Protein AF-A0A2V0P5Z2-F1 (afdb_monomer)

Radius of gyration: 37.92 Å; Cα contacts (8 Å, |Δi|>4): 625; chains: 1; bounding box: 126×94×120 Å

Organism: NCBI:txid307507

Secondary structure (DSSP, 8-state):
----------PPPP--------------------PPPP----------------------------------PPP--------PPP-PPPPHHHHHHHHHHHHHT--SHHHHHHHHHHHGGG--HHHHHHHHHHHHHHHHHHHHHHHHHHHHHHHHHHHHHHHHHHHHHHHHHTT---------------------THHHHHHHHHTTS------------------S-THHHHHHHHHHHHHTSPPPPPP------------------HHHHHHHHHHHHHHHHHHHHHHHHHHHHHHHHHHHHHHHHH-TTT--HHHHHHHHHHHHHHT-TT-TTHHHHHHHHHHTGGGS-HHHHHHHHHHHHHH-SSS---PPTTHHHHHHHHHGGGGGGS-HHHHHHHHHHHHHHT----HHHHHHHHHHHGGGTTTS-HHHHHHHHHHHHHHT-PPPHHHHHHHHHHHHTTGGG--HHHHHHHHHHHHHHT----HHHHHHHHHHHHHHTTTS-HHHHHHHHHHHHHHTPPPPHHHHHHHHHHHGGGGGGS-HHHHHHHHHHHHHTT----HHHHHHHHHHHHHHGGG--HHHHHHHHHHHHH--SSPPPHHHHHHHHHHHHHHHTT--HHHHHHHHHHHHHTT----HHHHHHHHHHHHHHHHTT---HHHHHHHHHHHHTTHHHHTT-HHHHHHHHHHHHHHHHHHHHHHHHHHHHHHHHHHHHHHHHTT--S-----------------------S--PPPPS--TTS----------------

Sequence (782 aa):
MAAASNEPAGAPRVWPCSGRSDAAAAAAAQQQRTPPPLGEGDGPGSASGSRDGSGAAAARGGGAAGPRANRPSPPRTPRAGGGAPSAGPAGPADAARQLTQAIRRTDSIGELQGLWEARGHEANAYHLSAVCGQLVALSASQGARARARRRDRAQRARREQAQQQQRQRLKEAGRQPWEEEDGSSGGGGGGAVGGEEWKAALAAAEALHGGGGSGSGSRSGSGSGAEESEGSDADEAWRQQLDSWPPAPAQPQRKQRQEQQPQASAPKAVAPAAAAAAAAAEAADAAAEEAAERAALHRVAADVAARAASDLRSVDDHALASLIYCLARLGRRADRSLGPLASEAAARMGRLTPQMMANIVWGLGKLAAPAPPPLPPGWGAAFAAASGPRLGEFTPQGLANSAWGLAKLGIDPGPEWWAALWAASAPRLAAAAPGEQAMLVYAAARLGASPPDGWADAFLDASCDRLGEYRAQELSMVIWGLAGLGLQPHKAWLMAFFVVTMGAMTSASTQDLSIWLYSLARLGFRPSGVWLKAFVTATHPRLPAFSPPELSNLLWSVARMGWAPPLKYWERALEAAEAAFPYANAQDLAVTAYAVASLEAGLPPQSWLRSLELHSRPVLARASDVQLGNLGWAMRRLGHPVSLTWIEAFAEAGRRLLGARRYRRVPLAMTLYGADAWGNTASGAPWWEAFLSAARGRLQQLRSDAGHEAAEAMRRAEAEAAANTGGGGERGGGSGSDGGGGGRDGDEGYGFEIGEVEAPSWDPCAPRQLQAAGPTGESGPD

Nearest PDB structures (foldseek):
  8fni-assembly1_6  TM=7.933E-01  e=6.322E-09  Trypanosoma brucei
  8apn-assembly1_AN  TM=7.263E-01  e=1.505E-04  Polytomella magna
  7rdr-assembly1_A  TM=1.718E-01  e=7.700E-03  unidentified
  8qah-assembly1_A  TM=1.587E-01  e=8.343E+00  synthetic construct

Solvent-accessible surface area (backbone atoms only — not comparable to full-atom values): 47668 Å² total; per-residue (Å²): 132,92,88,86,83,88,83,92,86,83,80,86,83,84,79,82,91,80,90,82,80,91,86,85,90,84,88,87,80,90,86,86,86,85,82,87,83,91,83,86,87,83,84,89,81,88,79,90,88,78,88,86,86,89,80,85,86,87,79,90,84,88,84,90,89,84,83,91,82,86,88,85,86,87,90,85,87,83,91,81,90,77,78,79,84,76,80,68,85,70,51,74,73,50,50,50,51,49,50,44,49,51,50,67,64,46,90,45,64,65,54,46,44,52,50,42,71,75,49,41,88,76,55,48,28,70,41,51,29,40,48,28,53,39,54,54,50,53,51,51,51,50,54,50,54,52,51,48,55,52,51,52,51,52,52,48,52,50,52,51,52,52,52,49,52,51,54,46,53,52,53,54,66,73,60,65,76,88,79,85,81,86,77,88,84,84,85,87,85,90,79,91,84,82,85,70,77,69,60,65,64,51,62,66,60,64,74,77,70,83,87,84,83,91,85,90,80,93,80,89,83,89,81,82,89,83,79,98,63,84,62,56,63,66,50,47,55,46,52,53,53,60,67,67,53,78,75,81,80,78,77,82,76,82,75,86,74,86,80,87,86,90,84,84,90,82,93,87,71,65,67,68,55,52,53,52,50,50,55,48,48,58,54,47,51,57,48,52,49,54,51,49,54,47,49,52,51,56,48,50,56,48,50,58,40,45,55,44,52,73,44,55,86,65,43,42,72,64,24,53,25,34,47,44,32,32,39,33,75,72,60,53,53,87,45,82,33,50,37,58,49,44,41,53,47,49,79,44,38,77,76,52,52,57,65,39,51,17,38,33,39,28,13,50,16,67,29,14,72,98,51,62,59,63,65,53,90,62,45,54,57,47,48,30,69,49,41,34,91,43,38,73,75,36,50,62,63,28,52,15,31,34,44,32,8,30,37,46,55,71,46,80,59,53,70,70,36,50,53,34,46,49,68,49,39,52,92,40,44,71,78,38,54,60,63,31,56,17,28,38,42,30,16,26,31,67,66,69,53,79,73,57,67,76,47,50,51,49,46,50,59,44,40,38,88,45,51,81,76,41,51,55,68,32,49,30,31,35,46,40,11,30,41,56,62,67,56,80,76,55,71,67,40,52,52,44,50,50,58,43,46,64,76,39,50,82,76,41,52,60,62,34,55,19,40,48,49,30,20,32,30,65,67,68,50,74,78,54,70,70,56,52,50,52,49,47,67,49,40,60,88,44,40,81,73,45,51,39,65,33,45,18,34,40,44,33,19,37,36,66,55,73,53,78,71,59,66,73,56,49,54,48,48,50,54,30,45,56,73,30,40,90,78,39,52,45,61,29,50,14,41,32,39,32,17,56,48,66,38,88,74,68,82,78,54,77,65,49,56,53,51,49,50,64,48,46,43,79,36,34,73,73,43,54,43,56,33,46,7,30,37,27,34,15,42,50,68,64,67,57,89,75,53,62,76,43,52,52,36,48,47,49,31,48,48,53,34,56,76,68,63,60,58,53,63,67,27,50,51,30,30,48,60,14,52,68,73,45,43,93,76,47,63,92,38,70,74,47,57,52,42,52,51,52,50,53,53,50,49,52,48,51,51,50,53,52,50,51,51,51,57,48,53,50,53,50,53,52,50,52,52,48,57,70,62,69,75,77,84,83,87,83,89,80,87,86,84,86,86,87,86,84,89,87,86,89,87,86,88,90,80,90,68,94,78,82,77,80,76,73,95,72,67,91,82,65,81,78,83,74,81,74,86,70,84,91,73,93,76,85,85,136

Structure (mmCIF, N/CA/C/O backbone):
data_AF-A0A2V0P5Z2-F1
#
_entry.id   AF-A0A2V0P5Z2-F1
#
loop_
_atom_site.group_PDB
_atom_site.id
_atom_site.type_symbol
_atom_site.label_atom_id
_atom_site.label_alt_id
_atom_site.label_comp_id
_atom_site.label_asym_id
_atom_site.label_entity_id
_atom_site.label_seq_id
_atom_site.pdbx_PDB_ins_code
_atom_site.Cartn_x
_atom_site.Cartn_y
_atom_site.Cartn_z
_atom_site.occupancy
_atom_site.B_iso_or_equiv
_atom_site.auth_seq_id
_atom_site.auth_comp_id
_atom_site.auth_asym_id
_atom_site.auth_atom_id
_atom_site.pdbx_PDB_model_num
ATOM 1 N N . MET A 1 1 ? -59.021 13.163 12.895 1.00 30.86 1 MET A N 1
ATOM 2 C CA . MET A 1 1 ? -60.250 12.498 12.403 1.00 30.86 1 MET A CA 1
ATOM 3 C C . MET A 1 1 ? -59.914 11.788 11.101 1.00 30.86 1 MET A C 1
ATOM 5 O O . MET A 1 1 ? -59.070 12.309 10.386 1.00 30.86 1 MET A O 1
ATOM 9 N N . ALA A 1 2 ? -60.589 10.665 10.825 1.00 27.66 2 ALA A N 1
ATOM 10 C CA . ALA A 1 2 ? -60.346 9.719 9.722 1.00 27.66 2 ALA A CA 1
ATOM 11 C C . ALA A 1 2 ? -59.011 8.941 9.786 1.00 27.66 2 ALA A C 1
ATOM 13 O O . ALA A 1 2 ? -57.970 9.477 10.157 1.00 27.66 2 ALA A O 1
ATOM 14 N N . ALA A 1 3 ? -59.091 7.649 9.454 1.00 25.69 3 ALA A N 1
ATOM 15 C CA . ALA A 1 3 ? -58.014 6.662 9.490 1.00 25.69 3 ALA A CA 1
ATOM 16 C C . ALA A 1 3 ? -58.238 5.598 8.397 1.00 25.69 3 ALA A C 1
ATOM 18 O O . ALA A 1 3 ? -59.387 5.301 8.072 1.00 25.69 3 ALA A O 1
ATOM 19 N N . ALA A 1 4 ? -57.148 5.026 7.881 1.00 26.20 4 ALA A N 1
ATOM 20 C CA . ALA A 1 4 ? -57.052 3.750 7.156 1.00 26.20 4 ALA A CA 1
ATOM 21 C C . ALA A 1 4 ? -55.549 3.360 7.169 1.00 26.20 4 ALA A C 1
ATOM 23 O O . ALA A 1 4 ? -54.737 4.250 6.930 1.00 26.20 4 ALA A O 1
ATOM 24 N N . SER A 1 5 ? -55.023 2.183 7.541 1.00 24.61 5 SER A N 1
ATOM 25 C CA . SER A 1 5 ? -55.452 0.765 7.593 1.00 24.61 5 SER A CA 1
ATOM 26 C C . SER A 1 5 ? -54.817 -0.082 6.475 1.00 24.61 5 SER A C 1
ATOM 28 O O . SER A 1 5 ? -55.279 -0.007 5.344 1.00 24.61 5 SER A O 1
ATOM 30 N N . ASN A 1 6 ? -53.848 -0.932 6.870 1.00 26.91 6 ASN A N 1
ATOM 31 C CA . ASN A 1 6 ? -53.291 -2.136 6.201 1.00 26.91 6 ASN A CA 1
ATOM 32 C C . ASN A 1 6 ? -52.620 -1.952 4.810 1.00 26.91 6 ASN A C 1
ATOM 34 O O . ASN A 1 6 ? -52.986 -1.069 4.050 1.00 26.91 6 ASN A O 1
ATOM 38 N N . GLU A 1 7 ? -51.618 -2.729 4.371 1.00 24.59 7 GLU A N 1
ATOM 39 C CA . GLU A 1 7 ? -50.823 -3.850 4.931 1.00 24.59 7 GLU A CA 1
ATOM 40 C C . GLU A 1 7 ? -49.477 -3.947 4.148 1.00 24.59 7 GLU A C 1
ATOM 42 O O . GLU A 1 7 ? -49.393 -3.395 3.047 1.00 24.59 7 GLU A O 1
ATOM 47 N N . PRO A 1 8 ? -48.416 -4.628 4.639 1.00 26.66 8 PRO A N 1
ATOM 48 C CA . PRO A 1 8 ? -47.143 -4.746 3.919 1.00 26.66 8 PRO A CA 1
ATOM 49 C C . PRO A 1 8 ? -47.066 -6.007 3.036 1.00 26.66 8 PRO A C 1
ATOM 51 O O . PRO A 1 8 ? -47.303 -7.122 3.498 1.00 26.66 8 PRO A O 1
ATOM 54 N N . ALA A 1 9 ? -46.640 -5.852 1.780 1.00 26.53 9 ALA A N 1
ATOM 55 C CA . ALA A 1 9 ? -46.439 -6.962 0.844 1.00 26.53 9 ALA A CA 1
ATOM 56 C C . ALA A 1 9 ? -44.948 -7.286 0.616 1.00 26.53 9 ALA A C 1
ATOM 58 O O . ALA A 1 9 ? -44.145 -6.383 0.400 1.00 26.53 9 ALA A O 1
ATOM 59 N N . GLY A 1 10 ? -44.610 -8.582 0.545 1.00 26.11 10 GLY A N 1
ATOM 60 C CA . GLY A 1 10 ? -43.397 -9.064 -0.138 1.00 26.11 10 GLY A CA 1
ATOM 61 C C . GLY A 1 10 ? -42.277 -9.642 0.736 1.00 26.11 10 GLY A C 1
ATOM 62 O O . GLY A 1 10 ? -41.238 -9.015 0.918 1.00 26.11 10 GLY A O 1
ATOM 63 N N . ALA A 1 11 ? -42.428 -10.894 1.179 1.00 24.72 11 ALA A N 1
ATOM 64 C CA . ALA A 1 11 ? -41.295 -11.717 1.620 1.00 24.72 11 ALA A CA 1
ATOM 65 C C . ALA A 1 11 ? -40.436 -12.180 0.411 1.00 24.72 11 ALA A C 1
ATOM 67 O O . ALA A 1 11 ? -40.974 -12.340 -0.691 1.00 24.72 11 ALA A O 1
ATOM 68 N N . PRO A 1 12 ? -39.119 -12.425 0.577 1.00 26.59 12 PRO A N 1
ATOM 69 C CA . PRO A 1 12 ? -38.240 -12.816 -0.526 1.00 26.59 12 PRO A CA 1
ATOM 70 C C . PRO A 1 12 ? -38.544 -14.232 -1.042 1.00 26.59 12 PRO A C 1
ATOM 72 O O . PRO A 1 12 ? -38.685 -15.183 -0.272 1.00 26.59 12 PRO A O 1
ATOM 75 N N . ARG A 1 13 ? -38.606 -14.388 -2.371 1.00 24.47 13 ARG A N 1
ATOM 76 C CA . ARG A 1 13 ? -38.825 -15.688 -3.022 1.00 24.47 13 ARG A CA 1
ATOM 77 C C . ARG A 1 13 ? -37.565 -16.552 -2.990 1.00 24.47 13 ARG A C 1
ATOM 79 O O . ARG A 1 13 ? -36.585 -16.246 -3.665 1.00 24.47 13 ARG A O 1
ATOM 86 N N . VAL A 1 14 ? -37.651 -17.688 -2.305 1.00 22.72 14 VAL A N 1
ATOM 87 C CA . VAL A 1 14 ? -36.762 -18.837 -2.525 1.00 22.72 14 VAL A CA 1
ATOM 88 C C . VAL A 1 14 ? -37.014 -19.386 -3.934 1.00 22.72 14 VAL A C 1
ATOM 90 O O . VAL A 1 14 ? -38.163 -19.652 -4.286 1.00 22.72 14 VAL A O 1
ATOM 93 N N . TRP A 1 15 ? -35.959 -19.579 -4.730 1.00 23.31 15 TRP A N 1
ATOM 94 C CA . TRP A 1 15 ? -36.026 -20.323 -5.995 1.00 23.31 15 TRP A CA 1
ATOM 95 C C . TRP A 1 15 ? -35.365 -21.703 -5.840 1.00 23.31 15 TRP A C 1
ATOM 97 O O . TRP A 1 15 ? -34.299 -21.795 -5.227 1.00 23.31 15 TRP A O 1
ATOM 107 N N . PRO A 1 16 ? -35.987 -22.784 -6.348 1.00 23.67 16 PRO A N 1
ATOM 108 C CA . PRO A 1 16 ? -35.537 -24.148 -6.098 1.00 23.67 16 PRO A CA 1
ATOM 109 C C . PRO A 1 16 ? -34.416 -24.596 -7.043 1.00 23.67 16 PRO A C 1
ATOM 111 O O . PRO A 1 16 ? -34.325 -24.174 -8.196 1.00 23.67 16 PRO A O 1
ATOM 114 N N . CYS A 1 17 ? -33.607 -25.541 -6.563 1.00 21.44 17 CYS A N 1
ATOM 115 C CA . CYS A 1 17 ? -32.619 -26.237 -7.378 1.00 21.44 17 CYS A CA 1
ATOM 116 C C . CYS A 1 17 ? -33.284 -27.092 -8.469 1.00 21.44 17 CYS A C 1
ATOM 118 O O . CYS A 1 17 ? -34.134 -27.934 -8.186 1.00 21.44 17 CYS A O 1
ATOM 120 N N . SER A 1 18 ? -32.791 -26.963 -9.698 1.00 26.23 18 SER A N 1
ATOM 121 C CA . SER A 1 18 ? -32.773 -28.036 -10.694 1.00 26.23 18 SER A CA 1
ATOM 122 C C . SER A 1 18 ? -31.436 -27.937 -11.446 1.00 26.23 18 SER A C 1
ATOM 124 O O . SER A 1 18 ? -30.923 -26.841 -11.636 1.00 26.23 18 SER A O 1
ATOM 126 N N . GLY A 1 19 ? -30.764 -29.015 -11.839 1.00 23.06 19 GLY A N 1
ATOM 127 C CA . GLY A 1 19 ? -31.220 -30.404 -11.878 1.00 23.06 19 GLY A CA 1
ATOM 128 C C . GLY A 1 19 ? -31.117 -30.968 -13.292 1.00 23.06 19 GLY A C 1
ATOM 129 O O . GLY A 1 19 ? -32.121 -31.405 -13.845 1.00 23.06 19 GLY A O 1
ATOM 130 N N . ARG A 1 20 ? -29.919 -30.931 -13.889 1.00 24.16 20 ARG A N 1
ATOM 131 C CA . ARG A 1 20 ? -29.569 -31.724 -15.076 1.00 24.16 20 ARG A CA 1
ATOM 132 C C . ARG A 1 20 ? -28.164 -32.282 -14.914 1.00 24.16 20 ARG A C 1
ATOM 134 O O . ARG A 1 20 ? -27.252 -31.552 -14.536 1.00 24.16 20 ARG A O 1
ATOM 141 N N . SER A 1 21 ? -28.036 -33.571 -15.188 1.00 24.64 21 SER A N 1
ATOM 142 C CA . SER A 1 21 ? -26.803 -34.337 -15.110 1.00 24.64 21 SER A CA 1
ATOM 143 C C . SER A 1 21 ? -26.369 -34.820 -16.502 1.00 24.64 21 SER A C 1
ATOM 145 O O . SER A 1 21 ? -27.167 -34.847 -17.437 1.00 24.64 21 SER A O 1
ATOM 147 N N . ASP A 1 22 ? -25.093 -35.196 -16.588 1.00 24.23 22 ASP A N 1
ATOM 148 C CA . ASP A 1 22 ? -24.509 -36.211 -17.478 1.00 24.23 22 ASP A CA 1
ATOM 149 C C . ASP A 1 22 ? -24.645 -36.089 -19.010 1.00 24.23 22 ASP A C 1
ATOM 151 O O . ASP A 1 22 ? -25.578 -36.605 -19.620 1.00 24.23 22 ASP A O 1
ATOM 155 N N . ALA A 1 23 ? -23.587 -35.556 -19.639 1.00 23.64 23 ALA A N 1
ATOM 156 C CA . ALA A 1 23 ? -22.873 -36.143 -20.792 1.00 23.64 23 ALA A CA 1
ATOM 157 C C . ALA A 1 23 ? -21.680 -35.232 -21.174 1.00 23.64 23 ALA A C 1
ATOM 159 O O . ALA A 1 23 ? -21.851 -34.023 -21.263 1.00 23.64 23 ALA A O 1
ATOM 160 N N . ALA A 1 24 ? -20.458 -35.699 -21.445 1.00 23.81 24 ALA A N 1
ATOM 161 C CA . ALA A 1 24 ? -19.879 -37.035 -21.307 1.00 23.81 24 ALA A CA 1
ATOM 162 C C . ALA A 1 24 ? -18.352 -36.911 -21.107 1.00 23.81 24 ALA A C 1
ATOM 164 O O . ALA A 1 24 ? -17.729 -35.998 -21.646 1.00 23.81 24 ALA A O 1
ATOM 165 N N . ALA A 1 25 ? -17.740 -37.851 -20.384 1.00 22.34 25 ALA A N 1
ATOM 166 C CA . ALA A 1 25 ? -16.286 -37.959 -20.263 1.00 22.34 25 ALA A CA 1
ATOM 167 C C . ALA A 1 25 ? -15.772 -39.163 -21.066 1.00 22.34 25 ALA A C 1
ATOM 169 O O . ALA A 1 25 ? -16.118 -40.298 -20.744 1.00 22.34 25 ALA A O 1
ATOM 170 N N . ALA A 1 26 ? -14.925 -38.930 -22.074 1.00 23.44 26 ALA A N 1
ATOM 171 C CA . ALA A 1 26 ? -14.080 -39.960 -22.684 1.00 23.44 26 ALA A CA 1
ATOM 172 C C . ALA A 1 26 ? -12.935 -39.346 -23.513 1.00 23.44 26 ALA A C 1
ATOM 174 O O . ALA A 1 26 ? -13.143 -38.368 -24.222 1.00 23.44 26 ALA A O 1
ATOM 175 N N . ALA A 1 27 ? -11.779 -40.024 -23.486 1.00 24.31 27 ALA A N 1
ATOM 176 C CA . ALA A 1 27 ? -10.583 -39.856 -24.330 1.00 24.31 27 ALA A CA 1
ATOM 177 C C . ALA A 1 27 ? -9.482 -38.881 -23.857 1.00 24.31 27 ALA A C 1
ATOM 179 O O . ALA A 1 27 ? -9.258 -37.818 -24.428 1.00 24.31 27 ALA A O 1
ATOM 180 N N . ALA A 1 28 ? -8.671 -39.353 -22.905 1.00 25.16 28 ALA A N 1
ATOM 181 C CA . ALA A 1 28 ? -7.282 -38.926 -22.749 1.00 25.16 28 ALA A CA 1
ATOM 182 C C . ALA A 1 28 ? -6.345 -40.133 -22.941 1.00 25.16 28 ALA A C 1
ATOM 184 O O . ALA A 1 28 ? -6.258 -40.986 -22.061 1.00 25.16 28 ALA A O 1
ATOM 185 N N . ALA A 1 29 ? -5.640 -40.207 -24.076 1.00 25.81 29 ALA A N 1
ATOM 186 C CA . ALA A 1 29 ? -4.463 -41.063 -24.253 1.00 25.81 29 ALA A CA 1
ATOM 187 C C . ALA A 1 29 ? -3.629 -40.641 -25.479 1.00 25.81 29 ALA A C 1
ATOM 189 O O . ALA A 1 29 ? -4.153 -40.554 -26.579 1.00 25.81 29 ALA A O 1
ATOM 190 N N . GLN A 1 30 ? -2.322 -40.458 -25.257 1.00 25.78 30 GLN A N 1
ATOM 191 C CA . GLN A 1 30 ? -1.213 -40.638 -26.212 1.00 25.78 30 GLN A CA 1
ATOM 192 C C . GLN A 1 30 ? -1.325 -40.029 -27.631 1.00 25.78 30 GLN A C 1
ATOM 194 O O . GLN A 1 30 ? -1.974 -40.585 -28.507 1.00 25.78 30 GLN A O 1
ATOM 199 N N . GLN A 1 31 ? -0.411 -39.102 -27.948 1.00 25.53 31 GLN A N 1
ATOM 200 C CA . GLN A 1 31 ? 0.793 -39.486 -28.711 1.00 25.53 31 GLN A CA 1
ATOM 201 C C . GLN A 1 31 ? 1.901 -38.422 -28.665 1.00 25.53 31 GLN A C 1
ATOM 203 O O . GLN A 1 31 ? 1.671 -37.245 -28.405 1.00 25.53 31 GLN A O 1
ATOM 208 N N . GLN A 1 32 ? 3.137 -38.879 -28.873 1.00 25.58 32 GLN A N 1
ATOM 209 C CA . GLN A 1 32 ? 4.336 -38.048 -28.980 1.00 25.58 32 GLN A CA 1
ATOM 210 C C . GLN A 1 32 ? 4.684 -37.787 -30.458 1.00 25.58 32 GLN A C 1
ATOM 212 O O . GLN A 1 32 ? 4.374 -38.615 -31.307 1.00 25.58 32 GLN A O 1
ATOM 217 N N . ARG A 1 33 ? 5.533 -36.768 -30.673 1.00 25.36 33 ARG A N 1
ATOM 218 C CA . ARG A 1 33 ? 6.494 -36.571 -31.788 1.00 25.36 33 ARG A CA 1
ATOM 219 C C . ARG A 1 33 ? 6.094 -35.705 -32.999 1.00 25.36 33 ARG A C 1
ATOM 221 O O . ARG A 1 33 ? 5.306 -36.090 -33.849 1.00 25.36 33 ARG A O 1
ATOM 228 N N . THR A 1 34 ? 6.935 -34.674 -33.154 1.00 25.95 34 THR A N 1
ATOM 229 C CA . THR A 1 34 ? 7.553 -34.141 -34.393 1.00 25.95 34 THR A CA 1
ATOM 230 C C . THR A 1 34 ? 6.724 -33.300 -35.383 1.00 25.95 34 THR A C 1
ATOM 232 O O . THR A 1 34 ? 5.545 -33.565 -35.584 1.00 25.95 34 THR A O 1
ATOM 235 N N . PRO A 1 35 ? 7.345 -32.269 -36.003 1.00 30.67 35 PRO A N 1
ATOM 236 C CA . PRO A 1 35 ? 6.670 -31.314 -36.886 1.00 30.67 35 PRO A CA 1
ATOM 237 C C . PRO A 1 35 ? 6.638 -31.772 -38.360 1.00 30.67 35 PRO A C 1
ATOM 239 O O . PRO A 1 35 ? 7.496 -32.560 -38.769 1.00 30.67 35 PRO A O 1
ATOM 242 N N . PRO A 1 36 ? 5.717 -31.238 -39.185 1.00 30.66 36 PRO A N 1
ATOM 243 C CA . PRO A 1 36 ? 5.724 -31.439 -40.632 1.00 30.66 36 PRO A CA 1
ATOM 244 C C . PRO A 1 36 ? 6.744 -30.520 -41.350 1.00 30.66 36 PRO A C 1
ATOM 246 O O . PRO A 1 36 ? 7.078 -29.451 -40.830 1.00 30.66 36 PRO A O 1
ATOM 249 N N . PRO A 1 37 ? 7.248 -30.917 -42.536 1.00 32.16 37 PRO A N 1
ATOM 250 C CA . PRO A 1 37 ? 8.268 -30.184 -43.287 1.00 32.16 37 PRO A CA 1
ATOM 251 C C . PRO A 1 37 ? 7.693 -29.210 -44.334 1.00 32.16 37 PRO A C 1
ATOM 253 O O . PRO A 1 37 ? 6.498 -29.189 -44.618 1.00 32.16 37 PRO A O 1
ATOM 256 N N . LEU A 1 38 ? 8.597 -28.437 -44.944 1.00 32.28 38 LEU A N 1
ATOM 257 C CA . LEU A 1 38 ? 8.357 -27.621 -46.139 1.00 32.28 38 LEU A CA 1
ATOM 258 C C . LEU A 1 38 ? 8.023 -28.491 -47.367 1.00 32.28 38 LEU A C 1
ATOM 260 O O . LEU A 1 38 ? 8.607 -29.560 -47.542 1.00 32.28 38 LEU A O 1
ATOM 264 N N . GLY A 1 39 ? 7.160 -27.978 -48.247 1.00 26.83 39 GLY A N 1
ATOM 265 C CA . GLY A 1 39 ? 6.868 -28.531 -49.572 1.00 26.83 39 GLY A CA 1
ATOM 266 C C . GLY A 1 39 ? 6.406 -27.424 -50.525 1.00 26.83 39 GLY A C 1
ATOM 267 O O . GLY A 1 39 ? 5.594 -26.583 -50.146 1.00 26.83 39 GLY A O 1
ATOM 268 N N . GLU A 1 40 ? 6.981 -27.393 -51.725 1.00 26.55 40 GLU A N 1
ATOM 269 C CA . GLU A 1 40 ? 6.747 -26.391 -52.778 1.00 26.55 40 GLU A CA 1
ATOM 270 C C . GLU A 1 40 ? 5.553 -26.777 -53.676 1.00 26.55 40 GLU A C 1
ATOM 272 O O . GLU A 1 40 ? 5.169 -27.946 -53.703 1.00 26.55 40 GLU A O 1
ATOM 277 N N . GLY A 1 41 ? 5.034 -25.839 -54.484 1.00 25.53 41 GLY A N 1
ATOM 278 C CA . GLY A 1 41 ? 4.288 -26.203 -55.702 1.00 25.53 41 GLY A CA 1
ATOM 279 C C . GLY A 1 41 ? 3.150 -25.271 -56.139 1.00 25.53 41 GLY A C 1
ATOM 280 O O . GLY A 1 41 ? 2.101 -25.240 -55.512 1.00 25.53 41 GLY A O 1
ATOM 281 N N . ASP A 1 42 ? 3.366 -24.631 -57.292 1.00 26.06 42 ASP A N 1
ATOM 282 C CA . ASP A 1 42 ? 2.381 -24.260 -58.326 1.00 26.06 42 ASP A CA 1
ATOM 283 C C . ASP A 1 42 ? 1.435 -23.040 -58.167 1.00 26.06 42 ASP A C 1
ATOM 285 O O . ASP A 1 42 ? 0.475 -23.006 -57.401 1.00 26.06 42 ASP A O 1
ATOM 289 N N . GLY A 1 43 ? 1.677 -22.046 -59.040 1.00 24.38 43 GLY A N 1
ATOM 290 C CA . GLY A 1 43 ? 0.657 -21.134 -59.591 1.00 24.38 43 GLY A CA 1
ATOM 291 C C . GLY A 1 43 ? 0.028 -21.719 -60.878 1.00 24.38 43 GLY A C 1
ATOM 292 O O . GLY A 1 43 ? 0.122 -22.933 -61.053 1.00 24.38 43 GLY A O 1
ATOM 293 N N . PRO A 1 44 ? -0.550 -20.931 -61.825 1.00 38.06 44 PRO A N 1
ATOM 294 C CA . PRO A 1 44 ? -0.265 -19.512 -62.117 1.00 38.06 44 PRO A CA 1
ATOM 295 C C . PRO A 1 44 ? -1.508 -18.618 -62.404 1.00 38.06 44 PRO A C 1
ATOM 297 O O . PRO A 1 44 ? -2.632 -19.103 -62.475 1.00 38.06 44 PRO A O 1
ATOM 300 N N . GLY A 1 45 ? -1.298 -17.317 -62.690 1.00 25.45 45 GLY A N 1
ATOM 301 C CA . GLY A 1 45 ? -2.273 -16.511 -63.459 1.00 25.45 45 GLY A CA 1
ATOM 302 C C . GLY A 1 45 ? -2.289 -14.983 -63.247 1.00 25.45 45 GLY A C 1
ATOM 303 O O . GLY A 1 45 ? -2.978 -14.517 -62.356 1.00 25.45 45 GLY A O 1
ATOM 304 N N . SER A 1 46 ? -1.581 -14.233 -64.115 1.00 26.30 46 SER A N 1
ATOM 305 C CA . SER A 1 46 ? -1.972 -12.956 -64.800 1.00 26.30 46 SER A CA 1
ATOM 306 C C . SER A 1 46 ? -2.912 -11.909 -64.134 1.00 26.30 46 SER A C 1
ATOM 308 O O . SER A 1 46 ? -3.962 -12.269 -63.629 1.00 26.30 46 SER A O 1
ATOM 310 N N . ALA A 1 47 ? -2.741 -10.577 -64.275 1.00 25.69 47 ALA A N 1
ATOM 311 C CA . ALA A 1 47 ? -1.754 -9.738 -64.994 1.00 25.69 47 ALA A CA 1
ATOM 312 C C . ALA A 1 47 ? -1.870 -8.226 -64.610 1.00 25.69 47 ALA A C 1
ATOM 314 O O . ALA A 1 47 ? -2.900 -7.830 -64.085 1.00 25.69 47 ALA A O 1
ATOM 315 N N . SER A 1 48 ? -0.842 -7.411 -64.950 1.00 26.41 48 SER A N 1
ATOM 316 C CA . SER A 1 48 ? -0.827 -5.935 -65.242 1.00 26.41 48 SER A CA 1
ATOM 317 C C . SER A 1 48 ? -1.660 -4.948 -64.381 1.00 26.41 48 SER A C 1
ATOM 319 O O . SER A 1 48 ? -2.870 -5.088 -64.319 1.00 26.41 48 SER A O 1
ATOM 321 N N . GLY A 1 49 ? -1.176 -3.824 -63.819 1.00 25.94 49 GLY A N 1
ATOM 322 C CA . GLY A 1 49 ? 0.091 -3.047 -63.842 1.00 25.94 49 GLY A CA 1
ATOM 323 C C . GLY A 1 49 ? -0.033 -1.870 -62.823 1.00 25.94 49 GLY A C 1
ATOM 324 O O . GLY A 1 49 ? -0.946 -1.912 -62.010 1.00 25.94 49 GLY A O 1
ATOM 325 N N . SER A 1 50 ? 0.768 -0.791 -62.762 1.00 26.58 50 SER A N 1
ATOM 326 C CA . SER A 1 50 ? 1.970 -0.335 -63.491 1.00 26.58 50 SER A CA 1
ATOM 327 C C . SER A 1 50 ? 2.712 0.789 -62.722 1.00 26.58 50 SER A C 1
ATOM 329 O O . SER A 1 50 ? 2.069 1.502 -61.966 1.00 26.58 50 SER A O 1
ATOM 331 N N . ARG A 1 51 ? 4.018 0.966 -63.005 1.00 30.56 51 ARG A N 1
ATOM 332 C CA . ARG A 1 51 ? 4.790 2.226 -63.267 1.00 30.56 51 ARG A CA 1
ATOM 333 C C . ARG A 1 51 ? 4.276 3.588 -62.726 1.00 30.56 51 ARG A C 1
ATOM 335 O O . ARG A 1 51 ? 3.093 3.868 -62.826 1.00 30.56 51 ARG A O 1
ATOM 342 N N . ASP A 1 52 ? 5.102 4.527 -62.243 1.00 30.44 52 ASP A N 1
ATOM 343 C CA . ASP A 1 52 ? 6.547 4.841 -62.430 1.00 30.44 52 ASP A CA 1
ATOM 344 C C . ASP A 1 52 ? 7.253 5.129 -61.068 1.00 30.44 52 ASP A C 1
ATOM 346 O O . ASP A 1 52 ? 6.579 5.207 -60.049 1.00 30.44 52 ASP A O 1
ATOM 350 N N . GLY A 1 53 ? 8.576 5.319 -60.912 1.00 28.78 53 GLY A N 1
ATOM 351 C CA . GLY A 1 53 ? 9.726 5.231 -61.825 1.00 28.78 53 GLY A CA 1
ATOM 352 C C . GLY A 1 53 ? 11.016 5.866 -61.231 1.00 28.78 53 GLY A C 1
ATOM 353 O O . GLY A 1 53 ? 10.946 6.668 -60.304 1.00 28.78 53 GLY A O 1
ATOM 354 N N . SER A 1 54 ? 12.173 5.554 -61.845 1.00 29.97 54 SER A N 1
ATOM 355 C CA . SER A 1 54 ? 13.560 6.082 -61.657 1.00 29.97 54 SER A CA 1
ATOM 356 C C . SER A 1 54 ? 14.475 5.408 -60.598 1.00 29.97 54 SER A C 1
ATOM 358 O O . SER A 1 54 ? 14.039 5.118 -59.493 1.00 29.97 54 SER A O 1
ATOM 360 N N . GLY A 1 55 ? 15.761 5.105 -60.871 1.00 26.55 55 GLY A N 1
ATOM 361 C CA . GLY A 1 55 ? 16.527 5.147 -62.135 1.00 26.55 55 GLY A CA 1
ATOM 362 C C . GLY A 1 55 ? 17.981 4.618 -61.995 1.00 26.55 55 GLY A C 1
ATOM 363 O O . GLY A 1 55 ? 18.498 4.576 -60.888 1.00 26.55 55 GLY A O 1
ATOM 364 N N . ALA A 1 56 ? 18.619 4.250 -63.126 1.00 28.69 56 ALA A N 1
ATOM 365 C CA . ALA A 1 56 ? 20.029 3.813 -63.326 1.00 28.69 56 ALA A CA 1
ATOM 366 C C . ALA A 1 56 ? 20.519 2.557 -62.538 1.00 28.69 56 ALA A C 1
ATOM 368 O O . ALA A 1 56 ? 20.653 2.586 -61.324 1.00 28.69 56 ALA A O 1
ATOM 369 N N . ALA A 1 57 ? 20.747 1.368 -63.124 1.00 28.20 57 ALA A N 1
ATOM 370 C CA . ALA A 1 57 ? 21.639 0.967 -64.239 1.00 28.20 57 ALA A CA 1
ATOM 371 C C . ALA A 1 57 ? 23.144 1.149 -63.911 1.00 28.20 57 ALA A C 1
ATOM 373 O O . ALA A 1 57 ? 23.624 2.272 -63.875 1.00 28.20 57 ALA A O 1
ATOM 374 N N . ALA A 1 58 ? 23.889 0.093 -63.542 1.00 31.23 58 ALA A N 1
ATOM 375 C CA . ALA A 1 58 ? 24.555 -0.922 -64.399 1.00 31.23 58 ALA A CA 1
ATOM 376 C C . ALA A 1 58 ? 26.095 -0.666 -64.437 1.00 31.23 58 ALA A C 1
ATOM 378 O O . ALA A 1 58 ? 26.512 0.466 -64.248 1.00 31.23 58 ALA A O 1
ATOM 379 N N . ALA A 1 59 ? 27.009 -1.631 -64.633 1.00 29.23 59 ALA A N 1
ATOM 380 C CA . ALA A 1 59 ? 26.874 -2.964 -65.225 1.00 29.23 59 ALA A CA 1
ATOM 381 C C . ALA A 1 59 ? 27.990 -3.961 -64.793 1.00 29.23 59 ALA A C 1
ATOM 383 O O . ALA A 1 59 ? 29.096 -3.523 -64.515 1.00 29.23 59 ALA A O 1
ATOM 384 N N . ARG A 1 60 ? 27.681 -5.277 -64.875 1.00 30.02 60 ARG A N 1
ATOM 385 C CA . ARG A 1 60 ? 28.487 -6.441 -65.378 1.00 30.02 60 ARG A CA 1
ATOM 386 C C . ARG A 1 60 ? 29.952 -6.627 -64.906 1.00 30.02 60 ARG A C 1
ATOM 388 O O . ARG A 1 60 ? 30.732 -5.695 -64.913 1.00 30.02 60 ARG A O 1
ATOM 395 N N . GLY A 1 61 ? 30.463 -7.832 -64.632 1.00 26.95 61 GLY A N 1
ATOM 396 C CA . GLY A 1 61 ? 29.958 -9.224 -64.613 1.00 26.95 61 GLY A CA 1
ATOM 397 C C . GLY A 1 61 ? 30.909 -10.058 -63.715 1.00 26.95 61 GLY A C 1
ATOM 398 O O . GLY A 1 61 ? 31.822 -9.487 -63.137 1.00 26.95 61 GLY A O 1
ATOM 399 N N . GLY A 1 62 ? 30.806 -11.369 -63.483 1.00 27.70 62 GLY A N 1
ATOM 400 C CA . GLY A 1 62 ? 30.169 -12.469 -64.211 1.00 27.70 62 GLY A CA 1
ATOM 401 C C . GLY A 1 62 ? 31.211 -13.593 -64.385 1.00 27.70 62 GLY A C 1
ATOM 402 O O . GLY A 1 62 ? 32.268 -13.327 -64.944 1.00 27.70 62 GLY A O 1
ATOM 403 N N . GLY A 1 63 ? 30.952 -14.823 -63.915 1.00 28.55 63 GLY A N 1
ATOM 404 C CA . GLY A 1 63 ? 31.868 -15.964 -64.124 1.00 28.55 63 GLY A CA 1
ATOM 405 C C . GLY A 1 63 ? 31.975 -16.946 -62.949 1.00 28.55 63 GLY A C 1
ATOM 406 O O . GLY A 1 63 ? 32.552 -16.630 -61.916 1.00 28.55 63 GLY A O 1
ATOM 407 N N . ALA A 1 64 ? 31.420 -18.144 -63.136 1.00 29.77 64 ALA A N 1
ATOM 408 C CA . ALA A 1 64 ? 31.414 -19.270 -62.199 1.00 29.77 64 ALA A CA 1
ATOM 409 C C . ALA A 1 64 ? 32.810 -19.822 -61.827 1.00 29.77 64 ALA A C 1
ATOM 411 O O . ALA A 1 64 ? 33.765 -19.678 -62.588 1.00 29.77 64 ALA A O 1
ATOM 412 N N . ALA A 1 65 ? 32.897 -20.554 -60.706 1.00 29.52 65 ALA A N 1
ATOM 413 C CA . ALA A 1 65 ? 34.101 -21.284 -60.300 1.00 29.52 65 ALA A CA 1
ATOM 414 C C . ALA A 1 65 ? 33.803 -22.694 -59.751 1.00 29.52 65 ALA A C 1
ATOM 416 O O . ALA A 1 65 ? 32.903 -22.883 -58.934 1.00 29.52 65 ALA A O 1
ATOM 417 N N . GLY A 1 66 ? 34.629 -23.663 -60.161 1.00 27.25 66 GLY A N 1
ATOM 418 C CA . GLY A 1 66 ? 34.725 -25.021 -59.612 1.00 27.25 66 GLY A CA 1
ATOM 419 C C . GLY A 1 66 ? 35.218 -26.034 -60.661 1.00 27.25 66 GLY A C 1
ATOM 420 O O . GLY A 1 66 ? 35.045 -25.783 -61.852 1.00 27.25 66 GLY A O 1
ATOM 421 N N . PRO A 1 67 ? 35.731 -27.219 -60.274 1.00 50.88 67 PRO A N 1
ATOM 422 C CA . PRO A 1 67 ? 36.500 -27.545 -59.062 1.00 50.88 67 PRO A CA 1
ATOM 423 C C . PRO A 1 67 ? 37.788 -28.373 -59.375 1.00 50.88 67 PRO A C 1
ATOM 425 O O . PRO A 1 67 ? 38.076 -28.653 -60.534 1.00 50.88 67 PRO A O 1
ATOM 428 N N . ARG A 1 68 ? 38.479 -28.879 -58.325 1.00 28.64 68 ARG A N 1
ATOM 429 C CA . ARG A 1 68 ? 39.645 -29.825 -58.321 1.00 28.64 68 ARG A CA 1
ATOM 430 C C . ARG A 1 68 ? 41.038 -29.216 -58.620 1.00 28.64 68 ARG A C 1
ATOM 432 O O . ARG A 1 68 ? 41.117 -28.186 -59.266 1.00 28.64 68 ARG A O 1
ATOM 439 N N . ALA A 1 69 ? 42.182 -29.835 -58.271 1.00 29.38 69 ALA A N 1
ATOM 440 C CA . ALA A 1 69 ? 42.590 -30.655 -57.104 1.00 29.38 69 ALA A CA 1
ATOM 441 C C . ALA A 1 69 ? 44.121 -30.954 -57.149 1.00 29.38 69 ALA A C 1
ATOM 443 O O . ALA A 1 69 ? 44.667 -31.133 -58.228 1.00 29.38 69 ALA A O 1
ATOM 444 N N . ASN A 1 70 ? 44.741 -31.174 -55.975 1.00 28.75 70 ASN A N 1
ATOM 445 C CA . ASN A 1 70 ? 45.982 -31.948 -55.707 1.00 28.75 70 ASN A CA 1
ATOM 446 C C . ASN A 1 70 ? 47.403 -31.468 -56.145 1.00 28.75 70 ASN A C 1
ATOM 448 O O . ASN A 1 70 ? 47.808 -31.675 -57.281 1.00 28.75 70 ASN A O 1
ATOM 452 N N . ARG A 1 71 ? 48.222 -31.181 -55.102 1.00 28.77 71 ARG A N 1
ATOM 453 C CA . ARG A 1 71 ? 49.622 -31.655 -54.840 1.00 28.77 71 ARG A CA 1
ATOM 454 C C . ARG A 1 71 ? 50.807 -31.132 -55.698 1.00 28.77 71 ARG A C 1
ATOM 456 O O . ARG A 1 71 ? 50.594 -30.729 -56.832 1.00 28.77 71 ARG A O 1
ATOM 463 N N . PRO A 1 72 ? 52.080 -31.278 -55.232 1.00 36.41 72 PRO A N 1
ATOM 464 C CA . PRO A 1 72 ? 52.601 -31.470 -53.859 1.00 36.41 72 PRO A CA 1
ATOM 465 C C . PRO A 1 72 ? 53.713 -30.461 -53.449 1.00 36.41 72 PRO A C 1
ATOM 467 O O . PRO A 1 72 ? 54.268 -29.748 -54.279 1.00 36.41 72 PRO A O 1
ATOM 470 N N . SER A 1 73 ? 54.104 -30.456 -52.167 1.00 34.56 73 SER A N 1
ATOM 471 C CA . SER A 1 73 ? 55.220 -29.645 -51.633 1.00 34.56 73 SER A CA 1
ATOM 472 C C . SER A 1 73 ? 56.552 -30.417 -51.556 1.00 34.56 73 SER A C 1
ATOM 474 O O . SER A 1 73 ? 56.531 -31.588 -51.170 1.00 34.56 73 SER A O 1
ATOM 476 N N . PRO A 1 74 ? 57.714 -29.770 -51.782 1.00 31.77 74 PRO A N 1
ATOM 477 C CA . PRO A 1 74 ? 59.026 -30.229 -51.320 1.00 31.77 74 PRO A CA 1
ATOM 478 C C . PRO A 1 74 ? 59.511 -29.478 -50.049 1.00 31.77 74 PRO A C 1
ATOM 480 O O . PRO A 1 74 ? 58.955 -28.434 -49.703 1.00 31.77 74 PRO A O 1
ATOM 483 N N . PRO A 1 75 ? 60.519 -29.999 -49.315 1.00 48.56 75 PRO A N 1
ATOM 484 C CA . PRO A 1 75 ? 60.801 -29.600 -47.929 1.00 48.56 75 PRO A CA 1
ATOM 485 C C . PRO A 1 75 ? 61.991 -28.636 -47.764 1.00 48.56 75 PRO A C 1
ATOM 487 O O . PRO A 1 75 ? 62.888 -28.595 -48.606 1.00 48.56 75 PRO A O 1
ATOM 490 N N . ARG A 1 76 ? 62.086 -27.967 -46.601 1.00 30.98 76 ARG A N 1
ATOM 491 C CA . ARG A 1 76 ? 63.376 -27.532 -46.025 1.00 30.98 76 ARG A CA 1
ATOM 492 C C . ARG A 1 76 ? 63.328 -27.316 -44.505 1.00 30.98 76 ARG A C 1
ATOM 494 O O . ARG A 1 76 ? 62.260 -27.178 -43.919 1.00 30.98 76 ARG A O 1
ATOM 501 N N . THR A 1 77 ? 64.508 -27.397 -43.893 1.00 30.02 77 THR A N 1
ATOM 502 C CA . THR A 1 77 ? 64.768 -27.582 -42.451 1.00 30.02 77 THR A CA 1
ATOM 503 C C . THR A 1 77 ? 65.179 -26.239 -41.772 1.00 30.02 77 THR A C 1
ATOM 505 O O . THR A 1 77 ? 64.754 -25.202 -42.278 1.00 30.02 77 THR A O 1
ATOM 508 N N . PRO A 1 78 ? 65.802 -26.152 -40.571 1.00 41.81 78 PRO A N 1
ATOM 509 C CA . PRO A 1 78 ? 65.060 -25.629 -39.420 1.00 41.81 78 PRO A CA 1
ATOM 510 C C . PRO A 1 78 ? 65.669 -24.402 -38.695 1.00 41.81 78 PRO A C 1
ATOM 512 O O . PRO A 1 78 ? 66.877 -24.208 -38.658 1.00 41.81 78 PRO A O 1
ATOM 515 N N . ARG A 1 79 ? 64.791 -23.693 -37.966 1.00 37.66 79 ARG A N 1
ATOM 516 C CA . ARG A 1 79 ? 65.039 -22.874 -36.752 1.00 37.66 79 ARG A CA 1
ATOM 517 C C . ARG A 1 79 ? 65.995 -21.658 -36.825 1.00 37.66 79 ARG A C 1
ATOM 519 O O . ARG A 1 79 ? 67.210 -21.785 -36.758 1.00 37.66 79 ARG A O 1
ATOM 526 N N . ALA A 1 80 ? 65.405 -20.473 -36.660 1.00 30.75 80 ALA A N 1
ATOM 527 C CA . ALA A 1 80 ? 65.940 -19.385 -35.833 1.00 30.75 80 ALA A CA 1
ATOM 528 C C . ALA A 1 80 ? 64.756 -18.683 -35.132 1.00 30.75 80 ALA A C 1
ATOM 530 O O . ALA A 1 80 ? 63.638 -18.719 -35.644 1.00 30.75 80 ALA A O 1
ATOM 531 N N . GLY A 1 81 ? 64.960 -18.136 -33.930 1.00 41.88 81 GLY A N 1
ATOM 532 C CA . GLY A 1 81 ? 63.878 -17.552 -33.125 1.00 41.88 81 GLY A CA 1
ATOM 533 C C . GLY A 1 81 ? 63.532 -16.111 -33.511 1.00 41.88 81 GLY A C 1
ATOM 534 O O . GLY A 1 81 ? 64.394 -15.369 -33.971 1.00 41.88 81 GLY A O 1
ATOM 535 N N . GLY A 1 82 ? 62.288 -15.698 -33.260 1.00 29.06 82 GLY A N 1
ATOM 536 C CA . GLY A 1 82 ? 61.863 -14.306 -33.409 1.00 29.06 82 GLY A CA 1
ATOM 537 C C . GLY A 1 82 ? 60.390 -14.093 -33.060 1.00 29.06 82 GLY A C 1
ATOM 538 O O . GLY A 1 82 ? 59.534 -14.726 -33.661 1.00 29.06 82 GLY A O 1
ATOM 539 N N . GLY A 1 83 ? 60.137 -13.200 -32.096 1.00 32.12 83 GLY A N 1
ATOM 540 C CA . GLY A 1 83 ? 58.899 -12.428 -31.904 1.00 32.12 83 GLY A CA 1
ATOM 541 C C . GLY A 1 83 ? 57.550 -13.160 -31.878 1.00 32.12 83 GLY A C 1
ATOM 542 O O . GLY A 1 83 ? 57.021 -13.559 -32.912 1.00 32.12 83 GLY A O 1
ATOM 543 N N . ALA A 1 84 ? 56.884 -13.148 -30.718 1.00 36.34 84 ALA A N 1
ATOM 544 C CA . ALA A 1 84 ? 55.420 -13.138 -30.726 1.00 36.34 84 ALA A CA 1
ATOM 545 C C . ALA A 1 84 ? 54.932 -11.912 -31.531 1.00 36.34 84 ALA A C 1
ATOM 547 O O . ALA A 1 84 ? 55.549 -10.847 -31.411 1.00 36.34 84 ALA A O 1
ATOM 548 N N . PRO A 1 85 ? 53.855 -12.014 -32.332 1.00 38.19 85 PRO A N 1
ATOM 549 C CA . PRO A 1 85 ? 53.319 -10.854 -33.026 1.00 38.19 85 PRO A CA 1
ATOM 550 C C . PRO A 1 85 ? 52.844 -9.844 -31.982 1.00 38.19 85 PRO A C 1
ATOM 552 O O . PRO A 1 85 ? 51.954 -10.129 -31.180 1.00 38.19 85 PRO A O 1
ATOM 555 N N . SER A 1 86 ? 53.457 -8.662 -31.985 1.00 38.59 86 SER A N 1
ATOM 556 C CA . SER A 1 86 ? 53.013 -7.540 -31.169 1.00 38.59 86 SER A CA 1
ATOM 557 C C . SER A 1 86 ? 51.553 -7.242 -31.499 1.00 38.59 86 SER A C 1
ATOM 559 O O . SER A 1 86 ? 51.242 -6.890 -32.640 1.00 38.59 86 SER A O 1
ATOM 561 N N . ALA A 1 87 ? 50.665 -7.351 -30.511 1.00 44.47 87 ALA A N 1
ATOM 562 C CA . ALA A 1 87 ? 49.333 -6.786 -30.635 1.00 44.47 87 ALA A CA 1
ATOM 563 C C . ALA A 1 87 ? 49.491 -5.279 -30.889 1.00 44.47 87 ALA A C 1
ATOM 565 O O . ALA A 1 87 ? 49.988 -4.552 -30.027 1.00 44.47 87 ALA A O 1
ATOM 566 N N . GLY A 1 88 ? 49.113 -4.822 -32.086 1.00 46.47 88 GLY A N 1
ATOM 567 C CA . GLY A 1 88 ? 48.983 -3.392 -32.356 1.00 46.47 88 GLY A CA 1
ATOM 568 C C . GLY A 1 88 ? 47.982 -2.762 -31.378 1.00 46.47 88 GLY A C 1
ATOM 569 O O . GLY A 1 88 ? 47.142 -3.485 -30.829 1.00 46.47 88 GLY A O 1
ATOM 570 N N . PRO A 1 89 ? 48.053 -1.441 -31.134 1.00 48.84 89 PRO A N 1
ATOM 571 C CA . PRO A 1 89 ? 47.127 -0.777 -30.225 1.00 48.84 89 PRO A CA 1
ATOM 572 C C . PRO A 1 89 ? 45.687 -1.080 -30.648 1.00 48.84 89 PRO A C 1
ATOM 574 O O . PRO A 1 89 ? 45.302 -0.836 -31.792 1.00 48.84 89 PRO A O 1
ATOM 577 N N . ALA A 1 90 ? 44.917 -1.659 -29.725 1.00 53.56 90 ALA A N 1
ATOM 578 C CA . ALA A 1 90 ? 43.539 -2.057 -29.969 1.00 53.56 90 ALA A CA 1
ATOM 579 C C . ALA A 1 90 ? 42.730 -0.847 -30.462 1.00 53.56 90 ALA A C 1
ATOM 581 O O . ALA A 1 90 ? 42.805 0.232 -29.870 1.00 53.56 90 ALA A O 1
ATOM 582 N N . GLY A 1 91 ? 41.967 -1.016 -31.546 1.00 62.84 91 GLY A N 1
ATOM 583 C CA . GLY A 1 91 ? 41.198 0.086 -32.121 1.00 62.84 91 GLY A CA 1
ATOM 584 C C . GLY A 1 91 ? 40.164 0.637 -31.124 1.00 62.84 91 GLY A C 1
ATOM 585 O O . GLY A 1 91 ? 39.772 -0.075 -30.195 1.00 62.84 91 GLY A O 1
ATOM 586 N N . PRO A 1 92 ? 39.641 1.866 -31.310 1.00 66.44 92 PRO A N 1
ATOM 587 C CA . PRO A 1 92 ? 38.700 2.474 -30.360 1.00 66.44 92 PRO A CA 1
ATOM 588 C C . PRO A 1 92 ? 37.474 1.595 -30.036 1.00 66.44 92 PRO A C 1
ATOM 590 O O . PRO A 1 92 ? 37.020 1.537 -28.893 1.00 66.44 92 PRO A O 1
ATOM 593 N N . ALA A 1 93 ? 36.978 0.842 -31.025 1.00 69.38 93 ALA A N 1
ATOM 594 C CA . ALA A 1 93 ? 35.878 -0.110 -30.857 1.00 69.38 93 ALA A CA 1
ATOM 595 C C . ALA A 1 93 ? 36.257 -1.366 -30.043 1.00 69.38 93 ALA A C 1
ATOM 597 O O . ALA A 1 93 ? 35.401 -1.968 -29.393 1.00 69.38 93 ALA A O 1
ATOM 598 N N . ASP A 1 94 ? 37.528 -1.769 -30.046 1.00 76.19 94 ASP A N 1
ATOM 599 C CA . ASP A 1 94 ? 38.029 -2.873 -29.225 1.00 76.19 94 ASP A CA 1
ATOM 600 C C . ASP A 1 94 ? 38.272 -2.417 -27.788 1.00 76.19 94 ASP A C 1
ATOM 602 O O . ASP A 1 94 ? 37.857 -3.110 -26.862 1.00 76.19 94 ASP A O 1
ATOM 606 N N . ALA A 1 95 ? 38.830 -1.220 -27.591 1.00 76.81 95 ALA A N 1
ATOM 607 C CA . ALA A 1 95 ? 38.999 -0.616 -26.270 1.00 76.81 95 ALA A CA 1
ATOM 608 C C . ALA A 1 95 ? 37.656 -0.442 -25.528 1.00 76.81 95 ALA A C 1
ATOM 610 O O . ALA A 1 95 ? 37.553 -0.785 -24.346 1.00 76.81 95 ALA A O 1
ATOM 611 N N . ALA A 1 96 ? 36.600 0.001 -26.225 1.00 81.06 96 ALA A N 1
ATOM 612 C CA . ALA A 1 96 ? 35.250 0.103 -25.663 1.00 81.06 96 ALA A CA 1
ATOM 613 C C . ALA A 1 96 ? 34.628 -1.275 -25.348 1.00 81.06 96 ALA A C 1
ATOM 615 O O . ALA A 1 96 ? 34.035 -1.482 -24.286 1.00 81.06 96 ALA A O 1
ATOM 616 N N . ARG A 1 97 ? 34.806 -2.273 -26.227 1.00 85.56 97 ARG A N 1
ATOM 617 C CA . ARG A 1 97 ? 34.353 -3.648 -25.941 1.00 85.56 97 ARG A CA 1
ATOM 618 C C . ARG A 1 97 ? 35.087 -4.251 -24.741 1.00 85.56 97 ARG A C 1
ATOM 620 O O . ARG A 1 97 ? 34.443 -4.880 -23.903 1.00 85.56 97 ARG A O 1
ATOM 627 N N . GLN A 1 98 ? 36.392 -4.016 -24.615 1.00 87.44 98 GLN A N 1
ATOM 628 C CA . GLN A 1 98 ? 37.198 -4.453 -23.473 1.00 87.44 98 GLN A CA 1
ATOM 629 C C . GLN A 1 98 ? 36.744 -3.795 -22.164 1.00 87.44 98 GLN A C 1
ATOM 631 O O . GLN A 1 98 ? 36.561 -4.506 -21.180 1.00 87.44 98 GLN A O 1
ATOM 636 N N . LEU A 1 99 ? 36.492 -2.479 -22.143 1.00 89.50 99 LEU A N 1
ATOM 637 C CA . LEU A 1 99 ? 35.991 -1.792 -20.944 1.00 89.50 99 LEU A CA 1
ATOM 638 C C . LEU A 1 99 ? 34.589 -2.292 -20.549 1.00 89.50 99 LEU A C 1
ATOM 640 O O . LEU A 1 99 ? 34.361 -2.618 -19.386 1.00 89.50 99 LEU A O 1
ATOM 644 N N . THR A 1 100 ? 33.682 -2.471 -21.515 1.00 91.50 100 THR A N 1
ATOM 645 C CA . THR A 1 100 ? 32.357 -3.075 -21.274 1.00 91.50 100 THR A CA 1
ATOM 646 C C . THR A 1 100 ? 32.461 -4.490 -20.685 1.00 91.50 100 THR A C 1
ATOM 648 O O . THR A 1 100 ? 31.710 -4.835 -19.771 1.00 91.50 100 THR A O 1
ATOM 651 N N . GLN A 1 101 ? 33.382 -5.323 -21.185 1.00 91.12 101 GLN A N 1
ATOM 652 C CA . GLN A 1 101 ? 33.620 -6.664 -20.640 1.00 91.12 101 GLN A CA 1
ATOM 653 C C . GLN A 1 101 ? 34.260 -6.627 -19.249 1.00 91.12 101 GLN A C 1
ATOM 655 O O . GLN A 1 101 ? 33.866 -7.423 -18.402 1.00 91.12 101 GLN A O 1
ATOM 660 N N . ALA A 1 102 ? 35.199 -5.711 -18.998 1.00 92.38 102 ALA A N 1
ATOM 661 C CA . ALA A 1 102 ? 35.820 -5.532 -17.689 1.00 92.38 102 ALA A CA 1
ATOM 662 C C . ALA A 1 102 ? 34.772 -5.160 -16.630 1.00 92.38 102 ALA A C 1
ATOM 664 O O . ALA A 1 102 ? 34.687 -5.834 -15.611 1.00 92.38 102 ALA A O 1
ATOM 665 N N . ILE A 1 103 ? 33.896 -4.187 -16.922 1.00 93.50 103 ILE A N 1
ATOM 666 C CA . ILE A 1 103 ? 32.779 -3.789 -16.045 1.00 93.50 103 ILE A CA 1
ATOM 667 C C . ILE A 1 103 ? 31.913 -5.002 -15.670 1.00 93.50 103 ILE A C 1
ATOM 669 O O . ILE A 1 103 ? 31.687 -5.258 -14.489 1.00 93.50 103 ILE A O 1
ATOM 673 N N . ARG A 1 104 ? 31.471 -5.786 -16.664 1.00 91.94 104 ARG A N 1
ATOM 674 C CA . ARG A 1 104 ? 30.595 -6.960 -16.464 1.00 91.94 104 ARG A CA 1
ATOM 675 C C . ARG A 1 104 ? 31.258 -8.140 -15.739 1.00 91.94 104 ARG A C 1
ATOM 677 O O . ARG A 1 104 ? 30.551 -9.063 -15.349 1.00 91.94 104 ARG A O 1
ATOM 684 N N . ARG A 1 105 ? 32.588 -8.140 -15.605 1.00 93.31 105 ARG A N 1
ATOM 685 C CA . ARG A 1 105 ? 33.382 -9.187 -14.933 1.00 93.31 105 ARG A CA 1
ATOM 686 C C . ARG A 1 105 ? 33.832 -8.805 -13.519 1.00 93.31 105 ARG A C 1
ATOM 688 O O . ARG A 1 105 ? 34.594 -9.555 -12.929 1.00 93.31 105 ARG A O 1
ATOM 695 N N . THR A 1 106 ? 33.413 -7.652 -12.996 1.00 94.00 106 THR A N 1
ATOM 696 C CA . THR A 1 106 ? 33.740 -7.259 -11.615 1.00 94.00 106 THR A CA 1
ATOM 697 C C . THR A 1 106 ? 32.878 -8.037 -10.621 1.00 94.00 106 THR A C 1
ATOM 699 O O . THR A 1 106 ? 31.651 -7.926 -10.641 1.00 94.00 106 THR A O 1
ATOM 702 N N . ASP A 1 107 ? 33.504 -8.819 -9.748 1.00 90.06 107 ASP A N 1
ATOM 703 C CA . ASP A 1 107 ? 32.806 -9.679 -8.781 1.00 90.06 107 ASP A CA 1
ATOM 704 C C . ASP A 1 107 ? 32.591 -8.973 -7.428 1.00 90.06 107 ASP A C 1
ATOM 706 O O . ASP A 1 107 ? 31.754 -9.389 -6.619 1.00 90.06 107 ASP A O 1
ATOM 710 N N . SER A 1 108 ? 33.288 -7.854 -7.201 1.00 90.06 108 SER A N 1
ATOM 711 C CA . SER A 1 108 ? 33.154 -7.008 -6.012 1.00 90.06 108 SER A CA 1
ATOM 712 C C . SER A 1 108 ? 32.851 -5.542 -6.346 1.00 90.06 108 SER A C 1
ATOM 714 O O . SER A 1 108 ? 33.184 -5.030 -7.418 1.00 90.06 108 SER A O 1
ATOM 716 N N . ILE A 1 109 ? 32.247 -4.812 -5.396 1.00 91.62 109 ILE A N 1
ATOM 717 C CA . ILE A 1 109 ? 32.048 -3.363 -5.568 1.00 91.62 109 ILE A CA 1
ATOM 718 C C . ILE A 1 109 ? 33.371 -2.587 -5.558 1.00 91.62 109 ILE A C 1
ATOM 720 O O . ILE A 1 109 ? 33.440 -1.519 -6.155 1.00 91.62 109 ILE A O 1
ATOM 724 N N . GLY A 1 110 ? 34.412 -3.115 -4.902 1.00 89.62 110 GLY A N 1
ATOM 725 C CA . GLY A 1 110 ? 35.738 -2.498 -4.863 1.00 89.62 110 GLY A CA 1
ATOM 726 C C . GLY A 1 110 ? 36.400 -2.495 -6.239 1.00 89.62 110 GLY A C 1
ATOM 727 O O . GLY A 1 110 ? 36.882 -1.456 -6.680 1.00 89.62 110 GLY A O 1
ATOM 728 N N . GLU A 1 111 ? 36.335 -3.619 -6.960 1.00 93.44 111 GLU A N 1
ATOM 729 C CA . GLU A 1 111 ? 36.776 -3.705 -8.359 1.00 93.44 111 GLU A CA 1
ATOM 730 C C . GLU A 1 111 ? 35.990 -2.758 -9.267 1.00 93.44 111 GLU A C 1
ATOM 732 O O . GLU A 1 111 ? 36.588 -2.037 -10.064 1.00 93.44 111 GLU A O 1
ATOM 737 N N . LEU A 1 112 ? 34.658 -2.726 -9.137 1.00 94.81 112 LEU A N 1
ATOM 738 C CA . LEU A 1 112 ? 33.820 -1.843 -9.949 1.00 94.81 112 LEU A CA 1
ATOM 739 C C . LEU A 1 112 ? 34.088 -0.361 -9.649 1.00 94.81 112 LEU A C 1
ATOM 741 O O . LEU A 1 112 ? 34.153 0.436 -10.582 1.00 94.81 112 LEU A O 1
ATOM 745 N N . GLN A 1 113 ? 34.279 0.002 -8.375 1.00 94.00 113 GLN A N 1
ATOM 746 C CA . GLN A 1 113 ? 34.644 1.359 -7.964 1.00 94.00 113 GLN A CA 1
ATOM 747 C C . GLN A 1 113 ? 36.022 1.737 -8.529 1.00 94.00 113 GLN A C 1
ATOM 749 O O . GLN A 1 113 ? 36.120 2.755 -9.205 1.00 94.00 113 GLN A O 1
ATOM 754 N N . GLY A 1 114 ? 37.054 0.907 -8.346 1.00 93.25 114 GLY A N 1
ATOM 755 C CA . GLY A 1 114 ? 38.405 1.194 -8.845 1.00 93.25 114 GLY A CA 1
ATOM 756 C C . GLY A 1 114 ? 38.492 1.258 -10.376 1.00 93.25 114 GLY A C 1
ATOM 757 O O . GLY A 1 114 ? 39.157 2.136 -10.924 1.00 93.25 114 GLY A O 1
ATOM 758 N N . LEU A 1 115 ? 37.770 0.386 -11.090 1.00 94.19 115 LEU A N 1
ATOM 759 C CA . LEU A 1 115 ? 37.669 0.438 -12.552 1.00 94.19 115 LEU A CA 1
ATOM 760 C C . LEU A 1 115 ? 36.954 1.713 -13.028 1.00 94.19 115 LEU A C 1
ATOM 762 O O . LEU A 1 115 ? 37.370 2.315 -14.020 1.00 94.19 115 LEU A O 1
ATOM 766 N N . TRP A 1 116 ? 35.897 2.131 -12.325 1.00 93.88 116 TRP A N 1
ATOM 767 C CA . TRP A 1 116 ? 35.170 3.362 -12.628 1.00 93.88 116 TRP A CA 1
ATOM 768 C C . TRP A 1 116 ? 35.986 4.621 -12.299 1.00 93.88 116 TRP A C 1
ATOM 770 O O . TRP A 1 116 ? 35.991 5.560 -13.085 1.00 93.88 116 TRP A O 1
ATOM 780 N N . GLU A 1 117 ? 36.747 4.637 -11.208 1.00 92.81 117 GLU A N 1
ATOM 781 C CA . GLU A 1 117 ? 37.651 5.745 -10.875 1.00 92.81 117 GLU A CA 1
ATOM 782 C C . GLU A 1 117 ? 38.791 5.868 -11.899 1.00 92.81 117 GLU A C 1
ATOM 784 O O . GLU A 1 117 ? 39.069 6.962 -12.389 1.00 92.81 117 GLU A O 1
ATOM 789 N N . ALA A 1 118 ? 39.406 4.748 -12.296 1.00 92.62 118 ALA A N 1
ATOM 790 C CA . ALA A 1 118 ? 40.513 4.747 -13.252 1.00 92.62 118 ALA A CA 1
ATOM 791 C C . ALA A 1 118 ? 40.078 5.086 -14.690 1.00 92.62 118 ALA A C 1
ATOM 793 O O . ALA A 1 118 ? 40.731 5.882 -15.364 1.00 92.62 118 ALA A O 1
ATOM 794 N N . ARG A 1 119 ? 38.990 4.475 -15.180 1.00 91.94 119 ARG A N 1
ATOM 795 C CA . ARG A 1 119 ? 38.593 4.506 -16.604 1.00 91.94 119 ARG A CA 1
ATOM 796 C C . ARG A 1 119 ? 37.187 5.035 -16.862 1.00 91.94 119 ARG A C 1
ATOM 798 O O . ARG A 1 119 ? 36.760 5.114 -18.012 1.00 91.94 119 ARG A O 1
ATOM 805 N N . GLY A 1 120 ? 36.463 5.452 -15.825 1.00 85.69 120 GLY A N 1
ATOM 806 C CA . GLY A 1 120 ? 35.127 6.033 -15.964 1.00 85.69 120 GLY A CA 1
ATOM 807 C C . GLY A 1 120 ? 35.122 7.244 -16.887 1.00 85.69 120 GLY A C 1
ATOM 808 O O . GLY A 1 120 ? 34.182 7.404 -17.654 1.00 85.69 120 GLY A O 1
ATOM 809 N N . HIS A 1 121 ? 36.196 8.041 -16.923 1.00 87.38 121 HIS A N 1
ATOM 810 C CA . HIS A 1 121 ? 36.326 9.180 -17.837 1.00 87.38 121 HIS A CA 1
ATOM 811 C C . HIS A 1 121 ? 36.176 8.804 -19.334 1.00 87.38 121 HIS A C 1
ATOM 813 O O . HIS A 1 121 ? 35.652 9.611 -20.101 1.00 87.38 121 HIS A O 1
ATOM 819 N N . GLU A 1 122 ? 36.498 7.567 -19.729 1.00 88.31 122 GLU A N 1
ATOM 820 C CA . GLU A 1 122 ? 36.316 7.007 -21.084 1.00 88.31 122 GLU A CA 1
ATOM 821 C C . GLU A 1 122 ? 34.881 6.491 -21.360 1.00 88.31 122 GLU A C 1
ATOM 823 O O . GLU A 1 122 ? 34.580 5.974 -22.441 1.00 88.31 122 GLU A O 1
ATOM 828 N N . ALA A 1 123 ? 33.978 6.557 -20.375 1.00 86.75 123 ALA A N 1
ATOM 829 C CA . ALA A 1 123 ? 32.636 5.989 -20.476 1.00 86.75 123 ALA A CA 1
ATOM 830 C C . ALA A 1 123 ? 31.758 6.679 -21.537 1.00 86.75 123 ALA A C 1
ATOM 832 O O . ALA A 1 123 ? 31.704 7.902 -21.629 1.00 86.75 123 ALA A O 1
ATOM 833 N N . ASN A 1 124 ? 31.003 5.860 -22.272 1.00 89.06 124 ASN A N 1
ATOM 834 C CA . ASN A 1 124 ? 29.928 6.256 -23.180 1.00 89.06 124 ASN A CA 1
ATOM 835 C C . ASN A 1 124 ? 28.608 5.611 -22.704 1.00 89.06 124 ASN A C 1
ATOM 837 O O . ASN A 1 124 ? 28.595 4.899 -21.697 1.00 89.06 124 ASN A O 1
ATOM 841 N N . ALA A 1 125 ? 27.505 5.799 -23.431 1.00 88.31 125 ALA A N 1
ATOM 842 C CA . ALA A 1 125 ? 26.202 5.244 -23.056 1.00 88.31 125 ALA A CA 1
ATOM 843 C C . ALA A 1 125 ? 26.193 3.713 -22.813 1.00 88.31 125 ALA A C 1
ATOM 845 O O . ALA A 1 125 ? 25.615 3.250 -21.825 1.00 88.31 125 ALA A O 1
ATOM 846 N N . TYR A 1 126 ? 26.917 2.924 -23.618 1.00 88.75 126 TYR A N 1
ATOM 847 C CA . TYR A 1 126 ? 27.061 1.477 -23.400 1.00 88.75 126 TYR A CA 1
ATOM 848 C C . TYR A 1 126 ? 27.760 1.157 -22.072 1.00 88.75 126 TYR A C 1
ATOM 850 O O . TYR A 1 126 ? 27.322 0.261 -21.345 1.00 88.75 126 TYR A O 1
ATOM 858 N N . HIS A 1 127 ? 28.812 1.908 -21.729 1.00 92.81 127 HIS A N 1
ATOM 859 C CA . HIS A 1 127 ? 29.501 1.788 -20.443 1.00 92.81 127 HIS A CA 1
ATOM 860 C C . HIS A 1 127 ? 28.582 2.177 -19.274 1.00 92.81 127 HIS A C 1
ATOM 862 O O . HIS A 1 127 ? 28.528 1.440 -18.291 1.00 92.81 127 HIS A O 1
ATOM 868 N N . LEU A 1 128 ? 27.796 3.256 -19.397 1.00 92.38 128 LEU A N 1
ATOM 869 C CA . LEU A 1 128 ? 26.818 3.663 -18.378 1.00 92.38 128 LEU A CA 1
ATOM 870 C C . LEU A 1 128 ? 25.793 2.549 -18.109 1.00 92.38 128 LEU A C 1
ATOM 872 O O . LEU A 1 128 ? 25.617 2.146 -16.959 1.00 92.38 128 LEU A O 1
ATOM 876 N N . SER A 1 129 ? 25.176 1.982 -19.155 1.00 91.81 129 SER A N 1
ATOM 877 C CA . SER A 1 129 ? 24.217 0.877 -18.988 1.00 91.81 129 SER A CA 1
ATOM 878 C C . SER A 1 129 ? 24.878 -0.381 -18.399 1.00 91.81 129 SER A C 1
ATOM 880 O O . SER A 1 129 ? 24.303 -1.032 -17.524 1.00 91.81 129 SER A O 1
ATOM 882 N N . ALA A 1 130 ? 26.114 -0.703 -18.805 1.00 93.12 130 ALA A N 1
ATOM 883 C CA . ALA A 1 130 ? 26.858 -1.837 -18.255 1.00 93.12 130 ALA A CA 1
ATOM 884 C C . ALA A 1 130 ? 27.145 -1.679 -16.750 1.00 93.12 130 ALA A C 1
ATOM 886 O O . ALA A 1 130 ? 26.929 -2.627 -15.994 1.00 93.12 130 ALA A O 1
ATOM 887 N N . VAL A 1 131 ? 27.564 -0.488 -16.300 1.00 95.31 131 VAL A N 1
ATOM 888 C CA . VAL A 1 131 ? 27.794 -0.209 -14.870 1.00 95.31 131 VAL A CA 1
ATOM 889 C C . VAL A 1 131 ? 26.480 -0.264 -14.093 1.00 95.31 131 VAL A C 1
ATOM 891 O O . VAL A 1 131 ? 26.430 -0.880 -13.031 1.00 95.31 131 VAL A O 1
ATOM 894 N N . CYS A 1 132 ? 25.388 0.291 -14.631 1.00 94.00 132 CYS A N 1
ATOM 895 C CA . CYS A 1 132 ? 24.059 0.170 -14.028 1.00 94.00 132 CYS A CA 1
ATOM 896 C C . CYS A 1 132 ? 23.625 -1.293 -13.848 1.00 94.00 132 CYS A C 1
ATOM 898 O O . CYS A 1 132 ? 23.161 -1.664 -12.769 1.00 94.00 132 CYS A O 1
ATOM 900 N N . GLY A 1 133 ? 23.813 -2.135 -14.869 1.00 92.69 133 GLY A N 1
ATOM 901 C CA . GLY A 1 133 ? 23.543 -3.571 -14.782 1.00 92.69 133 GLY A CA 1
ATOM 902 C C . GLY A 1 133 ? 24.357 -4.250 -13.678 1.00 92.69 133 GLY A C 1
ATOM 903 O O . GLY A 1 133 ? 23.791 -4.973 -12.852 1.00 92.69 133 GLY A O 1
ATOM 904 N N . GLN A 1 134 ? 25.658 -3.956 -13.604 1.00 95.12 134 GLN A N 1
ATOM 905 C CA . GLN A 1 134 ? 26.550 -4.558 -12.614 1.00 95.12 134 GLN A CA 1
ATOM 906 C C . GLN A 1 134 ? 26.248 -4.099 -11.181 1.00 95.12 134 GLN A C 1
ATOM 908 O O . GLN A 1 134 ? 26.191 -4.926 -10.275 1.00 95.12 134 GLN A O 1
ATOM 913 N N . LEU A 1 135 ? 25.949 -2.813 -10.966 1.00 94.88 135 LEU A N 1
ATOM 914 C CA . LEU A 1 135 ? 25.515 -2.287 -9.664 1.00 94.88 135 LEU A CA 1
ATOM 915 C C . LEU A 1 135 ? 24.253 -2.999 -9.151 1.00 94.88 135 LEU A C 1
ATOM 917 O O . LEU A 1 135 ? 24.162 -3.334 -7.968 1.00 94.88 135 LEU A O 1
ATOM 921 N N . VAL A 1 136 ? 23.285 -3.272 -10.034 1.00 92.75 136 VAL A N 1
ATOM 922 C CA . VAL A 1 136 ? 22.062 -4.008 -9.677 1.00 92.75 136 VAL A CA 1
ATOM 923 C C . VAL A 1 136 ? 22.356 -5.482 -9.369 1.00 92.75 136 VAL A C 1
ATOM 925 O O . VAL A 1 136 ? 21.764 -6.025 -8.431 1.00 92.75 136 VAL A O 1
ATOM 928 N N . ALA A 1 137 ? 23.273 -6.121 -10.102 1.00 92.25 137 ALA A N 1
ATOM 929 C CA . ALA A 1 137 ? 23.696 -7.501 -9.855 1.00 92.25 137 ALA A CA 1
ATOM 930 C C . ALA A 1 137 ? 24.446 -7.650 -8.516 1.00 92.25 137 ALA A C 1
ATOM 932 O O . ALA A 1 137 ? 24.066 -8.478 -7.684 1.00 92.25 137 ALA A O 1
ATOM 933 N N . LEU A 1 138 ? 25.439 -6.792 -8.258 1.00 91.50 138 LEU A N 1
ATOM 934 C CA . LEU A 1 138 ? 26.194 -6.760 -7.001 1.00 91.50 138 LEU A CA 1
ATOM 935 C C . LEU A 1 138 ? 25.275 -6.463 -5.803 1.00 91.50 138 LEU A C 1
ATOM 937 O O . LEU A 1 138 ? 25.333 -7.161 -4.793 1.00 91.50 138 LEU A O 1
ATOM 941 N N . SER A 1 139 ? 24.341 -5.513 -5.933 1.00 90.00 139 SER A N 1
ATOM 942 C CA . SER A 1 139 ? 23.340 -5.229 -4.890 1.00 90.00 139 SER A CA 1
ATOM 943 C C . SER A 1 139 ? 22.443 -6.441 -4.589 1.00 90.00 139 SER A C 1
ATOM 945 O O . SER A 1 139 ? 22.137 -6.734 -3.428 1.00 90.00 139 SER A O 1
ATOM 947 N N . ALA A 1 140 ? 22.043 -7.197 -5.618 1.00 87.25 140 ALA A N 1
ATOM 948 C CA . ALA A 1 140 ? 21.271 -8.423 -5.434 1.00 87.25 140 ALA A CA 1
ATOM 949 C C . ALA A 1 140 ? 22.086 -9.518 -4.717 1.00 87.25 140 ALA A C 1
ATOM 951 O O . ALA A 1 140 ? 21.540 -10.192 -3.834 1.00 87.25 140 ALA A O 1
ATOM 952 N N . SER A 1 141 ? 23.381 -9.655 -5.037 1.00 86.19 141 SER A N 1
ATOM 953 C CA . SER A 1 141 ? 24.289 -10.612 -4.386 1.00 86.19 141 SER A CA 1
ATOM 954 C C . SER A 1 141 ? 24.513 -10.271 -2.908 1.00 86.19 141 SER A C 1
ATOM 956 O O . SER A 1 141 ? 24.396 -11.154 -2.057 1.00 86.19 141 SER A O 1
ATOM 958 N N . GLN A 1 142 ? 24.725 -8.991 -2.575 1.00 80.06 142 GLN A N 1
ATOM 959 C CA . GLN A 1 142 ? 24.802 -8.489 -1.196 1.00 80.06 142 GLN A CA 1
ATOM 960 C C . GLN A 1 142 ? 23.530 -8.832 -0.414 1.00 80.06 142 GLN A C 1
ATOM 962 O O . GLN A 1 142 ? 23.589 -9.444 0.652 1.00 80.06 142 GLN A O 1
ATOM 967 N N . GLY A 1 143 ? 22.356 -8.523 -0.977 1.00 76.69 143 GLY A N 1
ATOM 968 C CA . GLY A 1 143 ? 21.074 -8.832 -0.346 1.00 76.69 143 GLY A CA 1
ATOM 969 C C . GLY A 1 143 ? 20.855 -10.332 -0.113 1.00 76.69 143 GLY A C 1
ATOM 970 O O . GLY A 1 143 ? 20.264 -10.716 0.897 1.00 76.69 143 GLY A O 1
ATOM 971 N N . ALA A 1 144 ? 21.337 -11.194 -1.014 1.00 79.88 144 ALA A N 1
ATOM 972 C CA . ALA A 1 144 ? 21.296 -12.645 -0.835 1.00 79.88 144 ALA A CA 1
ATOM 973 C C . ALA A 1 144 ? 22.236 -13.111 0.292 1.00 79.88 144 ALA A C 1
ATOM 975 O O . ALA A 1 144 ? 21.787 -13.830 1.189 1.00 79.88 144 ALA A O 1
ATOM 976 N N . ARG A 1 145 ? 23.492 -12.634 0.303 1.00 81.12 145 ARG A N 1
ATOM 977 C CA . ARG A 1 145 ? 24.482 -12.885 1.368 1.00 81.12 145 ARG A CA 1
ATOM 978 C C . ARG A 1 145 ? 23.945 -12.459 2.745 1.00 81.12 145 ARG A C 1
ATOM 980 O O . ARG A 1 145 ? 23.979 -13.249 3.689 1.00 81.12 145 ARG A O 1
ATOM 987 N N . ALA A 1 146 ? 23.359 -11.265 2.849 1.00 73.69 146 ALA A N 1
ATOM 988 C CA . ALA A 1 146 ? 22.767 -10.748 4.084 1.00 73.69 146 ALA A CA 1
ATOM 989 C C . ALA A 1 146 ? 21.569 -11.587 4.573 1.00 73.69 146 ALA A C 1
ATOM 991 O O . ALA A 1 146 ? 21.465 -11.889 5.765 1.00 73.69 146 ALA A O 1
ATOM 992 N N . ARG A 1 147 ? 20.674 -12.025 3.671 1.00 74.81 147 ARG A N 1
ATOM 993 C CA . ARG A 1 147 ? 19.554 -12.923 4.025 1.00 74.81 147 ARG A CA 1
ATOM 994 C C . ARG A 1 147 ? 20.038 -14.290 4.514 1.00 74.81 147 ARG A C 1
ATOM 996 O O . ARG A 1 147 ? 19.503 -14.781 5.506 1.00 74.81 147 ARG A O 1
ATOM 1003 N N . ALA A 1 148 ? 21.056 -14.871 3.875 1.00 77.94 148 ALA A N 1
ATOM 1004 C CA . ALA A 1 148 ? 21.665 -16.125 4.319 1.00 77.94 148 ALA A CA 1
ATOM 1005 C C . ALA A 1 148 ? 22.262 -15.983 5.731 1.00 77.94 148 ALA A C 1
ATOM 1007 O O . ALA A 1 148 ? 21.835 -16.690 6.641 1.00 77.94 148 ALA A O 1
ATOM 1008 N N . ARG A 1 149 ? 23.118 -14.972 5.963 1.00 78.06 149 ARG A N 1
ATOM 1009 C CA . ARG A 1 149 ? 23.696 -14.676 7.291 1.00 78.06 149 ARG A CA 1
ATOM 1010 C C . ARG A 1 149 ? 22.618 -14.502 8.376 1.00 78.06 149 ARG A C 1
ATOM 1012 O O . ARG A 1 149 ? 22.774 -15.019 9.481 1.00 78.06 149 ARG A O 1
ATOM 1019 N N . ARG A 1 150 ? 21.500 -13.822 8.079 1.00 71.56 150 ARG A N 1
ATOM 1020 C CA . ARG A 1 150 ? 20.358 -13.679 9.011 1.00 71.56 150 ARG A CA 1
ATOM 1021 C C . ARG A 1 150 ? 19.668 -15.012 9.310 1.00 71.56 150 ARG A C 1
ATOM 1023 O O . ARG A 1 150 ? 19.377 -15.282 10.473 1.00 71.56 150 ARG A O 1
ATOM 1030 N N . ARG A 1 151 ? 19.430 -15.848 8.292 1.00 76.69 151 ARG A N 1
ATOM 1031 C CA . ARG A 1 151 ? 18.846 -17.189 8.461 1.00 76.69 151 ARG A CA 1
ATOM 1032 C C . ARG A 1 151 ? 19.735 -18.069 9.335 1.00 76.69 151 ARG A C 1
ATOM 1034 O O . ARG A 1 151 ? 19.233 -18.706 10.256 1.00 76.69 151 ARG A O 1
ATOM 1041 N N . ASP A 1 152 ? 21.039 -18.054 9.095 1.00 79.50 152 ASP A N 1
ATOM 1042 C CA . ASP A 1 152 ? 21.994 -18.896 9.814 1.00 79.50 152 ASP A CA 1
ATOM 1043 C C . ASP A 1 152 ? 22.148 -18.439 11.277 1.00 79.50 152 ASP A C 1
ATOM 1045 O O . ASP A 1 152 ? 22.168 -19.272 12.184 1.00 79.50 152 ASP A O 1
ATOM 1049 N N . ARG A 1 153 ? 22.146 -17.119 11.541 1.00 74.44 153 ARG A N 1
ATOM 1050 C CA . ARG A 1 153 ? 22.057 -16.560 12.906 1.00 74.44 153 ARG A CA 1
ATOM 1051 C C . ARG A 1 153 ? 20.762 -16.985 13.612 1.00 74.44 153 ARG A C 1
ATOM 1053 O O . ARG A 1 153 ? 20.819 -17.441 14.750 1.00 74.44 153 ARG A O 1
ATOM 1060 N N . ALA A 1 154 ? 19.611 -16.917 12.938 1.00 68.25 154 ALA A N 1
ATOM 1061 C CA . ALA A 1 154 ? 18.333 -17.361 13.503 1.00 68.25 154 ALA A CA 1
ATOM 1062 C C . ALA A 1 154 ? 18.299 -18.879 13.782 1.00 68.25 154 ALA A C 1
ATOM 1064 O O . ALA A 1 154 ? 17.749 -19.309 14.795 1.00 68.25 154 ALA A O 1
ATOM 1065 N N . GLN A 1 155 ? 18.914 -19.700 12.925 1.00 76.19 155 GLN A N 1
ATOM 1066 C CA . GLN A 1 155 ? 19.059 -21.140 13.159 1.00 76.19 155 GLN A CA 1
ATOM 1067 C C . GLN A 1 155 ? 19.990 -21.449 14.340 1.00 76.19 155 GLN A C 1
ATOM 1069 O O . GLN A 1 155 ? 19.669 -22.331 15.136 1.00 76.19 155 GLN A O 1
ATOM 1074 N N . ARG A 1 156 ? 21.107 -20.721 14.493 1.00 76.62 156 ARG A N 1
ATOM 1075 C CA . ARG A 1 156 ? 22.003 -20.843 15.659 1.00 76.62 156 ARG A CA 1
ATOM 1076 C C . ARG A 1 156 ? 21.281 -20.480 16.956 1.00 76.62 156 ARG A C 1
ATOM 1078 O O . ARG A 1 156 ? 21.241 -21.315 17.852 1.00 76.62 156 ARG A O 1
ATOM 1085 N N . ALA A 1 157 ? 20.593 -19.337 16.998 1.00 69.19 157 ALA A N 1
ATOM 1086 C CA . ALA A 1 157 ? 19.799 -18.923 18.157 1.00 69.19 157 ALA A CA 1
ATOM 1087 C C . ALA A 1 157 ? 18.727 -19.964 18.544 1.00 69.19 157 ALA A C 1
ATOM 1089 O O . ALA A 1 157 ? 18.599 -20.309 19.715 1.00 69.19 157 ALA A O 1
ATOM 1090 N N . ARG A 1 158 ? 18.009 -20.545 17.567 1.00 73.12 158 ARG A N 1
ATOM 1091 C CA . ARG A 1 158 ? 17.049 -21.641 17.819 1.00 73.12 158 ARG A CA 1
ATOM 1092 C C . ARG A 1 158 ? 17.720 -22.893 18.396 1.00 73.12 158 ARG A C 1
ATOM 1094 O O . ARG A 1 158 ? 17.178 -23.496 19.318 1.00 73.12 158 ARG A O 1
ATOM 1101 N N . ARG A 1 159 ? 18.893 -23.287 17.881 1.00 77.44 159 ARG A N 1
ATOM 1102 C CA . ARG A 1 159 ? 19.667 -24.430 18.408 1.00 77.44 159 ARG A CA 1
ATOM 1103 C C . ARG A 1 159 ? 20.160 -24.168 19.831 1.00 77.44 159 ARG A C 1
ATOM 1105 O O . ARG A 1 159 ? 20.057 -25.049 20.676 1.00 77.44 159 ARG A O 1
ATOM 1112 N N . GLU A 1 160 ? 20.657 -22.968 20.110 1.00 76.25 160 GLU A N 1
ATOM 1113 C CA . GLU A 1 160 ? 21.105 -22.560 21.445 1.00 76.25 160 GLU A CA 1
ATOM 1114 C C . GLU A 1 160 ? 19.948 -22.525 22.445 1.00 76.25 160 GLU A C 1
ATOM 1116 O O . GLU A 1 160 ? 20.087 -23.069 23.539 1.00 76.25 160 GLU A O 1
ATOM 1121 N N . GLN A 1 161 ? 18.790 -21.983 22.057 1.00 72.94 161 GLN A N 1
ATOM 1122 C CA . GLN A 1 161 ? 17.579 -21.976 22.878 1.00 72.94 161 GLN A CA 1
ATOM 1123 C C . GLN A 1 161 ? 17.085 -23.402 23.172 1.00 72.94 161 GLN A C 1
ATOM 1125 O O . GLN A 1 161 ? 16.802 -23.720 24.325 1.00 72.94 161 GLN A O 1
ATOM 1130 N N . ALA A 1 162 ? 17.067 -24.292 22.173 1.00 75.69 162 ALA A N 1
ATOM 1131 C CA . ALA A 1 162 ? 16.728 -25.703 22.369 1.00 75.69 162 ALA A CA 1
ATOM 1132 C C . ALA A 1 162 ? 17.714 -26.411 23.320 1.00 75.69 162 ALA A C 1
ATOM 1134 O O . ALA A 1 162 ? 17.296 -27.123 24.232 1.00 75.69 162 ALA A O 1
ATOM 1135 N N . GLN A 1 163 ? 19.024 -26.166 23.185 1.00 81.75 163 GLN A N 1
ATOM 1136 C CA . GLN A 1 163 ? 20.018 -26.702 24.123 1.00 81.75 163 GLN A CA 1
ATOM 1137 C C . GLN A 1 163 ? 19.916 -26.087 25.528 1.00 81.75 163 GLN A C 1
ATOM 1139 O O . GLN A 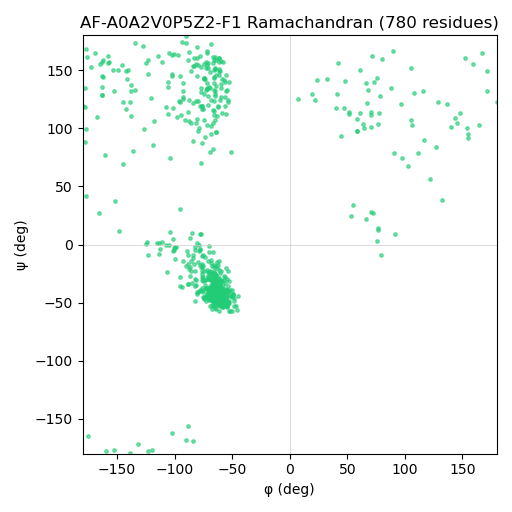1 163 ? 20.233 -26.757 26.508 1.00 81.75 163 GLN A O 1
ATOM 1144 N N . GLN A 1 164 ? 19.529 -24.814 25.662 1.00 75.62 164 GLN A N 1
ATOM 1145 C CA . GLN A 1 164 ? 19.276 -24.186 26.962 1.00 75.62 164 GLN A CA 1
ATOM 1146 C C . GLN A 1 164 ? 18.061 -24.824 27.639 1.00 75.62 164 GLN A C 1
ATOM 1148 O O . GLN A 1 164 ? 18.179 -25.229 28.791 1.00 75.62 164 GLN A O 1
ATOM 1153 N N . GLN A 1 165 ? 16.958 -25.020 26.911 1.00 78.25 165 GLN A N 1
ATOM 1154 C CA . GLN A 1 165 ? 15.780 -25.750 27.393 1.00 78.25 165 GLN A CA 1
ATOM 1155 C C . GLN A 1 165 ? 16.127 -27.193 27.790 1.00 78.25 165 GLN A C 1
ATOM 1157 O O . GLN A 1 165 ? 15.727 -27.645 28.858 1.00 78.25 165 GLN A O 1
ATOM 1162 N N . GLN A 1 166 ? 16.935 -27.903 26.997 1.00 78.44 166 GLN A N 1
ATOM 1163 C CA . GLN A 1 166 ? 17.410 -29.248 27.340 1.00 78.44 166 GLN A CA 1
ATOM 1164 C C . GLN A 1 166 ? 18.289 -29.248 28.603 1.00 78.44 166 GLN A C 1
ATOM 1166 O O . GLN A 1 166 ? 18.079 -30.062 29.500 1.00 78.44 166 GLN A O 1
ATOM 1171 N N . ARG A 1 167 ? 19.243 -28.312 28.718 1.00 80.50 167 ARG A N 1
ATOM 1172 C CA . ARG A 1 167 ? 20.079 -28.145 29.922 1.00 80.50 167 ARG A CA 1
ATOM 1173 C C . ARG A 1 167 ? 19.263 -27.749 31.152 1.00 80.50 167 ARG A C 1
ATOM 1175 O O . ARG A 1 167 ? 19.644 -28.115 32.259 1.00 80.50 167 ARG A O 1
ATOM 1182 N N . GLN A 1 168 ? 18.174 -27.008 30.975 1.00 76.31 168 GLN A N 1
ATOM 1183 C CA . GLN A 1 168 ? 17.268 -26.634 32.053 1.00 76.31 168 GLN A CA 1
ATOM 1184 C C . GLN A 1 168 ? 16.435 -27.836 32.517 1.00 76.31 168 GLN A C 1
ATOM 1186 O O . GLN A 1 168 ? 16.497 -28.158 33.699 1.00 76.31 168 GLN A O 1
ATOM 1191 N N . ARG A 1 169 ? 15.823 -28.594 31.597 1.00 75.69 169 ARG A N 1
ATOM 1192 C CA . ARG A 1 169 ? 15.135 -29.862 31.912 1.00 75.69 169 ARG A CA 1
ATOM 1193 C C . ARG A 1 169 ? 16.040 -30.857 32.645 1.00 75.69 169 ARG A C 1
ATOM 1195 O O . ARG A 1 169 ? 15.617 -31.462 33.620 1.00 75.69 169 ARG A O 1
ATOM 1202 N N . LEU A 1 170 ? 17.303 -30.994 32.227 1.00 75.31 170 LEU A N 1
ATOM 1203 C CA . LEU A 1 170 ? 18.282 -31.849 32.918 1.00 75.31 170 LEU A CA 1
ATOM 1204 C C . LEU A 1 170 ? 18.645 -31.332 34.322 1.00 75.31 170 LEU A C 1
ATOM 1206 O O . LEU A 1 170 ? 18.880 -32.133 35.222 1.00 75.31 170 LEU A O 1
ATOM 1210 N N . LYS A 1 171 ? 18.673 -30.010 34.536 1.00 76.00 171 LYS A N 1
ATOM 1211 C CA . LYS A 1 171 ? 18.873 -29.408 35.867 1.00 76.00 171 LYS A CA 1
ATOM 1212 C C . LYS A 1 171 ? 17.650 -29.531 36.771 1.00 76.00 171 LYS A C 1
ATOM 1214 O O . LYS A 1 171 ? 17.829 -29.559 37.980 1.00 76.00 171 LYS A O 1
ATOM 1219 N N . GLU A 1 172 ? 16.448 -29.550 36.208 1.00 72.44 172 GLU A N 1
ATOM 1220 C CA . GLU A 1 172 ? 15.191 -29.753 36.934 1.00 72.44 172 GLU A CA 1
ATOM 1221 C C . GLU A 1 172 ? 15.043 -31.232 37.326 1.00 72.44 172 GLU A C 1
ATOM 1223 O O . GLU A 1 172 ? 14.830 -31.527 38.498 1.00 72.44 172 GLU A O 1
ATOM 1228 N N . ALA A 1 173 ? 15.313 -32.162 36.402 1.00 67.81 173 ALA A N 1
ATOM 1229 C CA . ALA A 1 173 ? 15.376 -33.599 36.687 1.00 67.81 173 ALA A CA 1
ATOM 1230 C C . ALA A 1 173 ? 16.463 -33.951 37.724 1.00 67.81 173 ALA A C 1
ATOM 1232 O O . ALA A 1 173 ? 16.219 -34.725 38.641 1.00 67.81 173 ALA A O 1
ATOM 1233 N N . GLY A 1 174 ? 17.646 -33.332 37.636 1.00 60.34 174 GLY A N 1
ATOM 1234 C CA . GLY A 1 174 ? 18.730 -33.499 38.615 1.00 60.34 174 GLY A CA 1
ATOM 1235 C C . GLY A 1 174 ? 18.558 -32.723 39.930 1.00 60.34 174 GLY A C 1
ATOM 1236 O O . GLY A 1 174 ? 19.520 -32.626 40.690 1.00 60.34 174 GLY A O 1
ATOM 1237 N N . ARG A 1 175 ? 17.388 -32.116 40.182 1.00 51.88 175 ARG A N 1
ATOM 1238 C CA . ARG A 1 175 ? 17.062 -31.371 41.415 1.00 51.88 175 ARG A CA 1
ATOM 1239 C C . ARG A 1 175 ? 15.952 -32.004 42.248 1.00 51.88 175 ARG A C 1
ATOM 1241 O O . ARG A 1 175 ? 15.613 -31.430 43.280 1.00 51.88 175 ARG A O 1
ATOM 1248 N N . GLN A 1 176 ? 15.394 -33.141 41.835 1.00 40.16 176 GLN A N 1
ATOM 1249 C CA . GLN A 1 176 ? 14.478 -33.880 42.698 1.00 40.16 176 GLN A CA 1
ATOM 1250 C C . GLN A 1 176 ? 15.248 -34.412 43.919 1.00 40.16 176 GLN A C 1
ATOM 1252 O O . GLN A 1 176 ? 16.257 -35.101 43.733 1.00 40.16 176 GLN A O 1
ATOM 1257 N N . PRO A 1 177 ? 14.824 -34.089 45.154 1.00 38.12 177 PRO A N 1
ATOM 1258 C CA . PRO A 1 177 ? 15.288 -34.808 46.328 1.00 38.12 177 PRO A CA 1
ATOM 1259 C C . PRO A 1 177 ? 14.810 -36.257 46.217 1.00 38.12 177 PRO A C 1
ATOM 1261 O O . PRO A 1 177 ? 13.658 -36.500 45.862 1.00 38.12 177 PRO A O 1
ATOM 1264 N N . TRP A 1 178 ? 15.682 -37.209 46.533 1.00 35.50 178 TRP A N 1
ATOM 1265 C CA . TRP A 1 178 ? 15.221 -38.539 46.912 1.00 35.50 178 TRP A CA 1
ATOM 1266 C C . TRP A 1 178 ? 14.594 -38.418 48.301 1.00 35.50 178 TRP A C 1
ATOM 1268 O O . TRP A 1 178 ? 15.313 -38.283 49.288 1.00 35.50 178 TRP A O 1
ATOM 1278 N N . GLU A 1 179 ? 13.265 -38.418 48.363 1.00 35.62 179 GLU A N 1
ATOM 1279 C CA . GLU A 1 179 ? 12.538 -38.708 49.596 1.00 35.62 179 GLU A CA 1
ATOM 1280 C C . GLU A 1 179 ? 12.382 -40.231 49.680 1.00 35.62 179 GLU A C 1
ATOM 1282 O O . GLU A 1 179 ? 11.626 -40.842 48.926 1.00 35.62 179 GLU A O 1
ATOM 1287 N N . GLU A 1 180 ? 13.179 -40.853 50.551 1.00 38.72 180 GLU A N 1
ATOM 1288 C CA . GLU A 1 180 ? 12.994 -42.246 50.954 1.00 38.72 180 GLU A CA 1
ATOM 1289 C C . GLU A 1 180 ? 11.788 -42.320 51.904 1.00 38.72 180 GLU A C 1
ATOM 1291 O O . GLU A 1 180 ? 11.878 -41.898 53.057 1.00 38.72 180 GLU A O 1
ATOM 1296 N N . GLU A 1 181 ? 10.659 -42.859 51.436 1.00 36.03 181 GLU A N 1
ATOM 1297 C CA . GLU A 1 181 ? 9.593 -43.339 52.325 1.00 36.03 181 GLU A CA 1
ATOM 1298 C C . GLU A 1 181 ? 9.810 -44.829 52.641 1.00 36.03 181 GLU A C 1
ATOM 1300 O O . GLU A 1 181 ? 9.606 -45.711 51.803 1.00 36.03 181 GLU A O 1
ATOM 1305 N N . ASP A 1 182 ? 10.232 -45.108 53.877 1.00 33.47 182 ASP A N 1
ATOM 1306 C CA . ASP A 1 182 ? 10.312 -46.453 54.457 1.00 33.47 182 ASP A CA 1
ATOM 1307 C C . ASP A 1 182 ? 8.914 -47.081 54.631 1.00 33.47 182 ASP A C 1
ATOM 1309 O O . ASP A 1 182 ? 8.023 -46.463 55.216 1.00 33.47 182 ASP A O 1
ATOM 1313 N N . GLY A 1 183 ? 8.713 -48.345 54.216 1.00 31.81 183 GLY A N 1
ATOM 1314 C CA . GLY A 1 183 ? 7.366 -48.942 54.308 1.00 31.81 183 GLY A CA 1
ATOM 1315 C C . GLY A 1 183 ? 7.138 -50.409 53.905 1.00 31.81 183 GLY A C 1
ATOM 1316 O O . GLY A 1 183 ? 6.132 -50.688 53.268 1.00 31.81 183 GLY A O 1
ATOM 1317 N N . SER A 1 184 ? 8.041 -51.337 54.261 1.00 29.80 184 SER A N 1
ATOM 1318 C CA . SER A 1 184 ? 7.821 -52.799 54.485 1.00 29.80 184 SER A CA 1
ATOM 1319 C C . SER A 1 184 ? 6.424 -53.392 54.123 1.00 29.80 184 SER A C 1
ATOM 1321 O O . SER A 1 184 ? 5.418 -53.004 54.707 1.00 29.80 184 SER A O 1
ATOM 1323 N N . SER A 1 185 ? 6.241 -54.433 53.296 1.00 29.95 185 SER A N 1
ATOM 1324 C CA . SER A 1 185 ? 6.970 -55.716 53.193 1.00 29.95 185 SER A CA 1
ATOM 1325 C C . SER A 1 185 ? 6.423 -56.570 52.022 1.00 29.95 185 SER A C 1
ATOM 1327 O O . SER A 1 185 ? 5.322 -56.299 51.551 1.00 29.95 185 SER A O 1
ATOM 1329 N N . GLY A 1 186 ? 7.109 -57.658 51.610 1.00 27.22 186 GLY A N 1
ATOM 1330 C CA . GLY A 1 186 ? 6.389 -58.793 50.981 1.00 27.22 186 GLY A CA 1
ATOM 1331 C C . GLY A 1 186 ? 6.880 -59.439 49.671 1.00 27.22 186 GLY A C 1
ATOM 1332 O O . GLY A 1 186 ? 6.044 -59.873 48.895 1.00 27.22 186 GLY A O 1
ATOM 1333 N N . GLY A 1 187 ? 8.190 -59.602 49.450 1.00 26.81 187 GLY A N 1
ATOM 1334 C CA . GLY A 1 187 ? 8.745 -60.813 48.806 1.00 26.81 187 GLY A CA 1
ATOM 1335 C C . GLY A 1 187 ? 8.526 -61.118 47.304 1.00 26.81 187 GLY A C 1
ATOM 1336 O O . GLY A 1 187 ? 7.514 -61.682 46.910 1.00 26.81 187 GLY A O 1
ATOM 1337 N N . GLY A 1 188 ? 9.627 -61.044 46.542 1.00 26.88 188 GLY A N 1
ATOM 1338 C CA . GLY A 1 188 ? 10.034 -62.147 45.650 1.00 26.88 188 GLY A CA 1
ATOM 1339 C C . GLY A 1 188 ? 9.878 -61.972 44.130 1.00 26.88 188 GLY A C 1
ATOM 1340 O O . GLY A 1 188 ? 8.797 -61.714 43.622 1.00 26.88 188 GLY A O 1
ATOM 1341 N N . GLY A 1 189 ? 10.963 -62.269 43.399 1.00 25.89 189 GLY A N 1
ATOM 1342 C CA . GLY A 1 189 ? 10.947 -62.538 41.951 1.00 25.89 189 GLY A CA 1
ATOM 1343 C C . GLY A 1 189 ? 11.509 -61.408 41.085 1.00 25.89 189 GLY A C 1
ATOM 1344 O O . GLY A 1 189 ? 10.844 -60.411 40.840 1.00 25.89 189 GLY A O 1
ATOM 1345 N N . GLY A 1 190 ? 12.742 -61.570 40.596 1.00 32.12 190 GLY A N 1
ATOM 1346 C CA . GLY A 1 190 ? 13.366 -60.605 39.685 1.00 32.12 190 GLY A CA 1
ATOM 1347 C C . GLY A 1 190 ? 12.927 -60.772 38.225 1.00 32.12 190 GLY A C 1
ATOM 1348 O O . GLY A 1 190 ? 12.591 -61.870 37.787 1.00 32.12 190 GLY A O 1
ATOM 1349 N N . GLY A 1 191 ? 13.011 -59.689 37.453 1.00 27.19 191 GLY A N 1
ATOM 1350 C CA . GLY A 1 191 ? 12.790 -59.690 36.007 1.00 27.19 191 GLY A CA 1
ATOM 1351 C C . GLY A 1 191 ? 12.970 -58.287 35.432 1.00 27.19 191 GLY A C 1
ATOM 1352 O O . GLY A 1 191 ? 12.278 -57.359 35.838 1.00 27.19 191 GLY A O 1
ATOM 1353 N N . ALA A 1 192 ? 13.924 -58.110 34.519 1.00 39.88 192 ALA A N 1
ATOM 1354 C CA . ALA A 1 192 ? 14.162 -56.818 33.882 1.00 39.88 192 ALA A CA 1
ATOM 1355 C C . ALA A 1 192 ? 13.035 -56.478 32.893 1.00 39.88 192 ALA A C 1
ATOM 1357 O O . ALA A 1 192 ? 12.688 -57.307 32.054 1.00 39.88 192 ALA A O 1
ATOM 1358 N N . VAL A 1 193 ? 12.535 -55.239 32.927 1.00 30.14 193 VAL A N 1
ATOM 1359 C CA . VAL A 1 193 ? 11.662 -54.691 31.878 1.00 30.14 193 VAL A CA 1
ATOM 1360 C C . VAL A 1 193 ? 12.255 -53.378 31.383 1.00 30.14 193 VAL A C 1
ATOM 1362 O O . VAL A 1 193 ? 12.118 -52.329 32.007 1.00 30.14 193 VAL A O 1
ATOM 1365 N N . GLY A 1 194 ? 12.951 -53.454 30.251 1.00 30.61 194 GLY A N 1
ATOM 1366 C CA . GLY A 1 194 ? 13.423 -52.294 29.510 1.00 30.61 194 GLY A CA 1
ATOM 1367 C C . GLY A 1 194 ? 12.582 -52.079 28.255 1.00 30.61 194 GLY A C 1
ATOM 1368 O O . GLY A 1 194 ? 12.689 -52.864 27.323 1.00 30.61 194 GLY A O 1
ATOM 1369 N N . GLY A 1 195 ? 11.812 -50.988 28.238 1.00 39.97 195 GLY A N 1
ATOM 1370 C CA . GLY A 1 195 ? 11.382 -50.251 27.044 1.00 39.97 195 GLY A CA 1
ATOM 1371 C C . GLY A 1 195 ? 10.490 -50.948 26.008 1.00 39.97 195 GLY A C 1
ATOM 1372 O O . GLY A 1 195 ? 11.001 -51.575 25.086 1.00 39.97 195 GLY A O 1
ATOM 1373 N N . GLU A 1 196 ? 9.187 -50.627 26.009 1.00 35.47 196 GLU A N 1
ATOM 1374 C CA . GLU A 1 196 ? 8.392 -50.660 24.762 1.00 35.47 196 GLU A CA 1
ATOM 1375 C C . GLU A 1 196 ? 7.235 -49.637 24.628 1.00 35.47 196 GLU A C 1
ATOM 1377 O O . GLU A 1 196 ? 6.467 -49.691 23.670 1.00 35.47 196 GLU A O 1
ATOM 1382 N N . GLU A 1 197 ? 7.138 -48.622 25.496 1.00 34.16 197 GLU A N 1
ATOM 1383 C CA . GLU A 1 197 ? 6.004 -47.669 25.487 1.00 34.16 197 GLU A CA 1
ATOM 1384 C C . GLU A 1 197 ? 5.963 -46.690 24.292 1.00 34.16 197 GLU A C 1
ATOM 1386 O O . GLU A 1 197 ? 4.930 -46.081 24.018 1.00 34.16 197 GLU A O 1
ATOM 1391 N N . TRP A 1 198 ? 7.046 -46.546 23.520 1.00 32.97 198 TRP A N 1
ATOM 1392 C CA . TRP A 1 198 ? 7.081 -45.604 22.388 1.00 32.97 198 TRP A CA 1
ATOM 1393 C C . TRP A 1 198 ? 6.343 -46.102 21.133 1.00 32.97 198 TRP A C 1
ATOM 1395 O O . TRP A 1 198 ? 5.982 -45.291 20.277 1.00 32.97 198 TRP A O 1
ATOM 1405 N N . LYS A 1 199 ? 6.086 -47.413 21.008 1.00 32.00 199 LYS A N 1
ATOM 1406 C CA . LYS A 1 199 ? 5.433 -47.992 19.818 1.00 32.00 199 LYS A CA 1
ATOM 1407 C C . LYS A 1 199 ? 3.931 -47.688 19.751 1.00 32.00 199 LYS A C 1
ATOM 1409 O O . LYS A 1 199 ? 3.401 -47.513 18.656 1.00 32.00 199 LYS A O 1
ATOM 1414 N N . ALA A 1 200 ? 3.263 -47.543 20.898 1.00 32.94 200 ALA A N 1
ATOM 1415 C CA . ALA A 1 200 ? 1.847 -47.167 20.956 1.00 32.94 200 ALA A CA 1
ATOM 1416 C C . ALA A 1 200 ? 1.602 -45.723 20.468 1.00 32.94 200 ALA A C 1
ATOM 1418 O O . ALA A 1 200 ? 0.609 -45.453 19.795 1.00 32.94 200 ALA A O 1
ATOM 1419 N N . ALA A 1 201 ? 2.538 -44.807 20.743 1.00 32.72 201 ALA A N 1
ATOM 1420 C CA . ALA A 1 201 ? 2.445 -43.411 20.315 1.00 32.72 201 ALA A CA 1
ATOM 1421 C C . ALA A 1 201 ? 2.628 -43.221 18.795 1.00 32.72 201 ALA A C 1
ATOM 1423 O O . ALA A 1 201 ? 2.080 -42.275 18.231 1.00 32.72 201 ALA A O 1
ATOM 1424 N N . LEU A 1 202 ? 3.371 -44.111 18.122 1.00 30.69 202 LEU A N 1
ATOM 1425 C CA . LEU A 1 202 ? 3.577 -44.032 16.671 1.00 30.69 202 LEU A CA 1
ATOM 1426 C C . LEU A 1 202 ? 2.354 -44.544 15.889 1.00 30.69 202 LEU A C 1
ATOM 1428 O O . LEU A 1 202 ? 1.937 -43.911 14.921 1.00 30.69 202 LEU A O 1
ATOM 1432 N N . ALA A 1 203 ? 1.721 -45.624 16.363 1.00 32.03 203 ALA A N 1
ATOM 1433 C CA . ALA A 1 203 ? 0.530 -46.207 15.737 1.00 32.03 203 ALA A CA 1
ATOM 1434 C C . ALA A 1 203 ? -0.683 -45.251 15.709 1.00 32.03 203 ALA A C 1
ATOM 1436 O O . ALA A 1 203 ? -1.497 -45.309 14.791 1.00 32.03 203 ALA A O 1
ATOM 1437 N N . ALA A 1 204 ? -0.788 -44.335 16.679 1.00 31.38 204 ALA A N 1
ATOM 1438 C CA . ALA A 1 204 ? -1.829 -43.305 16.698 1.00 31.38 204 ALA A CA 1
ATOM 1439 C C . ALA A 1 204 ? -1.593 -42.169 15.677 1.00 31.38 204 ALA A C 1
ATOM 1441 O O . ALA A 1 204 ? -2.542 -41.495 15.280 1.00 31.38 204 ALA A O 1
ATOM 1442 N N . ALA A 1 205 ? -0.347 -41.946 15.242 1.00 32.59 205 ALA A N 1
ATOM 1443 C CA . ALA A 1 205 ? 0.003 -40.871 14.312 1.00 32.59 205 ALA A CA 1
ATOM 1444 C C . ALA A 1 205 ? -0.209 -41.261 12.837 1.00 32.59 205 ALA A C 1
ATOM 1446 O O . ALA A 1 205 ? -0.585 -40.418 12.024 1.00 32.59 205 ALA A O 1
ATOM 1447 N N . GLU A 1 206 ? -0.012 -42.536 12.488 1.00 31.12 206 GLU A N 1
ATOM 1448 C CA . GLU A 1 206 ? -0.166 -43.031 11.110 1.00 31.12 206 GLU A CA 1
ATOM 1449 C C . GLU A 1 206 ? -1.641 -43.191 10.685 1.00 31.12 206 GLU A C 1
ATOM 1451 O O . GLU A 1 206 ? -1.943 -43.207 9.493 1.00 31.12 206 GLU A O 1
ATOM 1456 N N . ALA A 1 207 ? -2.582 -43.206 11.636 1.00 31.53 207 ALA A N 1
ATOM 1457 C CA . ALA A 1 207 ? -4.020 -43.330 11.371 1.00 31.53 207 ALA A CA 1
ATOM 1458 C C . ALA A 1 207 ? -4.705 -42.043 10.852 1.00 31.53 207 ALA A C 1
ATOM 1460 O O . ALA A 1 207 ? -5.863 -42.096 10.442 1.00 31.53 207 ALA A O 1
ATOM 1461 N N . LEU A 1 208 ? -4.027 -40.886 10.865 1.00 33.47 208 LEU A N 1
ATOM 1462 C CA . LEU A 1 208 ? -4.624 -39.586 10.506 1.00 33.47 208 LEU A CA 1
ATOM 1463 C C . LEU A 1 208 ? -4.283 -39.083 9.092 1.00 33.47 208 LEU A C 1
ATOM 1465 O O . LEU A 1 208 ? -4.828 -38.061 8.672 1.00 33.47 208 LEU A O 1
ATOM 1469 N N . HIS A 1 209 ? -3.408 -39.763 8.341 1.00 37.03 209 HIS A N 1
ATOM 1470 C CA . HIS A 1 209 ? -2.996 -39.365 6.985 1.00 37.03 209 HIS A CA 1
ATOM 1471 C C . HIS A 1 209 ? -2.945 -40.560 6.014 1.00 37.03 209 HIS A C 1
ATOM 1473 O O . HIS A 1 209 ? -1.873 -41.056 5.673 1.00 37.03 209 HIS A O 1
ATOM 1479 N N . GLY A 1 210 ? -4.100 -40.977 5.485 1.00 24.28 210 GLY A N 1
ATOM 1480 C CA . GLY A 1 210 ? -4.130 -41.868 4.322 1.00 24.28 210 GLY A CA 1
ATOM 1481 C C . GLY A 1 210 ? -5.506 -42.425 3.956 1.00 24.28 210 GLY A C 1
ATOM 1482 O O . GLY A 1 210 ? -6.186 -42.993 4.800 1.00 24.28 210 GLY A O 1
ATOM 1483 N N . GLY A 1 211 ? -5.865 -42.341 2.669 1.00 26.64 211 GLY A N 1
ATOM 1484 C CA . GLY A 1 211 ? -6.886 -43.209 2.066 1.00 26.64 211 GLY A CA 1
ATOM 1485 C C . GLY A 1 211 ? -8.144 -42.516 1.543 1.00 26.64 211 GLY A C 1
ATOM 1486 O O . GLY A 1 211 ? -9.161 -42.453 2.223 1.00 26.64 211 GLY A O 1
ATOM 1487 N N . GLY A 1 212 ? -8.120 -42.111 0.273 1.00 25.73 212 GLY A N 1
ATOM 1488 C CA . GLY A 1 212 ? -9.333 -42.078 -0.548 1.00 25.73 212 GLY A CA 1
ATOM 1489 C C . GLY A 1 212 ? -9.345 -43.283 -1.493 1.00 25.73 212 GLY A C 1
ATOM 1490 O O . GLY A 1 212 ? -8.281 -43.673 -1.969 1.00 25.73 212 GLY A O 1
ATOM 1491 N N . GLY A 1 213 ? -10.524 -43.833 -1.813 1.00 24.45 213 GLY A N 1
ATOM 1492 C CA . GLY A 1 213 ? -10.688 -44.674 -3.011 1.00 24.45 213 GLY A CA 1
ATOM 1493 C C . GLY A 1 213 ? -11.565 -45.929 -2.904 1.00 24.45 213 GLY A C 1
ATOM 1494 O O . GLY A 1 213 ? -11.074 -47.000 -2.578 1.00 24.45 213 GLY A O 1
ATOM 1495 N N . SER A 1 214 ? -12.801 -45.811 -3.409 1.00 26.30 214 SER A N 1
ATOM 1496 C CA . SER A 1 214 ? -13.632 -46.872 -4.029 1.00 26.30 214 SER A CA 1
ATOM 1497 C C . SER A 1 214 ? -14.179 -48.044 -3.185 1.00 26.30 214 SER A C 1
ATOM 1499 O O . SER A 1 214 ? -13.457 -48.737 -2.481 1.00 26.30 214 SER A O 1
ATOM 1501 N N . GLY A 1 215 ? -15.477 -48.331 -3.364 1.00 23.91 215 GLY A N 1
ATOM 1502 C CA . GLY A 1 215 ? -16.159 -49.520 -2.831 1.00 23.91 215 GLY A CA 1
ATOM 1503 C C . GLY A 1 215 ? -17.686 -49.377 -2.871 1.00 23.91 215 GLY A C 1
ATOM 1504 O O . GLY A 1 215 ? -18.264 -48.660 -2.065 1.00 23.91 215 GLY A O 1
ATOM 1505 N N . SER A 1 216 ? -18.348 -50.019 -3.835 1.00 27.02 216 SER A N 1
ATOM 1506 C CA . SER A 1 216 ? -19.799 -49.915 -4.075 1.00 27.02 216 SER A CA 1
ATOM 1507 C C . SER A 1 216 ? -20.662 -50.662 -3.048 1.00 27.02 216 SER A C 1
ATOM 1509 O O . SER A 1 216 ? -20.357 -51.809 -2.726 1.00 27.02 216 SER A O 1
ATOM 1511 N N . GLY A 1 217 ? -21.818 -50.106 -2.667 1.00 23.30 217 GLY A N 1
ATOM 1512 C CA . GLY A 1 217 ? -22.841 -50.847 -1.917 1.00 23.30 217 GLY A CA 1
ATOM 1513 C C . GLY A 1 217 ? -24.119 -50.048 -1.651 1.00 23.30 217 GLY A C 1
ATOM 1514 O O . GLY A 1 217 ? -24.176 -49.254 -0.720 1.00 23.30 217 GLY A O 1
ATOM 1515 N N . SER A 1 218 ? -25.163 -50.258 -2.454 1.00 26.28 218 SER A N 1
ATOM 1516 C CA . SER A 1 218 ? -26.466 -49.605 -2.267 1.00 26.28 218 SER A CA 1
ATOM 1517 C C . SER A 1 218 ? -27.229 -50.161 -1.060 1.00 26.28 218 SER A C 1
ATOM 1519 O O . SER A 1 218 ? -27.433 -51.374 -0.987 1.00 26.28 218 SER A O 1
ATOM 1521 N N . ARG A 1 219 ? -27.798 -49.289 -0.213 1.00 24.08 219 ARG A N 1
ATOM 1522 C CA . ARG A 1 219 ? -29.132 -49.507 0.382 1.00 24.08 219 ARG A CA 1
ATOM 1523 C C . ARG A 1 21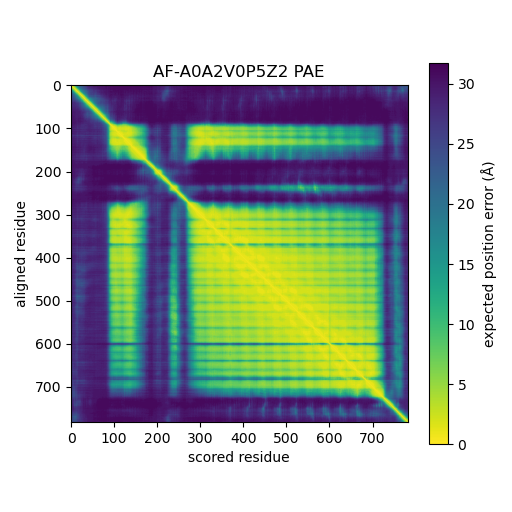9 ? -29.749 -48.226 0.948 1.00 24.08 219 ARG A C 1
ATOM 1525 O O . ARG A 1 219 ? -29.066 -47.356 1.469 1.00 24.08 219 ARG A O 1
ATOM 1532 N N . SER A 1 220 ? -31.063 -48.140 0.791 1.00 27.89 220 SER A N 1
ATOM 1533 C CA . SER A 1 220 ? -31.948 -47.053 1.214 1.00 27.89 220 SER A CA 1
ATOM 1534 C C . SER A 1 220 ? -32.198 -47.041 2.725 1.00 27.89 220 SER A C 1
ATOM 1536 O O . SER A 1 220 ? -32.428 -48.102 3.304 1.00 27.89 220 SER A O 1
ATOM 1538 N N . GLY A 1 221 ? -32.292 -45.853 3.326 1.00 25.19 221 GLY A N 1
ATOM 1539 C CA . GLY A 1 221 ? -32.745 -45.665 4.708 1.00 25.19 221 GLY A CA 1
ATOM 1540 C C . GLY A 1 221 ? -33.034 -44.194 5.003 1.00 25.19 221 GLY A C 1
ATOM 1541 O O . GLY A 1 221 ? -32.127 -43.373 5.022 1.00 25.19 221 GLY A O 1
ATOM 1542 N N . SER A 1 222 ? -34.308 -43.855 5.174 1.00 25.91 222 SER A N 1
ATOM 1543 C CA . SER A 1 222 ? -34.808 -42.506 5.464 1.00 25.91 222 SER A CA 1
ATOM 1544 C C . SER A 1 222 ? -34.797 -42.178 6.960 1.00 25.91 222 SER A C 1
ATOM 1546 O O . SER A 1 222 ? -35.160 -43.048 7.748 1.00 25.91 222 SER A O 1
ATOM 1548 N N . GLY A 1 223 ? -34.605 -40.903 7.324 1.00 24.31 223 GLY A N 1
ATOM 1549 C CA . GLY A 1 223 ? -35.254 -40.339 8.519 1.00 24.31 223 GLY A CA 1
ATOM 1550 C C . GLY A 1 223 ? -34.401 -39.458 9.438 1.00 24.31 223 GLY A C 1
ATOM 1551 O O . GLY A 1 223 ? -33.440 -39.927 10.028 1.00 24.31 223 GLY A O 1
ATOM 1552 N N . SER A 1 224 ? -34.863 -38.212 9.603 1.00 26.17 224 SER A N 1
ATOM 1553 C CA . SER A 1 224 ? -34.760 -37.352 10.802 1.00 26.17 224 SER A CA 1
ATOM 1554 C C . SER A 1 224 ? -33.402 -37.110 11.488 1.00 26.17 224 SER A C 1
ATOM 1556 O O . SER A 1 224 ? -32.914 -37.947 12.236 1.00 26.17 224 SER A O 1
ATOM 1558 N N . GLY A 1 225 ? -32.946 -35.856 11.387 1.00 36.47 225 GLY A N 1
ATOM 1559 C CA . GLY A 1 225 ? -32.664 -34.995 12.547 1.00 36.47 225 GLY A CA 1
ATOM 1560 C C . GLY A 1 225 ? -31.643 -35.462 13.589 1.00 36.47 225 GLY A C 1
ATOM 1561 O O . GLY A 1 225 ? -32.006 -36.112 14.563 1.00 36.47 225 GLY A O 1
ATOM 1562 N N . ALA A 1 226 ? -30.412 -34.968 13.457 1.00 26.55 226 ALA A N 1
ATOM 1563 C CA . ALA A 1 226 ? -29.487 -34.766 14.569 1.00 26.55 226 ALA A CA 1
ATOM 1564 C C . ALA A 1 226 ? -28.857 -33.372 14.415 1.00 26.55 226 ALA A C 1
ATOM 1566 O O . ALA A 1 226 ? -28.483 -32.982 13.307 1.00 26.55 226 ALA A O 1
ATOM 1567 N N . GLU A 1 227 ? -28.830 -32.606 15.501 1.00 30.66 227 GLU A N 1
ATOM 1568 C CA . GLU A 1 227 ? -28.458 -31.187 15.517 1.00 30.66 227 GLU A CA 1
ATOM 1569 C C . GLU A 1 227 ? -26.935 -30.977 15.576 1.00 30.66 227 GLU A C 1
ATOM 1571 O O . GLU A 1 227 ? -26.168 -31.859 15.963 1.00 30.66 227 GLU A O 1
ATOM 1576 N N . GLU A 1 228 ? -26.489 -29.777 15.200 1.00 35.81 228 GLU A N 1
ATOM 1577 C CA . GLU A 1 228 ? -25.086 -29.360 15.261 1.00 35.81 228 GLU A CA 1
ATOM 1578 C C . GLU A 1 228 ? -24.613 -29.225 16.726 1.00 35.81 228 GLU A C 1
ATOM 1580 O O . GLU A 1 228 ? -24.783 -28.169 17.332 1.00 35.81 228 GLU A O 1
ATOM 1585 N N . SER A 1 229 ? -23.992 -30.265 17.307 1.00 30.41 229 SER A N 1
ATOM 1586 C CA . SER A 1 229 ? -23.427 -30.188 18.674 1.00 30.41 229 SER A CA 1
ATOM 1587 C C . SER A 1 229 ? -21.928 -30.502 18.804 1.00 30.41 229 SER A C 1
ATOM 1589 O O . SER A 1 229 ? -21.355 -30.238 19.854 1.00 30.41 229 SER A O 1
ATOM 1591 N N . GLU A 1 230 ? -21.245 -30.993 17.764 1.00 35.47 230 GLU A N 1
ATOM 1592 C CA . GLU A 1 230 ? -19.802 -31.319 17.845 1.00 35.47 230 GLU A CA 1
ATOM 1593 C C . GLU A 1 230 ? -18.876 -30.083 17.770 1.00 35.47 230 GLU A C 1
ATOM 1595 O O . GLU A 1 230 ? -17.656 -30.190 17.903 1.00 35.47 230 GLU A O 1
ATOM 1600 N N . GLY A 1 231 ? -19.439 -28.886 17.567 1.00 33.94 231 GLY A N 1
ATOM 1601 C CA . GLY A 1 231 ? -18.683 -27.633 17.483 1.00 33.94 231 GLY A CA 1
ATOM 1602 C C . GLY A 1 231 ? -18.315 -27.001 18.831 1.00 33.94 231 GLY A C 1
ATOM 1603 O O . GLY A 1 231 ? -17.287 -26.326 18.910 1.00 33.94 231 GLY A O 1
ATOM 1604 N N . SER A 1 232 ? -19.113 -27.197 19.892 1.00 45.41 232 SER A N 1
ATOM 1605 C CA . SER A 1 232 ? -18.920 -26.479 21.165 1.00 45.41 232 SER A CA 1
ATOM 1606 C C . SER A 1 232 ? -17.629 -26.874 21.866 1.00 45.41 232 SER A C 1
ATOM 1608 O O . SER A 1 232 ? -16.862 -26.007 22.276 1.00 45.41 232 SER A O 1
ATOM 1610 N N . ASP A 1 233 ? -17.358 -28.171 21.965 1.00 40.31 233 ASP A N 1
ATOM 1611 C CA . ASP A 1 233 ? -16.321 -28.688 22.859 1.00 40.31 233 ASP A CA 1
ATOM 1612 C C . ASP A 1 233 ? -14.915 -28.431 22.300 1.00 40.31 233 ASP A C 1
ATOM 1614 O O . ASP A 1 233 ? -13.980 -28.153 23.049 1.00 40.31 233 ASP A O 1
ATOM 1618 N N . ALA A 1 234 ? -14.765 -28.423 20.971 1.00 45.16 234 ALA A N 1
ATOM 1619 C CA . ALA A 1 234 ? -13.511 -28.088 20.293 1.00 45.16 234 ALA A CA 1
ATOM 1620 C C . ALA A 1 234 ? -13.204 -26.575 20.275 1.00 45.16 234 ALA A C 1
ATOM 1622 O O . ALA A 1 234 ? -12.032 -26.177 20.176 1.00 45.16 234 ALA A O 1
ATOM 1623 N N . ASP A 1 235 ? -14.231 -25.726 20.360 1.00 50.34 235 ASP A N 1
ATOM 1624 C CA . ASP A 1 235 ? -14.080 -24.280 20.544 1.00 50.34 235 ASP A CA 1
ATOM 1625 C C . ASP A 1 235 ? -13.858 -23.921 22.018 1.00 50.34 235 ASP A C 1
ATOM 1627 O O . ASP A 1 235 ? -13.037 -23.052 22.313 1.00 50.34 235 ASP A O 1
ATOM 1631 N N . GLU A 1 236 ? -14.493 -24.634 22.946 1.00 57.47 236 GLU A N 1
ATOM 1632 C CA . GLU A 1 236 ? -14.333 -24.441 24.386 1.00 57.47 236 GLU A CA 1
ATOM 1633 C C . GLU A 1 236 ? -12.971 -24.950 24.884 1.00 57.47 236 GLU A C 1
ATOM 1635 O O . GLU A 1 236 ? -12.238 -24.202 25.529 1.00 57.47 236 GLU A O 1
ATOM 1640 N N . ALA A 1 237 ? -12.529 -26.141 24.465 1.00 57.50 237 ALA A N 1
ATOM 1641 C CA . ALA A 1 237 ? -11.168 -26.619 24.724 1.00 57.50 237 ALA A CA 1
ATOM 1642 C C . ALA A 1 237 ? -10.095 -25.686 24.126 1.00 57.50 237 ALA A C 1
ATOM 1644 O O . ALA A 1 237 ? -9.003 -25.541 24.678 1.00 57.50 237 ALA A O 1
ATOM 1645 N N . TRP A 1 238 ? -10.398 -25.004 23.015 1.00 55.22 238 TRP A N 1
ATOM 1646 C CA . TRP A 1 238 ? -9.505 -23.990 22.456 1.00 55.22 238 TRP A CA 1
ATOM 1647 C C . TRP A 1 238 ? -9.516 -22.685 23.252 1.00 55.22 238 TRP A C 1
ATOM 1649 O O . TRP A 1 238 ? -8.445 -22.124 23.470 1.00 55.22 238 TRP A O 1
ATOM 1659 N N . ARG A 1 239 ? -10.669 -22.219 23.747 1.00 61.03 239 ARG A N 1
ATOM 1660 C CA . ARG A 1 239 ? -10.729 -21.092 24.696 1.00 61.03 239 ARG A CA 1
ATOM 1661 C C . ARG A 1 239 ? -9.913 -21.395 25.950 1.00 61.03 239 ARG A C 1
ATOM 1663 O O . ARG A 1 239 ? -9.036 -20.610 26.290 1.00 61.03 239 ARG A O 1
ATOM 1670 N N . GLN A 1 240 ? -10.068 -22.585 26.524 1.00 62.28 240 GLN A N 1
ATOM 1671 C CA . GLN A 1 240 ? -9.266 -23.055 27.657 1.00 62.28 240 GLN A CA 1
ATOM 1672 C C . GLN A 1 240 ? -7.763 -23.146 27.317 1.00 62.28 240 GLN A C 1
ATOM 1674 O O . GLN A 1 240 ? -6.905 -22.822 28.141 1.00 62.28 240 GLN A O 1
ATOM 1679 N N . GLN A 1 241 ? -7.409 -23.507 26.078 1.00 60.62 241 GLN A N 1
ATOM 1680 C CA . GLN A 1 241 ? -6.020 -23.458 25.611 1.00 60.62 241 GLN A CA 1
ATOM 1681 C C . GLN A 1 241 ? -5.482 -22.018 25.539 1.00 60.62 241 GLN A C 1
ATOM 1683 O O . GLN A 1 241 ? -4.336 -21.789 25.933 1.00 60.62 241 GLN A O 1
ATOM 1688 N N . LEU A 1 242 ? -6.280 -21.041 25.093 1.00 60.62 242 LEU A N 1
ATOM 1689 C CA . LEU A 1 242 ? -5.927 -19.617 25.186 1.00 60.62 242 LEU A CA 1
ATOM 1690 C C . LEU A 1 242 ? -5.808 -19.180 26.653 1.00 60.62 242 LEU A C 1
ATOM 1692 O O . LEU A 1 242 ? -4.919 -18.399 26.992 1.00 60.62 242 LEU A O 1
ATOM 1696 N N . ASP A 1 243 ? -6.639 -19.725 27.542 1.00 55.84 243 ASP A N 1
ATOM 1697 C CA . ASP A 1 243 ? -6.569 -19.436 28.971 1.00 55.84 243 ASP A CA 1
ATOM 1698 C C . ASP A 1 243 ? -5.281 -19.943 29.628 1.00 55.84 243 ASP A C 1
ATOM 1700 O O . ASP A 1 243 ? -4.777 -19.284 30.540 1.00 55.84 243 ASP A O 1
ATOM 1704 N N . SER A 1 244 ? -4.675 -21.006 29.092 1.00 57.78 244 SER A N 1
ATOM 1705 C CA . SER A 1 244 ? -3.351 -21.497 29.501 1.00 57.78 244 SER A CA 1
ATOM 1706 C C . SER A 1 244 ? -2.164 -20.634 29.039 1.00 57.78 244 SER A C 1
ATOM 1708 O O . SER A 1 244 ? -1.035 -20.856 29.486 1.00 57.78 244 SER A O 1
ATOM 1710 N N . TRP A 1 245 ? -2.365 -19.653 28.148 1.00 56.38 245 TRP A N 1
ATOM 1711 C CA . TRP A 1 245 ? -1.264 -18.806 27.682 1.00 56.38 245 TRP A CA 1
ATOM 1712 C C . TRP A 1 245 ? -0.756 -17.864 28.787 1.00 56.38 245 TRP A C 1
ATOM 1714 O O . TRP A 1 245 ? -1.558 -17.238 29.488 1.00 56.38 245 TRP A O 1
ATOM 1724 N N . PRO A 1 246 ? 0.578 -17.731 28.944 1.00 41.94 246 PRO A N 1
ATOM 1725 C CA . PRO A 1 246 ? 1.154 -16.919 30.004 1.00 41.94 246 PRO A CA 1
ATOM 1726 C C . PRO A 1 246 ? 0.821 -15.432 29.801 1.00 41.94 246 PRO A C 1
ATOM 1728 O O . PRO A 1 246 ? 0.824 -14.960 28.657 1.00 41.94 246 PRO A O 1
ATOM 1731 N N . PRO A 1 247 ? 0.594 -14.672 30.890 1.00 39.84 247 PRO A N 1
ATOM 1732 C CA . PRO A 1 247 ? 0.446 -13.224 30.809 1.00 39.84 247 PRO A CA 1
ATOM 1733 C C . PRO A 1 247 ? 1.708 -12.583 30.217 1.00 39.84 247 PRO A C 1
ATOM 1735 O O . PRO A 1 247 ? 2.801 -13.159 30.255 1.00 39.84 247 PRO A O 1
ATOM 1738 N N . ALA A 1 248 ? 1.565 -11.374 29.668 1.00 32.72 248 ALA A N 1
ATOM 1739 C CA . ALA A 1 248 ? 2.690 -10.651 29.089 1.00 32.72 248 ALA A CA 1
ATOM 1740 C C . ALA A 1 248 ? 3.839 -10.516 30.115 1.00 32.72 248 ALA A C 1
ATOM 1742 O O . ALA A 1 248 ? 3.589 -10.134 31.262 1.00 32.72 248 ALA A O 1
ATOM 1743 N N . PRO A 1 249 ? 5.103 -10.802 29.740 1.00 30.41 249 PRO A N 1
ATOM 1744 C CA . PRO A 1 249 ? 6.223 -10.580 30.642 1.00 30.41 249 PRO A CA 1
ATOM 1745 C C . PRO A 1 249 ? 6.301 -9.086 30.960 1.00 30.41 249 PRO A C 1
ATOM 1747 O O . PRO A 1 249 ? 6.472 -8.264 30.056 1.00 30.41 249 PRO A O 1
ATOM 1750 N N . ALA A 1 250 ? 6.162 -8.742 32.242 1.00 28.52 250 ALA A N 1
ATOM 1751 C CA . ALA A 1 250 ? 6.201 -7.360 32.698 1.00 28.52 250 ALA A CA 1
ATOM 1752 C C . ALA A 1 250 ? 7.486 -6.681 32.203 1.00 28.52 250 ALA A C 1
ATOM 1754 O O . ALA A 1 250 ? 8.594 -7.163 32.461 1.00 28.52 250 ALA A O 1
ATOM 1755 N N . GLN A 1 251 ? 7.346 -5.561 31.485 1.00 29.39 251 GLN A N 1
ATOM 1756 C CA . GLN A 1 251 ? 8.512 -4.806 31.034 1.00 29.39 251 GLN A CA 1
ATOM 1757 C C . GLN A 1 251 ? 9.332 -4.360 32.256 1.00 29.39 251 GLN A C 1
ATOM 1759 O O . GLN A 1 251 ? 8.755 -3.849 33.222 1.00 29.39 251 GLN A O 1
ATOM 1764 N N . PRO A 1 252 ? 10.670 -4.512 32.243 1.00 27.78 252 PRO A N 1
ATOM 1765 C CA . PRO A 1 252 ? 11.497 -4.094 33.364 1.00 27.78 252 PRO A CA 1
ATOM 1766 C C . PRO A 1 252 ? 11.451 -2.569 33.500 1.00 27.78 252 PRO A C 1
ATOM 1768 O O . PRO A 1 252 ? 12.097 -1.839 32.745 1.00 27.78 252 PRO A O 1
ATOM 1771 N N . GLN A 1 253 ? 10.700 -2.085 34.492 1.00 28.08 253 GLN A N 1
ATOM 1772 C CA . GLN A 1 253 ? 10.684 -0.676 34.872 1.00 28.08 253 GLN A CA 1
ATOM 1773 C C . GLN A 1 253 ? 12.115 -0.222 35.190 1.00 28.08 253 GLN A C 1
ATOM 1775 O O . GLN A 1 253 ? 12.699 -0.631 36.198 1.00 28.08 253 GLN A O 1
ATOM 1780 N N . ARG A 1 254 ? 12.678 0.657 34.351 1.00 28.55 254 ARG A N 1
ATOM 1781 C CA . ARG A 1 254 ? 13.957 1.334 34.612 1.00 28.55 254 ARG A CA 1
ATOM 1782 C C . ARG A 1 254 ? 13.810 2.282 35.808 1.00 28.55 254 ARG A C 1
ATOM 1784 O O . ARG A 1 254 ? 13.640 3.487 35.646 1.00 28.55 254 ARG A O 1
ATOM 1791 N N . LYS A 1 255 ? 13.916 1.745 37.024 1.00 30.72 255 LYS A N 1
ATOM 1792 C CA . LYS A 1 255 ? 14.124 2.551 38.230 1.00 30.72 255 LYS A CA 1
ATOM 1793 C C . LYS A 1 255 ? 15.525 3.155 38.174 1.00 30.72 255 LYS A C 1
ATOM 1795 O O . LYS A 1 255 ? 16.509 2.476 38.455 1.00 30.72 255 LYS A O 1
ATOM 1800 N N . GLN A 1 256 ? 15.613 4.435 37.817 1.00 34.34 256 GLN A N 1
ATOM 1801 C CA . GLN A 1 256 ? 16.792 5.235 38.137 1.00 34.34 256 GLN A CA 1
ATOM 1802 C C . GLN A 1 256 ? 16.948 5.266 39.663 1.00 34.34 256 GLN A C 1
ATOM 1804 O O . GLN A 1 256 ? 16.029 5.663 40.378 1.00 34.34 256 GLN A O 1
ATOM 1809 N N . ARG A 1 257 ? 18.111 4.848 40.164 1.00 29.06 257 ARG A N 1
ATOM 1810 C CA . ARG A 1 257 ? 18.528 5.079 41.548 1.00 29.06 257 ARG A CA 1
ATOM 1811 C C . ARG A 1 257 ? 20.003 5.458 41.543 1.00 29.06 257 ARG A C 1
ATOM 1813 O O . ARG A 1 257 ? 20.820 4.722 40.996 1.00 29.06 257 ARG A O 1
ATOM 1820 N N . GLN A 1 258 ? 20.309 6.625 42.098 1.00 29.05 258 GLN A N 1
ATOM 1821 C CA . GLN A 1 258 ? 21.675 7.115 42.250 1.00 29.05 258 GLN A CA 1
ATOM 1822 C C . GLN A 1 258 ? 22.391 6.369 43.387 1.00 29.05 258 GLN A C 1
ATOM 1824 O O . GLN A 1 258 ? 21.842 6.247 44.476 1.00 29.05 258 GLN A O 1
ATOM 1829 N N . GLU A 1 259 ? 23.582 5.874 43.043 1.00 37.34 259 GLU A N 1
ATOM 1830 C CA . GLU A 1 259 ? 24.865 5.809 43.773 1.00 37.34 259 GLU A CA 1
ATOM 1831 C C . GLU A 1 259 ? 24.996 5.454 45.279 1.00 37.34 259 GLU A C 1
ATOM 1833 O O . GLU A 1 259 ? 24.161 5.770 46.117 1.00 37.34 259 GLU A O 1
ATOM 1838 N N . GLN A 1 260 ? 26.213 4.957 45.590 1.00 27.83 260 GLN A N 1
ATOM 1839 C CA . GLN A 1 260 ? 26.894 4.853 46.905 1.00 27.83 260 GLN A CA 1
ATOM 1840 C C . GLN A 1 260 ? 26.415 3.689 47.814 1.00 27.83 260 GLN A C 1
ATOM 1842 O O . GLN A 1 260 ? 25.225 3.541 48.053 1.00 27.83 260 GLN A O 1
ATOM 1847 N N . GLN A 1 261 ? 27.257 2.795 48.367 1.00 29.48 261 GLN A N 1
ATOM 1848 C CA . GLN A 1 261 ? 28.731 2.617 48.380 1.00 29.48 261 GLN A CA 1
ATOM 1849 C C . GLN A 1 261 ? 29.088 1.090 48.571 1.00 29.48 261 GLN A C 1
ATOM 1851 O O . GLN A 1 261 ? 28.166 0.275 48.515 1.00 29.48 261 GLN A O 1
ATOM 1856 N N . PRO A 1 262 ? 30.366 0.633 48.691 1.00 48.97 262 PRO A N 1
ATOM 1857 C CA . PRO A 1 262 ? 30.784 -0.721 48.259 1.00 48.97 262 PRO A CA 1
ATOM 1858 C C . PRO A 1 262 ? 31.027 -1.769 49.370 1.00 48.97 262 PRO A C 1
ATOM 1860 O O . PRO A 1 262 ? 31.327 -1.398 50.500 1.00 48.97 262 PRO A O 1
ATOM 1863 N N . GLN A 1 263 ? 31.095 -3.067 49.003 1.00 28.22 263 GLN A N 1
ATOM 1864 C CA . GLN A 1 263 ? 32.026 -4.037 49.627 1.00 28.22 263 GLN A CA 1
ATOM 1865 C C . GLN A 1 263 ? 32.272 -5.354 48.834 1.00 28.22 263 GLN A C 1
ATOM 1867 O O . GLN A 1 263 ? 31.351 -5.992 48.339 1.00 28.22 263 GLN A O 1
ATOM 1872 N N . ALA A 1 264 ? 33.556 -5.735 48.762 1.00 30.27 264 ALA A N 1
ATOM 1873 C CA . ALA A 1 264 ? 34.158 -7.085 48.703 1.00 30.27 264 ALA A CA 1
ATOM 1874 C C . ALA A 1 264 ? 33.607 -8.220 47.785 1.00 30.27 264 ALA A C 1
ATOM 1876 O O . ALA A 1 264 ? 32.848 -9.089 48.197 1.00 30.27 264 ALA A O 1
ATOM 1877 N N . SER A 1 265 ? 34.194 -8.307 46.583 1.00 37.16 265 SER A N 1
ATOM 1878 C CA . SER A 1 265 ? 34.818 -9.510 45.970 1.00 37.16 265 SER A CA 1
ATOM 1879 C C . SER A 1 265 ? 34.206 -10.928 46.095 1.00 37.16 265 SER A C 1
ATOM 1881 O O . SER A 1 265 ? 34.355 -11.598 47.115 1.00 37.16 265 SER A O 1
ATOM 1883 N N . ALA A 1 266 ? 33.837 -11.500 44.938 1.00 30.55 266 ALA A N 1
ATOM 1884 C CA . ALA A 1 266 ? 34.060 -12.918 44.614 1.00 30.55 266 ALA A CA 1
ATOM 1885 C C . ALA A 1 266 ? 34.375 -13.086 43.104 1.00 30.55 266 ALA A C 1
ATOM 1887 O O . ALA A 1 266 ? 33.569 -12.664 42.272 1.00 30.55 266 ALA A O 1
ATOM 1888 N N . PRO A 1 267 ? 35.519 -13.677 42.695 1.00 47.03 267 PRO A N 1
ATOM 1889 C CA . PRO A 1 267 ? 35.868 -13.811 41.280 1.00 47.03 267 PRO A CA 1
ATOM 1890 C C . PRO A 1 267 ? 35.440 -15.172 40.703 1.00 47.03 267 PRO A C 1
ATOM 1892 O O . PRO A 1 267 ? 36.054 -16.182 41.041 1.00 47.03 267 PRO A O 1
ATOM 1895 N N . LYS A 1 268 ? 34.440 -15.210 39.798 1.00 46.56 268 LYS A N 1
ATOM 1896 C CA . LYS A 1 268 ? 34.236 -16.287 38.785 1.00 46.56 268 LYS A CA 1
ATOM 1897 C C . LYS A 1 268 ? 33.030 -16.038 37.853 1.00 46.56 268 LYS A C 1
ATOM 1899 O O . LYS A 1 268 ? 31.943 -16.537 38.110 1.00 46.56 268 LYS A O 1
ATOM 1904 N N . ALA A 1 269 ? 33.241 -15.334 36.731 1.00 38.94 269 ALA A N 1
ATOM 1905 C CA . ALA A 1 269 ? 32.376 -15.405 35.529 1.00 38.94 269 ALA A CA 1
ATOM 1906 C C . ALA A 1 269 ? 33.002 -14.776 34.252 1.00 38.94 269 ALA A C 1
ATOM 1908 O O . ALA A 1 269 ? 32.281 -14.299 33.380 1.00 38.94 269 ALA A O 1
ATOM 1909 N N . VAL A 1 270 ? 34.335 -14.736 34.111 1.00 42.50 270 VAL A N 1
ATOM 1910 C CA . VAL A 1 270 ? 34.987 -13.954 33.030 1.00 42.50 270 VAL A CA 1
ATOM 1911 C C . VAL A 1 270 ? 34.839 -14.596 31.636 1.00 42.50 270 VAL A C 1
ATOM 1913 O O . VAL A 1 270 ? 34.664 -13.891 30.646 1.00 42.50 270 VAL A O 1
ATOM 1916 N N . ALA A 1 271 ? 34.843 -15.931 31.548 1.00 44.94 271 ALA A N 1
ATOM 1917 C CA . ALA A 1 271 ? 34.811 -16.661 30.274 1.00 44.94 271 ALA A CA 1
ATOM 1918 C C . ALA A 1 271 ? 33.574 -16.393 29.375 1.00 44.94 271 ALA A C 1
ATOM 1920 O O . ALA A 1 271 ? 33.774 -16.081 28.200 1.00 44.94 271 ALA A O 1
ATOM 1921 N N . PRO A 1 272 ? 32.310 -16.467 29.857 1.00 51.12 272 PRO A N 1
ATOM 1922 C CA . PRO A 1 272 ? 31.148 -16.208 28.999 1.00 51.12 272 PRO A CA 1
ATOM 1923 C C . PRO A 1 272 ? 31.047 -14.741 28.556 1.00 51.12 272 PRO A C 1
ATOM 1925 O O . PRO A 1 272 ? 30.596 -14.476 27.445 1.00 51.12 272 PRO A O 1
ATOM 1928 N N . ALA A 1 273 ? 31.501 -13.792 29.384 1.00 47.19 273 ALA A N 1
ATOM 1929 C CA . ALA A 1 273 ? 31.516 -12.373 29.035 1.00 47.19 273 ALA A CA 1
ATOM 1930 C C . ALA A 1 273 ? 32.536 -12.066 27.924 1.00 47.19 273 ALA A C 1
ATOM 1932 O O . ALA A 1 273 ? 32.210 -11.356 26.976 1.00 47.19 273 ALA A O 1
ATOM 1933 N N . ALA A 1 274 ? 33.738 -12.651 27.995 1.00 48.00 274 ALA A N 1
ATOM 1934 C CA . ALA A 1 274 ? 34.761 -12.500 26.960 1.00 48.00 274 ALA A CA 1
ATOM 1935 C C . ALA A 1 274 ? 34.323 -13.103 25.611 1.00 48.00 274 ALA A C 1
ATOM 1937 O O . ALA A 1 274 ? 34.488 -12.468 24.572 1.00 48.00 274 ALA A O 1
ATOM 1938 N N . ALA A 1 275 ? 33.699 -14.288 25.622 1.00 50.56 275 ALA A N 1
ATOM 1939 C CA . ALA A 1 275 ? 33.175 -14.919 24.408 1.00 50.56 275 ALA A CA 1
ATOM 1940 C C . ALA A 1 275 ? 32.018 -14.119 23.776 1.00 50.56 275 ALA A C 1
ATOM 1942 O O . ALA A 1 275 ? 31.975 -13.951 22.558 1.00 50.56 275 ALA A O 1
ATOM 1943 N N . ALA A 1 276 ? 31.108 -13.576 24.594 1.00 53.81 276 ALA A N 1
ATOM 1944 C CA . ALA A 1 276 ? 30.033 -12.707 24.117 1.00 53.81 276 ALA A CA 1
ATOM 1945 C C . ALA A 1 276 ? 30.564 -11.378 23.545 1.00 53.81 276 ALA A C 1
ATOM 1947 O O . ALA A 1 276 ? 30.062 -10.912 22.525 1.00 53.81 276 ALA A O 1
ATOM 1948 N N . ALA A 1 277 ? 31.600 -10.794 24.159 1.00 53.97 277 ALA A N 1
ATOM 1949 C CA . ALA A 1 277 ? 32.253 -9.585 23.662 1.00 53.97 277 ALA A CA 1
ATOM 1950 C C . ALA A 1 277 ? 32.973 -9.819 22.321 1.00 53.97 277 ALA A C 1
ATOM 1952 O O . ALA A 1 277 ? 32.829 -9.005 21.412 1.00 53.97 277 ALA A O 1
ATOM 1953 N N . ALA A 1 278 ? 33.677 -10.946 22.162 1.00 58.44 278 ALA A N 1
ATOM 1954 C CA . ALA A 1 278 ? 34.314 -11.319 20.896 1.00 58.44 278 ALA A CA 1
ATOM 1955 C C . ALA A 1 278 ? 33.280 -11.517 19.771 1.00 58.44 278 ALA A C 1
ATOM 1957 O O . ALA A 1 278 ? 33.402 -10.916 18.707 1.00 58.44 278 ALA A O 1
ATOM 1958 N N . ALA A 1 279 ? 32.200 -12.263 20.033 1.00 63.44 279 ALA A N 1
ATOM 1959 C CA . ALA A 1 279 ? 31.119 -12.456 19.064 1.00 63.44 279 ALA A CA 1
ATOM 1960 C C . ALA A 1 279 ? 30.384 -11.145 18.711 1.00 63.44 279 ALA A C 1
ATOM 1962 O O . ALA A 1 279 ? 29.914 -10.980 17.583 1.00 63.44 279 ALA A O 1
ATOM 1963 N N . ALA A 1 280 ? 30.283 -10.202 19.655 1.00 66.19 280 ALA A N 1
ATOM 1964 C CA . ALA A 1 280 ? 29.737 -8.870 19.402 1.00 66.19 280 ALA A CA 1
ATOM 1965 C C . ALA A 1 280 ? 30.676 -8.007 18.539 1.00 66.19 280 ALA A C 1
ATOM 1967 O O . ALA A 1 280 ? 30.186 -7.308 17.653 1.00 66.19 280 ALA A O 1
ATOM 1968 N N . ALA A 1 281 ? 31.995 -8.091 18.749 1.00 69.12 281 ALA A N 1
ATOM 1969 C CA . ALA A 1 281 ? 32.996 -7.414 17.923 1.00 69.12 281 ALA A CA 1
ATOM 1970 C C . ALA A 1 281 ? 32.985 -7.945 16.478 1.00 69.12 281 ALA A C 1
ATOM 1972 O O . ALA A 1 281 ? 32.751 -7.171 15.555 1.00 69.12 281 ALA A O 1
ATOM 1973 N N . GLU A 1 282 ? 33.068 -9.266 16.279 1.00 70.19 282 GLU A N 1
ATOM 1974 C CA . GLU A 1 282 ? 32.958 -9.893 14.948 1.00 70.19 282 GLU A CA 1
ATOM 1975 C C . GLU A 1 282 ? 31.646 -9.521 14.230 1.00 70.19 282 GLU A C 1
ATOM 1977 O O . GLU A 1 282 ? 31.607 -9.308 13.015 1.00 70.19 282 GLU A O 1
ATOM 1982 N N . ALA A 1 283 ? 30.538 -9.431 14.975 1.00 72.38 283 ALA A N 1
ATOM 1983 C CA . ALA A 1 283 ? 29.252 -9.023 14.423 1.00 72.38 283 ALA A CA 1
ATOM 1984 C C . ALA A 1 283 ? 29.192 -7.530 14.057 1.00 72.38 283 ALA A C 1
ATOM 1986 O O . ALA A 1 283 ? 28.452 -7.190 13.128 1.00 72.38 283 ALA A O 1
ATOM 1987 N N . ALA A 1 284 ? 29.934 -6.671 14.763 1.00 75.50 284 ALA A N 1
ATOM 1988 C CA . ALA A 1 284 ? 30.063 -5.246 14.477 1.00 75.50 284 ALA A CA 1
ATOM 1989 C C . ALA A 1 284 ? 30.962 -5.001 13.257 1.00 75.50 284 ALA A C 1
ATOM 1991 O O . ALA A 1 284 ? 30.545 -4.284 12.349 1.00 75.50 284 ALA A O 1
ATOM 1992 N N . ASP A 1 285 ? 32.116 -5.666 13.173 1.00 75.69 285 ASP A N 1
ATOM 1993 C CA . ASP A 1 285 ? 33.040 -5.565 12.035 1.00 75.69 285 ASP A CA 1
ATOM 1994 C C . ASP A 1 285 ? 32.364 -6.014 10.732 1.00 75.69 285 ASP A C 1
ATOM 1996 O O . ASP A 1 285 ? 32.359 -5.286 9.738 1.00 75.69 285 ASP A O 1
ATOM 2000 N N . ALA A 1 286 ? 31.664 -7.155 10.752 1.00 74.81 286 ALA A N 1
ATOM 2001 C CA . ALA A 1 286 ? 30.903 -7.638 9.598 1.00 74.81 286 ALA A CA 1
ATOM 2002 C C . ALA A 1 286 ? 29.733 -6.712 9.196 1.00 74.81 286 ALA A C 1
ATOM 2004 O O . ALA A 1 286 ? 29.308 -6.722 8.038 1.00 74.81 286 ALA A O 1
ATOM 2005 N N . ALA A 1 287 ? 29.182 -5.932 10.134 1.00 79.56 287 ALA A N 1
ATOM 2006 C CA . ALA A 1 287 ? 28.146 -4.939 9.847 1.00 79.56 287 ALA A CA 1
ATOM 2007 C C . ALA A 1 287 ? 28.739 -3.625 9.309 1.00 79.56 287 ALA A C 1
ATOM 2009 O O . ALA A 1 287 ? 28.135 -2.998 8.437 1.00 79.56 287 ALA A O 1
ATOM 2010 N N . ALA A 1 288 ? 29.923 -3.229 9.785 1.00 82.81 288 ALA A N 1
ATOM 2011 C CA . ALA A 1 288 ? 30.685 -2.104 9.256 1.00 82.81 288 ALA A CA 1
ATOM 2012 C C . ALA A 1 288 ? 31.147 -2.375 7.813 1.00 82.81 288 ALA A C 1
ATOM 2014 O O . ALA A 1 288 ? 31.006 -1.502 6.958 1.00 82.81 288 ALA A O 1
ATOM 2015 N N . GLU A 1 289 ? 31.595 -3.599 7.518 1.00 82.75 289 GLU A N 1
ATOM 2016 C CA . GLU A 1 289 ? 31.912 -4.063 6.163 1.00 82.75 289 GLU A CA 1
ATOM 2017 C C . GLU A 1 289 ? 30.681 -3.992 5.238 1.00 82.75 289 GLU A C 1
ATOM 2019 O O . GLU A 1 289 ? 30.747 -3.357 4.186 1.00 82.75 289 GLU A O 1
ATOM 2024 N N . GLU A 1 290 ? 29.525 -4.543 5.644 1.00 82.62 290 GLU A N 1
ATOM 2025 C CA . GLU A 1 290 ? 28.275 -4.471 4.858 1.00 82.62 290 GLU A CA 1
ATOM 2026 C C . GLU A 1 290 ? 27.833 -3.011 4.620 1.00 82.62 290 GLU A C 1
ATOM 2028 O O . GLU A 1 290 ? 27.398 -2.653 3.522 1.00 82.62 290 GLU A O 1
ATOM 2033 N N . ALA A 1 291 ? 27.980 -2.139 5.624 1.00 85.81 291 ALA A N 1
ATOM 2034 C CA . ALA A 1 291 ? 27.686 -0.714 5.501 1.00 85.81 291 ALA A CA 1
ATOM 2035 C C . ALA A 1 291 ? 28.655 0.006 4.545 1.00 85.81 291 ALA A C 1
ATOM 2037 O O . ALA A 1 291 ? 28.214 0.845 3.754 1.00 85.81 291 ALA A O 1
ATOM 2038 N N . ALA A 1 292 ? 29.946 -0.338 4.566 1.00 87.00 292 ALA A N 1
ATOM 2039 C CA . ALA A 1 292 ? 30.957 0.208 3.666 1.00 87.00 292 ALA A CA 1
ATOM 2040 C C . ALA A 1 292 ? 30.769 -0.276 2.215 1.00 87.00 292 ALA A C 1
ATOM 2042 O O . ALA A 1 292 ? 30.792 0.553 1.300 1.00 87.00 292 ALA A O 1
ATOM 2043 N N . GLU A 1 293 ? 30.500 -1.574 2.001 1.00 85.44 293 GLU A N 1
ATOM 2044 C CA . GLU A 1 293 ? 30.198 -2.174 0.686 1.00 85.44 293 GLU A CA 1
ATOM 2045 C C . GLU A 1 293 ? 28.956 -1.499 0.072 1.00 85.44 293 GLU A C 1
ATOM 2047 O O . GLU A 1 293 ? 28.938 -1.111 -1.100 1.00 85.44 293 GLU A O 1
ATOM 2052 N N . ARG A 1 294 ? 27.929 -1.259 0.898 1.00 88.31 294 ARG A N 1
ATOM 2053 C CA . ARG A 1 294 ? 26.718 -0.532 0.507 1.00 88.31 294 ARG A CA 1
ATOM 2054 C C . ARG A 1 294 ? 26.994 0.941 0.209 1.00 88.31 294 ARG A C 1
ATOM 2056 O O . ARG A 1 294 ? 26.509 1.455 -0.797 1.00 88.31 294 ARG A O 1
ATOM 2063 N N . ALA A 1 295 ? 27.776 1.630 1.039 1.00 90.00 295 ALA A N 1
ATOM 2064 C CA . ALA A 1 295 ? 28.141 3.026 0.808 1.00 90.00 295 ALA A CA 1
ATOM 2065 C C . ALA A 1 295 ? 28.935 3.198 -0.499 1.00 90.00 295 ALA A C 1
ATOM 2067 O O . ALA A 1 295 ? 28.643 4.119 -1.259 1.00 90.00 295 ALA A O 1
ATOM 2068 N N . ALA A 1 296 ? 29.871 2.291 -0.803 1.00 90.19 296 ALA A N 1
ATOM 2069 C CA . ALA A 1 296 ? 30.585 2.240 -2.081 1.00 90.19 296 ALA A CA 1
ATOM 2070 C C . ALA A 1 296 ? 29.624 2.100 -3.265 1.00 90.19 296 ALA A C 1
ATOM 2072 O O . ALA A 1 296 ? 29.662 2.905 -4.196 1.00 90.19 296 ALA A O 1
ATOM 2073 N N . LEU A 1 297 ? 28.684 1.158 -3.177 1.00 91.56 297 LEU A N 1
ATOM 2074 C CA . LEU A 1 297 ? 27.679 0.927 -4.212 1.00 91.56 297 LEU A CA 1
ATOM 2075 C C . LEU A 1 297 ? 26.824 2.179 -4.458 1.00 91.56 297 LEU A C 1
ATOM 2077 O O . LEU A 1 297 ? 26.631 2.605 -5.599 1.00 91.56 297 LEU A O 1
ATOM 2081 N N . HIS A 1 298 ? 26.383 2.835 -3.384 1.00 92.81 298 HIS A N 1
ATOM 2082 C CA . HIS A 1 298 ? 25.660 4.097 -3.477 1.00 92.81 298 HIS A CA 1
ATOM 2083 C C . HIS A 1 298 ? 26.515 5.252 -4.032 1.00 92.81 298 HIS A C 1
ATOM 2085 O O . HIS A 1 298 ? 25.936 6.101 -4.710 1.00 92.81 298 HIS A O 1
ATOM 2091 N N . ARG A 1 299 ? 27.834 5.310 -3.778 1.00 93.19 299 ARG A N 1
ATOM 2092 C CA . ARG A 1 299 ? 28.741 6.329 -4.348 1.00 93.19 299 ARG A CA 1
ATOM 2093 C C . ARG A 1 299 ? 28.912 6.159 -5.854 1.00 93.19 299 ARG A C 1
ATOM 2095 O O . ARG A 1 299 ? 28.648 7.110 -6.580 1.00 93.19 299 ARG A O 1
ATOM 2102 N N . VAL A 1 300 ? 29.266 4.959 -6.324 1.00 94.50 300 VAL A N 1
ATOM 2103 C CA . VAL A 1 300 ? 29.449 4.684 -7.764 1.00 94.50 300 VAL A CA 1
ATOM 2104 C C . VAL A 1 300 ? 28.161 4.993 -8.532 1.00 94.50 300 VAL A C 1
ATOM 2106 O O . VAL A 1 300 ? 28.194 5.699 -9.534 1.00 94.50 300 VAL A O 1
ATOM 2109 N N . ALA A 1 301 ? 27.001 4.572 -8.016 1.00 95.00 301 ALA A N 1
ATOM 2110 C CA . ALA A 1 301 ? 25.709 4.898 -8.621 1.00 95.00 301 ALA A CA 1
ATOM 2111 C C . ALA A 1 301 ? 25.426 6.413 -8.705 1.00 95.00 301 ALA A C 1
ATOM 2113 O O . ALA A 1 301 ? 24.820 6.863 -9.676 1.00 95.00 301 ALA A O 1
ATOM 2114 N N . ALA A 1 302 ? 25.850 7.193 -7.702 1.00 94.31 302 ALA A N 1
ATOM 2115 C CA . ALA A 1 302 ? 25.680 8.646 -7.686 1.00 94.31 302 ALA A CA 1
ATOM 2116 C C . ALA A 1 302 ? 26.562 9.341 -8.729 1.00 94.31 302 ALA A C 1
ATOM 2118 O O . ALA A 1 302 ? 26.108 10.271 -9.389 1.00 94.31 302 ALA A O 1
ATOM 2119 N N . ASP A 1 303 ? 27.812 8.897 -8.868 1.00 94.00 303 ASP A N 1
ATOM 2120 C CA . ASP A 1 303 ? 28.773 9.485 -9.800 1.00 94.00 303 ASP A CA 1
ATOM 2121 C C . ASP A 1 303 ? 28.407 9.176 -11.259 1.00 94.00 303 ASP A C 1
ATOM 2123 O O . ASP A 1 303 ? 28.290 10.085 -12.080 1.00 94.00 303 ASP A O 1
ATOM 2127 N N . VAL A 1 304 ? 28.077 7.913 -11.550 1.00 94.25 304 VAL A N 1
ATOM 2128 C CA . VAL A 1 304 ? 27.560 7.464 -12.855 1.00 94.25 304 VAL A CA 1
ATOM 2129 C C . VAL A 1 304 ? 26.323 8.276 -13.269 1.00 94.25 304 VAL A C 1
ATOM 2131 O O . VAL A 1 304 ? 26.243 8.744 -14.407 1.00 94.25 304 VAL A O 1
ATOM 2134 N N . ALA A 1 305 ? 25.377 8.497 -12.347 1.00 94.69 305 ALA A N 1
ATOM 2135 C CA . ALA A 1 305 ? 24.173 9.283 -12.614 1.00 94.69 305 ALA A CA 1
ATOM 2136 C C . ALA A 1 305 ? 24.454 10.786 -12.770 1.00 94.69 305 ALA A C 1
ATOM 2138 O O . ALA A 1 305 ? 23.936 11.405 -13.700 1.00 94.69 305 ALA A O 1
ATOM 2139 N N . ALA A 1 306 ? 25.308 11.367 -11.922 1.00 93.81 306 ALA A N 1
ATOM 2140 C CA . ALA A 1 306 ? 25.680 12.777 -12.011 1.00 93.81 306 ALA A CA 1
ATOM 2141 C C . ALA A 1 306 ? 26.433 13.084 -13.313 1.00 93.81 306 ALA A C 1
ATOM 2143 O O . ALA A 1 306 ? 26.196 14.122 -13.930 1.00 93.81 306 ALA A O 1
ATOM 2144 N N . ARG A 1 307 ? 27.295 12.167 -13.764 1.00 91.06 307 ARG A N 1
ATOM 2145 C CA . ARG A 1 307 ? 28.024 12.306 -15.025 1.00 91.06 307 ARG A CA 1
ATOM 2146 C C . ARG A 1 307 ? 27.101 12.190 -16.234 1.00 91.06 307 ARG A C 1
ATOM 2148 O O . ARG A 1 307 ? 27.175 13.040 -17.116 1.00 91.06 307 ARG A O 1
ATOM 2155 N N . ALA A 1 308 ? 26.173 11.233 -16.234 1.00 92.88 308 ALA A N 1
ATOM 2156 C CA . ALA A 1 308 ? 25.134 11.144 -17.260 1.00 92.88 308 ALA A CA 1
ATOM 2157 C C . ALA A 1 308 ? 24.258 12.413 -17.316 1.00 92.88 308 ALA A C 1
ATOM 2159 O O . ALA A 1 308 ? 23.972 12.922 -18.395 1.00 92.88 308 ALA A O 1
ATOM 2160 N N . ALA A 1 309 ? 23.888 12.973 -16.159 1.00 93.25 309 ALA A N 1
ATOM 2161 C CA . ALA A 1 309 ? 23.131 14.223 -16.080 1.00 93.25 309 ALA A CA 1
ATOM 2162 C C . ALA A 1 309 ? 23.932 15.466 -16.523 1.00 93.25 309 ALA A C 1
ATOM 2164 O O . ALA A 1 309 ? 23.325 16.462 -16.911 1.00 93.25 309 ALA A O 1
ATOM 2165 N N . SER A 1 310 ? 25.271 15.423 -16.488 1.00 92.06 310 SER A N 1
ATOM 2166 C CA . SER A 1 310 ? 26.129 16.532 -16.938 1.00 92.06 310 SER A CA 1
ATOM 2167 C C . SER A 1 310 ? 26.249 16.656 -18.463 1.00 92.06 310 SER A C 1
ATOM 2169 O O . SER A 1 310 ? 26.512 17.749 -18.959 1.00 92.06 310 SER A O 1
ATOM 2171 N N . ASP A 1 311 ? 26.006 15.573 -19.212 1.00 90.69 311 ASP A N 1
ATOM 2172 C CA . ASP A 1 311 ? 25.967 15.585 -20.679 1.00 90.69 311 ASP A CA 1
ATOM 2173 C C . ASP A 1 311 ? 24.909 14.614 -21.227 1.00 90.69 311 ASP A C 1
ATOM 2175 O O . ASP A 1 311 ? 25.201 13.604 -21.867 1.00 90.69 311 ASP A O 1
ATOM 2179 N N . LEU A 1 312 ? 23.636 14.950 -21.007 1.00 91.88 312 LEU A N 1
ATOM 2180 C CA . LEU A 1 312 ? 22.486 14.152 -21.457 1.00 91.88 312 LEU A CA 1
ATOM 2181 C C . LEU A 1 312 ? 22.473 13.871 -22.975 1.00 91.88 312 LEU A C 1
ATOM 2183 O O . LEU A 1 312 ? 21.840 12.911 -23.415 1.00 91.88 312 LEU A O 1
ATOM 2187 N N . ARG A 1 313 ? 23.192 14.661 -23.787 1.00 86.94 313 ARG A N 1
ATOM 2188 C CA . ARG A 1 313 ? 23.300 14.461 -25.243 1.00 86.94 313 ARG A CA 1
ATOM 2189 C C . ARG A 1 313 ? 24.121 13.230 -25.632 1.00 86.94 313 ARG A C 1
ATOM 2191 O O . ARG A 1 313 ? 23.835 12.655 -26.677 1.00 86.94 313 ARG A O 1
ATOM 2198 N N . SER A 1 314 ? 25.106 12.818 -24.828 1.00 85.62 314 SER A N 1
ATOM 2199 C CA . SER A 1 314 ? 25.887 11.592 -25.077 1.00 85.62 314 SER A CA 1
ATOM 2200 C C . SER A 1 314 ? 25.275 10.336 -24.442 1.00 85.62 314 SER A C 1
ATOM 2202 O O . SER A 1 314 ? 25.745 9.224 -24.692 1.00 85.62 314 SER A O 1
ATOM 2204 N N . VAL A 1 315 ? 24.202 10.492 -23.660 1.00 92.56 315 VAL A N 1
ATOM 2205 C CA . VAL A 1 315 ? 23.414 9.396 -23.086 1.00 92.56 315 VAL A CA 1
ATOM 2206 C C . VAL A 1 315 ? 22.391 8.914 -24.119 1.00 92.56 315 VAL A C 1
ATOM 2208 O O . VAL A 1 315 ? 21.547 9.691 -24.568 1.00 92.56 315 VAL A O 1
ATOM 2211 N N . ASP A 1 316 ? 22.432 7.630 -24.485 1.00 93.94 316 ASP A N 1
ATOM 2212 C CA . ASP A 1 316 ? 21.395 7.003 -25.315 1.00 93.94 316 ASP A CA 1
ATOM 2213 C C . ASP A 1 316 ? 20.152 6.603 -24.495 1.00 93.94 316 ASP A C 1
ATOM 2215 O O . ASP A 1 316 ? 20.131 6.648 -23.263 1.00 93.94 316 ASP A O 1
ATOM 2219 N N . ASP A 1 317 ? 19.085 6.218 -25.188 1.00 95.31 317 ASP A N 1
ATOM 2220 C CA . ASP A 1 317 ? 17.782 5.942 -24.573 1.00 95.31 317 ASP A CA 1
ATOM 2221 C C . ASP A 1 317 ? 17.788 4.682 -23.690 1.00 95.31 317 ASP A C 1
ATOM 2223 O O . ASP A 1 317 ? 17.026 4.580 -22.723 1.00 95.31 317 ASP A O 1
ATOM 2227 N N . HIS A 1 318 ? 18.684 3.735 -23.978 1.00 94.50 318 HIS A N 1
ATOM 2228 C CA . HIS A 1 318 ? 18.864 2.535 -23.172 1.00 94.50 318 HIS A CA 1
ATOM 2229 C C . HIS A 1 318 ? 19.621 2.850 -21.879 1.00 94.50 318 HIS A C 1
ATOM 2231 O O . HIS A 1 318 ? 19.189 2.436 -20.803 1.00 94.50 318 HIS A O 1
ATOM 2237 N N . ALA A 1 319 ? 20.702 3.628 -21.960 1.00 93.81 319 ALA A N 1
ATOM 2238 C CA . ALA A 1 319 ? 21.434 4.133 -20.808 1.00 93.81 319 ALA A CA 1
ATOM 2239 C C . ALA A 1 319 ? 20.531 4.980 -19.902 1.00 93.81 319 ALA A C 1
ATOM 2241 O O . ALA A 1 319 ? 20.520 4.760 -18.693 1.00 93.81 319 ALA A O 1
ATOM 2242 N N . LEU A 1 320 ? 19.711 5.870 -20.473 1.00 96.12 320 LEU A N 1
ATOM 2243 C CA . LEU A 1 320 ? 18.735 6.681 -19.739 1.00 96.12 320 LEU A CA 1
ATOM 2244 C C . LEU A 1 320 ? 17.758 5.816 -18.921 1.00 96.12 320 LEU A C 1
ATOM 2246 O O . LEU A 1 320 ? 17.601 6.023 -17.714 1.00 96.12 320 LEU A O 1
ATOM 2250 N N . ALA A 1 321 ? 17.157 4.798 -19.546 1.00 96.06 321 ALA A N 1
ATOM 2251 C CA . ALA A 1 321 ? 16.263 3.867 -18.859 1.00 96.06 321 ALA A CA 1
ATOM 2252 C C . ALA A 1 321 ? 16.993 3.026 -17.791 1.00 96.06 321 ALA A C 1
ATOM 2254 O O . ALA A 1 321 ? 16.487 2.864 -16.677 1.00 96.06 321 ALA A O 1
ATOM 2255 N N . SER A 1 322 ? 18.195 2.526 -18.099 1.00 95.62 322 SER A N 1
ATOM 2256 C CA . SER A 1 322 ? 19.040 1.756 -17.175 1.00 95.62 322 SER A CA 1
ATOM 2257 C C . SER A 1 322 ? 19.479 2.563 -15.950 1.00 95.62 322 SER A C 1
ATOM 2259 O O . SER A 1 322 ? 19.526 2.009 -14.852 1.00 95.62 322 SER A O 1
ATOM 2261 N N . LEU A 1 323 ? 19.756 3.862 -16.105 1.00 95.75 323 LEU A N 1
ATOM 2262 C CA . LEU A 1 323 ? 20.118 4.778 -15.019 1.00 95.75 323 LEU A CA 1
ATOM 2263 C C . LEU A 1 323 ? 18.963 4.953 -14.029 1.00 95.75 323 LEU A C 1
ATOM 2265 O O . LEU A 1 323 ? 19.132 4.683 -12.840 1.00 95.75 323 LEU A O 1
ATOM 2269 N N . ILE A 1 324 ? 17.777 5.339 -14.514 1.00 95.75 324 ILE A N 1
ATOM 2270 C CA . ILE A 1 324 ? 16.582 5.526 -13.673 1.00 95.75 324 ILE A CA 1
ATOM 2271 C C . ILE A 1 324 ? 16.209 4.206 -12.979 1.00 95.75 324 ILE A C 1
ATOM 2273 O O . ILE A 1 324 ? 15.972 4.180 -11.767 1.00 95.75 324 ILE A O 1
ATOM 2277 N N . TYR A 1 325 ? 16.242 3.088 -13.711 1.00 95.06 325 TYR A N 1
ATOM 2278 C CA . TYR A 1 325 ? 16.014 1.759 -13.148 1.00 95.06 325 TYR A CA 1
ATOM 2279 C C . TYR A 1 325 ? 17.050 1.392 -12.071 1.00 95.06 325 TYR A C 1
ATOM 2281 O O . TYR A 1 325 ? 16.676 0.905 -11.004 1.00 95.06 325 TYR A O 1
ATOM 2289 N N . CYS A 1 326 ? 18.341 1.661 -12.294 1.00 95.50 326 CYS A N 1
ATOM 2290 C CA . CYS A 1 326 ? 19.400 1.420 -11.312 1.00 95.50 326 CYS A CA 1
ATOM 2291 C C . CYS A 1 326 ? 19.178 2.243 -10.034 1.00 95.50 326 CYS A C 1
ATOM 2293 O O . CYS A 1 326 ? 19.092 1.670 -8.946 1.00 95.50 326 CYS A O 1
ATOM 2295 N N . LEU A 1 327 ? 18.969 3.560 -10.150 1.00 95.06 327 LEU A N 1
ATOM 2296 C CA . LEU A 1 327 ? 18.671 4.434 -9.007 1.00 95.06 327 LEU A CA 1
ATOM 2297 C C . LEU A 1 327 ? 17.463 3.921 -8.199 1.00 95.06 327 LEU A C 1
ATOM 2299 O O . LEU A 1 327 ? 17.520 3.867 -6.967 1.00 95.06 327 LEU A O 1
ATOM 2303 N N . ALA A 1 328 ? 16.414 3.447 -8.879 1.00 94.94 328 ALA A N 1
ATOM 2304 C CA . ALA A 1 328 ? 15.227 2.849 -8.267 1.00 94.94 328 ALA A CA 1
ATOM 2305 C C . ALA A 1 328 ? 15.474 1.482 -7.607 1.00 94.94 328 ALA A C 1
ATOM 2307 O O . ALA A 1 328 ? 14.914 1.182 -6.547 1.00 94.94 328 ALA A O 1
ATOM 2308 N N . ARG A 1 329 ? 16.327 0.633 -8.191 1.00 93.12 329 ARG A N 1
ATOM 2309 C CA . ARG A 1 329 ? 16.757 -0.641 -7.588 1.00 93.12 329 ARG A CA 1
ATOM 2310 C C . ARG A 1 329 ? 17.563 -0.421 -6.310 1.00 93.12 329 ARG A C 1
ATOM 2312 O O . ARG A 1 329 ? 17.395 -1.204 -5.379 1.00 93.12 329 ARG A O 1
ATOM 2319 N N . LEU A 1 330 ? 18.352 0.650 -6.256 1.00 91.38 330 LEU A N 1
ATOM 2320 C CA . LEU A 1 330 ? 19.176 1.031 -5.106 1.00 91.38 330 LEU A CA 1
ATOM 2321 C C . LEU A 1 330 ? 18.450 1.929 -4.090 1.00 91.38 330 LEU A C 1
ATOM 2323 O O . LEU A 1 330 ? 18.965 2.168 -3.002 1.00 91.38 330 LEU A O 1
ATOM 2327 N N . GLY A 1 331 ? 17.251 2.425 -4.412 1.00 91.25 331 GLY A N 1
ATOM 2328 C CA . GLY A 1 331 ? 16.469 3.293 -3.526 1.00 91.25 331 GLY A CA 1
ATOM 2329 C C . GLY A 1 331 ? 17.053 4.701 -3.355 1.00 91.25 331 GLY A C 1
ATOM 2330 O O . GLY A 1 331 ? 16.855 5.324 -2.311 1.00 91.25 331 GLY A O 1
ATOM 2331 N N . ARG A 1 332 ? 17.781 5.217 -4.355 1.00 91.75 332 ARG A N 1
ATOM 2332 C CA . ARG A 1 332 ? 18.396 6.556 -4.343 1.00 91.75 332 ARG A CA 1
ATOM 2333 C C . ARG A 1 332 ? 17.362 7.663 -4.613 1.00 91.75 332 ARG A C 1
ATOM 2335 O O . ARG A 1 332 ? 17.365 8.283 -5.666 1.00 91.75 332 ARG A O 1
ATOM 2342 N N . ARG A 1 333 ? 16.462 7.895 -3.650 1.00 86.56 333 ARG A N 1
ATOM 2343 C CA . ARG A 1 333 ? 15.302 8.811 -3.768 1.00 86.56 333 ARG A CA 1
ATOM 2344 C C . ARG A 1 333 ? 15.657 10.289 -3.914 1.00 86.56 333 ARG A C 1
ATOM 2346 O O . ARG A 1 333 ? 15.032 10.983 -4.700 1.00 86.56 333 ARG A O 1
ATOM 2353 N N . ALA A 1 334 ? 16.661 10.756 -3.176 1.00 84.12 334 ALA A N 1
ATOM 2354 C CA . ALA A 1 334 ? 17.102 12.153 -3.183 1.00 84.12 334 ALA A CA 1
ATOM 2355 C C . ALA A 1 334 ? 18.287 12.395 -4.141 1.00 84.12 334 ALA A C 1
ATOM 2357 O O . ALA A 1 334 ? 19.162 13.212 -3.862 1.00 84.12 334 ALA A O 1
ATOM 2358 N N . ASP A 1 335 ? 18.381 11.636 -5.238 1.00 89.50 335 ASP A N 1
ATOM 2359 C CA . ASP A 1 335 ? 19.466 11.826 -6.199 1.00 89.50 335 ASP A CA 1
ATOM 2360 C C . ASP A 1 335 ? 19.199 13.042 -7.095 1.00 89.50 335 ASP A C 1
ATOM 2362 O O . ASP A 1 335 ? 18.220 13.075 -7.842 1.00 89.50 335 ASP A O 1
ATOM 2366 N N . ARG A 1 336 ? 20.102 14.031 -7.043 1.00 91.19 336 ARG A N 1
ATOM 2367 C CA . ARG A 1 336 ? 20.040 15.274 -7.835 1.00 91.19 336 ARG A CA 1
ATOM 2368 C C . ARG A 1 336 ? 19.900 15.045 -9.345 1.00 91.19 336 ARG A C 1
ATOM 2370 O O . ARG A 1 336 ? 19.419 15.922 -10.052 1.00 91.19 336 ARG A O 1
ATOM 2377 N N . SER A 1 337 ? 20.308 13.874 -9.830 1.00 93.94 337 SER A N 1
ATOM 2378 C CA . SER A 1 337 ? 20.273 13.498 -11.244 1.00 93.94 337 SER A CA 1
ATOM 2379 C C . SER A 1 337 ? 18.861 13.139 -11.727 1.00 93.94 337 SER A C 1
ATOM 2381 O O . SER A 1 337 ? 18.608 13.173 -12.928 1.00 93.94 337 SER A O 1
ATOM 2383 N N . LEU A 1 338 ? 17.925 12.812 -10.822 1.00 93.19 338 LEU A N 1
ATOM 2384 C CA . LEU A 1 338 ? 16.586 12.326 -11.189 1.00 93.19 338 LEU A CA 1
ATOM 2385 C C . LEU A 1 338 ? 15.763 13.348 -11.973 1.00 93.19 338 LEU A C 1
ATOM 2387 O O . LEU A 1 338 ? 15.114 12.956 -12.934 1.00 93.19 338 LEU A O 1
ATOM 2391 N N . GLY A 1 339 ? 15.811 14.632 -11.604 1.00 93.31 339 GLY A N 1
ATOM 2392 C CA . GLY A 1 339 ? 15.090 15.693 -12.319 1.00 93.31 339 GLY A CA 1
ATOM 2393 C C . GLY A 1 339 ? 15.545 15.825 -13.779 1.00 93.31 339 GLY A C 1
ATOM 2394 O O . GLY A 1 339 ? 14.727 15.640 -14.678 1.00 93.31 339 GLY A O 1
ATOM 2395 N N . PRO A 1 340 ? 16.847 16.060 -14.044 1.00 95.31 340 PRO A N 1
ATOM 2396 C CA . PRO A 1 340 ? 17.393 16.078 -15.401 1.00 95.31 340 PRO A CA 1
ATOM 2397 C C . PRO A 1 340 ? 17.091 14.803 -16.206 1.00 95.31 340 PRO A C 1
ATOM 2399 O O . PRO A 1 340 ? 16.652 14.898 -17.349 1.00 95.31 340 PRO A O 1
ATOM 2402 N N . LEU A 1 341 ? 17.253 13.615 -15.607 1.00 95.31 341 LEU A N 1
ATOM 2403 C CA . LEU A 1 341 ? 16.965 12.340 -16.279 1.00 95.31 341 LEU A CA 1
ATOM 2404 C C . LEU A 1 341 ? 15.462 12.165 -16.584 1.00 95.31 341 LEU A C 1
ATOM 2406 O O . LEU A 1 341 ? 15.112 11.672 -17.654 1.00 95.31 341 LEU A O 1
ATOM 2410 N N . ALA A 1 342 ? 14.561 12.584 -15.689 1.00 95.50 342 ALA A N 1
ATOM 2411 C CA . ALA A 1 342 ? 13.114 12.523 -15.910 1.00 95.50 342 ALA A CA 1
ATOM 2412 C C . ALA A 1 342 ? 12.645 13.507 -16.996 1.00 95.50 342 ALA A C 1
ATOM 2414 O O . ALA A 1 342 ? 11.773 13.158 -17.794 1.00 95.50 342 ALA A O 1
ATOM 2415 N N . SER A 1 343 ? 13.248 14.699 -17.060 1.00 95.31 343 SER A N 1
ATOM 2416 C CA . SER A 1 343 ? 13.014 15.683 -18.125 1.00 95.31 343 SER A CA 1
ATOM 2417 C C . SER A 1 343 ? 13.492 15.189 -19.488 1.00 95.31 343 SER A C 1
ATOM 2419 O O . SER A 1 343 ? 12.744 15.266 -20.461 1.00 95.31 343 SER A O 1
ATOM 2421 N N . GLU A 1 344 ? 14.688 14.601 -19.561 1.00 96.00 344 GLU A N 1
ATOM 2422 C CA . GLU A 1 344 ? 15.201 14.012 -20.802 1.00 96.00 344 GLU A CA 1
ATOM 2423 C C . GLU A 1 344 ? 14.341 12.819 -21.257 1.00 96.00 344 GLU A C 1
ATOM 2425 O O . GLU A 1 344 ? 14.055 12.664 -22.445 1.00 96.00 344 GLU A O 1
ATOM 2430 N N . ALA A 1 345 ? 13.859 12.002 -20.313 1.00 96.25 345 ALA A N 1
ATOM 2431 C CA . ALA A 1 345 ? 12.939 10.904 -20.602 1.00 96.25 345 ALA A CA 1
ATOM 2432 C C . ALA A 1 345 ? 11.589 11.398 -21.149 1.00 96.25 345 ALA A C 1
ATOM 2434 O O . ALA A 1 345 ? 11.057 10.784 -22.071 1.00 96.25 345 ALA A O 1
ATOM 2435 N N . ALA A 1 346 ? 11.056 12.513 -20.634 1.00 96.44 346 ALA A N 1
ATOM 2436 C CA . ALA A 1 346 ? 9.848 13.142 -21.171 1.00 96.44 346 ALA A CA 1
ATOM 2437 C C . ALA A 1 346 ? 10.061 13.663 -22.600 1.00 96.44 346 ALA A C 1
ATOM 2439 O O . ALA A 1 346 ? 9.276 13.344 -23.490 1.00 96.44 346 ALA A O 1
ATOM 2440 N N . ALA A 1 347 ? 11.158 14.389 -22.843 1.00 95.56 347 ALA A N 1
ATOM 2441 C CA . ALA A 1 347 ? 11.492 14.929 -24.164 1.00 95.56 347 ALA A CA 1
ATOM 2442 C C . ALA A 1 347 ? 11.687 13.835 -25.233 1.00 95.56 347 ALA A C 1
ATOM 2444 O O . ALA A 1 347 ? 11.430 14.058 -26.415 1.00 95.56 347 ALA A O 1
ATOM 2445 N N . ARG A 1 348 ? 12.123 12.638 -24.823 1.00 95.94 348 ARG A N 1
ATOM 2446 C CA . ARG A 1 348 ? 12.363 11.487 -25.707 1.00 95.94 348 ARG A CA 1
ATOM 2447 C C . ARG A 1 348 ? 11.222 10.473 -25.739 1.00 95.94 348 ARG A C 1
ATOM 2449 O O . ARG A 1 348 ? 11.328 9.501 -26.483 1.00 95.94 348 ARG A O 1
ATOM 2456 N N . MET A 1 349 ? 10.148 10.669 -24.970 1.00 96.00 349 MET A N 1
ATOM 2457 C CA . MET A 1 349 ? 9.161 9.622 -24.675 1.00 96.00 349 MET A CA 1
ATOM 2458 C C . MET A 1 349 ? 8.648 8.908 -25.937 1.00 96.00 349 MET A C 1
ATOM 2460 O O . MET A 1 349 ? 8.662 7.682 -25.993 1.00 96.00 349 MET A O 1
ATOM 2464 N N . GLY A 1 350 ? 8.303 9.659 -26.990 1.00 94.25 350 GLY A N 1
ATOM 2465 C CA . GLY A 1 350 ? 7.770 9.112 -28.245 1.00 94.25 350 GLY A CA 1
ATOM 2466 C C . GLY A 1 350 ? 8.697 8.162 -29.022 1.00 94.25 350 GLY A C 1
ATOM 2467 O O . GLY A 1 350 ? 8.194 7.353 -29.797 1.00 94.25 350 GLY A O 1
ATOM 2468 N N . ARG A 1 351 ? 10.024 8.207 -28.812 1.00 95.75 351 ARG A N 1
ATOM 2469 C CA . ARG A 1 351 ? 10.984 7.293 -29.470 1.00 95.75 351 ARG A CA 1
ATOM 2470 C C . ARG A 1 351 ? 11.445 6.126 -28.590 1.00 95.75 351 ARG A C 1
ATOM 2472 O O . ARG A 1 351 ? 12.176 5.259 -29.062 1.00 95.75 351 ARG A O 1
ATOM 2479 N N . LEU A 1 352 ? 11.032 6.086 -27.321 1.00 97.12 352 LEU A N 1
ATOM 2480 C CA . LEU A 1 352 ? 11.403 5.007 -26.407 1.00 97.12 352 LEU A CA 1
ATOM 2481 C C . LEU A 1 352 ? 10.731 3.684 -26.803 1.00 97.12 352 LEU A C 1
ATOM 2483 O O . LEU A 1 352 ? 9.605 3.643 -27.308 1.00 97.12 352 LEU A O 1
ATOM 2487 N N . THR A 1 353 ? 11.412 2.571 -26.528 1.00 97.94 353 THR A N 1
ATOM 2488 C CA . THR A 1 353 ? 10.799 1.238 -26.640 1.00 97.94 353 THR A CA 1
ATOM 2489 C C . THR A 1 353 ? 9.805 0.996 -25.492 1.00 97.94 353 THR A C 1
ATOM 2491 O O . THR A 1 353 ? 9.981 1.577 -24.414 1.00 97.94 353 THR A O 1
ATOM 2494 N N . PRO A 1 354 ? 8.818 0.090 -25.649 1.00 98.00 354 PRO A N 1
ATOM 2495 C CA . PRO A 1 354 ? 7.856 -0.244 -24.592 1.00 98.00 354 PRO A CA 1
ATOM 2496 C C . PRO A 1 354 ? 8.531 -0.642 -23.271 1.00 98.00 354 PRO A C 1
ATOM 2498 O O . PRO A 1 354 ? 8.158 -0.189 -22.190 1.00 98.00 354 PRO A O 1
ATOM 2501 N N . GLN A 1 355 ? 9.613 -1.425 -23.358 1.00 96.50 355 GLN A N 1
ATOM 2502 C CA . GLN A 1 355 ? 10.389 -1.846 -22.193 1.00 96.50 355 GLN A CA 1
ATOM 2503 C C . GLN A 1 355 ? 11.105 -0.674 -21.501 1.00 96.50 355 GLN A C 1
ATOM 2505 O O . GLN A 1 355 ? 11.191 -0.651 -20.273 1.00 96.50 355 GLN A O 1
ATOM 2510 N N . MET A 1 356 ? 11.616 0.304 -22.260 1.00 98.00 356 MET A N 1
ATOM 2511 C CA . MET A 1 356 ? 12.237 1.508 -21.693 1.00 98.00 356 MET A CA 1
ATOM 2512 C C . MET A 1 356 ? 11.195 2.372 -20.978 1.00 98.00 356 MET A C 1
ATOM 2514 O O . MET A 1 356 ? 11.427 2.755 -19.833 1.00 98.00 356 MET A O 1
ATOM 2518 N N . MET A 1 357 ? 10.033 2.603 -21.602 1.00 98.44 357 MET A N 1
ATOM 2519 C CA . MET A 1 357 ? 8.903 3.313 -20.989 1.00 98.44 357 MET A CA 1
ATOM 2520 C C . MET A 1 357 ? 8.500 2.670 -19.653 1.00 98.44 357 MET A C 1
ATOM 2522 O O . MET A 1 357 ? 8.483 3.346 -18.623 1.00 98.44 357 MET A O 1
ATOM 2526 N N . ALA A 1 358 ? 8.252 1.355 -19.652 1.00 98.19 358 ALA A N 1
ATOM 2527 C CA . ALA A 1 358 ? 7.876 0.597 -18.459 1.00 98.19 358 ALA A CA 1
ATOM 2528 C C . ALA A 1 358 ? 8.950 0.655 -17.354 1.00 98.19 358 ALA A C 1
ATOM 2530 O O . ALA A 1 358 ? 8.624 0.870 -16.187 1.00 98.19 358 ALA A O 1
ATOM 2531 N N . ASN A 1 359 ? 10.234 0.520 -17.707 1.00 97.56 359 ASN A N 1
ATOM 2532 C CA . ASN A 1 359 ? 11.339 0.594 -16.744 1.00 97.56 359 ASN A CA 1
ATOM 2533 C C . ASN A 1 359 ? 11.473 1.986 -16.104 1.00 97.56 359 ASN A C 1
ATOM 2535 O O . ASN A 1 359 ? 11.762 2.080 -14.908 1.00 97.56 359 ASN A O 1
ATOM 2539 N N . ILE A 1 360 ? 11.265 3.054 -16.880 1.00 97.88 360 ILE A N 1
ATOM 2540 C CA . ILE A 1 360 ? 11.361 4.439 -16.403 1.00 97.88 360 ILE A CA 1
ATOM 2541 C C . ILE A 1 360 ? 10.207 4.759 -15.451 1.00 97.88 360 ILE A C 1
ATOM 2543 O O . ILE A 1 360 ? 10.462 5.181 -14.324 1.00 97.88 360 ILE A O 1
ATOM 2547 N N . VAL A 1 361 ? 8.954 4.517 -15.853 1.00 98.00 361 VAL A N 1
ATOM 2548 C CA . VAL A 1 361 ? 7.785 4.842 -15.015 1.00 98.00 361 VAL A CA 1
ATOM 2549 C C . VAL A 1 361 ? 7.746 4.002 -13.734 1.00 98.00 361 VAL A C 1
ATOM 2551 O O . VAL A 1 361 ? 7.477 4.533 -12.656 1.00 98.00 361 VAL A O 1
ATOM 2554 N N . TRP A 1 362 ? 8.128 2.721 -13.808 1.00 97.75 362 TRP A N 1
ATOM 2555 C CA . TRP A 1 362 ? 8.313 1.875 -12.627 1.00 97.75 362 TRP A CA 1
ATOM 2556 C C . TRP A 1 362 ? 9.431 2.396 -11.722 1.00 97.75 362 TRP A C 1
ATOM 2558 O O . TRP A 1 362 ? 9.284 2.413 -10.499 1.00 97.75 362 TRP A O 1
ATOM 2568 N N . GLY A 1 363 ? 10.547 2.840 -12.309 1.00 96.56 363 GLY A N 1
ATOM 2569 C CA . GLY A 1 363 ? 11.685 3.372 -11.568 1.00 96.56 363 GLY A CA 1
ATOM 2570 C C . GLY A 1 363 ? 11.330 4.644 -10.798 1.00 96.56 363 GLY A C 1
ATOM 2571 O O . GLY A 1 363 ? 11.572 4.726 -9.593 1.00 96.56 363 GLY A O 1
ATOM 2572 N N . LEU A 1 364 ? 10.683 5.598 -11.469 1.00 96.75 364 LEU A N 1
ATOM 2573 C CA . LEU A 1 364 ? 10.197 6.841 -10.868 1.00 96.75 364 LEU A CA 1
ATOM 2574 C C . LEU A 1 364 ? 9.145 6.561 -9.782 1.00 96.75 364 LEU A C 1
ATOM 2576 O O . LEU A 1 364 ? 9.293 7.036 -8.657 1.00 96.75 364 LEU A O 1
ATOM 2580 N N . GLY A 1 365 ? 8.148 5.712 -10.063 1.00 96.12 365 GLY A N 1
ATOM 2581 C CA . GLY A 1 365 ? 7.127 5.319 -9.085 1.00 96.12 365 GLY A CA 1
ATOM 2582 C C . GLY A 1 365 ? 7.701 4.603 -7.859 1.00 96.12 365 GLY A C 1
ATOM 2583 O O . GLY A 1 365 ? 7.310 4.878 -6.727 1.00 96.12 365 GLY A O 1
ATOM 2584 N N . LYS A 1 366 ? 8.711 3.746 -8.031 1.00 94.12 366 LYS A N 1
ATOM 2585 C CA . LYS A 1 366 ? 9.396 3.090 -6.907 1.00 94.12 366 LYS A CA 1
ATOM 2586 C C . LYS A 1 366 ? 10.156 4.073 -6.004 1.00 94.12 366 LYS A C 1
ATOM 2588 O O . LYS A 1 366 ? 10.333 3.801 -4.812 1.00 94.12 366 LYS A O 1
ATOM 2593 N N . LEU A 1 367 ? 10.604 5.203 -6.547 1.00 94.12 367 LEU A N 1
ATOM 2594 C CA . LEU A 1 367 ? 11.291 6.253 -5.795 1.00 94.12 367 LEU A CA 1
ATOM 2595 C C . LEU A 1 367 ? 10.323 7.225 -5.089 1.00 94.12 367 LEU A C 1
ATOM 2597 O O . LEU A 1 367 ? 10.761 7.939 -4.192 1.00 94.12 367 LEU A O 1
ATOM 2601 N N . ALA A 1 368 ? 9.024 7.185 -5.404 1.00 89.81 368 ALA A N 1
ATOM 2602 C CA . ALA A 1 368 ? 8.032 8.210 -5.060 1.00 89.81 368 ALA A CA 1
ATOM 2603 C C . ALA A 1 368 ? 7.498 8.245 -3.610 1.00 89.81 368 ALA A C 1
ATOM 2605 O O . ALA A 1 368 ? 6.540 8.958 -3.324 1.00 89.81 368 ALA A O 1
ATOM 2606 N N . ALA A 1 369 ? 8.081 7.484 -2.681 1.00 80.06 369 ALA A N 1
ATOM 2607 C CA . ALA A 1 369 ? 7.676 7.477 -1.270 1.00 80.06 369 ALA A CA 1
ATOM 2608 C C . ALA A 1 369 ?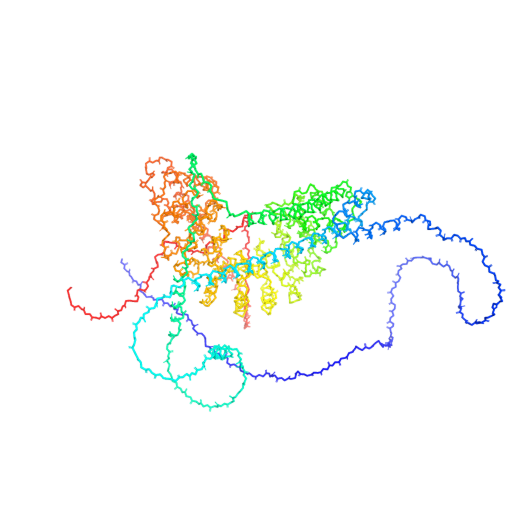 8.862 7.878 -0.374 1.00 80.06 369 ALA A C 1
ATOM 2610 O O . ALA A 1 369 ? 9.902 7.220 -0.462 1.00 80.06 369 ALA A O 1
ATOM 2611 N N . PRO A 1 370 ? 8.745 8.892 0.508 1.00 73.69 370 PRO A N 1
ATOM 2612 C CA . PRO A 1 370 ? 7.504 9.538 0.958 1.00 73.69 370 PRO A CA 1
ATOM 2613 C C . PRO A 1 370 ? 6.962 10.654 0.045 1.00 73.69 370 PRO A C 1
ATOM 2615 O O . PRO A 1 370 ? 5.849 11.107 0.279 1.00 73.69 370 PRO A O 1
ATOM 2618 N N . ALA A 1 371 ? 7.715 11.091 -0.966 1.00 78.44 371 ALA A N 1
ATOM 2619 C CA . ALA A 1 371 ? 7.288 12.101 -1.935 1.00 78.44 371 ALA A CA 1
ATOM 2620 C C . ALA A 1 371 ? 7.769 11.726 -3.351 1.00 78.44 371 ALA A C 1
ATOM 2622 O O . ALA A 1 371 ? 8.819 11.077 -3.465 1.00 78.44 371 ALA A O 1
ATOM 2623 N N . PRO A 1 372 ? 7.037 12.109 -4.417 1.00 82.19 372 PRO A N 1
ATOM 2624 C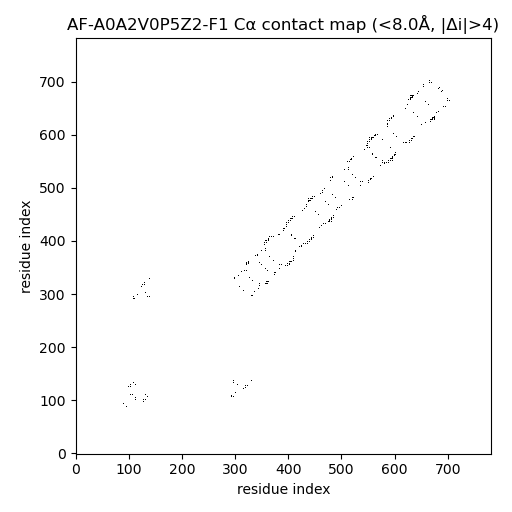 CA . PRO A 1 372 ? 7.433 11.834 -5.795 1.00 82.19 372 PRO A CA 1
ATOM 2625 C C . PRO A 1 372 ? 8.786 12.479 -6.146 1.00 82.19 372 PRO A C 1
ATOM 2627 O O . PRO A 1 372 ? 9.124 13.535 -5.604 1.00 82.19 372 PRO A O 1
ATOM 2630 N N . PRO A 1 373 ? 9.575 11.873 -7.058 1.00 85.00 373 PRO A N 1
ATOM 2631 C CA . PRO A 1 373 ? 10.747 12.540 -7.618 1.00 85.00 373 PRO A CA 1
ATOM 2632 C C . PRO A 1 373 ? 10.328 13.818 -8.372 1.00 85.00 373 PRO A C 1
ATOM 2634 O O . PRO A 1 373 ? 9.185 13.909 -8.823 1.00 85.00 373 PRO A O 1
ATOM 2637 N N . PRO A 1 374 ? 11.231 14.797 -8.559 1.00 85.25 374 PRO A N 1
ATOM 2638 C CA . PRO A 1 374 ? 10.928 15.993 -9.340 1.00 85.25 374 PRO A CA 1
ATOM 2639 C C . PRO A 1 374 ? 10.678 15.615 -10.807 1.00 85.25 374 PRO A C 1
ATOM 2641 O O . PRO A 1 374 ? 11.611 15.269 -11.532 1.00 85.25 374 PRO A O 1
ATOM 2644 N N . LEU A 1 375 ? 9.416 15.676 -11.234 1.00 92.56 375 LEU A N 1
ATOM 2645 C CA . LEU A 1 375 ? 8.993 15.469 -12.619 1.00 92.56 375 LEU A CA 1
ATOM 2646 C C . LEU A 1 375 ? 8.703 16.821 -13.291 1.00 92.56 375 LEU A C 1
ATOM 2648 O O . LEU A 1 375 ? 8.188 17.724 -12.627 1.00 92.56 375 LEU A O 1
ATOM 2652 N N . PRO A 1 376 ? 8.986 16.983 -14.597 1.00 92.44 376 PRO A N 1
ATOM 2653 C CA . PRO A 1 376 ? 8.541 18.156 -15.340 1.00 92.44 376 PRO A CA 1
ATOM 2654 C C . PRO A 1 376 ? 7.001 18.202 -15.438 1.00 92.44 376 PRO A C 1
ATOM 2656 O O . PRO A 1 376 ? 6.351 17.148 -15.461 1.00 92.44 376 PRO A O 1
ATOM 2659 N N . PRO A 1 377 ? 6.394 19.398 -15.557 1.00 91.50 377 PRO A N 1
ATOM 2660 C CA . PRO A 1 377 ? 4.975 19.531 -15.874 1.00 91.50 377 PRO A CA 1
ATOM 2661 C C . PRO A 1 377 ? 4.602 18.733 -17.131 1.00 91.50 377 PRO A C 1
ATOM 2663 O O . PRO A 1 377 ? 5.359 18.693 -18.098 1.00 91.50 377 PRO A O 1
ATOM 2666 N N . GLY A 1 378 ? 3.442 18.074 -17.113 1.00 91.81 378 GLY A N 1
ATOM 2667 C CA . GLY A 1 378 ? 2.963 17.274 -18.245 1.00 91.81 378 GLY A CA 1
ATOM 2668 C C . GLY A 1 378 ? 3.641 15.909 -18.439 1.00 91.81 378 GLY A C 1
ATOM 2669 O O . GLY A 1 378 ? 3.270 15.209 -19.377 1.00 91.81 378 GLY A O 1
ATOM 2670 N N . TRP A 1 379 ? 4.567 15.476 -17.564 1.00 96.06 379 TRP A N 1
ATOM 2671 C CA . TRP A 1 379 ? 5.237 14.163 -17.683 1.00 96.06 379 TRP A CA 1
ATOM 2672 C C . TRP A 1 379 ? 4.247 13.000 -17.859 1.00 96.06 379 TRP A C 1
ATOM 2674 O O . TRP A 1 379 ? 4.432 12.152 -18.729 1.00 96.06 379 TRP A O 1
ATOM 2684 N N . GLY A 1 380 ? 3.168 12.992 -17.065 1.00 96.00 380 GLY A N 1
ATOM 2685 C CA . GLY A 1 380 ? 2.110 11.980 -17.134 1.00 96.00 380 GLY A CA 1
ATOM 2686 C C . GLY A 1 380 ? 1.381 11.954 -18.477 1.00 96.00 380 GLY A C 1
ATOM 2687 O O . GLY A 1 380 ? 1.239 10.888 -19.067 1.00 96.00 380 GLY A O 1
ATOM 2688 N N . ALA A 1 381 ? 1.004 13.123 -19.001 1.00 95.62 381 ALA A N 1
ATOM 2689 C CA . ALA A 1 381 ? 0.352 13.248 -20.304 1.00 95.62 381 ALA A CA 1
ATOM 2690 C C . ALA A 1 381 ? 1.282 12.818 -21.453 1.00 95.62 381 ALA A C 1
ATOM 2692 O O . ALA A 1 381 ? 0.861 12.088 -22.346 1.00 95.62 381 ALA A O 1
ATOM 2693 N N . ALA A 1 382 ? 2.567 13.190 -21.399 1.00 96.75 382 ALA A N 1
ATOM 2694 C CA . ALA A 1 382 ? 3.567 12.749 -22.373 1.00 96.75 382 ALA A CA 1
ATOM 2695 C C . ALA A 1 382 ? 3.767 11.221 -22.346 1.00 96.75 382 ALA A C 1
ATOM 2697 O O . ALA A 1 382 ? 3.872 10.592 -23.399 1.00 96.75 382 ALA A O 1
ATOM 2698 N N . PHE A 1 383 ? 3.780 10.612 -21.154 1.00 98.25 383 PHE A N 1
ATOM 2699 C CA . PHE A 1 383 ? 3.813 9.158 -21.002 1.00 98.25 383 PHE A CA 1
ATOM 2700 C C . PHE A 1 383 ? 2.544 8.496 -21.557 1.00 98.25 383 PHE A C 1
ATOM 2702 O O . PHE A 1 383 ? 2.648 7.536 -22.322 1.00 98.25 383 PHE A O 1
ATOM 2709 N N . ALA A 1 384 ? 1.357 9.000 -21.208 1.00 98.00 384 ALA A N 1
ATOM 2710 C CA . ALA A 1 384 ? 0.077 8.447 -21.645 1.00 98.00 384 ALA A CA 1
ATOM 2711 C C . ALA A 1 384 ? -0.075 8.508 -23.174 1.00 98.00 384 ALA A C 1
ATOM 2713 O O . ALA A 1 384 ? -0.315 7.476 -23.797 1.00 98.00 384 ALA A O 1
ATOM 2714 N N . ALA A 1 385 ? 0.184 9.667 -23.789 1.00 97.25 385 ALA A N 1
ATOM 2715 C CA . ALA A 1 385 ? 0.097 9.857 -25.238 1.00 97.25 385 ALA A CA 1
ATOM 2716 C C . ALA A 1 385 ? 1.086 8.976 -26.025 1.00 97.25 385 ALA A C 1
ATOM 2718 O O . ALA A 1 385 ? 0.750 8.462 -27.090 1.00 97.25 385 ALA A O 1
ATOM 2719 N N . ALA A 1 386 ? 2.302 8.768 -25.507 1.00 97.81 386 ALA A N 1
ATOM 2720 C CA . ALA A 1 386 ? 3.316 7.954 -26.177 1.00 97.81 386 ALA A CA 1
ATOM 2721 C C . ALA A 1 386 ? 3.140 6.438 -25.966 1.00 97.81 386 ALA A C 1
ATOM 2723 O O . ALA A 1 386 ? 3.536 5.654 -26.829 1.00 97.81 386 ALA A O 1
ATOM 2724 N N . SER A 1 387 ? 2.587 6.014 -24.822 1.00 98.44 387 SER A N 1
ATOM 2725 C CA . SER A 1 387 ? 2.420 4.591 -24.482 1.00 98.44 387 SER A CA 1
ATOM 2726 C C . SER A 1 387 ? 1.045 4.029 -24.841 1.00 98.44 387 SER A C 1
ATOM 2728 O O . SER A 1 387 ? 0.983 2.881 -25.270 1.00 98.44 387 SER A O 1
ATOM 2730 N N . GLY A 1 388 ? -0.032 4.815 -24.722 1.00 98.00 388 GLY A N 1
ATOM 2731 C CA . GLY A 1 388 ? -1.426 4.390 -24.913 1.00 98.00 388 GLY A CA 1
ATOM 2732 C C . GLY A 1 388 ? -1.680 3.658 -26.237 1.00 98.00 388 GLY A C 1
ATOM 2733 O O . GLY A 1 388 ? -2.041 2.480 -26.201 1.00 98.00 388 GLY A O 1
ATOM 2734 N N . PRO A 1 389 ? -1.382 4.270 -27.404 1.00 97.94 389 PRO A N 1
ATOM 2735 C CA . PRO A 1 389 ? -1.536 3.626 -28.715 1.00 97.94 389 PRO A CA 1
ATOM 2736 C C . PRO A 1 389 ? -0.676 2.367 -28.907 1.00 97.94 389 PRO A C 1
ATOM 2738 O O . PRO A 1 389 ? -0.877 1.610 -29.852 1.00 97.94 389 PRO A O 1
ATOM 2741 N N . ARG A 1 390 ? 0.308 2.155 -28.027 1.00 98.19 390 ARG A N 1
ATOM 2742 C CA . ARG A 1 390 ? 1.338 1.120 -28.128 1.00 98.19 390 ARG A CA 1
ATOM 2743 C C . ARG A 1 390 ? 1.229 0.052 -27.045 1.00 98.19 390 ARG A C 1
ATOM 2745 O O . ARG A 1 390 ? 2.040 -0.866 -27.060 1.00 98.19 390 ARG A O 1
ATOM 2752 N N . LEU A 1 391 ? 0.246 0.103 -26.136 1.00 98.31 391 LEU A N 1
ATOM 2753 C CA . LEU A 1 391 ? 0.108 -0.878 -25.043 1.00 98.31 391 LEU A CA 1
ATOM 2754 C C . LEU A 1 391 ? 0.012 -2.330 -25.554 1.00 98.31 391 LEU A C 1
ATOM 2756 O O . LEU A 1 391 ? 0.517 -3.245 -24.905 1.00 98.31 391 LEU A O 1
ATOM 2760 N N . GLY A 1 392 ? -0.503 -2.549 -26.768 1.00 97.56 392 GLY A N 1
ATOM 2761 C CA . GLY A 1 392 ? -0.451 -3.852 -27.442 1.00 97.56 392 GLY A CA 1
ATOM 2762 C C . GLY A 1 392 ? 0.969 -4.423 -27.630 1.00 97.56 392 GLY A C 1
ATOM 2763 O O . GLY A 1 392 ? 1.136 -5.641 -27.571 1.00 97.56 392 GLY A O 1
ATOM 2764 N N . GLU A 1 393 ? 1.996 -3.579 -27.775 1.00 97.81 393 GLU A N 1
ATOM 2765 C CA . GLU A 1 393 ? 3.415 -3.966 -27.889 1.00 97.81 393 GLU A CA 1
ATOM 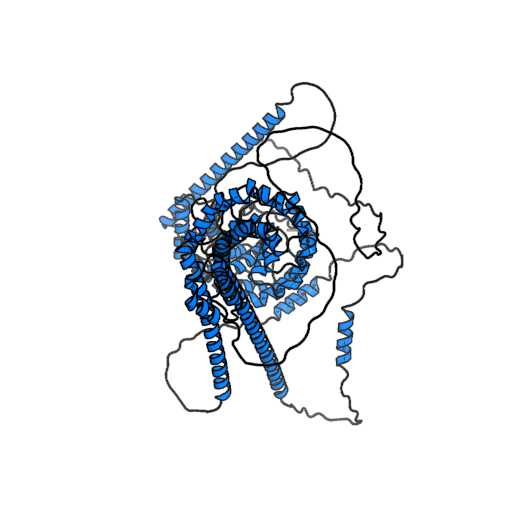2766 C C . GLU A 1 393 ? 4.064 -4.333 -26.540 1.00 97.81 393 GLU A C 1
ATOM 2768 O O . GLU A 1 393 ? 5.138 -4.937 -26.512 1.00 97.81 393 GLU A O 1
ATOM 2773 N N . PHE A 1 394 ? 3.468 -3.943 -25.407 1.00 98.19 394 PHE A N 1
ATOM 2774 C CA . PHE A 1 394 ? 4.063 -4.166 -24.086 1.00 98.19 394 PHE A CA 1
ATOM 2775 C C . PHE A 1 394 ? 3.941 -5.640 -23.683 1.00 98.19 394 PHE A C 1
ATOM 2777 O O . PHE A 1 394 ? 2.923 -6.291 -23.919 1.00 98.19 394 PHE A O 1
ATOM 2784 N N . THR A 1 395 ? 4.961 -6.165 -23.004 1.00 97.88 395 THR A N 1
ATOM 2785 C CA . THR A 1 395 ? 4.871 -7.462 -22.315 1.00 97.88 395 THR A CA 1
ATOM 2786 C C . THR A 1 395 ? 3.883 -7.379 -21.139 1.00 97.88 395 THR A C 1
ATOM 2788 O O . THR A 1 395 ? 3.632 -6.275 -20.648 1.00 97.88 395 THR A O 1
ATOM 2791 N N . PRO A 1 396 ? 3.359 -8.506 -20.615 1.00 97.44 396 PRO A N 1
ATOM 2792 C CA . PRO A 1 396 ? 2.566 -8.516 -19.378 1.00 97.44 396 PRO A CA 1
ATOM 2793 C C . PRO A 1 396 ? 3.263 -7.782 -18.221 1.00 97.44 396 PRO A C 1
ATOM 2795 O O . PRO A 1 396 ? 2.673 -6.900 -17.593 1.00 97.44 396 PRO A O 1
ATOM 2798 N N . GLN A 1 397 ? 4.567 -8.031 -18.041 1.00 97.00 397 GLN A N 1
ATOM 2799 C CA . GLN A 1 397 ? 5.418 -7.290 -17.109 1.00 97.00 397 GLN A CA 1
ATOM 2800 C C . GLN A 1 397 ? 5.444 -5.782 -17.392 1.00 97.00 397 GLN A C 1
ATOM 2802 O O . GLN A 1 397 ? 5.409 -4.979 -16.463 1.00 97.00 397 GLN A O 1
ATOM 2807 N N . GLY A 1 398 ? 5.529 -5.388 -18.666 1.00 97.94 398 GLY A N 1
ATOM 2808 C CA . GLY A 1 398 ? 5.510 -3.995 -19.101 1.00 97.94 398 GLY A CA 1
ATOM 2809 C C . GLY A 1 398 ? 4.208 -3.292 -18.721 1.00 97.94 398 GLY A C 1
ATOM 2810 O O . GLY A 1 398 ? 4.259 -2.253 -18.071 1.00 97.94 398 GLY A O 1
ATOM 2811 N N . LEU A 1 399 ? 3.061 -3.896 -19.050 1.00 98.62 399 LEU A N 1
ATOM 2812 C CA . LEU A 1 399 ? 1.722 -3.397 -18.708 1.00 98.62 399 LEU A CA 1
ATOM 2813 C C . LEU A 1 399 ? 1.573 -3.197 -17.190 1.00 98.62 399 LEU A C 1
ATOM 2815 O O . LEU A 1 399 ? 1.220 -2.110 -16.727 1.00 98.62 399 LEU A O 1
ATOM 2819 N N . ALA A 1 400 ? 1.923 -4.224 -16.409 1.00 98.44 400 ALA A N 1
ATOM 2820 C CA . ALA A 1 400 ? 1.871 -4.196 -14.950 1.00 98.44 400 ALA A CA 1
ATOM 2821 C C . ALA A 1 400 ? 2.809 -3.136 -14.341 1.00 98.44 400 ALA A C 1
ATOM 2823 O O . ALA A 1 400 ? 2.403 -2.374 -13.460 1.00 98.44 400 ALA A O 1
ATOM 2824 N N . ASN A 1 401 ? 4.054 -3.046 -14.827 1.00 98.38 401 ASN A N 1
ATOM 2825 C CA . ASN A 1 401 ? 5.027 -2.033 -14.407 1.00 98.38 401 ASN A CA 1
ATOM 2826 C C . ASN A 1 401 ? 4.544 -0.608 -14.707 1.00 98.38 401 ASN A C 1
ATOM 2828 O O . ASN A 1 401 ? 4.748 0.281 -13.878 1.00 98.38 401 ASN A O 1
ATOM 2832 N N . SER A 1 402 ? 3.908 -0.395 -15.862 1.00 98.62 402 SER A N 1
ATOM 2833 C CA . SER A 1 402 ? 3.379 0.906 -16.267 1.00 98.62 402 SER A CA 1
ATOM 2834 C C . SER A 1 402 ? 2.223 1.360 -15.384 1.00 98.62 402 SER A C 1
ATOM 2836 O O . SER A 1 402 ? 2.321 2.427 -14.777 1.00 98.62 402 SER A O 1
ATOM 2838 N N . ALA A 1 403 ? 1.191 0.527 -15.221 1.00 98.56 403 ALA A N 1
ATOM 2839 C CA . ALA A 1 403 ? 0.055 0.841 -14.355 1.00 98.56 403 ALA A CA 1
ATOM 2840 C C . ALA A 1 403 ? 0.500 1.069 -12.896 1.00 98.56 403 ALA A C 1
ATOM 2842 O O . ALA A 1 403 ? 0.154 2.076 -12.276 1.00 98.56 403 ALA A O 1
ATOM 2843 N N . TRP A 1 404 ? 1.345 0.186 -12.351 1.00 98.38 404 TRP A N 1
ATOM 2844 C CA . TRP A 1 404 ? 1.849 0.316 -10.980 1.00 98.38 404 TRP A CA 1
ATOM 2845 C C . TRP A 1 404 ? 2.743 1.546 -10.788 1.00 98.38 404 TRP A C 1
ATOM 2847 O O . TRP A 1 404 ? 2.659 2.205 -9.752 1.00 98.38 404 TRP A O 1
ATOM 2857 N N . GLY A 1 405 ? 3.590 1.875 -11.769 1.00 97.75 405 GLY A N 1
ATOM 2858 C CA . GLY A 1 405 ? 4.450 3.058 -11.735 1.00 97.75 405 GLY A CA 1
ATOM 2859 C C . GLY A 1 405 ? 3.636 4.348 -11.650 1.00 97.75 405 GLY A C 1
ATOM 2860 O O . GLY A 1 405 ? 3.865 5.154 -10.747 1.00 97.75 405 GLY A O 1
ATOM 2861 N N . LEU A 1 406 ? 2.628 4.488 -12.516 1.00 98.06 406 LEU A N 1
ATOM 2862 C CA . LEU A 1 406 ? 1.672 5.600 -12.506 1.00 98.06 406 LEU A CA 1
ATOM 2863 C C . LEU A 1 406 ? 0.912 5.686 -11.173 1.00 98.06 406 LEU A C 1
ATOM 2865 O O . LEU A 1 406 ? 0.906 6.736 -10.527 1.00 98.06 406 LEU A O 1
ATOM 2869 N N . ALA A 1 407 ? 0.395 4.558 -10.677 1.00 97.00 407 ALA A N 1
ATOM 2870 C CA . ALA A 1 407 ? -0.299 4.493 -9.391 1.00 97.00 407 ALA A CA 1
ATOM 2871 C C . ALA A 1 407 ? 0.595 4.862 -8.193 1.00 97.00 407 ALA A C 1
ATOM 2873 O O . ALA A 1 407 ? 0.117 5.426 -7.206 1.00 97.00 407 ALA A O 1
ATOM 2874 N N . LYS A 1 408 ? 1.904 4.581 -8.243 1.00 95.31 408 LYS A N 1
ATOM 2875 C CA . LYS A 1 408 ? 2.850 5.043 -7.213 1.00 95.31 408 LYS A CA 1
ATOM 2876 C C . LYS A 1 408 ? 3.211 6.520 -7.333 1.00 95.31 408 LYS A C 1
ATOM 2878 O O . LYS A 1 408 ? 3.445 7.137 -6.299 1.00 95.31 408 LYS A O 1
ATOM 2883 N N . LEU A 1 409 ? 3.216 7.078 -8.542 1.00 95.06 409 LEU A N 1
ATOM 2884 C CA . LEU A 1 409 ? 3.386 8.515 -8.773 1.00 95.06 409 LEU A CA 1
ATOM 2885 C C . LEU A 1 409 ? 2.124 9.331 -8.445 1.00 95.06 409 LEU A C 1
ATOM 2887 O O . LEU A 1 409 ? 2.236 10.535 -8.249 1.00 95.06 409 LEU A O 1
ATOM 2891 N N . GLY A 1 410 ? 0.951 8.692 -8.366 1.00 94.12 410 GLY A N 1
ATOM 2892 C CA . GLY A 1 410 ? -0.331 9.390 -8.218 1.00 94.12 410 GLY A CA 1
ATOM 2893 C C . GLY A 1 410 ? -0.768 10.098 -9.503 1.00 94.12 410 GLY A C 1
ATOM 2894 O O . GLY A 1 410 ? -1.456 11.109 -9.439 1.00 94.12 410 GLY A O 1
ATOM 2895 N N . ILE A 1 411 ? -0.323 9.594 -10.658 1.00 95.56 411 ILE A N 1
ATOM 2896 C CA . ILE A 1 411 ? -0.656 10.126 -11.980 1.00 95.56 411 ILE A CA 1
ATOM 2897 C C . ILE A 1 411 ? -1.734 9.230 -12.581 1.00 95.56 411 ILE A C 1
ATOM 2899 O O . ILE A 1 411 ? -1.466 8.056 -12.836 1.00 95.56 411 ILE A O 1
ATOM 2903 N N . ASP A 1 412 ? -2.916 9.783 -12.838 1.00 96.25 412 ASP A N 1
ATOM 2904 C CA . ASP A 1 412 ? -3.909 9.137 -13.693 1.00 96.25 412 ASP A CA 1
ATOM 2905 C C . ASP A 1 412 ? -3.566 9.413 -15.173 1.00 96.25 412 ASP A C 1
ATOM 2907 O O . ASP A 1 412 ? -3.405 10.578 -15.549 1.00 96.25 412 ASP A O 1
ATOM 2911 N N . PRO A 1 413 ? -3.386 8.381 -16.018 1.00 96.56 413 PRO A N 1
ATOM 2912 C CA . PRO A 1 413 ? -3.168 8.548 -17.454 1.00 96.56 413 PRO A CA 1
ATOM 2913 C C . PRO A 1 413 ? -4.457 8.822 -18.253 1.00 96.56 413 PRO A C 1
ATOM 2915 O O . PRO A 1 413 ? -4.363 9.076 -19.453 1.00 96.56 413 PRO A O 1
ATOM 2918 N N . GLY A 1 414 ? -5.634 8.776 -17.618 1.00 96.06 414 GLY A N 1
ATOM 2919 C CA . GLY A 1 414 ? -6.926 9.077 -18.238 1.00 96.06 414 GLY A CA 1
ATOM 2920 C C . GLY A 1 414 ? -7.633 7.865 -18.872 1.00 96.06 414 GLY A C 1
ATOM 2921 O O . GLY A 1 414 ? -7.032 6.800 -19.058 1.00 96.06 414 GLY A O 1
ATOM 2922 N N . PRO A 1 415 ? -8.931 8.004 -19.207 1.00 96.44 415 PRO A N 1
ATOM 2923 C CA . PRO A 1 415 ? -9.813 6.877 -19.526 1.00 96.44 415 PRO A CA 1
ATOM 2924 C C . PRO A 1 415 ? -9.410 6.106 -20.790 1.00 96.44 415 PRO A C 1
ATOM 2926 O O . PRO A 1 415 ? -9.463 4.876 -20.793 1.00 96.44 415 PRO A O 1
ATOM 2929 N N . GLU A 1 416 ? -8.944 6.789 -21.841 1.00 97.62 416 GLU A N 1
ATOM 2930 C CA . GLU A 1 416 ? -8.494 6.143 -23.086 1.00 97.62 416 GLU A CA 1
ATOM 2931 C C . GLU A 1 416 ? -7.303 5.203 -22.854 1.00 97.62 416 GLU A C 1
ATOM 2933 O O . GLU A 1 416 ? -7.245 4.101 -23.406 1.00 97.62 416 GLU A O 1
ATOM 2938 N N . TRP A 1 417 ? -6.362 5.608 -21.994 1.00 98.62 417 TRP A N 1
ATOM 2939 C CA . TRP A 1 417 ? -5.198 4.793 -21.657 1.00 98.62 417 TRP A CA 1
ATOM 2940 C C . TRP A 1 417 ? -5.601 3.551 -20.859 1.00 98.62 417 TRP A C 1
ATOM 2942 O O . TRP A 1 417 ? -5.097 2.460 -21.128 1.00 98.62 417 TRP A O 1
ATOM 2952 N N . TRP A 1 418 ? -6.546 3.685 -19.923 1.00 98.56 418 TRP A N 1
ATOM 2953 C CA . TRP A 1 418 ? -7.100 2.543 -19.194 1.00 98.56 418 TRP A CA 1
ATOM 2954 C C . TRP A 1 418 ? -7.849 1.580 -20.116 1.00 98.56 418 TRP A C 1
ATOM 2956 O O . TRP A 1 418 ? -7.597 0.380 -20.051 1.00 98.56 418 TRP A O 1
ATOM 2966 N N . ALA A 1 419 ? -8.686 2.077 -21.031 1.00 98.31 419 ALA A N 1
ATOM 2967 C CA . ALA A 1 419 ? -9.361 1.242 -22.026 1.00 98.31 419 ALA A CA 1
ATOM 2968 C C . ALA A 1 419 ? -8.359 0.442 -22.884 1.00 98.31 419 ALA A C 1
ATOM 2970 O O . ALA A 1 419 ? -8.514 -0.770 -23.060 1.00 98.31 419 ALA A O 1
ATOM 2971 N N . ALA A 1 420 ? -7.282 1.089 -23.342 1.00 98.56 420 ALA A N 1
ATOM 2972 C CA . ALA A 1 420 ? -6.198 0.427 -24.065 1.00 98.56 420 ALA A CA 1
ATOM 2973 C C . ALA A 1 420 ? -5.428 -0.589 -23.192 1.00 98.56 420 ALA A C 1
ATOM 2975 O O . ALA A 1 420 ? -5.063 -1.661 -23.681 1.00 98.56 420 ALA A O 1
ATOM 2976 N N . LEU A 1 421 ? -5.222 -0.309 -21.897 1.00 98.75 421 LEU A N 1
ATOM 2977 C CA . LEU A 1 421 ? -4.620 -1.253 -20.948 1.00 98.75 421 LEU A CA 1
ATOM 2978 C C . LEU A 1 421 ? -5.498 -2.497 -20.770 1.00 98.75 421 LEU A C 1
ATOM 2980 O O . LEU A 1 421 ? -4.977 -3.614 -20.799 1.00 98.75 421 LEU A O 1
ATOM 2984 N N . TRP A 1 422 ? -6.813 -2.333 -20.609 1.00 98.56 422 TRP A N 1
ATOM 2985 C CA . TRP A 1 422 ? -7.754 -3.444 -20.454 1.00 98.56 422 TRP A CA 1
ATOM 2986 C C . TRP A 1 422 ? -7.779 -4.330 -21.698 1.00 98.56 422 TRP A C 1
ATOM 2988 O O . TRP A 1 422 ? -7.593 -5.541 -21.576 1.00 98.56 422 TRP A O 1
ATOM 2998 N N . ALA A 1 423 ? -7.873 -3.735 -22.890 1.00 98.19 423 ALA A N 1
ATOM 2999 C CA . ALA A 1 423 ? -7.807 -4.464 -24.156 1.00 98.19 423 ALA A CA 1
ATOM 3000 C C . ALA A 1 423 ? -6.471 -5.214 -24.346 1.00 98.19 423 ALA A C 1
ATOM 3002 O O . ALA A 1 423 ? -6.460 -6.366 -24.778 1.00 98.19 423 ALA A O 1
ATOM 3003 N N . ALA A 1 424 ? -5.337 -4.596 -23.991 1.00 98.19 424 ALA A N 1
ATOM 3004 C CA . ALA A 1 424 ? -4.014 -5.210 -24.130 1.00 98.19 424 ALA A CA 1
ATOM 3005 C C . ALA A 1 424 ? -3.710 -6.289 -23.072 1.00 98.19 424 ALA A C 1
ATOM 3007 O O . ALA A 1 424 ? -2.905 -7.188 -23.330 1.00 98.19 424 ALA A O 1
ATOM 3008 N N . SER A 1 425 ? -4.311 -6.201 -21.879 1.00 98.25 425 SER A N 1
ATOM 3009 C CA . SER A 1 425 ? -4.051 -7.121 -20.762 1.00 98.25 425 SER A CA 1
ATOM 3010 C C . SER A 1 425 ? -5.021 -8.301 -20.693 1.00 98.25 425 SER A C 1
ATOM 3012 O O . SER A 1 425 ? -4.556 -9.399 -20.393 1.00 98.25 425 SER A O 1
ATOM 3014 N N . ALA A 1 426 ? -6.309 -8.126 -21.023 1.00 97.62 426 ALA A N 1
ATOM 3015 C CA . ALA A 1 426 ? -7.333 -9.179 -20.962 1.00 97.62 426 ALA A CA 1
ATOM 3016 C C . ALA A 1 426 ? -6.892 -10.532 -21.570 1.00 97.62 426 ALA A C 1
ATOM 3018 O O . ALA A 1 426 ? -6.846 -11.517 -20.829 1.00 97.62 426 ALA A O 1
ATOM 3019 N N . PRO A 1 427 ? -6.455 -10.622 -22.848 1.00 96.44 427 PRO A N 1
ATOM 3020 C CA . PRO A 1 427 ? -6.057 -11.899 -23.457 1.00 96.44 427 PRO A CA 1
ATOM 3021 C C . PRO A 1 427 ? -4.741 -12.474 -22.902 1.00 96.44 427 PRO A C 1
ATOM 3023 O O . PRO A 1 427 ? -4.294 -13.533 -23.338 1.00 96.44 427 PRO A O 1
ATOM 3026 N N . ARG A 1 428 ? -4.079 -11.772 -21.974 1.00 96.56 428 ARG A N 1
ATOM 3027 C CA . ARG A 1 428 ? -2.779 -12.136 -21.396 1.00 96.56 428 ARG A CA 1
ATOM 3028 C C . ARG A 1 428 ? -2.861 -12.483 -19.909 1.00 96.56 428 ARG A C 1
ATOM 3030 O O . ARG A 1 428 ? -1.869 -12.974 -19.380 1.00 96.56 428 ARG A O 1
ATOM 3037 N N . LEU A 1 429 ? -4.006 -12.275 -19.245 1.00 95.69 429 LEU A N 1
ATOM 3038 C CA . LEU A 1 429 ? -4.172 -12.484 -17.799 1.00 95.69 429 LEU A CA 1
ATOM 3039 C C . LEU A 1 429 ? -3.758 -13.894 -17.355 1.00 95.69 429 LEU A C 1
ATOM 3041 O O . LEU A 1 429 ? -2.883 -14.023 -16.502 1.00 95.69 429 LEU A O 1
ATOM 3045 N N . ALA A 1 430 ? -4.294 -14.940 -17.990 1.00 92.94 430 ALA A N 1
ATOM 3046 C CA . ALA A 1 430 ? -3.984 -16.336 -17.656 1.00 92.94 430 ALA A CA 1
ATOM 3047 C C . ALA A 1 430 ? -2.483 -16.679 -17.756 1.00 92.94 430 ALA A C 1
ATOM 3049 O O . ALA A 1 430 ? -1.970 -17.449 -16.943 1.00 92.94 430 ALA A O 1
ATOM 3050 N N . ALA A 1 431 ? -1.771 -16.077 -18.715 1.00 92.44 431 ALA A N 1
ATOM 3051 C CA . ALA A 1 431 ? -0.340 -16.290 -18.940 1.00 92.44 431 ALA A CA 1
ATOM 3052 C C . ALA A 1 431 ? 0.569 -15.351 -18.119 1.00 92.44 431 ALA A C 1
ATOM 3054 O O . ALA A 1 431 ? 1.762 -15.624 -17.983 1.00 92.44 431 ALA A O 1
ATOM 3055 N N . ALA A 1 432 ? 0.032 -14.252 -17.582 1.00 94.62 432 ALA A N 1
ATOM 3056 C CA . ALA A 1 432 ? 0.774 -13.308 -16.754 1.00 94.62 432 ALA A CA 1
ATOM 3057 C C . ALA A 1 432 ? 1.236 -13.960 -15.439 1.00 94.62 432 ALA A C 1
ATOM 3059 O O . ALA A 1 432 ? 0.599 -14.874 -14.906 1.00 94.62 432 ALA A O 1
ATOM 3060 N N . ALA A 1 433 ? 2.353 -13.491 -14.888 1.00 96.25 433 ALA A N 1
ATOM 3061 C CA . ALA A 1 433 ? 2.828 -13.953 -13.589 1.00 96.25 433 ALA A CA 1
ATOM 3062 C C . ALA A 1 433 ? 1.923 -13.426 -12.449 1.00 96.25 433 ALA A C 1
ATOM 3064 O O . ALA A 1 433 ? 1.385 -12.320 -12.565 1.00 96.25 433 ALA A O 1
ATOM 3065 N N . PRO A 1 434 ? 1.812 -14.133 -11.305 1.00 96.44 434 PRO A N 1
ATOM 3066 C CA . PRO A 1 434 ? 1.003 -13.705 -10.156 1.00 96.44 434 PRO A CA 1
ATOM 3067 C C . PRO A 1 434 ? 1.242 -12.252 -9.721 1.00 96.44 434 PRO A C 1
ATOM 3069 O O . PRO A 1 434 ? 0.303 -11.489 -9.494 1.00 96.44 434 PRO A O 1
ATOM 3072 N N . GLY A 1 435 ? 2.510 -11.831 -9.680 1.00 95.38 435 GLY A N 1
ATOM 3073 C CA . GLY A 1 435 ? 2.891 -10.458 -9.350 1.00 95.38 435 GLY A CA 1
ATOM 3074 C C . GLY A 1 435 ? 2.455 -9.412 -10.379 1.00 95.38 435 GLY A C 1
ATOM 3075 O O . GLY A 1 435 ? 2.194 -8.274 -10.003 1.00 95.38 435 GLY A O 1
ATOM 3076 N N . GLU A 1 436 ? 2.333 -9.776 -11.656 1.00 97.62 436 GLU A N 1
ATOM 3077 C CA . GLU A 1 436 ? 1.874 -8.875 -12.722 1.00 97.62 436 GLU A CA 1
ATOM 3078 C C . GLU A 1 436 ? 0.365 -8.650 -12.610 1.00 97.62 436 GLU A C 1
ATOM 3080 O O . GLU A 1 436 ? -0.084 -7.503 -12.584 1.00 97.62 436 GLU A O 1
ATOM 3085 N N . GLN A 1 437 ? -0.402 -9.731 -12.427 1.00 97.62 437 GLN A N 1
ATOM 3086 C CA . GLN A 1 437 ? -1.835 -9.662 -12.132 1.00 97.62 437 GLN A CA 1
ATOM 3087 C C . GLN A 1 437 ? -2.101 -8.824 -10.865 1.00 97.62 437 GLN A C 1
ATOM 3089 O O . GLN A 1 437 ? -2.913 -7.897 -10.882 1.00 97.62 437 GLN A O 1
ATOM 3094 N N . ALA A 1 438 ? -1.356 -9.085 -9.784 1.00 98.31 438 ALA A N 1
ATOM 3095 C CA . ALA A 1 438 ? -1.454 -8.335 -8.533 1.00 98.31 438 ALA A CA 1
ATOM 3096 C C . ALA A 1 438 ? -1.127 -6.840 -8.704 1.00 98.31 438 ALA A C 1
ATOM 3098 O O . ALA A 1 438 ? -1.764 -5.989 -8.084 1.00 98.31 438 ALA A O 1
ATOM 3099 N N . MET A 1 439 ? -0.144 -6.499 -9.543 1.00 98.56 439 MET A N 1
ATOM 3100 C CA . MET A 1 439 ? 0.224 -5.111 -9.838 1.00 98.56 439 MET A CA 1
ATOM 3101 C C . MET A 1 439 ? -0.848 -4.370 -10.644 1.00 98.56 439 MET A C 1
ATOM 3103 O O . MET A 1 439 ? -1.076 -3.196 -10.354 1.00 98.56 439 MET A O 1
ATOM 3107 N N . LEU A 1 440 ? -1.522 -5.035 -11.591 1.00 98.38 440 LEU A N 1
ATOM 3108 C CA . LEU A 1 440 ? -2.617 -4.450 -12.375 1.00 98.38 440 LEU A CA 1
ATOM 3109 C C . LEU A 1 440 ? -3.814 -4.084 -11.484 1.00 98.38 440 LEU A C 1
ATOM 3111 O O . LEU A 1 440 ? -4.189 -2.913 -11.430 1.00 98.38 440 LEU A O 1
ATOM 311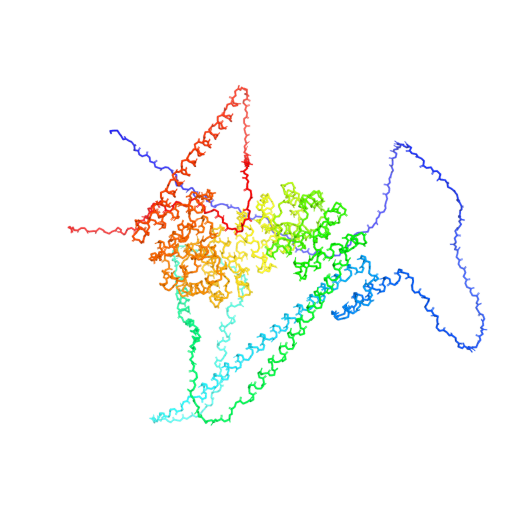5 N N . VAL A 1 441 ? -4.357 -5.040 -10.718 1.00 98.25 441 VAL A N 1
ATOM 3116 C CA . VAL A 1 441 ? -5.524 -4.784 -9.847 1.00 98.25 441 VAL A CA 1
ATOM 3117 C C . VAL A 1 441 ? -5.200 -3.797 -8.715 1.00 98.25 441 VAL A C 1
ATOM 3119 O O . VAL A 1 441 ? -6.024 -2.951 -8.370 1.00 98.25 441 VAL A O 1
ATOM 3122 N N . TYR A 1 442 ? -3.970 -3.821 -8.184 1.00 98.38 442 TYR A N 1
ATOM 3123 C CA . TYR A 1 442 ? -3.502 -2.824 -7.217 1.00 98.38 442 TYR A CA 1
ATOM 3124 C C . TYR A 1 442 ? -3.451 -1.410 -7.812 1.00 98.38 442 TYR A C 1
ATOM 3126 O O . TYR A 1 442 ? -3.826 -0.446 -7.143 1.00 98.38 442 TYR A O 1
ATOM 3134 N N . ALA A 1 443 ? -2.953 -1.269 -9.044 1.00 98.31 443 ALA A N 1
ATOM 3135 C CA . ALA A 1 443 ? -2.845 0.023 -9.713 1.00 98.31 443 ALA A CA 1
ATOM 3136 C C . ALA A 1 443 ? -4.224 0.615 -10.018 1.00 98.31 443 ALA A C 1
ATOM 3138 O O . ALA A 1 443 ? -4.466 1.778 -9.696 1.00 98.31 443 ALA A O 1
ATOM 3139 N N . ALA A 1 444 ? -5.120 -0.217 -10.554 1.00 98.06 444 ALA A N 1
ATOM 3140 C CA . ALA A 1 444 ? -6.520 0.094 -10.816 1.00 98.06 444 ALA A CA 1
ATOM 3141 C C . ALA A 1 444 ? -7.212 0.642 -9.557 1.00 98.06 444 ALA A C 1
ATOM 3143 O O . ALA A 1 444 ? -7.646 1.792 -9.521 1.00 98.06 444 ALA A O 1
ATOM 3144 N N . ALA A 1 445 ? -7.187 -0.138 -8.471 1.00 97.88 445 ALA A N 1
ATOM 3145 C CA . ALA A 1 445 ? -7.774 0.228 -7.185 1.00 97.88 445 ALA A CA 1
ATOM 3146 C C . ALA A 1 445 ? -7.166 1.496 -6.570 1.00 97.88 445 ALA A C 1
ATOM 3148 O O . ALA A 1 445 ? -7.856 2.262 -5.901 1.00 97.88 445 ALA A O 1
ATOM 3149 N N . ARG A 1 446 ? -5.863 1.729 -6.775 1.00 96.31 446 ARG A N 1
ATOM 3150 C CA . ARG A 1 446 ? -5.164 2.897 -6.227 1.00 96.31 446 ARG A CA 1
ATOM 3151 C C . ARG A 1 446 ? -5.456 4.197 -6.984 1.00 96.31 446 ARG A C 1
ATOM 3153 O O . ARG A 1 446 ? -5.359 5.253 -6.364 1.00 96.31 446 ARG A O 1
ATOM 3160 N N . LEU A 1 447 ? -5.776 4.128 -8.274 1.00 96.56 447 LEU A N 1
ATOM 3161 C CA . LEU A 1 447 ? -6.151 5.291 -9.089 1.00 96.56 447 LEU A CA 1
ATOM 3162 C C . LEU A 1 447 ? -7.673 5.431 -9.283 1.00 96.56 447 LEU A C 1
ATOM 3164 O O . LEU A 1 447 ? -8.120 6.417 -9.853 1.00 96.56 447 LEU A O 1
ATOM 3168 N N . GLY A 1 448 ? -8.473 4.486 -8.775 1.00 95.31 448 GLY A N 1
ATOM 3169 C CA . GLY A 1 448 ? -9.934 4.492 -8.915 1.00 95.31 448 GLY A CA 1
ATOM 3170 C C . GLY A 1 448 ? -10.430 4.063 -10.301 1.00 95.31 448 GLY A C 1
ATOM 3171 O O . GLY A 1 448 ? -11.595 4.275 -10.622 1.00 95.31 448 GLY A O 1
ATOM 3172 N N . ALA A 1 449 ? -9.565 3.463 -11.122 1.00 96.19 449 ALA A N 1
ATOM 3173 C CA . ALA A 1 449 ? -9.903 3.031 -12.471 1.00 96.19 449 ALA A CA 1
ATOM 3174 C C . ALA A 1 449 ? -10.624 1.677 -12.443 1.00 96.19 449 ALA A C 1
ATOM 3176 O O . ALA A 1 449 ? -9.998 0.634 -12.238 1.00 96.19 449 ALA A O 1
ATOM 3177 N N . SER A 1 450 ? -11.940 1.689 -12.657 1.00 95.19 450 SER A N 1
ATOM 3178 C CA . SER A 1 450 ? -12.744 0.468 -12.751 1.00 95.19 450 SER A CA 1
ATOM 3179 C C . SER A 1 450 ? -12.449 -0.298 -14.051 1.00 95.19 450 SER A C 1
ATOM 3181 O O . SER A 1 450 ? -12.526 0.296 -15.131 1.00 95.19 450 SER A O 1
ATOM 3183 N N . PRO A 1 451 ? -12.129 -1.603 -13.990 1.00 97.12 451 PRO A N 1
ATOM 3184 C CA . PRO A 1 451 ? -12.049 -2.441 -15.181 1.00 97.12 451 PRO A CA 1
ATOM 3185 C C . PRO A 1 451 ? -13.458 -2.788 -15.709 1.00 97.12 451 PRO A C 1
ATOM 3187 O O . PRO A 1 451 ? -14.405 -2.809 -14.923 1.00 97.12 451 PRO A O 1
ATOM 3190 N N . PRO A 1 452 ? -13.612 -3.104 -17.009 1.00 97.75 452 PRO A N 1
ATOM 3191 C CA . PRO A 1 452 ? -14.836 -3.691 -17.553 1.00 97.75 452 PRO A CA 1
ATOM 3192 C C . PRO A 1 452 ? -15.138 -5.056 -16.924 1.00 97.75 452 PRO A C 1
ATOM 3194 O O . PRO A 1 452 ? -14.207 -5.811 -16.639 1.00 97.75 452 PRO A O 1
ATOM 3197 N N . ASP A 1 453 ? -16.418 -5.413 -16.809 1.00 95.69 453 ASP A N 1
ATOM 3198 C CA . ASP A 1 453 ? -16.868 -6.660 -16.165 1.00 95.69 453 ASP A CA 1
ATOM 3199 C C . ASP A 1 453 ? -16.168 -7.904 -16.739 1.00 95.69 453 ASP A C 1
ATOM 3201 O O . ASP A 1 453 ? -15.538 -8.658 -16.005 1.00 95.69 453 ASP A O 1
ATOM 3205 N N . GLY A 1 454 ? -16.120 -8.044 -18.070 1.00 96.62 454 GLY A N 1
ATOM 3206 C CA . GLY A 1 454 ? -15.429 -9.164 -18.725 1.00 96.62 454 GLY A CA 1
ATOM 3207 C C . GLY A 1 454 ? -13.905 -9.211 -18.511 1.00 96.62 454 GLY A C 1
ATOM 3208 O O . GLY A 1 454 ? -13.298 -10.263 -18.700 1.00 96.62 454 GLY A O 1
ATOM 3209 N N . TRP A 1 455 ? -13.265 -8.106 -18.102 1.00 98.12 455 TRP A N 1
ATOM 3210 C CA . TRP A 1 455 ? -11.873 -8.127 -17.625 1.00 98.12 455 TRP A CA 1
ATOM 3211 C C . TRP A 1 455 ? -11.808 -8.596 -16.168 1.00 98.12 455 TRP A C 1
ATOM 3213 O O . TRP A 1 455 ? -10.915 -9.363 -15.817 1.00 98.12 455 TRP A O 1
ATOM 3223 N N . ALA A 1 456 ? -12.743 -8.147 -15.323 1.00 98.00 456 ALA A N 1
ATOM 3224 C CA . ALA A 1 456 ? -12.813 -8.526 -13.914 1.00 98.00 456 ALA A CA 1
ATOM 3225 C C . ALA A 1 456 ? -13.099 -10.026 -13.735 1.00 98.00 456 ALA A C 1
ATOM 3227 O O . ALA A 1 456 ? -12.398 -10.677 -12.960 1.00 98.00 456 ALA A O 1
ATOM 3228 N N . ASP A 1 457 ? -14.039 -10.580 -14.502 1.00 96.06 457 ASP A N 1
ATOM 3229 C CA . ASP A 1 457 ? -14.339 -12.015 -14.526 1.00 96.06 457 ASP A CA 1
ATOM 3230 C C . ASP A 1 457 ? -13.113 -12.817 -14.982 1.00 96.06 457 ASP A C 1
ATOM 3232 O O . ASP A 1 457 ? -12.628 -13.686 -14.258 1.00 96.06 457 ASP A O 1
ATOM 3236 N N . ALA A 1 458 ? -12.511 -12.440 -16.119 1.00 96.44 458 ALA A N 1
ATOM 3237 C CA . ALA A 1 458 ? -11.303 -13.089 -16.631 1.00 96.44 458 ALA A CA 1
ATOM 3238 C C . ALA A 1 458 ? -10.110 -13.004 -15.658 1.00 96.44 458 ALA A C 1
ATOM 3240 O O . ALA A 1 458 ? -9.280 -13.912 -15.625 1.00 96.44 458 ALA A O 1
ATOM 3241 N N . PHE A 1 459 ? -10.005 -11.938 -14.858 1.00 98.00 459 PHE A N 1
ATOM 3242 C CA . PHE A 1 459 ? -9.007 -11.809 -13.793 1.00 98.00 459 PHE A CA 1
ATOM 3243 C C . PHE A 1 459 ? -9.301 -12.744 -12.612 1.00 98.00 459 PHE A C 1
ATOM 3245 O O . PHE A 1 459 ? -8.381 -13.371 -12.078 1.00 98.00 459 PHE A O 1
ATOM 3252 N N . LEU A 1 460 ? -10.560 -12.835 -12.181 1.00 97.69 460 LEU A N 1
ATOM 3253 C CA . LEU A 1 460 ? -10.962 -13.707 -11.080 1.00 97.69 460 LEU A CA 1
ATOM 3254 C C . LEU A 1 460 ? -10.741 -15.178 -11.452 1.00 97.69 460 LEU A C 1
ATOM 3256 O O . LEU A 1 460 ? -10.041 -15.873 -10.716 1.00 97.69 460 LEU A O 1
ATOM 3260 N N . ASP A 1 461 ? -11.190 -15.606 -12.632 1.00 95.50 461 ASP A N 1
ATOM 3261 C CA . ASP A 1 461 ? -10.960 -16.959 -13.148 1.00 95.50 461 ASP A CA 1
ATOM 3262 C C . ASP A 1 461 ? -9.456 -17.264 -13.285 1.00 95.50 461 ASP A C 1
ATOM 3264 O O . ASP A 1 461 ? -8.953 -18.233 -12.711 1.00 95.50 461 ASP A O 1
ATOM 3268 N N . ALA A 1 462 ? -8.695 -16.397 -13.969 1.00 95.25 462 ALA A N 1
ATOM 3269 C CA . ALA A 1 462 ? -7.261 -16.599 -14.208 1.00 95.25 462 ALA A CA 1
ATOM 3270 C C . ALA A 1 462 ? -6.397 -16.584 -12.935 1.00 95.25 462 ALA A C 1
ATOM 3272 O O . ALA A 1 462 ? -5.294 -17.143 -12.938 1.00 95.25 462 ALA A O 1
ATOM 3273 N N . SER A 1 463 ? -6.853 -15.917 -11.870 1.00 96.88 463 SER A N 1
ATOM 3274 C CA . SER A 1 463 ? -6.160 -15.904 -10.579 1.00 96.88 463 SER A CA 1
ATOM 3275 C C . SER A 1 463 ? -6.585 -17.062 -9.675 1.00 96.88 463 SER A C 1
ATOM 3277 O O . SER A 1 463 ? -5.726 -17.586 -8.968 1.00 96.88 463 SER A O 1
ATOM 3279 N N . CYS A 1 464 ? -7.854 -17.497 -9.725 1.00 96.50 464 CYS A N 1
ATOM 3280 C CA . CYS A 1 464 ? -8.439 -18.533 -8.862 1.00 96.50 464 CYS A CA 1
ATOM 3281 C C . CYS A 1 464 ? -7.587 -19.810 -8.815 1.00 96.50 464 CYS A C 1
ATOM 3283 O O . CYS A 1 464 ? -7.110 -20.198 -7.745 1.00 96.50 464 CYS A O 1
ATOM 3285 N N . ASP A 1 465 ? -7.327 -20.411 -9.978 1.00 87.19 465 ASP A N 1
ATOM 3286 C CA . ASP A 1 465 ? -6.581 -21.674 -10.104 1.00 87.19 465 ASP A CA 1
ATOM 3287 C C . ASP A 1 465 ? -5.110 -21.556 -9.679 1.00 87.19 465 ASP A C 1
ATOM 3289 O O . ASP A 1 465 ? -4.448 -22.551 -9.377 1.00 87.19 465 ASP A O 1
ATOM 3293 N N . ARG A 1 466 ? -4.585 -20.326 -9.647 1.00 94.31 466 ARG A N 1
ATOM 3294 C CA . ARG A 1 466 ? -3.162 -20.031 -9.456 1.00 94.31 466 ARG A CA 1
ATOM 3295 C C . ARG A 1 466 ? -2.851 -19.374 -8.118 1.00 94.31 466 ARG A C 1
ATOM 3297 O O . ARG A 1 466 ? -1.681 -19.108 -7.860 1.00 94.31 466 ARG A O 1
ATOM 3304 N N . LEU A 1 467 ? -3.833 -19.161 -7.231 1.00 95.81 467 LEU A N 1
ATOM 3305 C CA . LEU A 1 467 ? -3.631 -18.497 -5.930 1.00 95.81 467 LEU A CA 1
ATOM 3306 C C . LEU A 1 467 ? -2.496 -19.118 -5.094 1.00 95.81 467 LEU A C 1
ATOM 3308 O O . LEU A 1 467 ? -1.802 -18.392 -4.385 1.00 95.81 467 LEU A O 1
ATOM 3312 N N . GLY A 1 468 ? -2.243 -20.426 -5.219 1.00 94.94 468 GLY A N 1
ATOM 3313 C CA . GLY A 1 468 ? -1.126 -21.111 -4.554 1.00 94.94 468 GLY A CA 1
ATOM 3314 C C . GLY A 1 468 ? 0.280 -20.693 -5.022 1.00 94.94 468 GLY A C 1
ATOM 3315 O O . GLY A 1 468 ? 1.250 -20.932 -4.307 1.00 94.94 468 GLY A O 1
ATOM 3316 N N . GLU A 1 469 ? 0.409 -20.049 -6.186 1.00 96.06 469 GLU A N 1
ATOM 3317 C CA . GLU A 1 469 ? 1.669 -19.481 -6.689 1.00 96.06 469 GLU A CA 1
ATOM 3318 C C . GLU A 1 469 ? 1.973 -18.084 -6.112 1.00 96.06 469 GLU A C 1
ATOM 3320 O O . GLU A 1 469 ? 3.107 -17.606 -6.207 1.00 96.06 469 GLU A O 1
ATOM 3325 N N . TYR A 1 470 ? 0.977 -17.402 -5.532 1.00 96.88 470 TYR A N 1
ATOM 3326 C CA . TYR A 1 470 ? 1.112 -16.020 -5.073 1.00 96.88 470 TYR A CA 1
ATOM 3327 C C . TYR A 1 470 ? 1.882 -15.967 -3.757 1.00 96.88 470 TYR A C 1
ATOM 3329 O O . TYR A 1 470 ? 1.595 -16.675 -2.789 1.00 96.88 470 TYR A O 1
ATOM 3337 N N . ARG A 1 471 ? 2.828 -15.034 -3.666 1.00 95.88 471 ARG A N 1
ATOM 3338 C CA . ARG A 1 471 ? 3.456 -14.682 -2.390 1.00 95.88 471 ARG A CA 1
ATOM 3339 C C . ARG A 1 471 ? 2.456 -13.923 -1.521 1.00 95.88 471 ARG A C 1
ATOM 3341 O O . ARG A 1 471 ? 1.572 -13.244 -2.036 1.00 95.88 471 ARG A O 1
ATOM 3348 N N . ALA A 1 472 ? 2.655 -13.942 -0.201 1.00 95.88 472 ALA A N 1
ATOM 3349 C CA . ALA A 1 472 ? 1.778 -13.251 0.752 1.00 95.88 472 ALA A CA 1
ATOM 3350 C C . ALA A 1 472 ? 1.501 -11.780 0.373 1.00 95.88 472 ALA A C 1
ATOM 3352 O O . ALA A 1 472 ? 0.351 -11.357 0.375 1.00 95.88 472 ALA A O 1
ATOM 3353 N N . GLN A 1 473 ? 2.530 -11.048 -0.072 1.00 95.38 473 GLN A N 1
ATOM 3354 C CA . GLN A 1 473 ? 2.402 -9.670 -0.561 1.00 95.38 473 GLN A CA 1
ATOM 3355 C C . GLN A 1 473 ? 1.523 -9.539 -1.819 1.00 95.38 473 GLN A C 1
ATOM 3357 O O . GLN A 1 473 ? 0.822 -8.543 -1.980 1.00 95.38 473 GLN A O 1
ATOM 3362 N N . GLU A 1 474 ? 1.566 -10.516 -2.724 1.00 98.12 474 GLU A N 1
ATOM 3363 C CA . GLU A 1 474 ? 0.784 -10.511 -3.965 1.00 98.12 474 GLU A CA 1
ATOM 3364 C C . GLU A 1 474 ? -0.685 -10.835 -3.658 1.00 98.12 474 GLU A C 1
ATOM 3366 O O . GLU A 1 474 ? -1.563 -10.127 -4.141 1.00 98.12 474 GLU A O 1
ATOM 3371 N N . LEU A 1 475 ? -0.949 -11.789 -2.751 1.00 98.31 475 LEU A N 1
ATOM 3372 C CA . LEU A 1 475 ? -2.285 -12.023 -2.179 1.00 98.31 475 LEU A CA 1
ATOM 3373 C C . LEU A 1 475 ? -2.843 -10.754 -1.519 1.00 98.31 475 LEU A C 1
ATOM 3375 O O . LEU A 1 475 ? -3.980 -10.375 -1.791 1.00 98.31 475 LEU A O 1
ATOM 3379 N N . SER A 1 476 ? -2.029 -10.062 -0.710 1.00 98.44 476 SER A N 1
ATOM 3380 C CA . SER A 1 476 ? -2.380 -8.782 -0.078 1.00 98.44 476 SER A CA 1
ATOM 3381 C C . SER A 1 476 ? -2.740 -7.709 -1.108 1.00 98.44 476 SER A C 1
ATOM 3383 O O . SER A 1 476 ? -3.731 -7.006 -0.937 1.00 98.44 476 SER A O 1
ATOM 3385 N N . MET A 1 477 ? -1.964 -7.588 -2.191 1.00 98.44 477 MET A N 1
ATOM 3386 C CA . MET A 1 477 ? -2.230 -6.636 -3.275 1.00 98.44 477 MET A CA 1
ATOM 3387 C C . MET A 1 477 ? -3.517 -6.960 -4.038 1.00 98.44 477 MET A C 1
ATOM 3389 O O . MET A 1 477 ? -4.266 -6.037 -4.352 1.00 98.44 477 MET A O 1
ATOM 3393 N N . VAL A 1 478 ? -3.794 -8.243 -4.296 1.00 98.50 478 VAL A N 1
ATOM 3394 C CA . VAL A 1 478 ? -5.018 -8.679 -4.978 1.00 98.50 478 VAL A CA 1
ATOM 3395 C C . VAL A 1 478 ? -6.254 -8.436 -4.116 1.00 98.50 478 VAL A C 1
ATOM 3397 O O . VAL A 1 478 ? -7.149 -7.719 -4.553 1.00 98.50 478 VAL A O 1
ATOM 3400 N N . ILE A 1 479 ? -6.304 -8.955 -2.882 1.00 98.44 479 ILE A N 1
ATOM 3401 C CA . ILE A 1 479 ? -7.499 -8.816 -2.033 1.00 98.44 479 ILE A CA 1
ATOM 3402 C C . ILE A 1 479 ? -7.779 -7.346 -1.679 1.00 98.44 479 ILE A C 1
ATOM 3404 O O . ILE A 1 479 ? -8.935 -6.924 -1.691 1.00 98.44 479 ILE A O 1
ATOM 3408 N N . TRP A 1 480 ? -6.733 -6.539 -1.455 1.00 98.50 480 TRP A N 1
ATOM 3409 C CA . TRP A 1 480 ? -6.872 -5.093 -1.262 1.00 98.50 480 TRP A CA 1
ATOM 3410 C C . TRP A 1 480 ? -7.367 -4.389 -2.528 1.00 98.50 480 TRP A C 1
ATOM 3412 O O . TRP A 1 480 ? -8.189 -3.482 -2.435 1.00 98.50 480 TRP A O 1
ATOM 3422 N N . GLY A 1 481 ? -6.896 -4.812 -3.706 1.00 98.12 481 GLY A N 1
ATOM 3423 C CA . GLY A 1 481 ? -7.337 -4.276 -4.991 1.00 98.12 481 GLY A CA 1
ATOM 3424 C C . GLY A 1 481 ? -8.819 -4.549 -5.256 1.00 98.12 481 GLY A C 1
ATOM 3425 O O . GLY A 1 481 ? -9.573 -3.623 -5.546 1.00 98.12 481 GLY A O 1
ATOM 3426 N N . LEU A 1 482 ? -9.258 -5.793 -5.049 1.00 98.31 482 LEU A N 1
ATOM 3427 C CA . LEU A 1 482 ? -10.664 -6.199 -5.150 1.00 98.31 482 LEU A CA 1
ATOM 3428 C C . LEU A 1 482 ? -11.548 -5.409 -4.169 1.00 98.31 482 LEU A C 1
ATOM 3430 O O . LEU A 1 482 ? -12.531 -4.796 -4.578 1.00 98.31 482 LEU A O 1
ATOM 3434 N N . ALA A 1 483 ? -11.143 -5.315 -2.896 1.00 97.44 483 ALA A N 1
ATOM 3435 C CA . ALA A 1 483 ? -11.833 -4.510 -1.883 1.00 97.44 483 ALA A CA 1
ATOM 3436 C C . ALA A 1 483 ? -11.819 -2.996 -2.178 1.00 97.44 483 ALA A C 1
ATOM 3438 O O . ALA A 1 483 ? -12.694 -2.265 -1.706 1.00 97.44 483 ALA A O 1
ATOM 3439 N N . GLY A 1 484 ? -10.814 -2.518 -2.918 1.00 93.31 484 GLY A N 1
ATOM 3440 C CA . GLY A 1 484 ? -10.664 -1.144 -3.393 1.00 93.31 484 GLY A CA 1
ATOM 3441 C C . GLY A 1 484 ? -11.634 -0.789 -4.517 1.00 93.31 484 GLY A C 1
ATOM 3442 O O . GLY A 1 484 ? -12.251 0.268 -4.462 1.00 93.31 484 GLY A O 1
ATOM 3443 N N . LEU A 1 485 ? -11.789 -1.694 -5.484 1.00 95.81 485 LEU A N 1
ATOM 3444 C CA . LEU A 1 485 ? -12.666 -1.549 -6.652 1.00 95.81 485 LEU A CA 1
ATOM 3445 C C . LEU A 1 485 ? -14.120 -1.977 -6.389 1.00 95.81 485 LEU A C 1
ATOM 3447 O O . LEU A 1 485 ? -14.995 -1.696 -7.200 1.00 95.81 485 LEU A O 1
ATOM 3451 N N . GLY A 1 486 ? -14.384 -2.681 -5.283 1.00 94.38 486 GLY A N 1
ATOM 3452 C CA . GLY A 1 486 ? -15.693 -3.277 -4.996 1.00 94.38 486 GLY A CA 1
ATOM 3453 C C . GLY A 1 486 ? -15.983 -4.561 -5.785 1.00 94.38 486 GLY A C 1
ATOM 3454 O O . GLY A 1 486 ? -17.122 -5.021 -5.790 1.00 94.38 486 GLY A O 1
ATOM 3455 N N . LEU A 1 487 ? -14.968 -5.147 -6.431 1.00 95.19 487 LEU A N 1
ATOM 3456 C CA . LEU A 1 487 ? -15.093 -6.384 -7.203 1.00 95.19 487 LEU A CA 1
ATOM 3457 C C . LEU A 1 487 ? -15.300 -7.572 -6.258 1.00 95.19 487 LEU A C 1
ATOM 3459 O O . LEU A 1 487 ? -14.457 -7.851 -5.404 1.00 95.19 487 LEU A O 1
ATOM 3463 N N . GLN A 1 488 ? -16.424 -8.266 -6.419 1.00 94.56 488 GLN A N 1
ATOM 3464 C CA . GLN A 1 488 ? -16.832 -9.379 -5.565 1.00 94.56 488 GLN A CA 1
ATOM 3465 C C . GLN A 1 488 ? -16.262 -10.705 -6.092 1.00 94.56 488 GLN A C 1
ATOM 3467 O O . GLN A 1 488 ? -16.663 -11.140 -7.171 1.00 94.56 488 GLN A O 1
ATOM 3472 N N . PRO A 1 489 ? -15.353 -11.385 -5.366 1.00 96.25 489 PRO A N 1
ATOM 3473 C CA . PRO A 1 489 ? -14.812 -12.660 -5.821 1.00 96.25 489 PRO A CA 1
ATOM 3474 C C . PRO A 1 489 ? -15.863 -13.769 -5.708 1.00 96.25 489 PRO A C 1
ATOM 3476 O O . PRO A 1 489 ? -16.567 -13.880 -4.702 1.00 96.25 489 PRO A O 1
ATOM 3479 N N . HIS A 1 490 ? -15.932 -14.642 -6.712 1.00 95.12 490 HIS A N 1
ATOM 3480 C CA . HIS A 1 490 ? -16.805 -15.815 -6.679 1.00 95.12 490 HIS A CA 1
ATOM 3481 C C . HIS A 1 490 ? -16.405 -16.800 -5.563 1.00 95.12 490 HIS A C 1
ATOM 3483 O O . HIS A 1 490 ? -15.268 -16.838 -5.085 1.00 95.12 490 HIS A O 1
ATOM 3489 N N . LYS A 1 491 ? -17.354 -17.653 -5.147 1.00 94.38 491 LYS A N 1
ATOM 3490 C CA . LYS A 1 491 ? -17.181 -18.571 -4.005 1.00 94.38 491 LYS A CA 1
ATOM 3491 C C . LYS A 1 491 ? -15.940 -19.467 -4.123 1.00 94.38 491 LYS A C 1
ATOM 3493 O O . LYS A 1 491 ? -15.275 -19.688 -3.115 1.00 94.38 491 LYS A O 1
ATOM 3498 N N . ALA A 1 492 ? -15.620 -19.967 -5.320 1.00 96.00 492 ALA A N 1
ATOM 3499 C CA . ALA A 1 492 ? -14.441 -20.812 -5.532 1.00 96.00 492 ALA A CA 1
ATOM 3500 C C . ALA A 1 492 ? -13.132 -20.049 -5.255 1.00 96.00 492 ALA A C 1
ATOM 3502 O O . ALA A 1 492 ? -12.294 -20.547 -4.504 1.00 96.00 492 ALA A O 1
ATOM 3503 N N . TRP A 1 493 ? -13.022 -18.806 -5.741 1.00 98.00 493 TRP A N 1
ATOM 3504 C CA . TRP A 1 493 ? -11.889 -17.920 -5.465 1.00 98.00 493 TRP A CA 1
ATOM 3505 C C . TRP A 1 493 ? -11.711 -17.677 -3.964 1.00 98.00 493 TRP A C 1
ATOM 3507 O O . TRP A 1 493 ? -10.610 -17.823 -3.439 1.00 98.00 493 TRP A O 1
ATOM 3517 N N . LEU A 1 494 ? -12.799 -17.385 -3.238 1.00 97.25 494 LEU A N 1
ATOM 3518 C CA . LEU A 1 494 ? -12.751 -17.192 -1.781 1.00 97.25 494 LEU A CA 1
ATOM 3519 C C . LEU A 1 494 ? -12.289 -18.455 -1.043 1.00 97.25 494 LEU A C 1
ATOM 3521 O O . LEU A 1 494 ? -11.478 -18.359 -0.123 1.00 97.25 494 LEU A O 1
ATOM 3525 N N . MET A 1 495 ? -12.764 -19.641 -1.442 1.00 95.56 495 MET A N 1
ATOM 3526 C CA . MET A 1 495 ? -12.319 -20.902 -0.836 1.00 95.56 495 MET A CA 1
ATOM 3527 C C . MET A 1 495 ? -10.827 -21.150 -1.092 1.00 95.56 495 MET A C 1
ATOM 3529 O O . MET A 1 495 ? -10.095 -21.456 -0.150 1.00 95.56 495 MET A O 1
ATOM 3533 N N . ALA A 1 496 ? -10.357 -20.953 -2.326 1.00 97.00 496 ALA A N 1
ATOM 3534 C CA . ALA A 1 496 ? -8.943 -21.070 -2.671 1.00 97.00 496 ALA A CA 1
ATOM 3535 C C . ALA A 1 496 ? -8.080 -20.048 -1.901 1.00 97.00 496 ALA A C 1
ATOM 3537 O O . ALA A 1 496 ? -7.058 -20.418 -1.321 1.00 97.00 496 ALA A O 1
ATOM 3538 N N . PHE A 1 497 ? -8.530 -18.793 -1.782 1.00 98.06 497 PHE A N 1
ATOM 3539 C CA . PHE A 1 497 ? -7.868 -17.763 -0.977 1.00 98.06 497 PHE A CA 1
ATOM 3540 C C . PHE A 1 497 ? -7.769 -18.162 0.500 1.00 98.06 497 PHE A C 1
ATOM 3542 O O . PHE A 1 497 ? -6.697 -18.037 1.097 1.00 98.06 497 PHE A O 1
ATOM 3549 N N . PHE A 1 498 ? -8.841 -18.685 1.106 1.00 97.31 498 PHE A N 1
ATOM 3550 C CA . PHE A 1 498 ? -8.799 -19.154 2.493 1.00 97.31 498 PHE A CA 1
ATOM 3551 C C . PHE A 1 498 ? -7.845 -20.341 2.675 1.00 97.31 498 PHE A C 1
ATOM 3553 O O . PHE A 1 498 ? -7.057 -20.325 3.618 1.00 97.31 498 PHE A O 1
ATOM 3560 N N . VAL A 1 499 ? -7.845 -21.327 1.771 1.00 95.75 499 VAL A N 1
ATOM 3561 C CA . VAL A 1 499 ? -6.922 -22.480 1.827 1.00 95.75 499 VAL A CA 1
ATOM 3562 C C . VAL A 1 499 ? -5.458 -22.035 1.722 1.00 95.75 499 VAL A C 1
ATOM 3564 O O . VAL A 1 499 ? -4.630 -22.434 2.544 1.00 95.75 499 VAL A O 1
ATOM 3567 N N . VAL A 1 500 ? -5.129 -21.166 0.763 1.00 96.88 500 VAL A N 1
ATOM 3568 C CA . VAL A 1 500 ? -3.755 -20.673 0.570 1.00 96.88 500 VAL A CA 1
ATOM 3569 C C . VAL A 1 500 ? -3.310 -19.797 1.745 1.00 96.88 500 VAL A C 1
ATOM 3571 O O . VAL A 1 500 ? -2.214 -19.983 2.280 1.00 96.88 500 VAL A O 1
ATOM 3574 N N . THR A 1 501 ? -4.158 -18.868 2.202 1.00 97.38 501 THR A N 1
ATOM 3575 C CA . THR A 1 501 ? -3.809 -17.987 3.330 1.00 97.38 501 THR A CA 1
ATOM 3576 C C . THR A 1 501 ? -3.644 -18.752 4.638 1.00 97.38 501 THR A C 1
ATOM 3578 O O . THR A 1 501 ? -2.717 -18.423 5.376 1.00 97.38 501 THR A O 1
ATOM 3581 N N . MET A 1 502 ? -4.434 -19.806 4.893 1.00 95.06 502 MET A N 1
ATOM 3582 C CA . MET A 1 502 ? -4.251 -20.726 6.030 1.00 95.06 502 MET A CA 1
ATOM 3583 C C . MET A 1 502 ? -2.835 -21.309 6.077 1.00 95.06 502 MET A C 1
ATOM 3585 O O . MET A 1 502 ? -2.172 -21.226 7.111 1.00 95.06 502 MET A O 1
ATOM 3589 N N . GLY A 1 503 ? -2.337 -21.834 4.952 1.00 91.94 503 GLY A N 1
ATOM 3590 C CA . GLY A 1 503 ? -0.965 -22.343 4.856 1.00 91.94 503 GLY A CA 1
ATOM 3591 C C . GLY A 1 503 ? 0.103 -21.254 5.031 1.00 91.94 503 GLY A C 1
ATOM 3592 O O . GLY A 1 503 ? 1.183 -21.514 5.561 1.00 91.94 503 GLY A O 1
ATOM 3593 N N . ALA A 1 504 ? -0.201 -20.015 4.634 1.00 94.00 504 ALA A N 1
ATOM 3594 C CA . ALA A 1 504 ? 0.739 -18.899 4.675 1.00 94.00 504 ALA A CA 1
ATOM 3595 C C . ALA A 1 504 ? 0.805 -18.148 6.024 1.00 94.00 504 ALA A C 1
ATOM 3597 O O . ALA A 1 504 ? 1.837 -17.523 6.293 1.00 94.00 504 ALA A O 1
ATOM 3598 N N . MET A 1 505 ? -0.231 -18.197 6.880 1.00 92.25 505 MET A N 1
ATOM 3599 C CA . MET A 1 505 ? -0.409 -17.294 8.042 1.00 92.25 505 MET A CA 1
ATOM 3600 C C . MET A 1 505 ? 0.820 -17.141 8.949 1.00 92.25 505 MET A C 1
ATOM 3602 O O . MET A 1 505 ? 1.154 -16.039 9.390 1.00 92.25 505 MET A O 1
ATOM 3606 N N . THR A 1 506 ? 1.510 -18.244 9.239 1.00 90.06 506 THR A N 1
ATOM 3607 C CA . THR A 1 506 ? 2.666 -18.264 10.152 1.00 90.06 506 THR A CA 1
ATOM 3608 C C . THR A 1 506 ? 3.910 -17.592 9.561 1.00 90.06 506 THR A C 1
ATOM 3610 O O . THR A 1 506 ? 4.778 -17.146 10.312 1.00 90.06 506 THR A O 1
ATOM 3613 N N . SER A 1 507 ? 3.986 -17.486 8.230 1.00 89.12 507 SER A N 1
ATOM 3614 C CA . SER A 1 507 ? 5.117 -16.925 7.475 1.00 89.12 507 SER A CA 1
ATOM 3615 C C . SER A 1 507 ? 4.848 -15.537 6.878 1.00 89.12 507 SER A C 1
ATOM 3617 O O . SER A 1 507 ? 5.794 -14.784 6.647 1.00 89.12 507 SER A O 1
ATOM 3619 N N . ALA A 1 508 ? 3.576 -15.186 6.662 1.00 93.94 508 ALA A N 1
ATOM 3620 C CA . ALA A 1 508 ? 3.133 -13.880 6.179 1.00 93.94 508 ALA A CA 1
ATOM 3621 C C . ALA A 1 508 ? 3.527 -12.748 7.144 1.00 93.94 508 ALA A C 1
ATOM 3623 O O . ALA A 1 508 ? 3.626 -12.968 8.356 1.00 93.94 508 ALA A O 1
ATOM 3624 N N . SER A 1 509 ? 3.741 -11.527 6.641 1.00 96.19 509 SER A N 1
ATOM 3625 C CA . SER A 1 509 ? 4.085 -10.370 7.484 1.00 96.19 509 SER A CA 1
ATOM 3626 C C . SER A 1 509 ? 2.887 -9.877 8.314 1.00 96.19 509 SER A C 1
ATOM 3628 O O . SER A 1 509 ? 1.757 -10.312 8.114 1.00 96.19 509 SER A O 1
ATOM 3630 N N . THR A 1 510 ? 3.118 -9.014 9.311 1.00 96.50 510 THR A N 1
ATOM 3631 C CA . THR A 1 510 ? 2.025 -8.413 10.109 1.00 96.50 510 THR A CA 1
ATOM 3632 C C . THR A 1 510 ? 1.155 -7.509 9.232 1.00 96.50 510 THR A C 1
ATOM 3634 O O . THR A 1 510 ? -0.073 -7.570 9.295 1.00 96.50 510 THR A O 1
ATOM 3637 N N . GLN A 1 511 ? 1.799 -6.792 8.307 1.00 95.94 511 GLN A N 1
ATOM 3638 C CA . GLN A 1 511 ? 1.153 -6.050 7.235 1.00 95.94 511 GLN A CA 1
ATOM 3639 C C . GLN A 1 511 ? 0.238 -6.942 6.383 1.00 95.94 511 GLN A C 1
ATOM 3641 O O . GLN A 1 511 ? -0.932 -6.607 6.237 1.00 95.94 511 GLN A O 1
ATOM 3646 N N . ASP A 1 512 ? 0.715 -8.088 5.883 1.00 97.88 512 ASP A N 1
ATOM 3647 C CA . ASP A 1 512 ? -0.121 -9.001 5.084 1.00 97.88 512 ASP A CA 1
ATOM 3648 C C . ASP A 1 512 ? -1.361 -9.465 5.863 1.00 97.88 512 ASP A C 1
ATOM 3650 O O . ASP A 1 512 ? -2.483 -9.339 5.380 1.00 97.88 512 ASP A O 1
ATOM 3654 N N . LEU A 1 513 ? -1.170 -9.921 7.106 1.00 98.06 513 LEU A N 1
ATOM 3655 C CA . LEU A 1 513 ? -2.256 -10.407 7.964 1.00 98.06 513 LEU A CA 1
ATOM 3656 C C . LEU A 1 513 ? -3.313 -9.320 8.234 1.00 98.06 513 LEU A C 1
ATOM 3658 O O . LEU A 1 513 ? -4.510 -9.595 8.136 1.00 98.06 513 LEU A O 1
ATOM 3662 N N . SER A 1 514 ? -2.891 -8.081 8.518 1.00 97.62 514 SER A N 1
ATOM 3663 C CA . SER A 1 514 ? -3.825 -6.954 8.682 1.00 97.62 514 SER A CA 1
ATOM 3664 C C . SER A 1 514 ? -4.564 -6.605 7.384 1.00 97.62 514 SER A C 1
ATOM 3666 O O . SER A 1 514 ? -5.770 -6.370 7.429 1.00 97.62 514 SER A O 1
ATOM 3668 N N . ILE A 1 515 ? -3.889 -6.633 6.226 1.00 97.94 515 ILE A N 1
ATOM 3669 C CA . ILE A 1 515 ? -4.503 -6.352 4.920 1.00 97.94 515 ILE A CA 1
ATOM 3670 C C . ILE A 1 515 ? -5.527 -7.426 4.546 1.00 97.94 515 ILE A C 1
ATOM 3672 O O . ILE A 1 515 ? -6.592 -7.077 4.036 1.00 97.94 515 ILE A O 1
ATOM 3676 N N . TRP A 1 516 ? -5.249 -8.708 4.799 1.00 98.25 516 TRP A N 1
ATOM 3677 C CA . TRP A 1 516 ? -6.193 -9.790 4.505 1.00 98.25 516 TRP A CA 1
ATOM 3678 C C . TRP A 1 516 ? -7.488 -9.609 5.301 1.00 98.25 516 TRP A C 1
ATOM 3680 O O . TRP A 1 516 ? -8.562 -9.552 4.702 1.00 98.25 516 TRP A O 1
ATOM 3690 N N . LEU A 1 517 ? -7.389 -9.425 6.623 1.00 97.69 517 LEU A N 1
ATOM 3691 C CA . LEU A 1 517 ? -8.553 -9.236 7.496 1.00 97.69 517 LEU A CA 1
ATOM 3692 C C . LEU A 1 517 ? -9.358 -7.977 7.118 1.00 97.69 517 LEU A C 1
ATOM 3694 O O . LEU A 1 517 ? -10.582 -8.036 7.002 1.00 97.69 517 LEU A O 1
ATOM 3698 N N . TYR A 1 518 ? -8.664 -6.867 6.850 1.00 97.44 518 TYR A N 1
ATOM 3699 C CA . TYR A 1 518 ? -9.249 -5.591 6.424 1.00 97.44 518 TYR A CA 1
ATOM 3700 C C . TYR A 1 518 ? -9.993 -5.688 5.096 1.00 97.44 518 TYR A C 1
ATOM 3702 O O . TYR A 1 518 ? -11.106 -5.177 4.959 1.00 97.44 518 TYR A O 1
ATOM 3710 N N . SER A 1 519 ? -9.399 -6.360 4.115 1.00 98.06 519 SER A N 1
ATOM 3711 C CA . SER A 1 519 ? -9.978 -6.454 2.776 1.00 98.06 519 SER A CA 1
ATOM 3712 C C . SER A 1 519 ? -11.198 -7.377 2.763 1.00 98.06 519 SER A C 1
ATOM 3714 O O . SER A 1 519 ? -12.200 -7.048 2.134 1.00 98.06 519 SER A O 1
ATOM 3716 N N . LEU A 1 520 ? -11.168 -8.469 3.536 1.00 97.56 520 LEU A N 1
ATOM 3717 C CA . LEU A 1 520 ? -12.327 -9.342 3.758 1.00 97.56 520 LEU A CA 1
ATOM 3718 C C . LEU A 1 520 ? -13.476 -8.587 4.450 1.00 97.56 520 LEU A C 1
ATOM 3720 O O . LEU A 1 520 ? -14.601 -8.584 3.949 1.00 97.56 520 LEU A O 1
ATOM 3724 N N . ALA A 1 521 ? -13.178 -7.846 5.525 1.00 96.31 521 ALA A N 1
ATOM 3725 C CA . ALA A 1 521 ? -14.155 -7.015 6.231 1.00 96.31 521 ALA A CA 1
ATOM 3726 C C . ALA A 1 521 ? -14.751 -5.892 5.354 1.00 96.31 521 ALA A C 1
ATOM 3728 O O . ALA A 1 521 ? -15.921 -5.535 5.511 1.00 96.31 521 ALA A O 1
ATOM 3729 N N . ARG A 1 522 ? -13.973 -5.348 4.406 1.00 95.00 522 ARG A N 1
ATOM 3730 C CA . ARG A 1 522 ? -14.449 -4.384 3.397 1.00 95.00 522 ARG A CA 1
ATOM 3731 C C . ARG A 1 522 ? -15.343 -5.007 2.334 1.00 95.00 522 ARG A C 1
ATOM 3733 O O . ARG A 1 522 ? -16.355 -4.402 1.998 1.00 95.00 522 ARG A O 1
ATOM 3740 N N . LEU A 1 523 ? -14.989 -6.189 1.832 1.00 94.81 523 LEU A N 1
ATOM 3741 C CA . LEU A 1 523 ? -15.804 -6.937 0.869 1.00 94.81 523 LEU A CA 1
ATOM 3742 C C . LEU A 1 523 ? -17.114 -7.462 1.483 1.00 94.81 523 LEU A C 1
ATOM 3744 O O . LEU A 1 523 ? -18.028 -7.814 0.745 1.00 94.81 523 LEU A O 1
ATOM 3748 N N . GLY A 1 524 ? -17.221 -7.477 2.818 1.00 93.44 524 GLY A N 1
ATOM 3749 C CA . GLY A 1 524 ? -18.387 -7.969 3.555 1.00 93.44 524 GLY A CA 1
ATOM 3750 C C . GLY A 1 524 ? -18.299 -9.450 3.933 1.00 93.44 524 GLY A C 1
ATOM 3751 O O . GLY A 1 524 ? -19.274 -10.009 4.430 1.00 93.44 524 GLY A O 1
ATOM 3752 N N . PHE A 1 525 ? -17.141 -10.089 3.740 1.00 92.44 525 PHE A N 1
ATOM 3753 C CA . PHE A 1 525 ? -16.934 -11.498 4.062 1.00 92.44 525 PHE A CA 1
ATOM 3754 C C . PHE A 1 525 ? -16.370 -11.681 5.469 1.00 92.44 525 PHE A C 1
ATOM 3756 O O . PHE A 1 525 ? -15.297 -11.179 5.805 1.00 92.44 525 PHE A O 1
ATOM 3763 N N . ARG A 1 526 ? -17.069 -12.487 6.270 1.00 91.25 526 ARG A N 1
ATOM 3764 C CA . ARG A 1 526 ? -16.579 -12.999 7.551 1.00 91.25 526 ARG A CA 1
ATOM 3765 C C . ARG A 1 526 ? -15.971 -14.394 7.338 1.00 91.25 526 ARG A C 1
ATOM 3767 O O . ARG A 1 526 ? -16.683 -15.270 6.847 1.00 91.25 526 ARG A O 1
ATOM 3774 N N . PRO A 1 527 ? -14.691 -14.627 7.680 1.00 92.94 527 PRO A N 1
ATOM 3775 C CA . PRO A 1 527 ? -14.076 -15.949 7.553 1.00 92.94 527 PRO A CA 1
ATOM 3776 C C . PRO A 1 527 ? -14.715 -16.992 8.478 1.00 92.94 527 PRO A C 1
ATOM 3778 O O . PRO A 1 527 ? -15.358 -16.650 9.473 1.00 92.94 527 PRO A O 1
ATOM 3781 N N . SER A 1 528 ? -14.499 -18.274 8.173 1.00 92.06 528 SER A N 1
ATOM 3782 C CA . SER A 1 528 ? -14.950 -19.384 9.022 1.00 92.06 528 SER A CA 1
ATOM 3783 C C . SER A 1 528 ? -14.235 -19.397 10.380 1.00 92.06 528 SER A C 1
ATOM 3785 O O . SER A 1 528 ? -13.122 -18.882 10.516 1.00 92.06 528 SER A O 1
ATOM 3787 N N . GLY A 1 529 ? -14.843 -20.047 11.381 1.00 90.69 529 GLY A N 1
ATOM 3788 C CA . GLY A 1 529 ? -14.245 -20.206 12.714 1.00 90.69 529 GLY A CA 1
ATOM 3789 C C . GLY A 1 529 ? -12.845 -20.828 12.670 1.00 90.69 529 GLY A C 1
ATOM 3790 O O . GLY A 1 529 ? -11.939 -20.337 13.334 1.00 90.69 529 GLY A O 1
ATOM 3791 N N . VAL A 1 530 ? -12.627 -21.816 11.793 1.00 92.81 530 VAL A N 1
ATOM 3792 C CA . VAL A 1 530 ? -11.313 -22.445 11.554 1.00 92.81 530 VAL A CA 1
ATOM 3793 C C . VAL A 1 530 ? -10.265 -21.427 11.084 1.00 92.81 530 VAL A C 1
ATOM 3795 O O . VAL A 1 530 ? -9.145 -21.416 11.599 1.00 92.81 530 VAL A O 1
ATOM 3798 N N . TRP A 1 531 ? -10.624 -20.539 10.148 1.00 96.06 531 TRP A N 1
ATOM 3799 C CA . TRP A 1 531 ? -9.716 -19.500 9.655 1.00 96.06 531 TRP A CA 1
ATOM 3800 C C . TRP A 1 531 ? -9.440 -18.443 10.730 1.00 96.06 531 TRP A C 1
ATOM 3802 O O . TRP A 1 531 ? -8.289 -18.077 10.953 1.00 96.06 531 TRP A O 1
ATOM 3812 N N . LEU A 1 532 ? -10.469 -17.997 11.459 1.00 95.50 532 LEU A N 1
ATOM 3813 C CA . LEU A 1 532 ? -10.321 -17.030 12.557 1.00 95.50 532 LEU A CA 1
ATOM 3814 C C . LEU A 1 532 ? -9.469 -17.588 13.711 1.00 95.50 532 LEU A C 1
ATOM 3816 O O . LEU A 1 532 ? -8.619 -16.877 14.244 1.00 95.50 532 LEU A O 1
ATOM 3820 N N . LYS A 1 533 ? -9.630 -18.872 14.048 1.00 93.12 533 LYS A N 1
ATOM 3821 C CA . LYS A 1 533 ? -8.827 -19.609 15.036 1.00 93.12 533 LYS A CA 1
ATOM 3822 C C . LYS A 1 533 ? -7.351 -19.649 14.642 1.00 93.12 533 LYS A C 1
ATOM 3824 O O . LYS A 1 533 ? -6.498 -19.244 15.431 1.00 93.12 533 LYS A O 1
ATOM 3829 N N . ALA A 1 534 ? -7.047 -20.028 13.400 1.00 94.25 534 ALA A N 1
ATOM 3830 C CA . ALA A 1 534 ? -5.682 -19.994 12.877 1.00 94.25 534 ALA A CA 1
ATOM 3831 C C . ALA A 1 534 ? -5.101 -18.567 12.836 1.00 94.25 534 ALA A C 1
ATOM 3833 O O . ALA A 1 534 ? -3.944 -18.367 13.211 1.00 94.25 534 ALA A O 1
ATOM 3834 N N . PHE A 1 535 ? -5.908 -17.567 12.464 1.00 96.62 535 PHE A N 1
ATOM 3835 C CA . PHE A 1 535 ? -5.503 -16.161 12.445 1.00 96.62 535 PHE A CA 1
ATOM 3836 C C . PHE A 1 535 ? -5.139 -15.659 13.847 1.00 96.62 535 PHE A C 1
ATOM 3838 O O . PHE A 1 535 ? -4.080 -15.055 14.024 1.00 96.62 535 PHE A O 1
ATOM 3845 N N . VAL A 1 536 ? -5.960 -15.958 14.860 1.00 95.81 536 VAL A N 1
ATOM 3846 C CA . VAL A 1 536 ? -5.680 -15.667 16.278 1.00 95.81 536 VAL A CA 1
ATOM 3847 C C . VAL A 1 536 ? -4.383 -16.338 16.720 1.00 95.81 536 VAL A C 1
ATOM 3849 O O . VAL A 1 536 ? -3.496 -15.658 17.235 1.00 95.81 536 VAL A O 1
ATOM 3852 N N . THR A 1 537 ? -4.217 -17.638 16.459 1.00 93.38 537 THR A N 1
ATOM 3853 C CA . THR A 1 537 ? -2.996 -18.380 16.812 1.00 93.38 537 THR A CA 1
ATOM 3854 C C . THR A 1 537 ? -1.746 -17.804 16.141 1.00 93.38 537 THR A C 1
ATOM 3856 O O . THR A 1 537 ? -0.707 -17.679 16.790 1.00 93.38 537 THR A O 1
ATOM 3859 N N . ALA A 1 538 ? -1.830 -17.399 14.871 1.00 94.56 538 ALA A N 1
ATOM 3860 C CA . ALA A 1 538 ? -0.715 -16.794 14.152 1.00 94.56 538 ALA A CA 1
ATOM 3861 C C . ALA A 1 538 ? -0.392 -15.371 14.640 1.00 94.56 538 ALA A C 1
ATOM 3863 O O . ALA A 1 538 ? 0.781 -15.012 14.743 1.00 94.56 538 ALA A O 1
ATOM 3864 N N . THR A 1 539 ? -1.404 -14.549 14.940 1.00 96.75 539 THR A N 1
ATOM 3865 C CA . THR A 1 539 ? -1.220 -13.121 15.258 1.00 96.75 539 THR A CA 1
ATOM 3866 C C . THR A 1 539 ? -0.971 -12.835 16.735 1.00 96.75 539 THR A C 1
ATOM 3868 O O . THR A 1 539 ? -0.169 -11.952 17.026 1.00 96.75 539 THR A O 1
ATOM 3871 N N . HIS A 1 540 ? -1.555 -13.587 17.674 1.00 95.50 540 HIS A N 1
ATOM 3872 C CA . HIS A 1 540 ? -1.442 -13.342 19.120 1.00 95.50 540 HIS A CA 1
ATOM 3873 C C . HIS A 1 540 ? -0.003 -13.110 19.639 1.00 95.50 540 HIS A C 1
ATOM 3875 O O . HIS A 1 540 ? 0.247 -12.077 20.274 1.00 95.50 540 HIS A O 1
ATOM 3881 N N . PRO A 1 541 ? 0.991 -13.986 19.366 1.00 93.62 541 PRO A N 1
ATOM 3882 C CA . PRO A 1 541 ? 2.364 -13.748 19.822 1.00 93.62 541 PRO A CA 1
ATOM 3883 C C . PRO A 1 541 ? 3.028 -12.549 19.126 1.00 93.62 541 PRO A C 1
ATOM 3885 O O . PRO A 1 541 ? 4.019 -12.023 19.629 1.00 93.62 541 PRO A O 1
ATOM 3888 N N . ARG A 1 542 ? 2.490 -12.114 17.981 1.00 96.44 542 ARG A N 1
ATOM 3889 C CA . ARG A 1 542 ? 3.039 -11.073 17.106 1.00 96.44 542 ARG A CA 1
ATOM 3890 C C . ARG A 1 542 ? 2.392 -9.700 17.287 1.00 96.44 542 ARG A C 1
ATOM 3892 O O . ARG A 1 542 ? 2.981 -8.747 16.795 1.00 96.44 542 ARG A O 1
ATOM 3899 N N . LEU A 1 543 ? 1.259 -9.578 17.990 1.00 96.88 543 LEU A N 1
ATOM 3900 C CA . LEU A 1 543 ? 0.548 -8.306 18.217 1.00 96.88 543 LEU A CA 1
ATOM 3901 C C . LEU A 1 543 ? 1.473 -7.132 18.623 1.00 96.88 543 LEU A C 1
ATOM 3903 O O . LEU A 1 543 ? 1.370 -6.088 17.986 1.00 96.88 543 LEU A O 1
ATOM 3907 N N . PRO A 1 544 ? 2.456 -7.281 19.543 1.00 95.88 544 PRO A N 1
ATOM 3908 C CA . PRO A 1 544 ? 3.377 -6.189 19.903 1.00 95.88 544 PRO A CA 1
ATOM 3909 C C . PRO A 1 544 ? 4.342 -5.730 18.793 1.00 95.88 544 PRO A C 1
ATOM 3911 O O . PRO A 1 544 ? 5.101 -4.788 19.000 1.00 95.88 544 PRO A O 1
ATOM 3914 N N . ALA A 1 545 ? 4.377 -6.422 17.650 1.00 94.56 545 ALA A N 1
ATOM 3915 C CA . ALA A 1 545 ? 5.201 -6.093 16.488 1.00 94.56 545 ALA A CA 1
ATOM 3916 C C . ALA A 1 545 ? 4.389 -5.526 15.307 1.00 94.56 545 ALA A C 1
ATOM 3918 O O . ALA A 1 545 ? 4.979 -5.235 14.267 1.00 94.56 545 ALA A O 1
ATOM 3919 N N . PHE A 1 546 ? 3.065 -5.390 15.438 1.00 96.94 546 PHE A N 1
ATOM 3920 C CA . PHE A 1 546 ? 2.242 -4.692 14.448 1.00 96.94 546 PHE A CA 1
ATOM 3921 C C . PHE A 1 546 ? 2.482 -3.179 14.554 1.00 96.94 546 PHE A C 1
ATOM 3923 O O . PHE A 1 546 ? 2.625 -2.637 15.651 1.00 96.94 546 PHE A O 1
ATOM 3930 N N . SER A 1 547 ? 2.510 -2.482 13.418 1.00 96.44 547 SER A N 1
ATOM 3931 C CA . SER A 1 547 ? 2.573 -1.013 13.400 1.00 96.44 547 SER A CA 1
ATOM 3932 C C . SER A 1 547 ? 1.197 -0.372 13.691 1.00 96.44 547 SER A C 1
ATOM 3934 O O . SER A 1 547 ? 0.175 -1.050 13.554 1.00 96.44 547 SER A O 1
ATOM 3936 N N . PRO A 1 548 ? 1.118 0.927 14.063 1.00 96.12 548 PRO A N 1
ATOM 3937 C CA . PRO A 1 548 ? -0.158 1.611 14.303 1.00 96.12 548 PRO A CA 1
ATOM 3938 C C . PRO A 1 548 ? -1.231 1.423 13.205 1.00 96.12 548 PRO A C 1
ATOM 3940 O O . PRO A 1 548 ? -2.354 1.065 13.566 1.00 96.12 548 PRO A O 1
ATOM 3943 N N . PRO A 1 549 ? -0.933 1.556 11.890 1.00 95.00 549 PRO A N 1
ATOM 3944 C CA . PRO A 1 549 ? -1.926 1.306 10.840 1.00 95.00 549 PRO A CA 1
ATOM 3945 C C . PRO A 1 549 ? -2.296 -0.177 10.673 1.00 95.00 549 PRO A C 1
ATOM 3947 O O . PRO A 1 549 ? -3.368 -0.495 10.168 1.00 95.00 549 PRO A O 1
ATOM 3950 N N . GLU A 1 550 ? -1.436 -1.113 11.082 1.00 97.50 550 GLU A N 1
ATOM 3951 C CA . GLU A 1 550 ? -1.750 -2.548 11.047 1.00 97.50 550 GLU A CA 1
ATOM 3952 C C . GLU A 1 550 ? -2.698 -2.931 12.194 1.00 97.50 550 GLU A C 1
ATOM 3954 O O . GLU A 1 550 ? -3.615 -3.730 11.992 1.00 97.50 550 GLU A O 1
ATOM 3959 N N . LEU A 1 551 ? -2.515 -2.330 13.377 1.00 97.81 551 LEU A N 1
ATOM 3960 C CA . LEU A 1 551 ? -3.408 -2.484 14.531 1.00 97.81 551 LEU A CA 1
ATOM 3961 C C . LEU A 1 551 ? -4.763 -1.812 14.292 1.00 97.81 551 LEU A C 1
ATOM 3963 O O . LEU A 1 551 ? -5.792 -2.439 14.539 1.00 97.81 551 LEU A O 1
ATOM 3967 N N . SER A 1 552 ? -4.788 -0.584 13.764 1.00 95.81 552 SER A N 1
ATOM 3968 C CA . SER A 1 552 ? -6.043 0.119 13.470 1.00 95.81 552 SER A CA 1
ATOM 3969 C C . SER A 1 552 ? -6.870 -0.627 12.414 1.00 95.81 552 SER A C 1
ATOM 3971 O O . SER A 1 552 ? -8.066 -0.836 12.619 1.00 95.81 552 SER A O 1
ATOM 3973 N N . ASN A 1 553 ? -6.228 -1.146 11.357 1.00 96.12 553 ASN A N 1
ATOM 3974 C CA . ASN A 1 553 ? -6.858 -2.048 10.389 1.00 96.12 553 ASN A CA 1
ATOM 3975 C C . ASN A 1 553 ? -7.414 -3.311 11.057 1.00 96.12 553 ASN A C 1
ATOM 3977 O O . ASN A 1 553 ? -8.570 -3.658 10.819 1.00 96.12 553 ASN A O 1
ATOM 3981 N N . LEU A 1 554 ? -6.627 -3.997 11.894 1.00 96.44 554 LEU A N 1
ATOM 3982 C CA . LEU A 1 554 ? -7.052 -5.224 12.576 1.00 96.44 554 LEU A CA 1
ATOM 3983 C C . LEU A 1 554 ? -8.296 -4.972 13.437 1.00 96.44 554 LEU A C 1
ATOM 3985 O O . LEU A 1 554 ? -9.315 -5.633 13.239 1.00 96.44 554 LEU A O 1
ATOM 3989 N N . LEU A 1 555 ? -8.248 -3.982 14.331 1.00 95.19 555 LEU A N 1
ATOM 3990 C CA . LEU A 1 555 ? -9.351 -3.647 15.236 1.00 95.19 555 LEU A CA 1
ATOM 3991 C C . LEU A 1 555 ? -10.603 -3.212 14.460 1.00 95.19 555 LEU A C 1
ATOM 3993 O O . LEU A 1 555 ? -11.701 -3.696 14.741 1.00 95.19 555 LEU A O 1
ATOM 3997 N N . TRP A 1 556 ? -10.445 -2.367 13.434 1.00 95.25 556 TRP A N 1
ATOM 3998 C CA . TRP A 1 556 ? -11.550 -1.959 12.561 1.00 95.25 556 TRP A CA 1
ATOM 3999 C C . TRP A 1 556 ? -12.189 -3.146 11.840 1.00 95.25 556 TRP A C 1
ATOM 4001 O O . TRP A 1 556 ? -13.410 -3.206 11.731 1.00 95.25 556 TRP A O 1
ATOM 4011 N N . SER A 1 557 ? -11.392 -4.120 11.394 1.00 95.56 557 SER A N 1
ATOM 4012 C CA . SER A 1 557 ? -11.899 -5.315 10.710 1.00 95.56 557 SER A CA 1
ATOM 4013 C C . SER A 1 557 ? -12.773 -6.164 11.630 1.00 95.56 557 SER A C 1
ATOM 4015 O O . SER A 1 557 ? -13.862 -6.584 11.238 1.00 95.56 557 SER A O 1
ATOM 4017 N N . VAL A 1 558 ? -12.315 -6.387 12.867 1.00 92.38 558 VAL A N 1
ATOM 4018 C CA . VAL A 1 558 ? -13.058 -7.118 13.906 1.00 92.38 558 VAL A CA 1
ATOM 4019 C C . VAL A 1 558 ? -14.401 -6.429 14.178 1.00 92.38 558 VAL A C 1
ATOM 4021 O O . VAL A 1 558 ? -15.448 -7.081 14.126 1.00 92.38 558 VAL A O 1
ATOM 4024 N N . ALA A 1 559 ? -14.382 -5.102 14.355 1.00 91.31 559 ALA A N 1
ATOM 4025 C CA . ALA A 1 559 ? -15.579 -4.287 14.556 1.00 91.31 559 ALA A CA 1
ATOM 4026 C C . ALA A 1 559 ? -16.536 -4.342 13.355 1.00 91.31 559 ALA A C 1
ATOM 4028 O O . ALA A 1 559 ? -17.732 -4.589 13.516 1.00 91.31 559 ALA A O 1
ATOM 4029 N N . ARG A 1 560 ? -16.011 -4.184 12.136 1.00 91.81 560 ARG A N 1
ATOM 4030 C CA . ARG A 1 560 ? -16.785 -4.185 10.889 1.00 91.81 560 ARG A CA 1
ATOM 4031 C C . ARG A 1 560 ? -17.476 -5.524 10.618 1.00 91.81 560 ARG A C 1
ATOM 4033 O O . ARG A 1 560 ? -18.588 -5.523 10.098 1.00 91.81 560 ARG A O 1
ATOM 4040 N N . MET A 1 561 ? -16.847 -6.643 10.980 1.00 91.25 561 MET A N 1
ATOM 4041 C CA . MET A 1 561 ? -17.417 -7.992 10.847 1.00 91.25 561 MET A CA 1
ATOM 4042 C C . MET A 1 561 ? -18.365 -8.389 11.993 1.00 91.25 561 MET A C 1
ATOM 4044 O O . MET A 1 561 ? -18.918 -9.495 11.961 1.00 91.25 561 MET A O 1
ATOM 4048 N N . GLY A 1 562 ? -18.515 -7.552 13.029 1.00 87.31 562 GLY A N 1
ATOM 4049 C CA . GLY A 1 562 ? -19.262 -7.895 14.244 1.00 87.31 562 GLY A CA 1
ATOM 4050 C C . GLY A 1 562 ? -18.757 -9.186 14.898 1.00 87.31 562 GLY A C 1
ATOM 4051 O O . GLY A 1 562 ? -19.551 -10.005 15.368 1.00 87.31 562 GLY A O 1
ATOM 4052 N N . TRP A 1 563 ? -17.452 -9.454 14.817 1.00 88.06 563 TRP A N 1
ATOM 4053 C CA . TRP A 1 563 ? -16.852 -10.655 15.391 1.00 88.06 563 TRP A CA 1
ATOM 4054 C C . TRP A 1 563 ? -16.366 -10.350 16.804 1.00 88.06 563 TRP A C 1
ATOM 4056 O O . TRP A 1 563 ? -15.614 -9.404 17.003 1.00 88.06 563 TRP A O 1
ATOM 4066 N N . ALA A 1 564 ? -16.793 -11.156 17.775 1.00 86.38 564 ALA A N 1
ATOM 4067 C CA . ALA A 1 564 ? -16.229 -11.153 19.117 1.00 86.38 564 ALA A CA 1
ATOM 4068 C C . ALA A 1 564 ? -15.021 -12.113 19.143 1.00 86.38 564 ALA A C 1
ATOM 4070 O O . ALA A 1 564 ? -15.223 -13.331 19.072 1.00 86.38 564 ALA A O 1
ATOM 4071 N N . PRO A 1 565 ? -13.774 -11.609 19.186 1.00 88.31 565 PRO A N 1
ATOM 4072 C CA . PRO A 1 565 ? -12.602 -12.454 19.368 1.00 88.31 565 PRO A CA 1
ATOM 4073 C C . PRO A 1 565 ? -12.540 -12.987 20.812 1.00 88.31 565 PRO A C 1
ATOM 4075 O O . PRO A 1 565 ? -13.209 -12.451 21.698 1.00 88.31 565 PRO A O 1
ATOM 4078 N N . PRO A 1 566 ? -11.715 -14.013 21.089 1.00 89.94 566 PRO A N 1
ATOM 4079 C CA . PRO A 1 566 ? -11.469 -14.465 22.457 1.00 89.94 566 PRO A CA 1
ATOM 4080 C C . PRO A 1 566 ? -10.948 -13.328 23.344 1.00 89.94 566 PRO A C 1
ATOM 4082 O O . PRO A 1 566 ? -10.090 -12.557 22.908 1.00 89.94 566 PRO A O 1
ATOM 4085 N N . LEU A 1 567 ? -11.410 -13.259 24.597 1.00 87.19 567 LEU A N 1
ATOM 4086 C CA . LEU A 1 567 ? -11.127 -12.137 25.502 1.00 87.19 567 LEU A CA 1
ATOM 4087 C C . LEU A 1 567 ? -9.622 -11.848 25.639 1.00 87.19 567 LEU A C 1
ATOM 4089 O O . LEU A 1 567 ? -9.194 -10.729 25.381 1.00 87.19 567 LEU A O 1
ATOM 4093 N N . LYS A 1 568 ? -8.799 -12.873 25.895 1.00 89.19 568 LYS A N 1
ATOM 4094 C CA . LYS A 1 568 ? -7.334 -12.729 26.002 1.00 89.19 568 LYS A CA 1
ATOM 4095 C C . LYS A 1 568 ? -6.656 -12.206 24.732 1.00 89.19 568 LYS A C 1
ATOM 4097 O O . LYS A 1 568 ? -5.642 -11.515 24.799 1.00 89.19 568 LYS A O 1
ATOM 4102 N N . TYR A 1 569 ? -7.209 -12.520 23.558 1.00 93.00 569 TYR A N 1
ATOM 4103 C CA . TYR A 1 569 ? -6.723 -11.957 22.298 1.00 93.00 569 TYR A CA 1
ATOM 4104 C C . TYR A 1 569 ? -7.080 -10.475 22.178 1.00 93.00 569 TYR A C 1
ATOM 4106 O O . TYR A 1 569 ? -6.246 -9.679 21.750 1.00 93.00 569 TYR A O 1
ATOM 4114 N N . TRP A 1 570 ? -8.301 -10.110 22.578 1.00 91.81 570 TRP A N 1
ATOM 4115 C CA . TRP A 1 570 ? -8.766 -8.727 22.592 1.00 91.81 570 TRP A CA 1
ATOM 4116 C C . TRP A 1 570 ? -7.956 -7.857 23.553 1.00 91.81 570 TRP A C 1
ATOM 4118 O O . TRP A 1 570 ? -7.414 -6.838 23.135 1.00 91.81 570 TRP A O 1
ATOM 4128 N N . GLU A 1 571 ? -7.781 -8.302 24.799 1.00 91.69 571 GLU A N 1
ATOM 4129 C CA . GLU A 1 571 ? -6.960 -7.634 25.817 1.00 91.69 571 GLU A CA 1
ATOM 4130 C C . GLU A 1 571 ? -5.546 -7.361 25.290 1.00 91.69 571 GLU A C 1
ATOM 4132 O O . GLU A 1 571 ? -5.087 -6.219 25.288 1.00 91.69 571 GLU A O 1
ATOM 4137 N N . ARG A 1 572 ? -4.887 -8.377 24.722 1.00 94.00 572 ARG A N 1
ATOM 4138 C CA . ARG A 1 572 ? -3.547 -8.232 24.140 1.00 94.00 572 ARG A CA 1
ATOM 4139 C C . ARG A 1 572 ? -3.506 -7.325 22.904 1.00 94.00 572 ARG A C 1
ATOM 4141 O O . ARG A 1 572 ? -2.485 -6.685 22.648 1.00 94.00 572 ARG A O 1
ATOM 4148 N N . ALA A 1 573 ? -4.580 -7.265 22.118 1.00 95.44 573 ALA A N 1
ATOM 4149 C CA . ALA A 1 573 ? -4.682 -6.344 20.988 1.00 95.44 573 ALA A CA 1
ATOM 4150 C C . ALA A 1 573 ? -4.852 -4.890 21.466 1.00 95.44 573 ALA A C 1
ATOM 4152 O O . ALA A 1 573 ? -4.241 -3.988 20.891 1.00 95.44 573 ALA A O 1
ATOM 4153 N N . LEU A 1 574 ? -5.599 -4.668 22.555 1.00 94.44 574 LEU A N 1
ATOM 4154 C CA . LEU A 1 574 ? -5.712 -3.369 23.221 1.00 94.44 574 LEU A CA 1
ATOM 4155 C C . LEU A 1 574 ? -4.378 -2.930 23.848 1.00 94.44 574 LEU A C 1
ATOM 4157 O O . LEU A 1 574 ? -3.981 -1.786 23.634 1.00 94.44 574 LEU A O 1
ATOM 4161 N N . GLU A 1 575 ? -3.656 -3.823 24.537 1.00 95.69 575 GLU A N 1
ATOM 4162 C CA . GLU A 1 575 ? -2.298 -3.568 25.057 1.00 95.69 575 GLU A CA 1
ATOM 4163 C C . GLU A 1 575 ? -1.331 -3.142 23.939 1.00 95.69 575 GLU A C 1
ATOM 4165 O O . GLU A 1 575 ? -0.591 -2.164 24.074 1.00 95.69 575 GLU A O 1
ATOM 4170 N N . ALA A 1 576 ? -1.340 -3.866 22.812 1.00 97.12 576 ALA A N 1
ATOM 4171 C CA . ALA A 1 576 ? -0.500 -3.552 21.660 1.00 97.12 576 ALA A CA 1
ATOM 4172 C C . ALA A 1 576 ? -0.873 -2.199 21.028 1.00 97.12 576 ALA A C 1
ATOM 4174 O O . ALA A 1 576 ? 0.018 -1.431 20.666 1.00 97.12 576 ALA A O 1
ATOM 4175 N N . ALA A 1 577 ? -2.170 -1.879 20.943 1.00 96.62 577 ALA A N 1
ATOM 4176 C CA . ALA A 1 577 ? -2.646 -0.576 20.484 1.00 96.62 577 ALA A CA 1
ATOM 4177 C C . ALA A 1 577 ? -2.198 0.563 21.415 1.00 96.62 577 ALA A C 1
ATOM 4179 O O . ALA A 1 577 ? -1.664 1.558 20.926 1.00 96.62 577 ALA A O 1
ATOM 4180 N N . GLU A 1 578 ? -2.318 0.399 22.737 1.00 97.31 578 GLU A N 1
ATOM 4181 C CA . GLU A 1 578 ? -1.879 1.401 23.721 1.00 97.31 578 GLU A CA 1
ATOM 4182 C C . GLU A 1 578 ? -0.379 1.695 23.602 1.00 97.31 578 GLU A C 1
ATOM 4184 O O . GLU A 1 578 ? 0.037 2.855 23.586 1.00 97.31 578 GLU A O 1
ATOM 4189 N N . ALA A 1 579 ? 0.436 0.647 23.444 1.00 97.00 579 ALA A N 1
ATOM 4190 C CA . ALA A 1 579 ? 1.878 0.769 23.236 1.00 97.00 579 ALA A CA 1
ATOM 4191 C C . ALA A 1 579 ? 2.250 1.437 21.895 1.00 97.00 579 ALA A C 1
ATOM 4193 O O . ALA A 1 579 ? 3.335 2.010 21.772 1.00 97.00 579 ALA A O 1
ATOM 4194 N N . ALA A 1 580 ? 1.364 1.380 20.896 1.00 96.88 580 ALA A N 1
ATOM 4195 C CA . ALA A 1 580 ? 1.560 1.970 19.575 1.00 96.88 580 ALA A CA 1
ATOM 4196 C C . ALA A 1 580 ? 1.138 3.453 19.492 1.00 96.88 580 ALA A C 1
ATOM 4198 O O . ALA A 1 580 ? 1.617 4.167 18.607 1.00 96.88 580 ALA A O 1
ATOM 4199 N N . PHE A 1 581 ? 0.302 3.945 20.417 1.00 97.19 581 PHE A N 1
ATOM 4200 C CA . PHE A 1 581 ? -0.208 5.326 20.424 1.00 97.19 581 PHE A CA 1
ATOM 4201 C C . PHE A 1 581 ? 0.850 6.445 20.313 1.00 97.19 581 PHE A C 1
ATOM 4203 O O . PHE A 1 581 ? 0.588 7.392 19.571 1.00 97.19 581 PHE A O 1
ATOM 4210 N N . PRO A 1 582 ? 2.048 6.374 20.938 1.00 96.94 582 PRO A N 1
ATOM 4211 C CA . PRO A 1 582 ? 3.078 7.411 20.788 1.00 96.94 582 PRO A CA 1
ATOM 4212 C C . PRO A 1 582 ? 3.599 7.594 19.353 1.00 96.94 582 PRO A C 1
ATOM 4214 O O . PRO A 1 582 ? 4.228 8.607 19.050 1.00 96.94 582 PRO A O 1
ATOM 4217 N N . TYR A 1 583 ? 3.366 6.609 18.482 1.00 95.12 583 TYR A N 1
ATOM 4218 C CA . TYR A 1 583 ? 3.834 6.565 17.093 1.00 95.12 583 TYR A CA 1
ATOM 4219 C C . TYR A 1 583 ? 2.686 6.658 16.074 1.00 95.12 583 TYR A C 1
ATOM 4221 O O . TYR A 1 583 ? 2.932 6.668 14.868 1.00 95.12 583 TYR A O 1
ATOM 4229 N N . ALA A 1 584 ? 1.444 6.693 16.556 1.00 94.38 584 ALA A N 1
ATOM 4230 C CA . ALA A 1 584 ? 0.229 6.688 15.759 1.00 94.38 584 ALA A CA 1
ATOM 4231 C C . ALA A 1 584 ? -0.094 8.088 15.212 1.00 94.38 584 ALA A C 1
ATOM 4233 O O . ALA A 1 584 ? 0.127 9.104 15.875 1.00 94.38 584 ALA A O 1
ATOM 4234 N N . ASN A 1 585 ? -0.646 8.156 13.999 1.00 93.88 585 ASN A N 1
ATOM 4235 C CA . ASN A 1 585 ? -1.165 9.407 13.444 1.00 93.88 585 ASN A CA 1
ATOM 4236 C C . ASN A 1 585 ? -2.660 9.610 13.800 1.00 93.88 585 ASN A C 1
ATOM 4238 O O . ASN A 1 585 ? -3.280 8.773 14.459 1.00 93.88 585 ASN A O 1
ATOM 4242 N N . ALA A 1 586 ? -3.257 10.728 13.367 1.00 93.81 586 ALA A N 1
ATOM 4243 C CA . ALA A 1 586 ? -4.666 11.037 13.639 1.00 93.81 586 ALA A CA 1
ATOM 4244 C C . ALA A 1 586 ? -5.647 9.976 13.099 1.00 93.81 586 ALA A C 1
ATOM 4246 O O . ALA A 1 586 ? -6.622 9.666 13.780 1.00 93.81 586 ALA A O 1
ATOM 4247 N N . GLN A 1 587 ? -5.374 9.391 11.928 1.00 93.44 587 GLN A N 1
ATOM 4248 C CA . GLN A 1 587 ? -6.170 8.307 11.347 1.00 93.44 587 GLN A CA 1
ATOM 4249 C C . GLN A 1 587 ? -6.087 7.044 12.203 1.00 93.44 587 GLN A C 1
ATOM 4251 O O . GLN A 1 587 ? -7.119 6.482 12.562 1.00 93.44 587 GLN A O 1
ATOM 4256 N N . ASP A 1 588 ? -4.875 6.628 12.576 1.00 95.12 588 ASP A N 1
ATOM 4257 C CA . ASP A 1 588 ? -4.649 5.408 13.358 1.00 95.12 588 ASP A CA 1
ATOM 4258 C C . ASP A 1 588 ? -5.387 5.461 14.703 1.00 95.12 588 ASP A C 1
ATOM 4260 O O . ASP A 1 588 ? -6.087 4.513 15.067 1.00 95.12 588 ASP A O 1
ATOM 4264 N N . LEU A 1 589 ? -5.273 6.587 15.421 1.00 97.19 589 LEU A N 1
ATOM 4265 C CA . LEU A 1 589 ? -5.936 6.802 16.710 1.00 97.19 589 LEU A CA 1
ATOM 4266 C C . LEU A 1 589 ? -7.460 6.898 16.564 1.00 97.19 589 LEU A C 1
ATOM 4268 O O . LEU A 1 589 ? -8.183 6.280 17.343 1.00 97.19 589 LEU A O 1
ATOM 4272 N N . ALA A 1 590 ? -7.958 7.628 15.561 1.00 95.62 590 ALA A N 1
ATOM 4273 C CA . ALA A 1 590 ? -9.392 7.794 15.333 1.00 95.62 590 ALA A CA 1
ATOM 4274 C C . ALA A 1 590 ? -10.081 6.482 14.931 1.00 95.62 590 ALA A C 1
ATOM 4276 O O . ALA A 1 590 ? -11.139 6.154 15.468 1.00 95.62 590 ALA A O 1
ATOM 4277 N N . VAL A 1 591 ? -9.473 5.711 14.024 1.00 94.31 591 VAL A N 1
ATOM 4278 C CA . VAL A 1 591 ? -9.980 4.400 13.588 1.00 94.31 591 VAL A CA 1
ATOM 4279 C C . VAL A 1 591 ? -9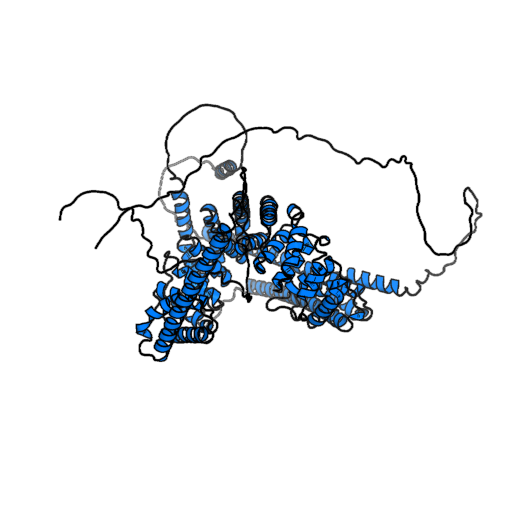.921 3.389 14.732 1.00 94.31 591 VAL A C 1
ATOM 4281 O O . VAL A 1 591 ? -10.894 2.670 14.946 1.00 94.31 591 VAL A O 1
ATOM 4284 N N . THR A 1 592 ? -8.836 3.376 15.514 1.00 95.69 592 THR A N 1
ATOM 4285 C CA . THR A 1 592 ? -8.709 2.516 16.702 1.00 95.69 592 THR A CA 1
ATOM 4286 C C . THR A 1 592 ? -9.784 2.834 17.741 1.00 95.69 592 THR A C 1
ATOM 4288 O O . THR A 1 592 ? -10.496 1.933 18.181 1.00 95.69 592 THR A O 1
ATOM 4291 N N . ALA A 1 593 ? -9.959 4.111 18.092 1.00 94.62 593 ALA A N 1
ATOM 4292 C CA . ALA A 1 593 ? -10.978 4.546 19.043 1.00 94.62 593 ALA A CA 1
ATOM 4293 C C . ALA A 1 593 ? -12.394 4.194 18.562 1.00 94.62 593 ALA A C 1
ATOM 4295 O O . ALA A 1 593 ? -13.173 3.624 19.322 1.00 94.62 593 ALA A O 1
ATOM 4296 N N . TYR A 1 594 ? -12.709 4.470 17.292 1.00 93.38 594 TYR A N 1
ATOM 4297 C CA . TYR A 1 594 ? -13.995 4.124 16.684 1.00 93.38 594 TYR A CA 1
ATOM 4298 C C . TYR A 1 594 ? -14.255 2.612 16.689 1.00 93.38 594 TYR A C 1
ATOM 4300 O O . TYR A 1 594 ? -15.359 2.184 17.021 1.00 93.38 594 TYR A O 1
ATOM 4308 N N . ALA A 1 595 ? -13.254 1.796 16.349 1.00 93.00 595 ALA A N 1
ATOM 4309 C CA . ALA A 1 595 ? -13.381 0.343 16.307 1.00 93.00 595 ALA A CA 1
ATOM 4310 C C . ALA A 1 595 ? -13.644 -0.253 17.696 1.00 93.00 595 ALA A C 1
ATOM 4312 O O . ALA A 1 595 ? -14.584 -1.030 17.859 1.00 93.00 595 ALA A O 1
ATOM 4313 N N . VAL A 1 596 ? -12.867 0.162 18.702 1.00 92.50 596 VAL A N 1
ATOM 4314 C CA . VAL A 1 596 ? -13.042 -0.277 20.095 1.00 92.50 596 VAL A CA 1
ATOM 4315 C C . VAL A 1 596 ? -14.381 0.210 20.653 1.00 92.50 596 VAL A C 1
ATOM 4317 O O . VAL A 1 596 ? -15.105 -0.574 21.247 1.00 92.50 596 VAL A O 1
ATOM 4320 N N . ALA A 1 597 ? -14.779 1.457 20.383 1.00 91.25 597 ALA A N 1
ATOM 4321 C CA . ALA A 1 597 ? -16.094 1.974 20.768 1.00 91.25 597 ALA A CA 1
ATOM 4322 C C . ALA A 1 597 ? -17.267 1.287 20.043 1.00 91.25 597 ALA A C 1
ATOM 4324 O O . ALA A 1 597 ? -18.397 1.335 20.523 1.00 91.25 597 ALA A O 1
ATOM 4325 N N . SER A 1 598 ? -17.033 0.679 18.877 1.00 87.75 598 SER A N 1
ATOM 4326 C CA . SER A 1 598 ? -18.064 -0.028 18.107 1.00 87.75 598 SER A CA 1
ATOM 4327 C C . SER A 1 598 ? -18.319 -1.453 18.598 1.00 87.75 598 SER A C 1
ATOM 4329 O O . SER A 1 598 ? -19.405 -1.980 18.355 1.00 87.75 598 SER A O 1
ATOM 4331 N N . LEU A 1 599 ? -17.346 -2.061 19.281 1.00 81.25 599 LEU A N 1
ATOM 4332 C CA . LEU A 1 599 ? -17.432 -3.404 19.846 1.00 81.25 599 LEU A CA 1
ATOM 4333 C C . LEU A 1 599 ? -17.841 -3.341 21.319 1.00 81.25 599 LEU A C 1
ATOM 4335 O O . LEU A 1 599 ? -17.153 -2.763 22.149 1.00 81.25 599 LEU A O 1
ATOM 4339 N N . GLU A 1 600 ? -18.928 -4.024 21.666 1.00 64.94 600 GLU A N 1
ATOM 4340 C CA . GLU A 1 600 ? -19.364 -4.201 23.063 1.00 64.94 600 GLU A CA 1
ATOM 4341 C C . GLU A 1 600 ? -18.593 -5.330 23.780 1.00 64.94 600 GLU A C 1
ATOM 4343 O O . GLU A 1 600 ? -18.813 -5.614 24.957 1.00 64.94 600 GLU A O 1
ATOM 4348 N N . ALA A 1 601 ? -17.645 -5.961 23.082 1.00 62.00 601 ALA A N 1
ATOM 4349 C CA . ALA A 1 601 ? -16.758 -6.983 23.616 1.00 62.00 601 ALA A CA 1
ATOM 4350 C C . ALA A 1 601 ? -15.650 -6.349 24.476 1.00 62.00 601 ALA A C 1
ATOM 4352 O O . ALA A 1 601 ? -14.572 -6.067 23.973 1.00 62.00 601 ALA A O 1
ATOM 4353 N N . GLY A 1 602 ? -15.912 -6.149 25.770 1.00 65.19 602 GLY A N 1
ATOM 4354 C CA . GLY A 1 602 ? -14.909 -5.733 26.760 1.00 65.19 602 GLY A CA 1
ATOM 4355 C C . GLY A 1 602 ? -14.434 -4.284 26.600 1.00 65.19 602 GLY A C 1
ATOM 4356 O O . GLY A 1 602 ? -13.573 -3.981 25.772 1.00 65.19 602 GLY A O 1
ATOM 4357 N N . LEU A 1 603 ? -14.965 -3.388 27.441 1.00 75.94 603 LEU A N 1
ATOM 4358 C CA . LEU A 1 603 ? -14.529 -1.989 27.488 1.00 75.94 603 LEU A CA 1
ATOM 4359 C C . LEU A 1 603 ? -13.026 -1.891 27.825 1.00 75.94 603 LEU A C 1
ATOM 4361 O O . LEU A 1 603 ? -12.558 -2.600 28.721 1.00 75.94 603 LEU A O 1
ATOM 4365 N N . PRO A 1 604 ? -12.268 -1.000 27.159 1.00 87.88 604 PRO A N 1
ATOM 4366 C CA . PRO A 1 604 ? -10.848 -0.823 27.433 1.00 87.88 604 PRO A CA 1
ATOM 4367 C C . PRO A 1 604 ? -10.619 -0.262 28.849 1.00 87.88 604 PRO A C 1
ATOM 4369 O O . PRO A 1 604 ? -11.444 0.505 29.359 1.00 87.88 604 PRO A O 1
ATOM 4372 N N . PRO A 1 605 ? -9.487 -0.588 29.498 1.00 89.31 605 PRO A N 1
ATOM 4373 C CA . PRO A 1 605 ? -9.198 -0.105 30.841 1.00 89.31 605 PRO A CA 1
ATOM 4374 C C . PRO A 1 605 ? -8.979 1.417 30.869 1.00 89.31 605 PRO A C 1
ATOM 4376 O O . PRO A 1 605 ? -8.546 2.040 29.902 1.00 89.31 605 PRO A O 1
ATOM 4379 N N . GLN A 1 606 ? -9.194 2.033 32.032 1.00 89.38 606 GLN A N 1
ATOM 4380 C CA . GLN A 1 606 ? -9.029 3.484 32.224 1.00 89.38 606 GLN A CA 1
ATOM 4381 C C . GLN A 1 606 ? -7.580 3.989 32.013 1.00 89.38 606 GLN A C 1
ATOM 4383 O O . GLN A 1 606 ? -7.349 5.191 31.876 1.00 89.38 606 GLN A O 1
ATOM 4388 N N . SER A 1 607 ? -6.567 3.113 31.994 1.00 91.81 607 SER A N 1
ATOM 4389 C CA . SER A 1 607 ? -5.215 3.454 31.510 1.00 91.81 607 SER A CA 1
ATOM 4390 C C . SER A 1 607 ? -5.222 3.762 30.012 1.00 91.81 607 SER A C 1
ATOM 4392 O O . SER A 1 607 ? -4.808 4.850 29.614 1.00 91.81 607 SER A O 1
ATOM 4394 N N . TRP A 1 608 ? -5.804 2.858 29.225 1.00 94.88 608 TRP A N 1
ATOM 4395 C CA . TRP A 1 608 ? -5.895 2.915 27.771 1.00 94.88 608 TRP A CA 1
ATOM 4396 C C . TRP A 1 608 ? -6.621 4.171 27.295 1.00 94.88 608 TRP A C 1
ATOM 4398 O O . TRP A 1 608 ? -6.129 4.873 26.416 1.00 94.88 608 TRP A O 1
ATOM 4408 N N . LEU A 1 609 ? -7.744 4.519 27.935 1.00 94.31 609 LEU A N 1
ATOM 4409 C CA . LEU A 1 609 ? -8.515 5.727 27.611 1.00 94.31 609 LEU A CA 1
ATOM 4410 C C . LEU A 1 609 ? -7.720 7.018 27.872 1.00 94.31 609 LEU A C 1
ATOM 4412 O O . LEU A 1 609 ? -7.664 7.897 27.011 1.00 94.31 609 LEU A O 1
ATOM 4416 N N . ARG A 1 610 ? -7.013 7.105 29.008 1.00 94.69 610 ARG A N 1
ATOM 4417 C CA . ARG A 1 610 ? -6.106 8.231 29.307 1.00 94.69 610 ARG A CA 1
ATOM 4418 C C . ARG A 1 610 ? -4.911 8.285 28.352 1.00 94.69 610 ARG A C 1
ATOM 4420 O O . ARG A 1 610 ? -4.480 9.374 27.983 1.00 94.69 610 ARG A O 1
ATOM 4427 N N . SER A 1 611 ? -4.389 7.133 27.929 1.00 96.50 611 SER A N 1
ATOM 4428 C CA . SER A 1 611 ? -3.313 7.054 26.936 1.00 96.50 611 SER A CA 1
ATOM 4429 C C . SER A 1 611 ? -3.791 7.512 25.552 1.00 96.50 611 SER A C 1
ATOM 4431 O O . SER A 1 611 ? -3.105 8.296 24.894 1.00 96.50 611 SER A O 1
ATOM 4433 N N . LEU A 1 612 ? -4.998 7.113 25.133 1.00 96.69 612 LEU A N 1
ATOM 4434 C CA . LEU A 1 612 ? -5.632 7.586 23.902 1.00 96.69 612 LEU A CA 1
ATOM 4435 C C . LEU A 1 612 ? -5.843 9.105 23.942 1.00 96.69 612 LEU A C 1
ATOM 4437 O O . LEU A 1 612 ? -5.517 9.792 22.975 1.00 96.69 612 LEU A O 1
ATOM 4441 N N . GLU A 1 613 ? -6.354 9.652 25.047 1.00 96.12 613 GLU A N 1
ATOM 4442 C CA . GLU A 1 613 ? -6.528 11.099 25.224 1.00 96.12 613 GLU A CA 1
ATOM 4443 C C . GLU A 1 613 ? -5.188 11.845 25.094 1.00 96.12 613 GLU A C 1
ATOM 4445 O O . GLU A 1 613 ? -5.066 12.776 24.292 1.00 96.12 613 GLU A O 1
ATOM 4450 N N . LEU A 1 614 ? -4.163 11.395 25.827 1.00 96.56 614 LEU A N 1
ATOM 4451 C CA . LEU A 1 614 ? -2.831 12.001 25.847 1.00 96.56 614 LEU A CA 1
ATOM 4452 C C . LEU A 1 614 ? -2.208 12.097 24.445 1.00 96.56 614 LEU A C 1
ATOM 4454 O O . LEU A 1 614 ? -1.686 13.153 24.079 1.00 96.56 614 LEU A O 1
ATOM 4458 N N . HIS A 1 615 ? -2.278 11.013 23.667 1.00 97.56 615 HIS A N 1
ATOM 4459 C CA . HIS A 1 615 ? -1.643 10.919 22.350 1.00 97.56 615 HIS A CA 1
ATOM 4460 C C . HIS A 1 615 ? -2.508 11.469 21.207 1.00 97.56 615 HIS A C 1
ATOM 4462 O O . HIS A 1 615 ? -1.964 11.974 20.225 1.00 97.56 615 HIS A O 1
ATOM 4468 N N . SER A 1 616 ? -3.841 11.462 21.334 1.00 96.94 616 SER A N 1
ATOM 4469 C CA . SER A 1 616 ? -4.726 12.082 20.334 1.00 96.94 616 SER A CA 1
ATOM 4470 C C . SER A 1 616 ? -4.680 13.612 20.381 1.00 96.94 616 SER A C 1
ATOM 4472 O O . SER A 1 616 ? -4.665 14.249 19.327 1.00 96.94 616 SER A O 1
ATOM 4474 N N . ARG A 1 617 ? -4.569 14.219 21.573 1.00 96.81 617 ARG A N 1
ATOM 4475 C CA . ARG A 1 617 ? -4.547 15.683 21.758 1.00 96.81 617 ARG A CA 1
ATOM 4476 C C . ARG A 1 617 ? -3.614 16.449 20.796 1.00 96.81 617 ARG A C 1
ATOM 4478 O O . ARG A 1 617 ? -4.103 17.374 20.147 1.00 96.81 617 ARG A O 1
ATOM 4485 N N . PRO A 1 618 ? -2.312 16.114 20.646 1.00 96.25 618 PRO A N 1
ATOM 4486 C CA . PRO A 1 618 ? -1.417 16.841 19.738 1.00 96.25 618 PRO A CA 1
ATOM 4487 C C . PRO A 1 618 ? -1.746 16.660 18.247 1.00 96.25 618 PRO A C 1
ATOM 4489 O O . PRO A 1 618 ? -1.386 17.526 17.448 1.00 96.25 618 PRO A O 1
ATOM 4492 N N . VAL A 1 619 ? -2.416 15.572 17.845 1.00 95.31 619 VAL A N 1
ATOM 4493 C CA . VAL A 1 619 ? -2.734 15.314 16.428 1.00 95.31 619 VAL A CA 1
ATOM 4494 C C . VAL A 1 619 ? -4.081 15.902 15.987 1.00 95.31 619 VAL A C 1
ATOM 4496 O O . VAL A 1 619 ? -4.250 16.153 14.793 1.00 95.31 619 VAL A O 1
ATOM 4499 N N . LEU A 1 620 ? -4.987 16.239 16.922 1.00 95.75 620 LEU A N 1
ATOM 4500 C CA . LEU A 1 620 ? -6.266 16.925 16.643 1.00 95.75 620 LEU A CA 1
ATOM 4501 C C . LEU A 1 620 ? -6.095 18.180 15.773 1.00 95.75 620 LEU A C 1
ATOM 4503 O O . LEU A 1 620 ? -6.873 18.411 14.847 1.00 95.75 620 LEU A O 1
ATOM 4507 N N . ALA A 1 621 ? -5.033 18.960 16.002 1.00 92.94 621 ALA A N 1
ATOM 4508 C CA . ALA A 1 621 ? -4.743 20.172 15.237 1.00 92.94 621 ALA A CA 1
ATOM 4509 C C . ALA A 1 621 ? -4.681 19.931 13.713 1.00 92.94 621 ALA A C 1
ATOM 4511 O O . ALA A 1 621 ? -5.036 20.820 12.939 1.00 92.94 621 ALA A O 1
ATOM 4512 N N . ARG A 1 622 ? -4.289 18.721 13.285 1.00 91.75 622 ARG A N 1
ATOM 4513 C CA . ARG A 1 622 ? -4.180 18.296 11.878 1.00 91.75 622 ARG A CA 1
ATOM 4514 C C . ARG A 1 622 ? -5.306 17.365 11.415 1.00 91.75 622 ARG A C 1
ATOM 4516 O O . ARG A 1 622 ? -5.302 16.988 10.250 1.00 91.75 622 ARG A O 1
ATOM 4523 N N . ALA A 1 623 ? -6.253 17.014 12.285 1.00 93.56 623 ALA A N 1
ATOM 4524 C CA . ALA A 1 623 ? -7.291 16.035 11.977 1.00 93.56 623 ALA A CA 1
ATOM 4525 C C . ALA A 1 623 ? -8.203 16.458 10.806 1.00 93.56 623 ALA A C 1
ATOM 4527 O O . ALA A 1 623 ? -8.523 17.647 10.640 1.00 93.56 623 ALA A O 1
ATOM 4528 N N . SER A 1 624 ? -8.644 15.471 10.024 1.00 96.12 624 SER A N 1
ATOM 4529 C CA . SER A 1 624 ? -9.785 15.587 9.110 1.00 96.12 624 SER A CA 1
ATOM 4530 C C . SER A 1 624 ? -11.104 15.732 9.885 1.00 96.12 624 SER A C 1
ATOM 4532 O O . SER A 1 624 ? -11.152 15.597 11.111 1.00 96.12 624 SER A O 1
ATOM 4534 N N . ASP A 1 625 ? -12.198 15.994 9.170 1.00 95.50 625 ASP A N 1
ATOM 4535 C CA . ASP A 1 625 ? -13.542 15.982 9.746 1.00 95.50 625 ASP A CA 1
ATOM 4536 C C . ASP A 1 625 ? -13.949 14.584 10.239 1.00 95.50 625 ASP A C 1
ATOM 4538 O O . ASP A 1 625 ? -14.461 14.470 11.351 1.00 95.50 625 ASP A O 1
ATOM 4542 N N . VAL A 1 626 ? -13.669 13.521 9.473 1.00 93.19 626 VAL A N 1
ATOM 4543 C CA . VAL A 1 626 ? -13.923 12.119 9.871 1.00 93.19 626 VAL A CA 1
ATOM 4544 C C . VAL A 1 626 ? -13.091 11.717 11.085 1.00 93.19 626 VAL A C 1
ATOM 4546 O O . VAL A 1 626 ? -13.635 11.127 12.012 1.00 93.19 626 VAL A O 1
ATOM 4549 N N . GLN A 1 627 ? -11.800 12.054 11.131 1.00 96.50 627 GLN A N 1
ATOM 4550 C CA . GLN A 1 627 ? -10.935 11.737 12.275 1.00 96.50 627 GLN A CA 1
ATOM 4551 C C . GLN A 1 627 ? -11.444 12.397 13.559 1.00 96.50 627 GLN A C 1
ATOM 4553 O O . GLN A 1 627 ? -11.518 11.752 14.607 1.00 96.50 627 GLN A O 1
ATOM 4558 N N . LEU A 1 628 ? -11.843 13.669 13.469 1.00 96.25 628 LEU A N 1
ATOM 4559 C CA . LEU A 1 628 ? -12.386 14.420 14.595 1.00 96.25 628 LEU A CA 1
ATOM 4560 C C . LEU A 1 628 ? -13.766 13.891 15.028 1.00 96.25 628 LEU A C 1
ATOM 4562 O O . LEU A 1 628 ? -14.004 13.720 16.224 1.00 96.25 628 LEU A O 1
ATOM 4566 N N . GLY A 1 629 ? -14.638 13.554 14.072 1.00 94.62 629 GLY A N 1
ATOM 4567 C CA . GLY A 1 629 ? -15.942 12.940 14.336 1.00 94.62 629 GLY A CA 1
ATOM 4568 C C . GLY A 1 629 ? -15.826 11.560 14.990 1.00 94.62 629 GLY A C 1
ATOM 4569 O O . GLY A 1 629 ? -16.484 11.301 15.998 1.00 94.62 629 GLY A O 1
ATOM 4570 N N . ASN A 1 630 ? -14.937 10.704 14.479 1.00 95.44 630 ASN A N 1
ATOM 4571 C CA . ASN A 1 630 ? -14.647 9.379 15.030 1.00 95.44 630 ASN A CA 1
ATOM 4572 C C . ASN A 1 630 ? -14.123 9.462 16.467 1.00 95.44 630 ASN A C 1
ATOM 4574 O O . ASN A 1 630 ? -14.643 8.764 17.335 1.00 95.44 630 ASN A O 1
ATOM 4578 N N . LEU A 1 631 ? -13.144 10.336 16.740 1.00 95.38 631 LEU A N 1
ATOM 4579 C CA . LEU A 1 631 ? -12.625 10.543 18.096 1.00 95.38 631 LEU A CA 1
ATOM 4580 C C . LEU A 1 631 ? -13.706 11.077 19.041 1.00 95.38 631 LEU A C 1
ATOM 4582 O O . LEU A 1 631 ? -13.851 10.555 20.144 1.00 95.38 631 LEU A O 1
ATOM 4586 N N . GLY A 1 632 ? -14.492 12.073 18.620 1.00 93.62 632 GLY A N 1
ATOM 4587 C CA . GLY A 1 632 ? -15.539 12.649 19.466 1.00 93.62 632 GLY A CA 1
ATOM 4588 C C . GLY A 1 632 ? -16.637 11.646 19.821 1.00 93.62 632 GLY A C 1
ATOM 4589 O O . GLY A 1 632 ? -16.983 11.487 20.994 1.00 93.62 632 GLY A O 1
ATOM 4590 N N . TRP A 1 633 ? -17.137 10.913 18.825 1.00 94.19 633 TRP A N 1
ATOM 4591 C CA . TRP A 1 633 ? -18.130 9.860 19.030 1.00 94.19 633 TRP A CA 1
ATOM 4592 C C . TRP A 1 633 ? -17.589 8.714 19.896 1.00 94.19 633 TRP A C 1
ATOM 4594 O O . TRP A 1 633 ? -18.275 8.276 20.822 1.00 94.19 633 TRP A O 1
ATOM 4604 N N . ALA A 1 634 ? -16.350 8.271 19.650 1.00 93.69 634 ALA A N 1
ATOM 4605 C CA . ALA A 1 634 ? -15.729 7.186 20.404 1.00 93.69 634 ALA A CA 1
ATOM 4606 C C . ALA A 1 634 ? -15.500 7.559 21.874 1.00 93.69 634 ALA A C 1
ATOM 4608 O O . ALA A 1 634 ? -15.890 6.795 22.751 1.00 93.69 634 ALA A O 1
ATOM 4609 N N . MET A 1 635 ? -14.945 8.744 22.160 1.00 91.81 635 MET A N 1
ATOM 4610 C CA . MET A 1 635 ? -14.718 9.211 23.536 1.00 91.81 635 MET A CA 1
ATOM 4611 C C . MET A 1 635 ? -16.022 9.264 24.345 1.00 91.81 635 MET A C 1
ATOM 4613 O O . MET A 1 635 ? -16.050 8.811 25.489 1.00 91.81 635 MET A O 1
ATOM 4617 N N . ARG A 1 636 ? -17.124 9.738 23.738 1.00 91.50 636 ARG A N 1
ATOM 4618 C CA . ARG A 1 636 ? -18.453 9.706 24.371 1.00 91.50 636 ARG A CA 1
ATOM 4619 C C . ARG A 1 636 ? -18.960 8.277 24.581 1.00 91.50 636 ARG A C 1
ATOM 4621 O O . ARG A 1 636 ? -19.437 7.976 25.671 1.00 91.50 636 ARG A O 1
ATOM 4628 N N . ARG A 1 637 ? -18.885 7.398 23.572 1.00 91.00 637 ARG A N 1
ATOM 4629 C CA . ARG A 1 637 ? -19.408 6.018 23.676 1.00 91.00 637 ARG A CA 1
ATOM 4630 C C . ARG A 1 637 ? -18.606 5.149 24.653 1.00 91.00 637 ARG A C 1
ATOM 4632 O O . ARG A 1 637 ? -19.191 4.296 25.306 1.00 91.00 637 ARG A O 1
ATOM 4639 N N . LEU A 1 638 ? -17.307 5.405 24.800 1.00 89.62 638 LEU A N 1
ATOM 4640 C CA . LEU A 1 638 ? -16.432 4.755 25.784 1.00 89.62 638 LEU A CA 1
ATOM 4641 C C . LEU A 1 638 ? -16.591 5.319 27.210 1.00 89.62 638 LEU A C 1
ATOM 4643 O O . LEU A 1 638 ? -15.970 4.803 28.136 1.00 89.62 638 LEU A O 1
ATOM 4647 N N . GLY A 1 639 ? -17.399 6.370 27.402 1.00 85.00 639 GLY A N 1
ATOM 4648 C CA . GLY A 1 639 ? -17.666 6.962 28.716 1.00 85.00 639 GLY A CA 1
ATOM 4649 C C . GLY A 1 639 ? -16.452 7.631 29.369 1.00 85.00 639 GLY A C 1
ATOM 4650 O O . GLY A 1 639 ? -16.419 7.765 30.592 1.00 85.00 639 GLY A O 1
ATOM 4651 N N . HIS A 1 640 ? -15.442 8.030 28.587 1.00 83.56 640 HIS A N 1
ATOM 4652 C CA . HIS A 1 640 ? -14.206 8.606 29.122 1.00 83.56 640 HIS A CA 1
ATOM 4653 C C . HIS A 1 640 ? -14.383 10.089 29.500 1.00 83.56 640 HIS A C 1
ATOM 4655 O O . HIS A 1 640 ? -14.731 10.894 28.628 1.00 83.56 640 HIS A O 1
ATOM 4661 N N . PRO A 1 641 ? -14.117 10.499 30.757 1.00 86.69 641 PRO A N 1
ATOM 4662 C CA . PRO A 1 641 ? -14.098 11.908 31.137 1.00 86.69 641 PRO A CA 1
ATOM 4663 C C . PRO A 1 641 ? -12.834 12.599 30.596 1.00 86.69 641 PRO A C 1
ATOM 4665 O O . PRO A 1 641 ? -11.788 12.615 31.245 1.00 86.69 641 PRO A O 1
ATOM 4668 N N . VAL A 1 642 ? -12.941 13.184 29.400 1.00 90.62 642 VAL A N 1
ATOM 4669 C CA . VAL A 1 642 ? -11.864 13.954 28.749 1.00 90.62 642 VAL A CA 1
ATOM 4670 C C . VAL A 1 642 ? -11.512 15.237 29.515 1.00 90.62 642 VAL A C 1
ATOM 4672 O O . VAL A 1 642 ? -12.384 15.927 30.050 1.00 90.62 642 VAL A O 1
ATOM 4675 N N . SER A 1 643 ? -10.226 15.596 29.540 1.00 93.31 643 SER A N 1
ATOM 4676 C CA . SER A 1 643 ? -9.750 16.833 30.166 1.00 93.31 643 SER A CA 1
ATOM 4677 C C . SER A 1 643 ? -10.130 18.084 29.369 1.00 93.31 643 SER A C 1
ATOM 4679 O O . SER A 1 643 ? -10.238 18.064 28.140 1.00 93.31 643 SER A O 1
ATOM 4681 N N . LEU A 1 644 ? -10.222 19.222 30.067 1.00 92.75 644 LEU A N 1
ATOM 4682 C CA . LEU A 1 644 ? -10.459 20.529 29.445 1.00 92.75 644 LEU A CA 1
ATOM 4683 C C . LEU A 1 644 ? -9.445 20.833 28.327 1.00 92.75 644 LEU A C 1
ATOM 4685 O O . LEU A 1 644 ? -9.838 21.280 27.256 1.00 92.75 644 LEU A O 1
ATOM 4689 N N . THR A 1 645 ? -8.166 20.488 28.520 1.00 94.50 645 THR A N 1
ATOM 4690 C CA . THR A 1 645 ? -7.115 20.724 27.509 1.00 94.50 645 THR A CA 1
ATOM 4691 C C . THR A 1 645 ? -7.294 19.901 26.230 1.00 94.50 645 THR A C 1
ATOM 4693 O O . THR A 1 645 ? -6.779 20.277 25.175 1.00 94.50 645 THR A O 1
ATOM 4696 N N . TRP A 1 646 ? -7.996 18.765 26.306 1.00 95.50 646 TRP A N 1
ATOM 4697 C CA . TRP A 1 646 ? -8.374 17.979 25.135 1.00 95.50 646 TRP A CA 1
ATOM 4698 C C . TRP A 1 646 ? -9.610 18.581 24.460 1.00 95.50 646 TRP A C 1
ATOM 4700 O O . TRP A 1 646 ? -9.608 18.748 23.241 1.00 95.50 646 TRP A O 1
ATOM 4710 N N . ILE A 1 647 ? -10.617 18.998 25.240 1.00 95.31 647 ILE A N 1
ATOM 4711 C CA . ILE A 1 647 ? -11.825 19.677 24.734 1.00 95.31 647 ILE A CA 1
ATOM 4712 C C . ILE A 1 647 ? -11.460 20.978 23.997 1.00 95.31 647 ILE A C 1
ATOM 4714 O O . ILE A 1 647 ? -11.983 21.235 22.915 1.00 95.31 647 ILE A O 1
ATOM 4718 N N . GLU A 1 648 ? -10.527 21.772 24.526 1.00 95.12 648 GLU A N 1
ATOM 4719 C CA . GLU A 1 648 ? -10.006 22.985 23.877 1.00 95.12 648 GLU A CA 1
ATOM 4720 C C . GLU A 1 648 ? -9.377 22.679 22.509 1.00 95.12 648 GLU A C 1
ATOM 4722 O O . GLU A 1 648 ? -9.707 23.328 21.513 1.00 95.12 648 GLU A O 1
ATOM 4727 N N . ALA A 1 649 ? -8.514 21.658 22.437 1.00 96.25 649 ALA A N 1
ATOM 4728 C CA . ALA A 1 649 ? -7.867 21.229 21.196 1.00 96.25 649 ALA A CA 1
ATOM 4729 C C . ALA A 1 649 ? -8.872 20.658 20.175 1.00 96.25 649 ALA A C 1
ATOM 4731 O O . ALA A 1 649 ? -8.749 20.909 18.974 1.00 96.25 649 ALA A O 1
ATOM 4732 N N . PHE A 1 650 ? -9.890 19.934 20.647 1.00 96.38 650 PHE A N 1
ATOM 4733 C CA . PHE A 1 650 ? -10.992 19.415 19.836 1.00 96.38 650 PHE A CA 1
ATOM 4734 C C . PHE A 1 650 ? -11.857 20.547 19.267 1.00 96.38 650 PHE A C 1
ATOM 4736 O O . PHE A 1 650 ? -12.131 20.577 18.065 1.00 96.38 650 PHE A O 1
ATOM 4743 N N . ALA A 1 651 ? -12.239 21.514 20.106 1.00 95.56 651 ALA A N 1
ATOM 4744 C CA . ALA A 1 651 ? -13.006 22.686 19.700 1.00 95.56 651 ALA A CA 1
ATOM 4745 C C . ALA A 1 651 ? -12.233 23.542 18.690 1.00 95.56 651 ALA A C 1
ATOM 4747 O O . ALA A 1 651 ? -12.818 24.021 17.723 1.00 95.56 651 ALA A O 1
ATOM 4748 N N . GLU A 1 652 ? -10.919 23.707 18.870 1.00 96.00 652 GLU A N 1
ATOM 4749 C CA . GLU A 1 652 ? -10.074 24.456 17.938 1.00 96.00 652 GLU A CA 1
ATOM 4750 C C . GLU A 1 652 ? -9.929 23.748 16.584 1.00 96.00 652 GLU A C 1
ATOM 4752 O O . GLU A 1 652 ? -10.123 24.370 15.537 1.00 96.00 652 GLU A O 1
ATOM 4757 N N . ALA A 1 653 ? -9.700 22.430 16.580 1.00 96.50 653 ALA A N 1
ATOM 4758 C CA . ALA A 1 653 ? -9.733 21.630 15.356 1.00 96.50 653 ALA A CA 1
ATOM 4759 C C . ALA A 1 653 ? -11.096 21.735 14.643 1.00 96.50 653 ALA A C 1
ATOM 4761 O O . ALA A 1 653 ? -11.158 21.890 13.420 1.00 96.50 653 ALA A O 1
ATOM 4762 N N . GLY A 1 654 ? -12.190 21.733 15.412 1.00 96.56 654 GLY A N 1
ATOM 4763 C CA . GLY A 1 654 ? -13.543 21.937 14.910 1.00 96.56 654 GLY A CA 1
ATOM 4764 C C . GLY A 1 654 ? -13.763 23.329 14.311 1.00 96.56 654 GLY A C 1
ATOM 4765 O O . GLY A 1 654 ? -14.247 23.432 13.185 1.00 96.56 654 GLY A O 1
ATOM 4766 N N . ARG A 1 655 ? -13.356 24.402 15.001 1.00 95.81 655 ARG A N 1
ATOM 4767 C CA . ARG A 1 655 ? -13.421 25.784 14.491 1.00 95.81 655 ARG A CA 1
ATOM 4768 C C . ARG A 1 655 ? -12.621 25.946 13.197 1.00 95.81 655 ARG A C 1
ATOM 4770 O O . ARG A 1 655 ? -13.148 26.513 12.240 1.00 95.81 655 ARG A O 1
ATOM 4777 N N . ARG A 1 656 ? -11.411 25.376 13.118 1.00 95.50 656 ARG A N 1
ATOM 4778 C CA . ARG A 1 656 ? -10.587 25.348 11.893 1.00 95.50 656 ARG A CA 1
ATOM 4779 C C . ARG A 1 656 ? -11.333 24.709 10.717 1.00 95.50 656 ARG A C 1
ATOM 4781 O O . ARG A 1 656 ? -11.356 25.273 9.624 1.00 95.50 656 ARG A O 1
ATOM 4788 N N . LEU A 1 657 ? -11.941 23.540 10.924 1.00 95.81 657 LEU A N 1
ATOM 4789 C CA . LEU A 1 657 ? -12.673 22.817 9.876 1.00 95.81 657 LEU A CA 1
ATOM 4790 C C . LEU A 1 657 ? -13.972 23.531 9.460 1.00 95.81 657 LEU A C 1
ATOM 4792 O O . LEU A 1 657 ? -14.292 23.544 8.271 1.00 95.81 657 LEU A O 1
ATOM 4796 N N . LEU A 1 658 ? -14.683 24.170 10.398 1.00 95.75 658 LEU A N 1
ATOM 4797 C CA . LEU A 1 658 ? -15.859 25.005 10.113 1.00 95.75 658 LEU A CA 1
ATOM 4798 C C . LEU A 1 658 ? -15.487 26.241 9.286 1.00 95.75 658 LEU A C 1
ATOM 4800 O O . LEU A 1 658 ? -16.108 26.483 8.251 1.00 95.75 658 LEU A O 1
ATOM 4804 N N . GLY A 1 659 ? -14.453 26.982 9.697 1.00 93.75 659 GLY A N 1
ATOM 4805 C CA . GLY A 1 659 ? -13.973 28.174 8.988 1.00 93.75 659 GLY A CA 1
ATOM 4806 C C . GLY A 1 659 ? -13.501 27.869 7.565 1.00 93.75 659 GLY A C 1
ATOM 4807 O O . GLY A 1 659 ? -13.816 28.606 6.636 1.00 93.75 659 GLY A O 1
ATOM 4808 N N . ALA A 1 660 ? -12.836 26.727 7.370 1.00 93.56 660 ALA A N 1
ATOM 4809 C CA . ALA A 1 660 ? -12.438 26.234 6.051 1.00 93.56 660 ALA A CA 1
ATOM 4810 C C . ALA A 1 660 ? -13.577 25.551 5.258 1.00 93.56 660 ALA A C 1
ATOM 4812 O O . ALA A 1 660 ? -13.335 25.069 4.154 1.00 93.56 660 ALA A O 1
ATOM 4813 N N . ARG A 1 661 ? -14.796 25.451 5.815 1.00 91.56 661 ARG A N 1
ATOM 4814 C CA . ARG A 1 661 ? -15.953 24.710 5.263 1.00 91.56 661 ARG A CA 1
ATOM 4815 C C . ARG A 1 661 ? -15.676 23.234 4.912 1.00 91.56 661 ARG A C 1
ATOM 4817 O O . ARG A 1 661 ? -16.407 22.646 4.122 1.00 91.56 661 ARG A O 1
ATOM 4824 N N . ARG A 1 662 ? -14.683 22.601 5.550 1.00 90.75 662 ARG A N 1
ATOM 4825 C CA . ARG A 1 662 ? -14.213 21.224 5.266 1.00 90.75 662 ARG A CA 1
ATOM 4826 C C . ARG A 1 662 ? -14.997 20.105 5.972 1.00 90.75 662 ARG A C 1
ATOM 4828 O O . ARG A 1 662 ? -14.554 18.964 5.964 1.00 90.75 662 ARG A O 1
ATOM 4835 N N . TYR A 1 663 ? -16.129 20.417 6.600 1.00 91.62 663 TYR A N 1
ATOM 4836 C CA . TYR A 1 663 ? -16.988 19.427 7.256 1.00 91.62 663 TYR A CA 1
ATOM 4837 C C . TYR A 1 663 ? -18.012 18.814 6.298 1.00 91.62 663 TYR A C 1
ATOM 4839 O O . TYR A 1 663 ? -18.854 19.537 5.760 1.00 91.62 663 TYR A O 1
ATOM 4847 N N . ARG A 1 664 ? -18.017 17.480 6.194 1.00 91.81 664 ARG A N 1
ATOM 4848 C CA . ARG A 1 664 ? -19.141 16.689 5.670 1.00 91.81 664 ARG A CA 1
ATOM 4849 C C . ARG A 1 664 ? -20.226 16.490 6.739 1.00 91.81 664 ARG A C 1
ATOM 4851 O O . ARG A 1 664 ? -19.979 16.597 7.942 1.00 91.81 664 ARG A O 1
ATOM 4858 N N . ARG A 1 665 ? -21.446 16.158 6.292 1.00 93.06 665 ARG A N 1
ATOM 4859 C CA . ARG A 1 665 ? -22.662 16.048 7.128 1.00 93.06 665 ARG A CA 1
ATOM 4860 C C . ARG A 1 665 ? -22.546 15.020 8.261 1.00 93.06 665 ARG A C 1
ATOM 4862 O O . ARG A 1 665 ? -22.852 15.345 9.405 1.00 93.06 665 ARG A O 1
ATOM 4869 N N . VAL A 1 666 ? -22.124 13.791 7.951 1.00 90.56 666 VAL A N 1
ATOM 4870 C CA . VAL A 1 666 ? -22.045 12.687 8.930 1.00 90.56 666 VAL A CA 1
ATOM 4871 C C . VAL A 1 666 ? -20.917 12.911 9.952 1.00 90.56 666 VAL A C 1
ATOM 4873 O O . VAL A 1 666 ? -21.215 12.865 11.146 1.00 90.56 666 VAL A O 1
ATOM 4876 N N . PRO A 1 667 ? -19.674 13.262 9.555 1.00 93.56 667 PRO A N 1
ATOM 4877 C CA . PRO A 1 667 ? -18.616 13.574 10.514 1.00 93.56 667 PRO A CA 1
ATOM 4878 C C . PRO A 1 667 ? -18.970 14.713 11.469 1.00 93.56 667 PRO A C 1
ATOM 4880 O O . PRO A 1 667 ? -18.767 14.576 12.671 1.00 93.56 667 PRO A O 1
ATOM 4883 N N . LEU A 1 668 ? -19.583 15.798 10.977 1.00 95.81 668 LEU A N 1
ATOM 4884 C CA . LEU A 1 668 ? -20.016 16.909 11.831 1.00 95.81 668 LEU A CA 1
ATOM 4885 C C . LEU A 1 668 ? -21.087 16.488 12.852 1.00 95.81 668 LEU A C 1
ATOM 4887 O O . LEU A 1 668 ? -21.062 16.951 13.992 1.00 95.81 668 LEU A O 1
ATOM 4891 N N . ALA A 1 669 ? -22.004 15.592 12.472 1.00 94.44 669 ALA A N 1
ATOM 4892 C CA . ALA A 1 669 ? -22.979 15.025 13.400 1.00 94.44 669 ALA A CA 1
ATOM 4893 C C . ALA A 1 669 ? -22.309 14.155 14.481 1.00 94.44 669 ALA A C 1
ATOM 4895 O O . ALA A 1 669 ? -22.685 14.248 15.647 1.00 94.44 669 ALA A O 1
ATOM 4896 N N . MET A 1 670 ? -21.283 13.372 14.128 1.00 94.25 670 MET A N 1
ATOM 4897 C CA . MET A 1 670 ? -20.489 12.591 15.087 1.00 94.25 670 MET A CA 1
ATOM 4898 C C . MET A 1 670 ? -19.654 13.483 16.023 1.00 94.25 670 MET A C 1
ATOM 4900 O O . MET A 1 670 ? -19.621 13.235 17.230 1.00 94.25 670 MET A O 1
ATOM 4904 N N . THR A 1 671 ? -19.055 14.562 15.503 1.00 95.56 671 THR A N 1
ATOM 4905 C CA . THR A 1 671 ? -18.363 15.591 16.297 1.00 95.56 671 THR A CA 1
ATOM 4906 C C . THR A 1 671 ? -19.305 16.207 17.332 1.00 95.56 671 THR A C 1
ATOM 4908 O O . THR A 1 671 ? -18.957 16.276 18.510 1.00 95.56 671 THR A O 1
ATOM 4911 N N . LEU A 1 672 ? -20.498 16.641 16.906 1.00 94.81 672 LEU A N 1
ATOM 4912 C CA . LEU A 1 672 ? -21.502 17.238 17.791 1.00 94.81 672 LEU A CA 1
ATOM 4913 C C . LEU A 1 672 ? -22.021 16.239 18.826 1.00 94.81 672 LEU A C 1
ATOM 4915 O O . LEU A 1 672 ? -22.096 16.580 20.003 1.00 94.81 672 LEU A O 1
ATOM 4919 N N . TYR A 1 673 ? -22.286 14.996 18.415 1.00 93.38 673 TYR A N 1
ATOM 4920 C CA . TYR A 1 673 ? -22.660 13.928 19.336 1.00 93.38 673 TYR A CA 1
ATOM 4921 C C . TYR A 1 673 ? -21.606 13.746 20.435 1.00 93.38 673 TYR A C 1
ATOM 4923 O O . TYR A 1 673 ? -21.972 13.680 21.604 1.00 93.38 673 TYR A O 1
ATOM 4931 N N . GLY A 1 674 ? -20.311 13.724 20.101 1.00 89.94 674 GLY A N 1
ATOM 4932 C CA . GLY A 1 674 ? -19.241 13.726 21.104 1.00 89.94 674 GLY A CA 1
ATOM 4933 C C . GLY A 1 674 ? -19.311 14.941 22.035 1.00 89.94 674 GLY A C 1
ATOM 4934 O O . GLY A 1 674 ? -19.410 14.790 23.252 1.00 89.94 674 GLY A O 1
ATOM 4935 N N . ALA A 1 675 ? -19.339 16.136 21.441 1.00 91.56 675 ALA A N 1
ATOM 4936 C CA . ALA A 1 675 ? -19.307 17.415 22.145 1.00 91.56 675 ALA A CA 1
ATOM 4937 C C . ALA A 1 675 ? -20.460 17.610 23.148 1.00 91.56 675 ALA A C 1
ATOM 4939 O O . ALA A 1 675 ? -20.231 18.118 24.246 1.00 91.56 675 ALA A O 1
ATOM 4940 N N . ASP A 1 676 ? -21.678 17.166 22.823 1.00 88.25 676 ASP A N 1
ATOM 4941 C CA . ASP A 1 676 ? -22.848 17.310 23.700 1.00 88.25 676 ASP A CA 1
ATOM 4942 C C . ASP A 1 676 ? -22.665 16.624 25.077 1.00 88.25 676 ASP A C 1
ATOM 4944 O O . ASP A 1 676 ? -23.307 17.026 26.046 1.00 88.25 676 ASP A O 1
ATOM 4948 N N . ALA A 1 677 ? -21.771 15.631 25.209 1.00 86.38 677 ALA A N 1
ATOM 4949 C CA . ALA A 1 677 ? -21.484 14.984 26.497 1.00 86.38 677 ALA A CA 1
ATOM 4950 C C . ALA A 1 677 ? -20.535 15.777 27.415 1.00 86.38 677 ALA A C 1
ATOM 4952 O O . ALA A 1 677 ? -20.450 15.473 28.604 1.00 86.38 677 ALA A O 1
ATOM 4953 N N . TRP A 1 678 ? -19.824 16.787 26.904 1.00 88.44 678 TRP A N 1
ATOM 4954 C CA . TRP A 1 678 ? -18.806 17.526 27.670 1.00 88.44 678 TRP A CA 1
ATOM 4955 C C . TRP A 1 678 ? -19.273 18.908 28.130 1.00 88.44 678 TRP A C 1
ATOM 4957 O O . TRP A 1 678 ? -18.476 19.691 28.649 1.00 88.44 678 TRP A O 1
ATOM 4967 N N . GLY A 1 679 ? -20.576 19.189 28.000 1.00 75.94 679 GLY A N 1
ATOM 4968 C CA . GLY A 1 679 ? -21.205 20.407 28.506 1.00 75.94 679 GLY A CA 1
ATOM 4969 C C . GLY A 1 679 ? -20.811 20.698 29.955 1.00 75.94 679 GLY A C 1
ATOM 4970 O O . GLY A 1 679 ? -20.315 21.776 30.235 1.00 75.94 679 GLY A O 1
ATOM 4971 N N . ASN A 1 680 ? -20.883 19.727 30.865 1.00 79.00 680 ASN A N 1
ATOM 4972 C CA . ASN A 1 680 ? -20.542 19.958 32.278 1.00 79.00 680 ASN A CA 1
ATOM 4973 C C . ASN A 1 680 ? -19.071 20.363 32.527 1.00 79.00 680 ASN A C 1
ATOM 4975 O O . ASN A 1 680 ? -18.779 20.936 33.572 1.00 79.00 680 ASN A O 1
ATOM 4979 N N . THR A 1 681 ? -18.157 20.090 31.588 1.00 81.00 681 THR A N 1
ATOM 4980 C CA . THR A 1 681 ? -16.720 20.405 31.707 1.00 81.00 681 THR A CA 1
ATOM 4981 C C . THR A 1 681 ? -16.350 21.743 31.055 1.00 81.00 681 THR A C 1
ATOM 4983 O O . THR A 1 681 ? -15.388 22.377 31.483 1.00 81.00 681 THR A O 1
ATOM 4986 N N . ALA A 1 682 ? -17.089 22.176 30.024 1.00 80.00 682 ALA A N 1
ATOM 4987 C CA . ALA A 1 682 ? -16.781 23.371 29.222 1.00 80.00 682 ALA A CA 1
ATOM 4988 C C . ALA A 1 682 ? -17.924 24.413 29.139 1.00 80.00 682 ALA A C 1
ATOM 4990 O O . ALA A 1 682 ? -17.770 25.449 28.491 1.00 80.00 682 ALA A O 1
ATOM 4991 N N . SER A 1 683 ? -19.069 24.165 29.784 1.00 75.31 683 SER A N 1
ATOM 4992 C CA . SER A 1 683 ? -20.227 25.073 29.826 1.00 75.31 683 SER A CA 1
ATOM 4993 C C . SER A 1 683 ? -19.862 26.428 30.426 1.00 75.31 683 SER A C 1
ATOM 4995 O O . SER A 1 683 ? -19.060 26.532 31.354 1.00 75.31 683 SER A O 1
ATOM 4997 N N . GLY A 1 684 ? -20.453 27.483 29.866 1.00 75.56 684 GLY A N 1
ATOM 4998 C CA . GLY A 1 684 ? -20.181 28.867 30.249 1.00 75.56 684 GLY A CA 1
ATOM 4999 C C . GLY A 1 684 ? -18.894 29.446 29.652 1.00 75.56 684 GLY A C 1
ATOM 5000 O O . GLY A 1 684 ? -18.699 30.658 29.721 1.00 75.56 684 GLY A O 1
ATOM 5001 N N . ALA A 1 685 ? -18.040 28.639 29.011 1.00 86.88 685 ALA A N 1
ATOM 5002 C CA . ALA A 1 685 ? -16.887 29.145 28.275 1.00 86.88 685 ALA A CA 1
ATOM 5003 C C . ALA A 1 685 ? -17.330 29.742 26.918 1.00 86.88 685 ALA A C 1
ATOM 5005 O O . ALA A 1 685 ? -17.831 29.002 26.064 1.00 86.88 685 ALA A O 1
ATOM 5006 N N . PRO A 1 686 ? -17.109 31.046 26.637 1.00 89.88 686 PRO A N 1
ATOM 5007 C CA . PRO A 1 686 ? -17.625 31.679 25.416 1.00 89.88 686 PRO A CA 1
ATOM 5008 C C . PRO A 1 686 ? -17.132 31.030 24.114 1.00 89.88 686 PRO A C 1
ATOM 5010 O O . PRO A 1 686 ? -17.855 30.984 23.120 1.00 89.88 686 PRO A O 1
ATOM 5013 N N . TRP A 1 687 ? -15.911 30.485 24.118 1.00 90.88 687 TRP A N 1
ATOM 5014 C CA . TRP A 1 687 ? -15.321 29.789 22.971 1.00 90.88 687 TRP A CA 1
ATOM 5015 C C . TRP A 1 687 ? -15.975 28.433 22.670 1.00 90.88 687 TRP A C 1
ATOM 5017 O O . TRP A 1 687 ? -15.887 27.960 21.531 1.00 90.88 687 TRP A O 1
ATOM 5027 N N . TRP A 1 688 ? -16.599 27.803 23.670 1.00 93.81 688 TRP A N 1
ATOM 5028 C CA . TRP A 1 688 ? -17.272 26.511 23.548 1.00 93.81 688 TRP A CA 1
ATOM 5029 C C . TRP A 1 688 ? -18.681 26.691 22.991 1.00 93.81 688 TRP A C 1
ATOM 5031 O O . TRP A 1 688 ? -19.016 26.086 21.974 1.00 93.81 688 TRP A O 1
ATOM 5041 N N . GLU A 1 689 ? -19.452 27.621 23.558 1.00 91.44 689 GLU A N 1
ATOM 5042 C CA . GLU A 1 689 ? -20.783 27.975 23.049 1.00 91.44 689 GLU A CA 1
ATOM 5043 C C . GLU A 1 689 ? -20.721 28.507 21.609 1.00 91.44 689 GLU A C 1
ATOM 5045 O O . GLU A 1 689 ? -21.522 28.111 20.759 1.00 91.44 689 GLU A O 1
ATOM 5050 N N . ALA A 1 690 ? -19.716 29.330 21.284 1.00 91.44 690 ALA A N 1
ATOM 5051 C CA . ALA A 1 690 ? -19.480 29.787 19.914 1.00 91.44 690 ALA A CA 1
ATOM 5052 C C . ALA A 1 690 ? -19.173 28.625 18.948 1.00 91.44 690 ALA A C 1
ATOM 5054 O O . ALA A 1 690 ? -19.681 28.608 17.824 1.00 91.44 690 ALA A O 1
ATOM 5055 N N . PHE A 1 691 ? -18.381 27.635 19.380 1.00 94.25 691 PHE A N 1
ATOM 5056 C CA . PHE A 1 691 ? -18.103 26.431 18.591 1.00 94.25 691 PHE A CA 1
ATOM 5057 C C . PHE A 1 691 ? -19.369 25.590 18.374 1.00 94.25 691 PHE A C 1
ATOM 5059 O O . PHE A 1 691 ? -19.682 25.264 17.228 1.00 94.25 691 PHE A O 1
ATOM 5066 N N . LEU A 1 692 ? -20.123 25.282 19.436 1.00 94.62 692 LEU A N 1
ATOM 5067 C CA . LEU A 1 692 ? -21.355 24.492 19.351 1.00 94.62 692 LEU A CA 1
ATOM 5068 C C . LEU A 1 692 ? -22.413 25.174 18.477 1.00 94.62 692 LEU A C 1
ATOM 5070 O O . LEU A 1 692 ? -23.034 24.515 17.644 1.00 94.62 692 LEU A O 1
ATOM 5074 N N . SER A 1 693 ? -22.592 26.488 18.624 1.00 94.19 693 SER A N 1
ATOM 5075 C CA . SER A 1 693 ? -23.513 27.284 17.807 1.00 94.19 693 SER A CA 1
ATOM 5076 C C . SER A 1 693 ? -23.144 27.225 16.319 1.00 94.19 693 SER A C 1
ATOM 5078 O O . SER A 1 693 ? -23.972 26.845 15.486 1.00 94.19 693 SER A O 1
ATOM 5080 N N . ALA A 1 694 ? -21.875 27.483 15.977 1.00 95.50 694 ALA A N 1
ATOM 5081 C CA . ALA A 1 694 ? -21.393 27.418 14.597 1.00 95.50 694 ALA A CA 1
ATOM 5082 C C . ALA A 1 694 ? -21.490 25.999 13.999 1.00 95.50 694 ALA A C 1
ATOM 5084 O O . ALA A 1 694 ? -21.887 25.836 12.843 1.00 95.50 694 ALA A O 1
ATOM 5085 N N . ALA A 1 695 ? -21.175 24.967 14.787 1.00 95.81 695 ALA A N 1
ATOM 5086 C CA . ALA A 1 695 ? -21.271 23.568 14.378 1.00 95.81 695 ALA A CA 1
ATOM 5087 C C . ALA A 1 695 ? -22.724 23.134 14.117 1.00 95.81 695 ALA A C 1
ATOM 5089 O O . ALA A 1 695 ? -23.009 22.542 13.074 1.00 95.81 695 ALA A O 1
ATOM 5090 N N . ARG A 1 696 ? -23.659 23.472 15.017 1.00 96.69 696 ARG A N 1
ATOM 5091 C CA . ARG A 1 696 ? -25.096 23.180 14.859 1.00 96.69 696 ARG A CA 1
ATOM 5092 C C . ARG A 1 696 ? -25.687 23.923 13.658 1.00 96.69 696 ARG A C 1
ATOM 5094 O O . ARG A 1 696 ? -26.364 23.296 12.846 1.00 96.69 696 ARG A O 1
ATOM 5101 N N . GLY A 1 697 ? -25.351 25.204 13.480 1.00 96.31 697 GLY A N 1
ATOM 5102 C CA . GLY A 1 697 ? -25.753 25.990 12.309 1.00 96.31 697 GLY A CA 1
ATOM 5103 C C . GLY A 1 697 ? -25.245 25.399 10.989 1.00 96.31 697 GLY A C 1
ATOM 5104 O O . GLY A 1 697 ? -26.021 25.225 10.049 1.00 96.31 697 GLY A O 1
ATOM 5105 N N . ARG A 1 698 ? -23.967 24.992 10.920 1.00 95.69 698 ARG A N 1
ATOM 5106 C CA . ARG A 1 698 ? -23.414 24.336 9.721 1.00 95.69 698 ARG A CA 1
ATOM 5107 C C . ARG A 1 698 ? -24.038 22.962 9.462 1.00 95.69 698 ARG A C 1
ATOM 5109 O O . ARG A 1 698 ? -24.256 22.625 8.302 1.00 95.69 698 ARG A O 1
ATOM 5116 N N . LEU A 1 699 ? -24.361 22.182 10.498 1.00 95.31 699 LEU A N 1
ATOM 5117 C CA . LEU A 1 699 ? -25.054 20.900 10.327 1.00 95.31 699 LEU A CA 1
ATOM 5118 C C . LEU A 1 699 ? -26.488 21.088 9.817 1.00 95.31 699 LEU A C 1
ATOM 5120 O O . LEU A 1 699 ? -26.934 20.311 8.976 1.00 95.31 699 LEU A O 1
ATOM 5124 N N . GLN A 1 700 ? -27.200 22.114 10.292 1.00 94.50 700 GLN A N 1
ATOM 5125 C CA . GLN A 1 700 ? -28.520 22.469 9.770 1.00 94.50 700 GLN A CA 1
ATOM 5126 C C . GLN A 1 700 ? -28.434 22.871 8.294 1.00 94.50 700 GLN A C 1
ATOM 5128 O O . GLN A 1 700 ? -29.205 22.352 7.495 1.00 94.50 700 GLN A O 1
ATOM 5133 N N . GLN A 1 701 ? -27.452 23.699 7.919 1.00 93.50 701 GLN A N 1
ATOM 5134 C CA . GLN A 1 701 ? -27.210 24.053 6.520 1.00 93.50 701 GLN A CA 1
ATOM 5135 C C . GLN A 1 701 ? -26.957 22.805 5.656 1.00 93.50 701 GLN A C 1
ATOM 5137 O O . GLN A 1 701 ? -27.692 22.568 4.710 1.00 93.50 701 GLN A O 1
ATOM 5142 N N . LEU A 1 702 ? -26.011 21.940 6.044 1.00 91.38 702 LEU A N 1
ATOM 5143 C CA . LEU A 1 702 ? -25.689 20.702 5.316 1.00 91.38 702 LEU A CA 1
ATOM 5144 C C . LEU A 1 702 ? -26.865 19.713 5.201 1.00 91.38 702 LEU A C 1
ATOM 5146 O O . LEU A 1 702 ? -26.865 18.861 4.316 1.00 91.38 702 LEU A O 1
ATOM 5150 N N . ARG A 1 703 ? -27.846 19.774 6.112 1.00 90.12 703 ARG A N 1
ATOM 5151 C CA . ARG A 1 703 ? -29.094 18.999 6.013 1.00 90.12 703 ARG A CA 1
ATOM 5152 C C . ARG A 1 703 ? -30.071 19.624 5.017 1.00 90.12 703 ARG A C 1
ATOM 5154 O O . ARG A 1 703 ? -30.711 18.877 4.285 1.00 90.12 703 ARG A O 1
ATOM 5161 N N . SER A 1 704 ? -30.171 20.952 4.984 1.00 90.69 704 SER A N 1
ATOM 5162 C CA . SER A 1 704 ? -30.987 21.680 4.007 1.00 90.69 704 SER A CA 1
ATOM 5163 C C . SER A 1 704 ? -30.435 21.524 2.590 1.00 90.69 704 SER A C 1
ATOM 5165 O O . SER A 1 704 ? -31.189 21.155 1.696 1.00 90.69 704 SER A O 1
ATOM 5167 N N . ASP A 1 705 ? -29.125 21.723 2.407 1.00 87.62 705 ASP A N 1
ATOM 5168 C CA . ASP A 1 705 ? -28.419 21.591 1.126 1.00 87.62 705 ASP A CA 1
ATOM 5169 C C . ASP A 1 705 ? -28.682 20.193 0.517 1.00 87.62 705 ASP A C 1
ATOM 5171 O O . ASP A 1 705 ? -29.246 20.082 -0.570 1.00 87.62 705 ASP A O 1
ATOM 5175 N N . ALA A 1 706 ? -28.427 19.122 1.282 1.00 81.44 706 ALA A N 1
ATOM 5176 C CA . ALA A 1 706 ? -28.681 17.742 0.851 1.00 81.44 706 ALA A CA 1
ATOM 5177 C C . ALA A 1 706 ? -30.174 17.429 0.598 1.00 81.44 706 ALA A C 1
ATOM 5179 O O . ALA A 1 706 ? -30.504 16.579 -0.228 1.00 81.44 706 ALA A O 1
ATOM 5180 N N . GLY A 1 707 ? -31.093 18.098 1.304 1.00 80.19 707 GLY A N 1
ATOM 5181 C CA . GLY A 1 707 ? -32.533 17.984 1.057 1.00 80.19 707 GLY A CA 1
ATOM 5182 C C . GLY A 1 707 ? -32.957 18.637 -0.263 1.00 80.19 707 GLY A C 1
ATOM 5183 O O . GLY A 1 707 ? -33.788 18.083 -0.984 1.00 80.19 707 GLY A O 1
ATOM 5184 N N . HIS A 1 708 ? -32.357 19.779 -0.608 1.00 81.69 708 HIS A N 1
ATOM 5185 C CA . HIS A 1 708 ? -32.556 20.434 -1.900 1.00 81.69 708 HIS A CA 1
ATOM 5186 C C . HIS A 1 708 ? -31.964 19.611 -3.051 1.00 81.69 708 HIS A C 1
ATOM 5188 O O . HIS A 1 708 ? -32.663 19.387 -4.038 1.00 81.69 708 HIS A O 1
ATOM 5194 N N . GLU A 1 709 ? -30.742 19.091 -2.899 1.00 80.62 709 GLU A N 1
ATOM 5195 C CA . GLU A 1 709 ? -30.104 18.193 -3.873 1.00 80.62 709 GLU A CA 1
ATOM 5196 C C . GLU A 1 709 ? -30.957 16.943 -4.140 1.00 80.62 709 GLU A C 1
ATOM 5198 O O . GLU A 1 709 ? -31.215 16.610 -5.296 1.00 80.62 709 GLU A O 1
ATOM 5203 N N . ALA A 1 710 ? -31.477 16.289 -3.094 1.00 77.31 710 ALA A N 1
ATOM 5204 C CA . ALA A 1 710 ? -32.346 15.121 -3.242 1.00 77.31 710 ALA A CA 1
ATOM 5205 C C . ALA A 1 710 ? -33.664 15.456 -3.971 1.00 77.31 710 ALA A C 1
ATOM 5207 O O . ALA A 1 710 ? -34.103 14.705 -4.843 1.00 77.31 710 ALA A O 1
ATOM 5208 N N . ALA A 1 711 ? -34.280 16.603 -3.662 1.00 78.25 711 ALA A N 1
ATOM 5209 C CA . ALA A 1 711 ? -35.489 17.074 -4.339 1.00 78.25 711 ALA A CA 1
ATOM 5210 C C . ALA A 1 711 ? -35.236 17.505 -5.798 1.00 78.25 711 ALA A C 1
ATOM 5212 O O . ALA A 1 711 ? -36.131 17.420 -6.639 1.00 78.25 711 ALA A O 1
ATOM 5213 N N . GLU A 1 712 ? -34.039 17.988 -6.136 1.00 81.00 712 GLU A N 1
ATOM 5214 C CA . GLU A 1 712 ? -33.636 18.213 -7.528 1.00 81.00 712 GLU A CA 1
ATOM 5215 C C . GLU A 1 712 ? -33.367 16.912 -8.275 1.00 81.00 712 GLU A C 1
ATOM 5217 O O . GLU A 1 712 ? -33.871 16.759 -9.383 1.00 81.00 712 GLU A O 1
ATOM 5222 N N . ALA A 1 713 ? -32.642 15.966 -7.677 1.00 77.56 713 ALA A N 1
ATOM 5223 C CA . ALA A 1 713 ? -32.390 14.658 -8.272 1.00 77.56 713 ALA A CA 1
ATOM 5224 C C . ALA A 1 713 ? -33.701 13.910 -8.564 1.00 77.56 713 ALA A C 1
ATOM 5226 O O . ALA A 1 713 ? -33.867 13.375 -9.657 1.00 77.56 713 ALA A O 1
ATOM 5227 N N . MET A 1 714 ? -34.670 13.954 -7.640 1.00 80.00 714 MET A N 1
ATOM 5228 C CA . MET A 1 714 ? -35.999 13.372 -7.853 1.00 80.00 714 MET A CA 1
ATOM 5229 C C . MET A 1 714 ? -36.733 14.041 -9.024 1.00 80.00 714 MET A C 1
ATOM 5231 O O . MET A 1 714 ? -37.216 13.343 -9.907 1.00 80.00 714 MET A O 1
ATOM 5235 N N . ARG A 1 715 ? -36.730 15.380 -9.107 1.00 86.88 715 ARG A N 1
ATOM 5236 C CA . ARG A 1 715 ? -37.340 16.114 -10.234 1.00 86.88 715 ARG A CA 1
ATOM 5237 C C . ARG A 1 715 ? -36.641 15.863 -11.575 1.00 86.88 715 ARG A C 1
ATOM 5239 O O . ARG A 1 715 ? -37.311 15.865 -12.603 1.00 86.88 715 ARG A O 1
ATOM 5246 N N . ARG A 1 716 ? -35.320 15.642 -11.589 1.00 84.12 716 ARG A N 1
ATOM 5247 C CA . ARG A 1 716 ? -34.576 15.245 -12.801 1.00 84.12 716 ARG A CA 1
ATOM 5248 C C . A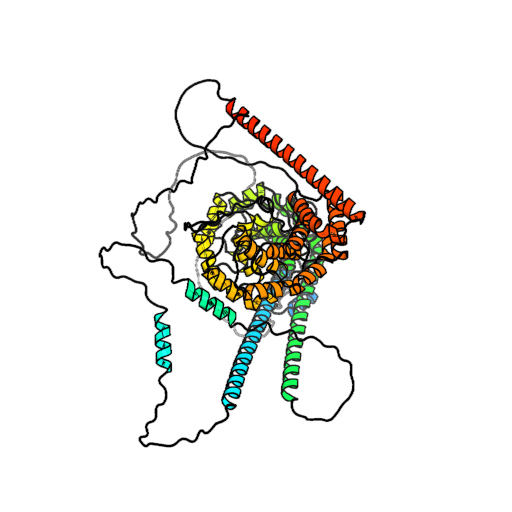RG A 1 716 ? -34.967 13.834 -13.238 1.00 84.12 716 ARG A C 1
ATOM 5250 O O . ARG A 1 716 ? -35.346 13.663 -14.389 1.00 84.12 716 ARG A O 1
ATOM 5257 N N . ALA A 1 717 ? -35.005 12.873 -12.315 1.00 76.88 717 ALA A N 1
ATOM 5258 C CA . ALA A 1 717 ? -35.457 11.510 -12.598 1.00 76.88 717 ALA A CA 1
ATOM 5259 C C . ALA A 1 717 ? -36.926 11.458 -13.071 1.00 76.88 717 ALA A C 1
ATOM 5261 O O . ALA A 1 717 ? -37.250 10.725 -14.002 1.00 76.88 717 ALA A O 1
ATOM 5262 N N . GLU A 1 718 ? -37.813 12.271 -12.487 1.00 82.75 718 GLU A N 1
ATOM 5263 C CA . GLU A 1 718 ? -39.199 12.442 -12.948 1.00 82.75 718 GLU A CA 1
ATOM 5264 C C . GLU A 1 718 ? -39.265 13.047 -14.360 1.00 82.75 718 GLU A C 1
ATOM 5266 O O . GLU A 1 718 ? -40.052 12.584 -15.186 1.00 82.75 718 GLU A O 1
ATOM 5271 N N . ALA A 1 719 ? -38.427 14.042 -14.672 1.00 78.81 719 ALA A N 1
ATOM 5272 C CA . ALA A 1 719 ? -38.359 14.653 -16.000 1.00 78.81 719 ALA A CA 1
ATOM 5273 C C . ALA A 1 719 ? -37.771 13.707 -17.065 1.00 78.81 719 ALA A C 1
ATOM 5275 O O . ALA A 1 719 ? -38.268 13.673 -18.189 1.00 78.81 719 ALA A O 1
ATOM 5276 N N . GLU A 1 720 ? -36.763 12.905 -16.719 1.00 78.12 720 GLU A N 1
ATOM 5277 C CA . GLU A 1 720 ? -36.181 11.867 -17.581 1.00 78.12 720 GLU A CA 1
ATOM 5278 C C . GLU A 1 720 ? -37.172 10.720 -17.826 1.00 78.12 720 GLU A C 1
ATOM 5280 O O . GLU A 1 720 ? -37.339 10.271 -18.962 1.00 78.12 720 GLU A O 1
ATOM 5285 N N . ALA A 1 721 ? -37.909 10.294 -16.794 1.00 71.00 721 ALA A N 1
ATOM 5286 C CA . ALA A 1 721 ? -39.006 9.340 -16.937 1.00 71.00 721 ALA A CA 1
ATOM 5287 C C . ALA A 1 721 ? -40.134 9.905 -17.820 1.00 71.00 721 ALA A C 1
ATOM 5289 O O . ALA A 1 721 ? -40.613 9.215 -18.721 1.00 71.00 721 ALA A O 1
ATOM 5290 N N . ALA A 1 722 ? -40.508 11.176 -17.634 1.00 74.06 722 ALA A N 1
ATOM 5291 C CA . ALA A 1 722 ? -41.490 11.854 -18.475 1.00 74.06 722 ALA A CA 1
ATOM 5292 C C . ALA A 1 722 ? -41.025 11.939 -19.941 1.00 74.06 722 ALA A C 1
ATOM 5294 O O . ALA A 1 722 ? -41.794 11.595 -20.839 1.00 74.06 722 ALA A O 1
ATOM 5295 N N . ALA A 1 723 ? -39.762 12.299 -20.192 1.00 71.44 723 ALA A N 1
ATOM 5296 C CA . ALA A 1 723 ? -39.171 12.337 -21.530 1.00 71.44 723 ALA A CA 1
ATOM 5297 C C . ALA A 1 723 ? -39.165 10.952 -22.206 1.00 71.44 723 ALA A C 1
ATOM 5299 O O . ALA A 1 723 ? -39.562 10.840 -23.366 1.00 71.44 723 ALA A O 1
ATOM 5300 N N . ASN A 1 724 ? -38.822 9.890 -21.468 1.00 60.41 724 ASN A N 1
ATOM 5301 C CA . ASN A 1 724 ? -38.878 8.512 -21.968 1.00 60.41 724 ASN A CA 1
ATOM 5302 C C . ASN A 1 724 ? -40.312 8.000 -22.208 1.00 60.41 724 ASN A C 1
ATOM 5304 O O . ASN A 1 724 ? -40.511 7.135 -23.058 1.00 60.41 724 ASN A O 1
ATOM 5308 N N . THR A 1 725 ? -41.327 8.535 -21.518 1.00 59.06 725 THR A N 1
ATOM 5309 C CA . THR A 1 725 ? -42.744 8.197 -21.783 1.00 59.06 725 THR A CA 1
ATOM 5310 C C . THR A 1 725 ? -43.412 9.066 -22.858 1.00 59.06 725 THR A C 1
ATOM 5312 O O . THR A 1 725 ? -44.385 8.634 -23.472 1.00 59.06 725 THR A O 1
ATOM 5315 N N . GLY A 1 726 ? -42.882 10.260 -23.142 1.00 51.12 726 GLY A N 1
ATOM 5316 C CA . GLY A 1 726 ? -43.426 11.199 -24.132 1.00 51.12 726 GLY A CA 1
ATOM 5317 C C . GLY A 1 726 ? -43.164 10.834 -25.601 1.00 51.12 726 GLY A C 1
ATOM 5318 O O . GLY A 1 726 ? -43.731 11.463 -26.491 1.00 51.12 726 GLY A O 1
ATOM 5319 N N . GLY A 1 727 ? -42.330 9.824 -25.873 1.00 43.81 727 GLY A N 1
ATOM 5320 C CA . GLY A 1 727 ? -41.952 9.390 -27.227 1.00 43.81 727 GLY A CA 1
ATOM 5321 C C . GLY A 1 727 ? -42.894 8.378 -27.904 1.00 43.81 727 GLY A C 1
ATOM 5322 O O . GLY A 1 727 ? -42.563 7.867 -28.971 1.00 43.81 727 GLY A O 1
ATOM 5323 N N . GLY A 1 728 ? -44.039 8.042 -27.301 1.00 41.78 728 GLY A N 1
ATOM 5324 C CA . GLY A 1 728 ? -44.935 6.970 -27.763 1.00 41.78 728 GLY A CA 1
ATOM 5325 C C . GLY A 1 728 ? -46.195 7.466 -28.475 1.00 41.78 728 GLY A C 1
ATOM 5326 O O . GLY A 1 728 ? -47.277 7.404 -27.896 1.00 41.78 728 GLY A O 1
ATOM 5327 N N . GLY A 1 729 ? -46.076 7.945 -29.721 1.00 38.06 729 GLY A N 1
ATOM 5328 C CA . GLY A 1 729 ? -47.170 8.676 -30.375 1.00 38.06 729 GLY A CA 1
ATOM 5329 C C . GLY A 1 729 ? -47.275 8.618 -31.902 1.00 38.06 729 GLY A C 1
ATOM 5330 O O . GLY A 1 729 ? -47.618 9.642 -32.473 1.00 38.06 729 GLY A O 1
ATOM 5331 N N . GLU A 1 730 ? -46.990 7.482 -32.559 1.00 38.97 730 GLU A N 1
ATOM 5332 C CA . GLU A 1 730 ? -47.790 6.926 -33.683 1.00 38.97 730 GLU A CA 1
ATOM 5333 C C . GLU A 1 730 ? -47.115 5.716 -34.381 1.00 38.97 730 GLU A C 1
ATOM 5335 O O . GLU A 1 730 ? -45.900 5.665 -34.534 1.00 38.97 730 GLU A O 1
ATOM 5340 N N . ARG A 1 731 ? -47.955 4.800 -34.902 1.00 35.78 731 ARG A N 1
ATOM 5341 C CA . ARG A 1 731 ? -47.668 3.630 -35.779 1.00 35.78 731 ARG A CA 1
ATOM 5342 C C . ARG A 1 731 ? -47.062 2.352 -35.159 1.00 35.78 731 ARG A C 1
ATOM 5344 O O . ARG A 1 731 ? -45.857 2.166 -35.103 1.00 35.78 731 ARG A O 1
ATOM 5351 N N . GLY A 1 732 ? -47.941 1.356 -34.994 1.00 33.94 732 GLY A N 1
ATOM 5352 C CA . GLY A 1 732 ? -47.800 0.117 -35.782 1.00 33.94 732 GLY A CA 1
ATOM 5353 C C . GLY A 1 732 ? -47.105 -1.098 -35.150 1.00 33.94 732 GLY A C 1
ATOM 5354 O O . GLY A 1 732 ? -46.019 -1.456 -35.573 1.00 33.94 732 GLY A O 1
ATOM 5355 N N . GLY A 1 733 ? -47.812 -1.764 -34.230 1.00 37.16 733 GLY A N 1
ATOM 5356 C CA . GLY A 1 733 ? -47.788 -3.203 -33.886 1.00 37.16 733 GLY A CA 1
ATOM 5357 C C . GLY A 1 733 ? -46.608 -4.127 -34.254 1.00 37.16 733 GLY A C 1
ATOM 5358 O O . GLY A 1 733 ? -46.306 -4.332 -35.424 1.00 37.16 733 GLY A O 1
ATOM 5359 N N . GLY A 1 734 ? -46.113 -4.875 -33.256 1.00 31.97 734 GLY A N 1
ATOM 5360 C CA . GLY A 1 734 ? -45.362 -6.121 -33.483 1.00 31.97 734 GLY A CA 1
ATOM 5361 C C . GLY A 1 734 ? -44.364 -6.504 -32.383 1.00 31.97 734 GLY A C 1
ATOM 5362 O O . GLY A 1 734 ? -43.260 -5.990 -32.358 1.00 31.97 734 GLY A O 1
ATOM 5363 N N . SER A 1 735 ? -44.762 -7.434 -31.508 1.00 32.59 735 SER A N 1
ATOM 5364 C CA . SER A 1 735 ? -43.931 -8.430 -30.789 1.00 32.59 735 SER A CA 1
ATOM 5365 C C . SER A 1 735 ? -42.407 -8.227 -30.574 1.00 32.59 735 SER A C 1
ATOM 5367 O O . SER A 1 735 ? -41.635 -8.360 -31.520 1.00 32.59 735 SER A O 1
ATOM 5369 N N . GLY A 1 736 ? -41.979 -8.276 -29.301 1.00 33.69 736 GLY A N 1
ATOM 5370 C CA . GLY A 1 736 ? -40.937 -9.235 -28.874 1.00 33.69 736 GLY A CA 1
ATOM 5371 C C . GLY A 1 736 ? -39.576 -8.720 -28.358 1.00 33.69 736 GLY A C 1
ATOM 5372 O O . GLY A 1 736 ? -38.889 -7.967 -29.033 1.00 33.69 736 GLY A O 1
ATOM 5373 N N . SER A 1 737 ? -39.170 -9.296 -27.213 1.00 29.31 737 SER A N 1
ATOM 5374 C CA . SER A 1 737 ? -37.802 -9.491 -26.664 1.00 29.31 737 SER A CA 1
ATOM 5375 C C . SER A 1 737 ? -36.919 -8.310 -26.198 1.00 29.31 737 SER A C 1
ATOM 5377 O O . SER A 1 737 ? -36.480 -7.481 -26.983 1.00 29.31 737 SER A O 1
ATOM 5379 N N . ASP A 1 738 ? -36.558 -8.430 -24.911 1.00 28.95 738 ASP A N 1
ATOM 5380 C CA . ASP A 1 738 ? -35.248 -8.238 -24.257 1.00 28.95 738 ASP A CA 1
ATOM 5381 C C . ASP A 1 738 ? -34.616 -6.845 -24.037 1.00 28.95 738 ASP A C 1
ATOM 5383 O O . ASP A 1 738 ? -34.683 -5.924 -24.844 1.00 28.95 738 ASP A O 1
ATOM 5387 N N . GLY A 1 739 ? -34.011 -6.706 -22.846 1.00 30.30 739 GLY A N 1
ATOM 5388 C CA . GLY A 1 739 ? -33.356 -5.493 -22.341 1.00 30.30 739 GLY A CA 1
ATOM 5389 C C . GLY A 1 739 ? -31.861 -5.414 -22.690 1.00 30.30 739 GLY A C 1
ATOM 5390 O O . GLY A 1 739 ? -31.343 -6.203 -23.468 1.00 30.30 739 GLY A O 1
ATOM 5391 N N . GLY A 1 740 ? -31.074 -4.504 -22.117 1.00 28.77 740 GLY A N 1
ATOM 5392 C CA . GLY A 1 740 ? -31.369 -3.554 -21.043 1.00 28.77 740 GLY A CA 1
ATOM 5393 C C . GLY A 1 740 ? -30.065 -3.188 -20.331 1.00 28.77 740 GLY A C 1
ATOM 5394 O O . GLY A 1 740 ? -29.647 -3.893 -19.419 1.00 28.77 740 GLY A O 1
ATOM 5395 N N . GLY A 1 741 ? -29.405 -2.116 -20.776 1.00 27.36 741 GLY A N 1
ATOM 5396 C CA . GLY A 1 741 ? -28.142 -1.625 -20.215 1.00 27.36 741 GLY A CA 1
ATOM 5397 C C . GLY A 1 741 ? -28.263 -0.172 -19.758 1.00 27.36 741 GLY A C 1
ATOM 5398 O O . GLY A 1 741 ? -29.002 0.601 -20.363 1.00 27.36 741 GLY A O 1
ATOM 5399 N N . GLY A 1 742 ? -27.541 0.197 -18.698 1.00 27.91 742 GLY A N 1
ATOM 5400 C CA . GLY A 1 742 ? -27.553 1.548 -18.130 1.00 27.91 742 GLY A CA 1
ATOM 5401 C C . GLY A 1 742 ? -26.165 1.970 -17.654 1.00 27.91 742 GLY A C 1
ATOM 5402 O O . GLY A 1 742 ? -25.599 1.344 -16.760 1.00 27.91 742 GLY A O 1
ATOM 5403 N N . GLY A 1 743 ? -25.622 3.018 -18.276 1.00 26.34 743 GLY A N 1
ATOM 5404 C CA . GLY A 1 743 ? -24.360 3.655 -17.895 1.00 26.34 743 GLY A CA 1
ATOM 5405 C C . GLY A 1 743 ? -24.542 4.791 -16.882 1.00 26.34 743 GLY A C 1
ATOM 5406 O O . GLY A 1 743 ? -25.661 5.177 -16.552 1.00 26.34 743 GLY A O 1
ATOM 5407 N N . ARG A 1 744 ? -23.415 5.321 -16.399 1.00 31.44 744 ARG A N 1
ATOM 5408 C CA . ARG A 1 744 ? -23.310 6.505 -15.529 1.00 31.44 744 ARG A CA 1
ATOM 5409 C C . ARG A 1 744 ? -22.670 7.660 -16.296 1.00 31.44 744 ARG A C 1
ATOM 5411 O O . ARG A 1 744 ? -21.818 7.383 -17.127 1.00 31.44 744 ARG A O 1
ATOM 5418 N N . ASP A 1 745 ? -22.934 8.878 -15.834 1.00 26.67 745 ASP A N 1
ATOM 5419 C CA . ASP A 1 745 ? -22.038 10.049 -15.833 1.00 26.67 745 ASP A CA 1
ATOM 5420 C C . ASP A 1 745 ? -22.359 10.858 -14.545 1.00 26.67 745 ASP A C 1
ATOM 5422 O O . ASP A 1 745 ? -23.460 10.717 -14.009 1.00 26.67 745 ASP A O 1
ATOM 5426 N N . GLY A 1 746 ? -21.497 11.675 -13.925 1.00 26.91 746 GLY A N 1
ATOM 5427 C CA . GLY A 1 746 ? -20.088 11.999 -14.192 1.00 26.91 746 GLY A CA 1
ATOM 5428 C C . GLY A 1 746 ? -19.777 13.474 -13.858 1.00 26.91 746 GLY A C 1
ATOM 5429 O O . GLY A 1 746 ? -20.223 14.323 -14.614 1.00 26.91 746 GLY A O 1
ATOM 5430 N N . ASP A 1 747 ? -19.094 13.757 -12.729 1.00 23.53 747 ASP A N 1
ATOM 5431 C CA . ASP A 1 747 ? -18.340 14.999 -12.356 1.00 23.53 747 ASP A CA 1
ATOM 5432 C C . ASP A 1 747 ? -18.160 15.094 -10.816 1.00 23.53 747 ASP A C 1
ATOM 5434 O O . ASP A 1 747 ? -19.002 14.593 -10.073 1.00 23.53 747 ASP A O 1
ATOM 5438 N N . GLU A 1 748 ? -17.174 15.777 -10.213 1.00 24.69 748 GLU A N 1
ATOM 5439 C CA . GLU A 1 748 ? -15.751 16.015 -10.538 1.00 24.69 748 GLU A CA 1
ATOM 5440 C C . GLU A 1 748 ? -15.041 16.495 -9.233 1.00 24.69 748 GLU A C 1
ATOM 5442 O O . GLU A 1 748 ? -15.704 17.002 -8.325 1.00 24.69 748 GLU A O 1
ATOM 5447 N N . GLY A 1 749 ? -13.705 16.375 -9.106 1.00 22.58 749 GLY A N 1
ATOM 5448 C CA . GLY A 1 749 ? -12.933 17.023 -8.014 1.00 22.58 749 GLY A CA 1
ATOM 5449 C C . GLY A 1 749 ? -12.006 16.122 -7.176 1.00 22.58 749 GLY A C 1
ATOM 5450 O O . GLY A 1 749 ? -12.349 15.692 -6.075 1.00 22.58 749 GLY A O 1
ATOM 5451 N N . TYR A 1 750 ? -10.783 15.877 -7.661 1.00 23.00 750 TYR A N 1
ATOM 5452 C CA . TYR A 1 750 ? -9.829 14.928 -7.062 1.00 23.00 750 TYR A CA 1
ATOM 5453 C C . TYR A 1 750 ? -8.841 15.535 -6.045 1.00 23.00 750 TYR A C 1
ATOM 5455 O O . TYR A 1 750 ? -8.203 16.557 -6.289 1.00 23.00 750 TYR A O 1
ATOM 5463 N N . GLY A 1 751 ? -8.611 14.802 -4.947 1.00 20.22 751 GLY A N 1
ATOM 5464 C CA . GLY A 1 751 ? -7.545 15.053 -3.967 1.00 20.22 751 GLY A CA 1
ATOM 5465 C C . GLY A 1 751 ? -7.247 13.810 -3.121 1.00 20.22 751 GLY A C 1
ATOM 5466 O O . GLY A 1 751 ? -7.705 13.704 -1.987 1.00 20.22 751 GLY A O 1
ATOM 5467 N N . PHE A 1 752 ? -6.517 12.839 -3.680 1.00 24.98 752 PHE 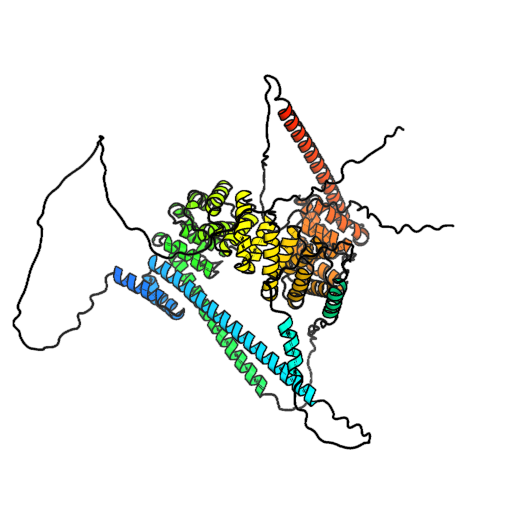A N 1
ATOM 5468 C CA . PHE A 1 752 ? -6.356 11.500 -3.090 1.00 24.98 752 PHE A CA 1
ATOM 5469 C C . PHE A 1 752 ? -5.251 11.408 -2.017 1.00 24.98 752 PHE A C 1
ATOM 5471 O O . PHE A 1 752 ? -4.115 11.011 -2.289 1.00 24.98 752 PHE A O 1
ATOM 5478 N N . GLU A 1 753 ? -5.615 11.672 -0.759 1.00 22.80 753 GLU A N 1
ATOM 5479 C CA . GLU A 1 753 ? -4.952 11.041 0.392 1.00 22.80 753 GLU A CA 1
ATOM 5480 C C . GLU A 1 753 ? -5.446 9.592 0.568 1.00 22.80 753 GLU A C 1
ATOM 5482 O O . GLU A 1 753 ? -6.554 9.226 0.172 1.00 22.80 753 GLU A O 1
ATOM 5487 N N . ILE A 1 754 ? -4.610 8.723 1.144 1.00 24.83 754 ILE A N 1
ATOM 5488 C CA . ILE A 1 754 ? -4.929 7.295 1.258 1.00 24.83 754 ILE A CA 1
ATOM 5489 C C . ILE A 1 754 ? -5.883 7.054 2.438 1.00 24.83 754 ILE A C 1
ATOM 5491 O O . ILE A 1 754 ? -5.435 6.841 3.560 1.00 24.83 754 ILE A O 1
ATOM 5495 N N . GLY A 1 755 ? -7.181 6.956 2.148 1.00 25.39 755 GLY A N 1
ATOM 5496 C CA . GLY A 1 755 ? -8.091 6.113 2.927 1.00 25.39 755 GLY A CA 1
ATOM 5497 C C . GLY A 1 755 ? -9.008 6.799 3.938 1.00 25.39 755 GLY A C 1
ATOM 5498 O O . GLY A 1 755 ? -8.964 6.474 5.122 1.00 25.39 755 GLY A O 1
ATOM 5499 N N . GLU A 1 756 ? -9.963 7.587 3.449 1.00 26.97 756 GLU A N 1
ATOM 5500 C CA . GLU A 1 756 ? -11.280 7.710 4.086 1.00 26.97 756 GLU A CA 1
ATOM 5501 C C . GLU A 1 756 ? -12.349 7.234 3.102 1.00 26.97 756 GLU A C 1
ATOM 5503 O O . GLU A 1 756 ? -12.918 8.011 2.342 1.00 26.97 756 GLU A O 1
ATOM 5508 N N . VAL A 1 757 ? -12.589 5.920 3.100 1.00 27.84 757 VAL A N 1
ATOM 5509 C CA . VAL A 1 757 ? -13.755 5.338 2.424 1.00 27.84 757 VAL A CA 1
ATOM 5510 C C . VAL A 1 757 ? -14.992 5.848 3.152 1.00 27.84 757 VAL A C 1
ATOM 5512 O O . VAL A 1 757 ? -15.071 5.715 4.376 1.00 27.84 757 VAL A O 1
ATOM 5515 N N . GLU A 1 758 ? -15.945 6.423 2.422 1.00 23.66 758 GLU A N 1
ATOM 5516 C CA . GLU A 1 758 ? -17.226 6.804 3.008 1.00 23.66 758 GLU A CA 1
ATOM 5517 C C . GLU A 1 758 ? -17.873 5.583 3.664 1.00 23.66 758 GLU A C 1
ATOM 5519 O O . GLU A 1 758 ? -18.020 4.523 3.049 1.00 23.66 758 GLU A O 1
ATOM 5524 N N . ALA A 1 759 ? -18.254 5.720 4.935 1.00 24.69 759 ALA A N 1
ATOM 5525 C CA . ALA A 1 759 ? -19.100 4.719 5.557 1.00 24.69 759 ALA A CA 1
ATOM 5526 C C . ALA A 1 759 ? -20.409 4.659 4.745 1.00 24.69 759 ALA A C 1
ATOM 5528 O O . ALA A 1 759 ? -21.025 5.713 4.555 1.00 24.69 759 ALA A O 1
ATOM 5529 N N . PRO A 1 760 ? -20.857 3.475 4.275 1.00 23.19 760 PRO A N 1
ATOM 5530 C CA . PRO A 1 760 ? -22.180 3.358 3.669 1.00 23.19 760 PRO A CA 1
ATOM 5531 C C . PRO A 1 760 ? -23.215 3.872 4.668 1.00 23.19 760 PRO A C 1
ATOM 5533 O O . PRO A 1 760 ? -23.013 3.698 5.870 1.00 23.19 760 PRO A O 1
ATOM 5536 N N . SER A 1 761 ? -24.284 4.501 4.172 1.00 24.41 761 SER A N 1
ATOM 5537 C CA . SER A 1 761 ? -25.272 5.295 4.918 1.00 24.41 761 SER A CA 1
ATOM 5538 C C . SER A 1 761 ? -25.864 4.583 6.143 1.00 24.41 761 SER A C 1
ATOM 5540 O O . SER A 1 761 ? -26.983 4.077 6.142 1.00 24.41 761 SER A O 1
ATOM 5542 N N . TRP A 1 762 ? -25.102 4.592 7.230 1.00 28.36 762 TRP A N 1
ATOM 5543 C CA . TRP A 1 762 ? -25.498 4.104 8.534 1.00 28.36 762 TRP A CA 1
ATOM 5544 C C . TRP A 1 762 ? -25.938 5.311 9.346 1.00 28.36 762 TRP A C 1
ATOM 5546 O O . TRP A 1 762 ? -25.117 6.162 9.684 1.00 28.36 762 TRP A O 1
ATOM 5556 N N . ASP A 1 763 ? -27.238 5.413 9.613 1.00 26.30 763 ASP A N 1
ATOM 5557 C CA . ASP A 1 763 ? -27.764 6.403 10.544 1.00 26.30 763 ASP A CA 1
ATOM 5558 C C . ASP A 1 763 ? -27.561 5.879 11.978 1.00 26.30 763 ASP A C 1
ATOM 5560 O O . ASP A 1 763 ? -28.251 4.935 12.378 1.00 26.30 763 ASP A O 1
ATOM 5564 N N . PRO A 1 764 ? -26.628 6.447 12.770 1.00 30.02 764 PRO A N 1
ATOM 5565 C CA . PRO A 1 764 ? -26.394 6.003 14.141 1.00 30.02 764 PRO A CA 1
ATOM 5566 C C . PRO A 1 764 ? -27.548 6.371 15.089 1.00 30.02 764 PRO A C 1
ATOM 5568 O O . PRO A 1 764 ? -27.521 5.959 16.247 1.00 30.02 764 PRO A O 1
ATOM 5571 N N . CYS A 1 765 ? -28.543 7.143 14.632 1.00 27.03 765 CYS A N 1
ATOM 5572 C CA . CYS A 1 765 ? -29.711 7.548 15.413 1.00 27.03 765 CYS A CA 1
ATOM 5573 C C . CYS A 1 765 ? -30.971 6.710 15.134 1.00 27.03 765 CYS A C 1
ATOM 5575 O O . CYS A 1 765 ? -31.995 6.946 15.776 1.00 27.03 765 CYS A O 1
ATOM 5577 N N . ALA A 1 766 ? -30.932 5.738 14.216 1.00 24.72 766 ALA A N 1
ATOM 5578 C CA . ALA A 1 766 ? -32.072 4.859 13.961 1.00 24.72 766 ALA A CA 1
ATOM 5579 C C . ALA A 1 766 ? -32.205 3.794 15.076 1.00 24.72 766 ALA A C 1
ATOM 5581 O O . ALA A 1 766 ? -31.313 2.949 15.214 1.00 24.72 766 ALA A O 1
ATOM 5582 N N . PRO A 1 767 ? -33.300 3.769 15.865 1.00 23.67 767 PRO A N 1
ATOM 5583 C CA . PRO A 1 767 ? -33.501 2.723 16.858 1.00 23.67 767 PRO A CA 1
ATOM 5584 C C . PRO A 1 767 ? -33.717 1.380 16.154 1.00 23.67 767 PRO A C 1
ATOM 5586 O O . PRO A 1 767 ? -34.716 1.175 15.462 1.00 23.67 767 PRO A O 1
ATOM 5589 N N . ARG A 1 768 ? -32.796 0.430 16.350 1.00 25.19 768 ARG A N 1
ATOM 5590 C CA . ARG A 1 768 ? -33.048 -0.965 15.976 1.00 25.19 768 ARG A CA 1
ATOM 5591 C C . ARG A 1 768 ? -34.169 -1.504 16.857 1.00 25.19 768 ARG A C 1
ATOM 5593 O O . ARG A 1 768 ? -33.972 -1.681 18.057 1.00 25.19 768 ARG A O 1
ATOM 5600 N N . GLN A 1 769 ? -35.308 -1.833 16.252 1.00 25.17 769 GLN A N 1
ATOM 5601 C CA . GLN A 1 769 ? -36.242 -2.775 16.858 1.00 25.17 769 GLN A CA 1
ATOM 5602 C C . GLN A 1 769 ? -35.541 -4.133 16.956 1.00 25.17 769 GLN A C 1
ATOM 5604 O O . GLN A 1 769 ? -35.481 -4.897 15.994 1.00 25.17 769 GLN A O 1
ATOM 5609 N N . LEU A 1 770 ? -34.981 -4.420 18.129 1.00 27.17 770 LEU A N 1
ATOM 5610 C CA . LEU A 1 770 ? -34.703 -5.786 18.538 1.00 27.17 770 LEU A CA 1
ATOM 5611 C C . LEU A 1 770 ? -36.053 -6.498 18.629 1.00 27.17 770 LEU A C 1
ATOM 5613 O O . LEU A 1 770 ? -36.852 -6.198 19.516 1.00 27.17 770 LEU A O 1
ATOM 5617 N N . GLN A 1 771 ? -36.310 -7.437 17.717 1.00 26.17 771 GLN A N 1
ATOM 5618 C CA . GLN A 1 771 ? -37.327 -8.454 17.954 1.00 26.17 771 GLN A CA 1
ATOM 5619 C C . GLN A 1 771 ? -36.853 -9.288 19.144 1.00 26.17 771 GLN A C 1
ATOM 5621 O O . GLN A 1 771 ? -36.012 -10.176 19.008 1.00 26.17 771 GLN A O 1
ATOM 5626 N N . ALA A 1 772 ? -37.355 -8.952 20.329 1.00 27.56 772 ALA A N 1
ATOM 5627 C CA . ALA A 1 772 ? -37.172 -9.773 21.506 1.00 27.56 772 ALA A CA 1
ATOM 5628 C C . ALA A 1 772 ? -37.908 -11.098 21.275 1.00 27.56 772 ALA A C 1
ATOM 5630 O O . ALA A 1 772 ? -39.139 -11.133 21.240 1.00 27.56 772 ALA A O 1
ATOM 5631 N N . ALA A 1 773 ? -37.152 -12.185 21.132 1.00 28.62 773 ALA A N 1
ATOM 5632 C CA . ALA A 1 773 ? -37.679 -13.534 21.273 1.00 28.62 773 ALA A CA 1
ATOM 5633 C C . ALA A 1 773 ? -38.028 -13.757 22.755 1.00 28.62 773 ALA A C 1
ATOM 5635 O O . ALA A 1 773 ? -37.242 -14.307 23.523 1.00 28.62 773 ALA A O 1
ATOM 5636 N N . GLY A 1 774 ? -39.186 -13.242 23.173 1.00 27.00 774 GLY A N 1
ATOM 5637 C CA . GLY A 1 774 ? -39.741 -13.501 24.494 1.00 27.00 774 GLY A CA 1
ATOM 5638 C C . GLY A 1 774 ? -40.272 -14.937 24.568 1.00 27.00 774 GLY A C 1
ATOM 5639 O O . GLY A 1 774 ? -40.988 -15.351 23.651 1.00 27.00 774 GLY A O 1
ATOM 5640 N N . PRO A 1 775 ? -39.959 -15.709 25.624 1.00 29.73 775 PRO A N 1
ATOM 5641 C CA . PRO A 1 775 ? -40.569 -17.014 25.825 1.00 29.73 775 PRO A CA 1
ATOM 5642 C C . PRO A 1 775 ? -42.052 -16.833 26.166 1.00 29.73 775 PRO A C 1
ATOM 5644 O O . PRO A 1 775 ? -42.407 -16.139 27.118 1.00 29.73 775 PRO A O 1
ATOM 5647 N N . THR A 1 776 ? -42.927 -17.467 25.391 1.00 29.28 776 THR A N 1
ATOM 5648 C CA . THR A 1 776 ? -44.359 -17.539 25.690 1.00 29.28 776 THR A CA 1
ATOM 5649 C C . THR A 1 776 ? -44.595 -18.610 26.753 1.00 29.28 776 THR A C 1
ATOM 5651 O O . THR A 1 776 ? -44.605 -19.803 26.466 1.00 29.28 776 THR A O 1
ATOM 5654 N N . GLY A 1 777 ? -44.764 -18.172 28.000 1.00 27.47 777 GLY A N 1
ATOM 5655 C CA . GLY A 1 777 ? -45.186 -19.002 29.126 1.00 27.47 777 GLY A CA 1
ATOM 5656 C C . GLY A 1 777 ? -46.204 -18.235 29.962 1.00 27.47 777 GLY A C 1
ATOM 5657 O O . GLY A 1 777 ? -45.867 -17.223 30.570 1.00 27.47 777 GLY A O 1
ATOM 5658 N N . GLU A 1 778 ? -47.459 -18.677 29.938 1.00 30.64 778 GLU A N 1
ATOM 5659 C CA . GLU A 1 778 ? -48.570 -18.030 30.640 1.00 30.64 778 GLU A CA 1
ATOM 5660 C C . GLU A 1 778 ? -48.548 -18.329 32.147 1.00 30.64 778 GLU A C 1
ATOM 5662 O O . GLU A 1 778 ? -48.525 -19.495 32.529 1.00 30.64 778 GLU A O 1
ATOM 5667 N N . SER A 1 779 ? -48.674 -17.293 32.986 1.00 27.03 779 SER A N 1
ATOM 5668 C CA . SER A 1 779 ? -49.483 -17.321 34.223 1.00 27.03 779 SER A CA 1
ATOM 5669 C C . SER A 1 779 ? -49.460 -15.956 34.929 1.00 27.03 779 SER A C 1
ATOM 5671 O O . SER A 1 779 ? -48.401 -15.519 35.376 1.00 27.03 779 SER A O 1
ATOM 5673 N N . GLY A 1 780 ? -50.621 -15.307 35.071 1.00 27.97 780 GLY A N 1
ATOM 5674 C CA . GLY A 1 780 ? -50.854 -14.299 36.124 1.00 27.97 780 GLY A CA 1
ATOM 5675 C C . GLY A 1 780 ? -51.275 -14.966 37.450 1.00 27.97 780 GLY A C 1
ATOM 5676 O O . GLY A 1 780 ? -51.232 -16.200 37.513 1.00 27.97 780 GLY A O 1
ATOM 5677 N N . PRO A 1 781 ? -51.753 -14.225 38.475 1.00 38.03 781 PRO A N 1
ATOM 5678 C CA . PRO A 1 781 ? -52.182 -12.816 38.460 1.00 38.03 781 PRO A CA 1
ATOM 5679 C C . PRO A 1 781 ? -51.450 -11.894 39.472 1.00 38.03 781 PRO A C 1
ATOM 5681 O O . PRO A 1 781 ? -50.599 -12.360 40.224 1.00 38.03 781 PRO A O 1
ATOM 5684 N N . ASP A 1 782 ? -51.885 -10.622 39.480 1.00 26.39 782 ASP A N 1
ATOM 5685 C CA . ASP A 1 782 ? -51.435 -9.437 40.252 1.00 26.39 782 ASP A CA 1
ATOM 5686 C C . ASP A 1 782 ? -50.062 -8.826 39.883 1.00 26.39 782 ASP A C 1
ATOM 5688 O O . ASP A 1 782 ? -49.001 -9.371 40.257 1.00 26.39 782 ASP A O 1
#

Mean predicted aligned error: 17.9 Å

Foldseek 3Di:
DDDDDDDDDDDPDDDDDDDDDDDDDDDDDDDDDDDDDDDDDDDDDDDDDDDDDDDDDDDDDDDDDDDDDDDDDDDDDDDDDDDDPDDDPDPPVRVQVVLLVQLLPDPALVSNLVSCVVCVVVDFQSNLLSNLVSLLVNVVVLVVVVVVVVVVVVVVVVVVVVVVVVVVVVVVVVPDDPDDDDDDDDDDDDDDDDDDPVVVVVVVVVVPDDDDDDDDDDDDDDDDDDDPDPPPPVVVVLLVVLVPDDDDDDDPPPDDDDDDDDDDDDDDDVVVVVVVVVVVVVVVVVVVVSVVSLVSSVVSLLVSLVVCLVCVVRHDLSSLLSSLLSCLSSLVLVRPSLASSQVSCLVCVLVHDLVSLLSNLLSQLSSAPPHGHNHDPCSLQSSLVNCQVPLLVHDLSSLLSNLLSCLSNLHDSDDSSLVSSLVNCQVCLLVHQLQSLLSNLLSCLSNVNAHDPSSLVSNLVSCLVVVLRDDLVSLLSNLLSCLSNLPAHDPSSVVSSLVNCLVCLLPHDLSSLLSNLLSCLSNLHDDDPVSLSSSLVNCQVPLLVHALVSLLSNLLSCLSNLHQDNLSSVLSSLVSNLVRLQVHALSSLLSNLLSLLSHPRDQHDLVSLVSSLVSNLVRLLVDALQSLLSVLLSCVSSVPPHAPSSVVSSLNSLVVCLVVVRHAQNSLVSNLNSLVVCCVVCPPPPSSVVSNVSSVVSNVVNVVVVVVVVVVVVVVVVVVVVVVVVPPDDDDDDDDDDYDDDDDDDDDDDDDDPDDDDDPDDDPPDDDPDPPPDDDDDDDDD

pLDDT: mean 72.37, std 28.74, range [20.22, 98.75]

InterPro domains:
  IPR050870 FAST kinase domain-containing [PTHR21228] (7-723)